Protein AF-D7EM24-F1 (afdb_monomer)

Radius of gyration: 43.32 Å; Cα contacts (8 Å, |Δi|>4): 1531; chains: 1; bounding box: 130×117×102 Å

pLDDT: mean 71.24, std 16.65, range [22.61, 94.81]

Foldseek 3Di:
DDFLAAPQPRHGDDPPFDWDQFQPPRRTHGPVSLVDDPLRVVVVVVVDDPPDGRDDVDHPPPDPVSCVVVVVVVVVVVVVCVVVVVVCVVCVVPDDDDDDDPSVVSVQVVVCVVQLQKKKKFQDDDDPPDDPLVSVLVLVVLLPPVCSVFFPDWDFDDDDDPPGDGMIMTGGPDSVSVVSSVVSNVSQCPPPPRVSMDMDGDHDPVRVVVVVVVVVVVVVVVVVPDDDDDDDDPPDDPWDKDWDFQVQQQQDLPVLDGNDPDPVSVVVSVVLVVLCKDWDDDDQFADDPPDDRGNGTTIITNDPLQWPDWDFADDDQQDSGTDIDTDGPDPDPDPDDDDQPQPWPAPLVVLLVVLLPDDLPVLQPDFLQVLVVVVLVSVVVSRVVRTDGDRPPDDPVQPLCDPVLVVLVVVLRVLRVVCVVPVDPVSVVVSNVSSVVSSVSSLVSSQVVLVVCLVPVVSNVVVLCVLVDDDDFLAQAAAPVRDGDPDVQSSQVRLVVLLVVLQAADDDPPQPDQAAPPDDAFDADAQQALVLQLVLLLPFDQPDAAWLSRDHSVSSNSSSNSVSVSLRSSLRSCLQVLAHHPQQLEWEWEWQQQFFDSNHSNRTDTDTRGHPSSVSSVVRLLVVVLVLCVVVVVDPPLDAPPHPPGDVLVNCVVVVVVQVVCVVVVHDDDDDDDDDDSVVSHDDLVNVLSSSVSSRHDHSRSSNSNNSPPPRDYGYQRADQDPPGDGDDDDDDPGPDPRPDHHDDDDDDDDDDADDDDAADPDAFDADDQQDLVLQLVLLCVFDQPDQAFPVRDGSVVSNVCSNVCSVVLRVQLRVCLQVLADDSLQLGWDWDWAAQDDDRRDSLRTDTDTRGHPSNVSSVVRLVVVVLVLCVVVVQADLQEQAPDQLGDLLLNLQLVVLVCQVCQLVQFKKKKKKWAWRVQFQFFDVVVVLSVSVSVRHDHSSSSNVVNSPPPDGTDFDRPRVLVVVADAWHHHGRTIMGMDRVVPDDVQVNLASVLVVCVNRVTHIPQQPMAMAIAGDPTPPDWHDHPNHTHHYDQWDARPNAIAGNDRARQVRLVQLLVQLVVQLVSVCVVCVAHDLQSLLSCCVPRRVCSRCVSCLNHVHDDPVSLCSSQVSVVVSLPSHPVRVPPDPVVSCVSSVHDGPVLVSLLVLLLVLLSLQVCSSPSSNPPSWAADCDPDDDFARRQTDADDGDDPSNCCRSNNVNRVVNRPDHNVLSPDPDSVRNSVVSVVVD

InterPro domains:
  IPR000477 Reverse transcriptase domain [PF00078] (600-713)
  IPR000477 Reverse transcriptase domain [PF00078] (843-955)
  IPR000477 Reverse transcriptase domain [PS50878] (573-1047)
  IPR005135 Endonuclease/exonuclease/phosphatase [PF14529] (236-324)
  IPR011011 Zinc finger, FYVE/PHD-type [SSF57903] (4-62)
  IPR036691 Endonuclease/exonuclease/phosphatase superfamily [G3DSA:3.60.10.10] (215-329)
  IPR036691 Endonuclease/exonuclease/phosphatase superfamily [SSF56219] (211-328)
  IPR043502 DNA/RNA polymerase superfamily [SSF56672] (537-712)
  IPR043502 DNA/RNA polymerase superfamily [SSF56672] (780-1018)

Structure (mmCIF, N/CA/C/O backbone):
data_AF-D7EM24-F1
#
_entry.id   AF-D7EM24-F1
#
loop_
_atom_site.group_PDB
_atom_site.id
_atom_site.type_symbol
_atom_site.label_atom_id
_atom_site.label_alt_id
_atom_site.label_comp_id
_atom_site.label_asym_id
_atom_site.label_entity_id
_atom_site.label_seq_id
_atom_site.pdbx_PDB_ins_code
_atom_site.Cartn_x
_atom_site.Cartn_y
_atom_site.Cartn_z
_atom_site.occupancy
_atom_site.B_iso_or_equiv
_atom_site.auth_seq_id
_atom_site.auth_comp_id
_atom_site.auth_asym_id
_atom_site.auth_atom_id
_atom_site.pdbx_PDB_model_num
ATOM 1 N N . MET A 1 1 ? 25.958 83.328 -38.172 1.00 45.38 1 MET A N 1
ATOM 2 C CA . MET A 1 1 ? 25.034 83.096 -37.044 1.00 45.38 1 MET A CA 1
ATOM 3 C C . MET A 1 1 ? 23.940 82.142 -37.490 1.00 45.38 1 MET A C 1
ATOM 5 O O . MET A 1 1 ? 23.157 82.499 -38.354 1.00 45.38 1 MET A O 1
ATOM 9 N N . ALA A 1 2 ? 23.909 80.946 -36.914 1.00 38.06 2 ALA A N 1
ATOM 10 C CA . ALA A 1 2 ? 22.677 80.212 -36.647 1.00 38.06 2 ALA A CA 1
ATOM 11 C C . ALA A 1 2 ? 22.915 79.579 -35.272 1.00 38.06 2 ALA A C 1
ATOM 13 O O . ALA A 1 2 ? 23.833 78.776 -35.116 1.00 38.06 2 ALA A O 1
ATOM 14 N N . GLU A 1 3 ? 22.227 80.063 -34.243 1.00 49.94 3 GLU A N 1
ATOM 15 C CA . GLU A 1 3 ? 22.416 79.582 -32.874 1.00 49.94 3 GLU A CA 1
ATOM 16 C C . GLU A 1 3 ? 22.053 78.090 -32.787 1.00 49.94 3 GLU A C 1
ATOM 18 O O . GLU A 1 3 ? 20.943 77.686 -33.142 1.00 49.94 3 GLU A O 1
ATOM 23 N N . PHE A 1 4 ? 22.995 77.258 -32.327 1.00 64.69 4 PHE A N 1
ATOM 24 C CA . PHE A 1 4 ? 22.778 75.829 -32.085 1.00 64.69 4 PHE A CA 1
ATOM 25 C C . PHE A 1 4 ? 21.944 75.648 -30.814 1.00 64.69 4 PHE A C 1
ATOM 27 O O . PHE A 1 4 ? 22.467 75.380 -29.734 1.00 64.69 4 PHE A O 1
ATOM 34 N N . ASN A 1 5 ? 20.633 75.823 -30.936 1.00 68.25 5 ASN A N 1
ATOM 35 C CA . ASN A 1 5 ? 19.691 75.616 -29.845 1.00 68.25 5 ASN A CA 1
ATOM 36 C C . ASN A 1 5 ? 19.181 74.167 -29.847 1.00 68.25 5 ASN A C 1
ATOM 38 O O . ASN A 1 5 ? 18.952 73.565 -30.896 1.00 68.25 5 ASN A O 1
ATOM 42 N N . CYS A 1 6 ? 19.008 73.591 -28.655 1.00 69.94 6 CYS A N 1
ATOM 43 C CA . CYS A 1 6 ? 18.498 72.235 -28.479 1.00 69.94 6 CYS A CA 1
ATOM 44 C C . CYS A 1 6 ? 17.087 72.136 -29.066 1.00 69.94 6 CYS A C 1
ATOM 46 O O . CYS A 1 6 ? 16.203 72.864 -28.621 1.00 69.94 6 CYS A O 1
ATOM 48 N N . CYS A 1 7 ? 16.819 71.210 -29.988 1.00 65.00 7 CYS A N 1
ATOM 49 C CA . CYS A 1 7 ? 15.521 71.188 -30.675 1.00 65.00 7 CYS A CA 1
ATOM 50 C C . CYS A 1 7 ? 14.339 70.724 -29.797 1.00 65.00 7 CYS A C 1
ATOM 52 O O . CYS A 1 7 ? 13.199 70.773 -30.244 1.00 65.00 7 CYS A O 1
ATOM 54 N N . HIS A 1 8 ? 14.591 70.268 -28.561 1.00 66.31 8 HIS A N 1
ATOM 55 C CA . HIS A 1 8 ? 13.544 69.883 -27.603 1.00 66.31 8 HIS A CA 1
ATOM 56 C C . HIS A 1 8 ? 13.198 70.983 -26.590 1.00 66.31 8 HIS A C 1
ATOM 58 O O . HIS A 1 8 ? 12.050 71.096 -26.179 1.00 66.31 8 HIS A O 1
ATOM 64 N N . CYS A 1 9 ? 14.179 71.780 -26.156 1.00 70.88 9 CYS A N 1
ATOM 65 C CA . CYS A 1 9 ? 13.969 72.812 -25.133 1.00 70.88 9 CYS A CA 1
ATOM 66 C C . CYS A 1 9 ? 14.301 74.231 -25.608 1.00 70.88 9 CYS A C 1
ATOM 68 O O . CYS A 1 9 ? 14.220 75.159 -24.812 1.00 70.88 9 CYS A O 1
ATOM 70 N N . PHE A 1 10 ? 14.734 74.379 -26.862 1.00 65.56 10 PHE A N 1
ATOM 71 C CA . PHE A 1 10 ? 15.080 75.624 -27.557 1.00 65.56 10 PHE A CA 1
ATOM 72 C C . PHE A 1 10 ? 16.120 76.518 -26.856 1.00 65.56 10 PHE A C 1
ATOM 74 O O . PHE A 1 10 ? 16.299 77.669 -27.232 1.00 65.56 10 PHE A O 1
ATOM 81 N N . LYS A 1 11 ? 16.849 75.982 -25.868 1.00 71.62 11 LYS A N 1
ATOM 82 C CA . LYS A 1 11 ? 17.964 76.661 -25.182 1.00 71.62 11 LYS A CA 1
ATOM 83 C C . LYS A 1 11 ? 19.285 76.399 -25.902 1.00 71.62 11 LYS A C 1
ATOM 85 O O . LYS A 1 11 ? 19.447 75.311 -26.462 1.00 71.62 11 LYS A O 1
ATOM 90 N N . SER A 1 12 ? 20.221 77.344 -25.820 1.00 66.00 12 SER A N 1
ATOM 91 C CA . SER A 1 12 ? 21.554 77.217 -26.417 1.00 66.00 12 SER A CA 1
ATOM 92 C C . SER A 1 12 ? 22.304 75.993 -25.903 1.00 66.00 12 SER A C 1
ATOM 94 O O . SER A 1 12 ? 22.241 75.642 -24.722 1.00 66.00 12 SER A O 1
ATOM 96 N N . VAL A 1 13 ? 22.966 75.309 -26.833 1.00 67.38 13 VAL A N 1
ATOM 97 C CA . VAL A 1 13 ? 23.806 74.146 -26.563 1.00 67.38 13 VAL A CA 1
ATOM 98 C C . VAL A 1 13 ? 25.238 74.642 -26.386 1.00 67.38 13 VAL A C 1
ATOM 100 O O . VAL A 1 13 ? 25.843 75.137 -27.338 1.00 67.38 13 VAL A O 1
ATOM 103 N N . SER A 1 14 ? 25.782 74.545 -25.169 1.00 61.91 14 SER A N 1
ATOM 104 C CA . SER A 1 14 ? 27.194 74.854 -24.914 1.00 61.91 14 SER A CA 1
ATOM 105 C C . SER A 1 14 ? 28.071 73.636 -25.225 1.00 61.91 14 SER A C 1
ATOM 107 O O . SER A 1 14 ? 27.614 72.496 -25.119 1.00 61.91 14 SER A O 1
ATOM 109 N N . ARG A 1 15 ? 29.343 73.866 -25.587 1.00 55.72 15 ARG A N 1
ATOM 110 C CA . ARG A 1 15 ? 30.308 72.801 -25.939 1.00 55.72 15 ARG A CA 1
ATOM 111 C C . ARG A 1 15 ? 30.528 71.764 -24.831 1.00 55.72 15 ARG A C 1
ATOM 113 O O . ARG A 1 15 ? 30.889 70.639 -25.149 1.00 55.72 15 ARG A O 1
ATOM 120 N N . ASP A 1 16 ? 30.248 72.119 -23.580 1.00 56.50 16 ASP A N 1
ATOM 121 C CA . ASP A 1 16 ? 30.511 71.273 -22.409 1.00 56.50 16 ASP A CA 1
ATOM 122 C C . ASP A 1 16 ? 29.269 70.514 -21.910 1.00 56.50 16 ASP A C 1
ATOM 124 O O . ASP A 1 16 ? 29.321 69.842 -20.883 1.00 56.50 16 ASP A O 1
ATOM 128 N N . THR A 1 17 ? 28.129 70.617 -22.606 1.00 58.25 17 THR A N 1
ATOM 129 C CA . THR A 1 17 ? 26.914 69.869 -22.238 1.00 58.25 17 THR A CA 1
ATOM 130 C C . THR A 1 17 ? 26.724 68.636 -23.123 1.00 58.25 17 THR A C 1
ATOM 132 O O . THR A 1 17 ? 26.682 68.782 -24.344 1.00 58.25 17 THR A O 1
ATOM 135 N N . PRO A 1 18 ? 26.559 67.423 -22.549 1.00 61.03 18 PRO A N 1
ATOM 136 C CA . PRO A 1 18 ? 26.395 66.206 -23.335 1.00 61.03 18 PRO A CA 1
ATOM 137 C C . PRO A 1 18 ? 25.113 66.269 -24.159 1.00 61.03 18 PRO A C 1
ATOM 139 O O . PRO A 1 18 ? 24.009 66.513 -23.643 1.00 61.03 18 PRO A O 1
ATOM 142 N N . ILE A 1 19 ? 25.281 66.055 -25.460 1.00 64.12 19 ILE A N 1
ATOM 143 C CA . ILE A 1 19 ? 24.222 66.139 -26.457 1.00 64.12 19 ILE A CA 1
ATOM 144 C C . ILE A 1 19 ? 24.134 64.856 -27.274 1.00 64.12 19 ILE A C 1
ATOM 146 O O . ILE A 1 19 ? 25.137 64.211 -27.567 1.00 64.12 19 ILE A O 1
ATOM 150 N N . VAL A 1 20 ? 22.915 64.518 -27.678 1.00 65.38 20 VAL A N 1
ATOM 151 C CA . VAL A 1 20 ? 22.646 63.515 -28.705 1.00 65.38 20 VAL A CA 1
ATOM 152 C C . VAL A 1 20 ? 22.325 64.267 -29.989 1.00 65.38 20 VAL A C 1
ATOM 154 O O . VAL A 1 20 ? 21.425 65.112 -30.016 1.00 65.38 20 VAL A O 1
ATOM 157 N N . VAL A 1 21 ? 23.090 63.981 -31.039 1.00 62.56 21 VAL A N 1
ATOM 158 C CA . VAL A 1 21 ? 22.877 64.533 -32.379 1.00 62.56 21 VAL A CA 1
ATOM 159 C C . VAL A 1 21 ? 21.974 63.572 -33.128 1.00 62.56 21 VAL A C 1
ATOM 161 O O . VAL A 1 21 ? 22.232 62.372 -33.153 1.00 62.56 21 VAL A O 1
ATOM 164 N N . CYS A 1 22 ? 20.893 64.080 -33.705 1.00 60.47 22 CYS A N 1
ATOM 165 C CA . CYS A 1 22 ? 19.950 63.207 -34.377 1.00 60.47 22 CYS A CA 1
ATOM 166 C C . CYS A 1 22 ? 20.502 62.742 -35.743 1.00 60.47 22 CYS A C 1
ATOM 168 O O . CYS A 1 22 ? 20.959 63.556 -36.552 1.00 60.47 22 CYS A O 1
ATOM 170 N N . ASP A 1 23 ? 20.421 61.438 -36.021 1.00 58.09 23 ASP A N 1
ATOM 171 C CA . ASP A 1 23 ? 21.058 60.836 -37.206 1.00 58.09 23 ASP A CA 1
ATOM 172 C C . ASP A 1 23 ? 20.429 61.282 -38.538 1.00 58.09 23 ASP A C 1
ATOM 174 O O . ASP A 1 23 ? 21.083 61.250 -39.576 1.00 58.09 23 ASP A O 1
ATOM 178 N N . GLY A 1 24 ? 19.151 61.683 -38.542 1.00 57.53 24 GLY A N 1
ATOM 179 C CA . GLY A 1 24 ? 18.444 62.036 -39.779 1.00 57.53 24 GLY A CA 1
ATOM 180 C C . GLY A 1 24 ? 18.554 63.502 -40.219 1.00 57.53 24 GLY A C 1
ATOM 181 O O . GLY A 1 24 ? 18.402 63.784 -41.403 1.00 57.53 24 GLY A O 1
ATOM 182 N N . CYS A 1 25 ? 18.771 64.453 -39.305 1.00 61.31 25 CYS A N 1
ATOM 183 C CA . CYS A 1 25 ? 18.828 65.878 -39.668 1.00 61.31 25 CYS A CA 1
ATOM 184 C C . CYS A 1 25 ? 19.826 66.727 -38.887 1.00 61.31 25 CYS A C 1
ATOM 186 O O . CYS A 1 25 ? 19.822 67.951 -39.046 1.00 61.31 25 CYS A O 1
ATOM 188 N N . SER A 1 26 ? 20.660 66.082 -38.069 1.00 64.88 26 SER A N 1
ATOM 189 C CA . SER A 1 26 ? 21.805 66.687 -37.388 1.00 64.88 26 SER A CA 1
ATOM 190 C C . SER A 1 26 ? 21.454 67.811 -36.407 1.00 64.88 26 SER A C 1
ATOM 192 O O . SER A 1 26 ? 22.297 68.648 -36.098 1.00 64.88 26 SER A O 1
ATOM 194 N N . LEU A 1 27 ? 20.217 67.837 -35.899 1.00 66.62 27 LEU A N 1
ATOM 195 C CA . LEU A 1 27 ? 19.826 68.753 -34.827 1.00 66.62 27 LEU A CA 1
ATOM 196 C C . LEU A 1 27 ? 20.296 68.222 -33.466 1.00 66.62 27 LEU A C 1
ATOM 198 O O . LEU A 1 27 ? 20.230 67.020 -33.195 1.00 66.62 27 LEU A O 1
ATOM 202 N N . ASN A 1 28 ? 20.744 69.139 -32.608 1.00 67.69 28 ASN A N 1
ATOM 203 C CA . ASN A 1 28 ? 21.293 68.831 -31.288 1.00 67.69 28 ASN A CA 1
ATOM 204 C C . ASN A 1 28 ? 20.176 68.750 -30.237 1.00 67.69 28 ASN A C 1
ATOM 206 O O . ASN A 1 28 ? 19.304 69.619 -30.187 1.00 67.69 28 ASN A O 1
ATOM 210 N N . ILE A 1 29 ? 20.211 67.739 -29.364 1.00 68.12 29 ILE A N 1
ATOM 211 C CA . ILE A 1 29 ? 19.309 67.600 -28.209 1.00 68.12 29 ILE A CA 1
ATOM 212 C C . ILE A 1 29 ? 20.144 67.343 -26.956 1.00 68.12 29 ILE A C 1
ATOM 214 O O . ILE A 1 29 ? 21.007 66.473 -26.959 1.00 68.12 29 ILE A O 1
ATOM 218 N N . HIS A 1 30 ? 19.882 68.044 -25.851 1.00 71.56 30 HIS A N 1
ATOM 219 C CA . HIS A 1 30 ? 20.582 67.758 -24.594 1.00 71.56 30 HIS A CA 1
ATOM 220 C C . HIS A 1 30 ? 20.240 66.357 -24.051 1.00 71.56 30 HIS A C 1
ATOM 222 O O . HIS A 1 30 ? 19.063 66.005 -23.950 1.00 71.56 30 HIS A O 1
ATOM 228 N N . CYS A 1 31 ? 21.227 65.602 -23.562 1.00 65.50 31 CYS A N 1
ATOM 229 C CA . CYS A 1 31 ? 20.998 64.289 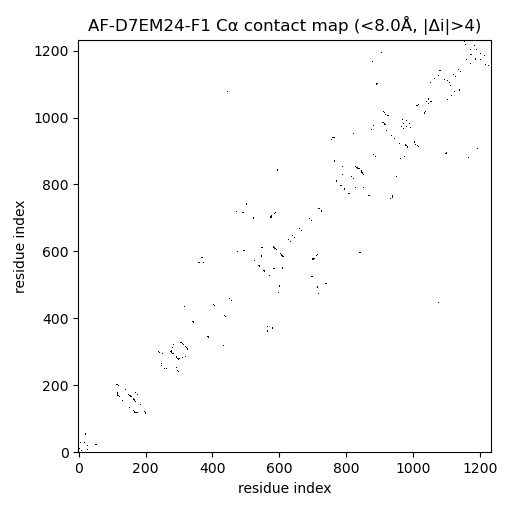-22.936 1.00 65.50 31 CYS A CA 1
ATOM 230 C C . CYS A 1 31 ? 20.036 64.370 -21.735 1.00 65.50 31 CYS A C 1
ATOM 232 O O . CYS A 1 31 ? 19.133 63.543 -21.586 1.00 65.50 31 CYS A O 1
ATOM 234 N N . ARG A 1 32 ? 20.131 65.440 -20.929 1.00 65.81 32 ARG A N 1
ATOM 235 C CA . ARG A 1 32 ? 19.201 65.704 -19.810 1.00 65.81 32 ARG A CA 1
ATOM 236 C C . ARG A 1 32 ? 17.743 65.855 -20.253 1.00 65.81 32 ARG A C 1
ATOM 238 O O . ARG A 1 32 ? 16.836 65.469 -19.523 1.00 65.81 32 ARG A O 1
ATOM 245 N N . CYS A 1 33 ? 17.512 66.385 -21.455 1.00 61.56 33 CYS A N 1
ATOM 246 C CA . CYS A 1 33 ? 16.177 66.528 -22.029 1.00 61.56 33 CYS A CA 1
ATOM 247 C C . CYS A 1 33 ? 15.574 65.164 -22.413 1.00 61.56 33 CYS A C 1
ATOM 249 O O . CYS A 1 33 ? 14.356 65.022 -22.430 1.00 61.56 33 CYS A O 1
ATOM 251 N N . LEU A 1 34 ? 16.414 64.147 -22.643 1.00 61.34 34 LEU A N 1
ATOM 252 C CA . LEU A 1 34 ? 16.010 62.770 -22.952 1.00 61.34 34 LEU A CA 1
ATOM 253 C C . LEU A 1 34 ? 15.935 61.859 -21.708 1.00 61.34 34 LEU A C 1
ATOM 255 O O . LEU A 1 34 ? 15.302 60.803 -21.766 1.00 61.34 34 LEU A O 1
ATOM 259 N N . LYS A 1 35 ? 16.489 62.291 -20.563 1.00 61.31 35 LYS A N 1
ATOM 260 C CA . LYS A 1 35 ? 16.620 61.518 -19.309 1.00 61.31 35 LYS A CA 1
ATOM 261 C C . LYS A 1 35 ? 17.392 60.190 -19.481 1.00 61.31 35 LYS A C 1
ATOM 263 O O . LYS A 1 35 ? 16.940 59.165 -18.978 1.00 61.31 35 LYS A O 1
ATOM 268 N N . ILE A 1 36 ? 18.521 60.211 -20.193 1.00 59.84 36 ILE A N 1
ATOM 269 C CA . ILE A 1 36 ? 19.445 59.069 -20.391 1.00 59.84 36 ILE A CA 1
ATOM 270 C C . ILE A 1 36 ? 20.841 59.493 -19.893 1.00 59.84 36 ILE A C 1
ATOM 272 O O . ILE A 1 36 ? 21.219 60.646 -20.123 1.00 59.84 36 ILE A O 1
ATOM 276 N N . SER A 1 37 ? 21.580 58.618 -19.194 1.00 61.38 37 SER A N 1
ATOM 277 C CA . SER A 1 37 ? 22.924 58.944 -18.672 1.00 61.38 37 SER A CA 1
ATOM 278 C C . SER A 1 37 ? 24.031 58.799 -19.731 1.00 61.38 37 SER A C 1
ATOM 280 O O . SER A 1 37 ? 23.870 58.091 -20.725 1.00 61.38 37 SER A O 1
ATOM 282 N N . GLU A 1 38 ? 25.182 59.452 -19.531 1.00 58.41 38 GLU A N 1
ATOM 283 C CA . GLU A 1 38 ? 26.325 59.362 -20.460 1.00 58.41 38 GLU A CA 1
ATOM 284 C C . GLU A 1 38 ? 26.861 57.925 -20.607 1.00 58.41 38 GLU A C 1
ATOM 286 O O . GLU A 1 38 ? 27.186 57.495 -21.715 1.00 58.41 38 GLU A O 1
ATOM 291 N N . ASN A 1 39 ? 26.870 57.148 -19.517 1.00 56.62 39 ASN A N 1
ATOM 292 C CA . ASN A 1 39 ? 27.295 55.743 -19.515 1.00 56.62 39 ASN A CA 1
ATOM 293 C C . ASN A 1 39 ? 26.361 54.852 -20.353 1.00 56.62 39 ASN A C 1
ATOM 295 O O . ASN A 1 39 ? 26.820 53.960 -21.070 1.00 56.62 39 ASN A O 1
ATOM 299 N N . GLU A 1 40 ? 25.049 55.113 -20.306 1.00 57.78 40 GLU A N 1
ATOM 300 C CA . GLU A 1 40 ? 24.053 54.402 -21.117 1.00 57.78 40 GLU A CA 1
ATOM 301 C C . GLU A 1 40 ? 24.247 54.702 -22.618 1.00 57.78 40 GLU A C 1
ATOM 303 O O . GLU A 1 40 ? 24.113 53.806 -23.451 1.00 57.78 40 GLU A O 1
ATOM 308 N N . ILE A 1 41 ? 24.658 55.922 -22.978 1.00 56.22 41 ILE A N 1
ATOM 309 C CA . ILE A 1 41 ? 24.938 56.321 -24.370 1.00 56.22 41 ILE A CA 1
ATOM 310 C C . ILE A 1 41 ? 26.240 55.694 -24.890 1.00 56.22 41 ILE A C 1
ATOM 312 O O . ILE A 1 41 ? 26.281 55.202 -26.022 1.00 56.22 41 ILE A O 1
ATOM 316 N N . ALA A 1 42 ? 27.297 55.649 -24.077 1.00 54.31 42 ALA A N 1
ATOM 317 C CA . ALA A 1 42 ? 28.547 54.978 -24.444 1.00 54.31 42 ALA A CA 1
ATOM 318 C C . ALA A 1 42 ? 28.323 53.476 -24.712 1.00 54.31 42 ALA A C 1
ATOM 320 O O . ALA A 1 42 ? 28.841 52.920 -25.680 1.00 54.31 42 ALA A O 1
ATOM 321 N N . PHE A 1 43 ? 27.468 52.832 -23.914 1.00 51.19 43 PHE A N 1
ATOM 322 C CA . PHE A 1 43 ? 27.093 51.432 -24.104 1.00 51.19 43 PHE A CA 1
ATOM 323 C C . PHE A 1 43 ? 26.253 51.202 -25.376 1.00 51.19 43 PHE A C 1
ATOM 325 O O . PHE A 1 43 ? 26.510 50.266 -26.137 1.00 51.19 43 PHE A O 1
ATOM 332 N N . ILE A 1 44 ? 25.285 52.079 -25.664 1.00 51.38 44 ILE A N 1
ATOM 333 C CA . ILE A 1 44 ? 24.464 52.015 -26.890 1.00 51.38 44 ILE A CA 1
ATOM 334 C C . ILE A 1 44 ? 25.310 52.283 -28.150 1.00 51.38 44 ILE A C 1
ATOM 336 O O . ILE A 1 44 ? 25.129 51.630 -29.174 1.00 51.38 44 ILE A O 1
ATOM 340 N N . SER A 1 45 ? 26.274 53.202 -28.080 1.00 49.12 45 SER A N 1
ATOM 341 C CA . SER A 1 45 ? 27.136 53.546 -29.222 1.00 49.12 45 SER A CA 1
ATOM 342 C C . SER A 1 45 ? 28.196 52.483 -29.543 1.00 49.12 45 SER A C 1
ATOM 344 O O . SER A 1 45 ? 28.567 52.336 -30.709 1.00 49.12 45 SER A O 1
ATOM 346 N N . GLN A 1 46 ? 28.652 51.707 -28.552 1.00 46.19 46 GLN A N 1
ATOM 347 C CA . GLN A 1 46 ? 29.574 50.579 -28.754 1.00 46.19 46 GLN A CA 1
ATOM 348 C C . GLN A 1 46 ? 28.879 49.279 -29.177 1.00 46.19 46 GLN A C 1
ATOM 350 O O . GLN A 1 46 ? 29.507 48.427 -29.798 1.00 46.19 46 GLN A O 1
ATOM 355 N N . SER A 1 47 ? 27.585 49.125 -28.889 1.00 46.69 47 SER A N 1
ATOM 356 C CA . SER A 1 47 ? 26.806 47.918 -29.204 1.00 46.69 47 SER A CA 1
ATOM 357 C C . SER A 1 47 ? 26.256 47.877 -30.637 1.00 46.69 47 SER A C 1
ATOM 359 O O . SER A 1 47 ? 25.373 47.066 -30.902 1.00 46.69 47 SER A O 1
ATOM 361 N N . ARG A 1 48 ? 26.769 48.737 -31.540 1.00 40.06 48 ARG A N 1
ATOM 362 C CA . ARG A 1 48 ? 26.296 49.007 -32.918 1.00 40.06 48 ARG A CA 1
ATOM 363 C C . ARG A 1 48 ? 25.462 47.873 -33.525 1.00 40.06 48 ARG A C 1
ATOM 365 O O . ARG A 1 48 ? 25.967 47.009 -34.229 1.00 40.06 48 ARG A O 1
ATOM 372 N N . SER A 1 49 ? 24.156 47.949 -33.291 1.00 39.97 49 SER A N 1
ATOM 373 C CA . SER A 1 49 ? 23.149 47.175 -34.004 1.00 39.97 49 SER A CA 1
ATOM 374 C C . SER A 1 49 ? 22.673 48.031 -35.189 1.00 39.97 49 SER A C 1
ATOM 376 O O . SER A 1 49 ? 22.333 49.198 -34.974 1.00 39.97 49 SER A O 1
ATOM 378 N N . PRO A 1 50 ? 22.645 47.526 -36.436 1.00 39.97 50 PRO A N 1
ATOM 379 C CA . PRO A 1 50 ? 22.536 48.366 -37.637 1.00 39.97 50 PRO A CA 1
ATOM 380 C C . PRO A 1 50 ? 21.178 49.063 -37.876 1.00 39.97 50 PRO A C 1
ATOM 382 O O . PRO A 1 50 ? 21.014 49.720 -38.900 1.00 39.97 50 PRO A O 1
ATOM 385 N N . ASN A 1 51 ? 20.206 48.980 -36.958 1.00 42.44 51 ASN A N 1
ATOM 386 C CA . ASN A 1 51 ? 18.835 49.469 -37.180 1.00 42.44 51 ASN A CA 1
ATOM 387 C C . ASN A 1 51 ? 18.319 50.538 -36.194 1.00 42.44 51 ASN A C 1
ATOM 389 O O . ASN A 1 51 ? 17.133 50.862 -36.238 1.00 42.44 51 ASN A O 1
ATOM 393 N N . ILE A 1 52 ? 19.149 51.123 -35.323 1.00 46.47 52 ILE A N 1
ATOM 394 C CA . ILE A 1 52 ? 18.679 52.145 -34.366 1.00 46.47 52 ILE A CA 1
ATOM 395 C C . ILE A 1 52 ? 19.092 53.543 -34.847 1.00 46.47 52 ILE A C 1
ATOM 397 O O . ILE A 1 52 ? 20.251 53.915 -34.723 1.00 46.47 52 ILE A O 1
ATOM 401 N N . LYS A 1 53 ? 18.144 54.321 -35.391 1.00 51.69 53 LYS A N 1
ATOM 402 C CA . LYS A 1 53 ? 18.347 55.739 -35.754 1.00 51.69 53 LYS A CA 1
ATOM 403 C C . LYS A 1 53 ? 17.935 56.650 -34.589 1.00 51.69 53 LYS A C 1
ATOM 405 O O . LYS A 1 53 ? 16.766 56.649 -34.203 1.00 51.69 53 LYS A O 1
ATOM 410 N N . LEU A 1 54 ? 18.855 57.457 -34.053 1.00 50.97 54 LEU A N 1
ATOM 411 C CA . LEU A 1 54 ? 18.677 58.326 -32.874 1.00 50.97 54 LEU A CA 1
ATOM 412 C C . LEU A 1 54 ? 17.987 59.675 -33.189 1.00 50.97 54 LEU A C 1
ATOM 414 O O . LEU A 1 54 ? 18.381 60.730 -32.708 1.00 50.97 54 LEU A O 1
ATOM 418 N N . PHE A 1 55 ? 16.865 59.606 -33.910 1.00 53.38 55 PHE A N 1
ATOM 419 C CA . PHE A 1 55 ? 15.807 60.627 -34.076 1.00 53.38 55 PHE A CA 1
ATOM 420 C C . PHE A 1 55 ? 15.814 61.553 -35.302 1.00 53.38 55 PHE A C 1
ATOM 422 O O . PHE A 1 55 ? 16.832 61.759 -35.962 1.00 53.38 55 PHE A O 1
ATOM 429 N N . CYS A 1 56 ? 14.597 62.100 -35.551 1.00 39.19 56 CYS A N 1
ATOM 430 C CA . CYS A 1 56 ? 14.024 62.669 -36.792 1.00 39.19 56 CYS A CA 1
ATOM 431 C C . CYS A 1 56 ? 13.845 61.589 -37.895 1.00 39.19 56 CYS A C 1
ATOM 433 O O . CYS A 1 56 ? 14.734 60.765 -38.030 1.00 39.19 56 CYS A O 1
ATOM 435 N N . ASN A 1 57 ? 12.826 61.454 -38.764 1.00 54.59 57 ASN A N 1
ATOM 436 C CA . ASN A 1 57 ? 11.618 62.161 -39.262 1.00 54.59 57 ASN A CA 1
ATOM 437 C C . ASN A 1 57 ? 11.489 63.717 -39.189 1.00 54.59 57 ASN A C 1
ATOM 439 O O . ASN A 1 57 ? 10.377 64.214 -39.237 1.00 54.59 57 ASN A O 1
ATOM 443 N N . ARG A 1 58 ? 12.579 64.500 -39.064 1.00 41.56 58 ARG A N 1
ATOM 444 C CA . ARG A 1 58 ? 12.688 65.928 -38.618 1.00 41.56 58 ARG A CA 1
ATOM 445 C C . ARG A 1 58 ? 11.821 66.286 -37.392 1.00 41.56 58 ARG A C 1
ATOM 447 O O . ARG A 1 58 ? 10.943 67.132 -37.417 1.00 41.56 58 ARG A O 1
ATOM 454 N N . CYS A 1 59 ? 12.131 65.619 -36.280 1.00 53.12 59 CYS A N 1
ATOM 455 C CA . CYS A 1 59 ? 11.915 66.046 -34.889 1.00 53.12 59 CYS A CA 1
ATOM 456 C C . CYS A 1 59 ? 10.479 66.182 -34.342 1.00 53.12 59 CYS A C 1
ATOM 458 O O . CYS A 1 59 ? 10.364 66.402 -33.141 1.00 53.12 59 CYS A O 1
ATOM 460 N N . ASN A 1 60 ? 9.408 65.996 -35.124 1.00 44.94 60 ASN A N 1
ATOM 461 C CA . ASN A 1 60 ? 8.067 66.440 -34.706 1.00 44.94 60 ASN A CA 1
ATOM 462 C C . ASN A 1 60 ? 6.990 65.371 -34.427 1.00 44.94 60 ASN A C 1
ATOM 464 O O . ASN A 1 60 ? 5.827 65.592 -34.737 1.00 44.94 60 ASN A O 1
ATOM 468 N N . VAL A 1 61 ? 7.313 64.251 -33.774 1.00 43.34 61 VAL A N 1
ATOM 469 C CA . VAL A 1 61 ? 6.307 63.605 -32.896 1.00 43.34 61 VAL A CA 1
ATOM 470 C C . VAL A 1 61 ? 6.976 63.213 -31.580 1.00 43.34 61 VAL A C 1
ATOM 472 O O . VAL A 1 61 ? 7.203 62.054 -31.229 1.00 43.34 61 VAL A O 1
ATOM 475 N N . THR A 1 62 ? 7.386 64.262 -30.884 1.00 51.88 62 THR A N 1
ATOM 476 C CA . THR A 1 62 ? 7.861 64.340 -29.507 1.00 51.88 62 THR A CA 1
ATOM 477 C C . THR A 1 62 ? 6.827 63.706 -28.569 1.00 51.88 62 THR A C 1
ATOM 479 O O . THR A 1 62 ? 5.872 64.368 -28.194 1.00 51.88 62 THR A O 1
ATOM 482 N N . ILE A 1 63 ? 6.983 62.406 -28.267 1.00 44.56 63 ILE A N 1
ATOM 483 C CA . ILE A 1 63 ? 6.604 61.666 -27.031 1.00 44.56 63 ILE A CA 1
ATOM 484 C C . ILE A 1 63 ? 6.734 60.140 -27.274 1.00 44.56 63 ILE A C 1
ATOM 486 O O . ILE A 1 63 ? 7.230 59.422 -26.404 1.00 44.56 63 ILE A O 1
ATOM 490 N N . THR A 1 64 ? 6.403 59.632 -28.471 1.00 43.84 64 THR A N 1
ATOM 491 C CA . THR A 1 64 ? 6.231 58.180 -28.723 1.00 43.84 64 THR A CA 1
ATOM 492 C C . THR A 1 64 ? 7.543 57.396 -28.836 1.00 43.84 64 THR A C 1
ATOM 494 O O . THR A 1 64 ? 7.691 56.344 -28.225 1.00 43.84 64 THR A O 1
ATOM 497 N N . ALA A 1 65 ? 8.554 57.920 -29.530 1.00 44.81 65 ALA A N 1
ATOM 498 C CA . ALA A 1 65 ? 9.827 57.208 -29.686 1.00 44.81 65 ALA A CA 1
ATOM 499 C C . ALA A 1 65 ? 10.757 57.355 -28.452 1.00 44.81 65 ALA A C 1
ATOM 501 O O . ALA A 1 65 ? 11.584 56.488 -28.177 1.00 44.81 65 ALA A O 1
ATOM 502 N N . ILE A 1 66 ? 10.545 58.389 -27.620 1.00 48.22 66 ILE A N 1
ATOM 503 C CA . ILE A 1 66 ? 11.135 58.475 -26.268 1.00 48.22 66 ILE A CA 1
ATOM 504 C C . ILE A 1 66 ? 10.549 57.375 -25.374 1.00 48.22 66 ILE A C 1
ATOM 506 O O . ILE A 1 66 ? 11.278 56.787 -24.578 1.00 48.22 66 ILE A O 1
ATOM 510 N N . SER A 1 67 ? 9.253 57.073 -25.521 1.00 48.69 67 SER A N 1
ATOM 511 C CA . SER A 1 67 ? 8.618 55.936 -24.853 1.00 48.69 67 SER A CA 1
ATOM 512 C C . SER A 1 67 ? 9.192 54.607 -25.335 1.00 48.69 67 SER A C 1
ATOM 514 O O . SER A 1 67 ? 9.383 53.741 -24.500 1.00 48.69 67 SER A O 1
ATOM 516 N N . GLU A 1 68 ? 9.501 54.423 -26.621 1.00 49.09 68 GLU A N 1
ATOM 517 C CA . GLU A 1 68 ? 10.070 53.161 -27.127 1.00 49.09 68 GLU A CA 1
ATOM 518 C C . GLU A 1 68 ? 11.528 52.938 -26.726 1.00 49.09 68 GLU A C 1
ATOM 520 O O . GLU A 1 68 ? 11.856 51.833 -26.312 1.00 49.09 68 GLU A O 1
ATOM 525 N N . ILE A 1 69 ? 12.391 53.963 -26.748 1.00 50.91 69 ILE A N 1
ATOM 526 C CA . ILE A 1 69 ? 13.764 53.816 -26.230 1.00 50.91 69 ILE A CA 1
ATOM 527 C C . ILE A 1 69 ? 13.741 53.629 -24.715 1.00 50.91 69 ILE A C 1
ATOM 529 O O . ILE A 1 69 ? 14.445 52.764 -24.202 1.00 50.91 69 ILE A O 1
ATOM 533 N N . LYS A 1 70 ? 12.894 54.367 -23.982 1.00 53.97 70 LYS A N 1
ATOM 534 C CA . LYS A 1 70 ? 12.719 54.118 -22.546 1.00 53.97 70 LYS A CA 1
ATOM 535 C C . LYS A 1 70 ? 12.161 52.734 -22.294 1.00 53.97 70 LYS A C 1
ATOM 537 O O . LYS A 1 70 ? 12.659 52.085 -21.395 1.00 53.97 70 LYS A O 1
ATOM 542 N N . LYS A 1 71 ? 11.196 52.264 -23.083 1.00 53.12 71 LYS A N 1
ATOM 543 C CA . LYS A 1 71 ? 10.631 50.919 -22.982 1.00 53.12 71 LYS A CA 1
ATOM 544 C C . LYS A 1 71 ? 11.677 49.865 -23.307 1.00 53.12 71 LYS A C 1
ATOM 546 O O . LYS A 1 71 ? 11.768 48.923 -22.556 1.00 53.12 71 LYS A O 1
ATOM 551 N N . LEU A 1 72 ? 12.546 50.064 -24.295 1.00 52.62 72 LEU A N 1
ATOM 552 C CA . LEU A 1 72 ? 13.640 49.143 -24.603 1.00 52.62 72 LEU A CA 1
ATOM 553 C C . LEU A 1 72 ? 14.714 49.137 -23.505 1.00 52.62 72 LEU A C 1
ATOM 555 O O . LEU A 1 72 ? 15.146 48.073 -23.080 1.00 52.62 72 LEU A O 1
ATOM 559 N N . VAL A 1 73 ? 15.108 50.304 -22.986 1.00 52.38 73 VAL A N 1
ATOM 560 C CA . VAL A 1 73 ? 16.015 50.407 -21.829 1.00 52.38 73 VAL A CA 1
ATOM 561 C C . VAL A 1 73 ? 15.370 49.785 -20.592 1.00 52.38 73 VAL A C 1
ATOM 563 O O . VAL A 1 73 ? 16.059 49.119 -19.824 1.00 52.38 73 VAL A O 1
ATOM 566 N N . ASN A 1 74 ? 14.058 49.947 -20.410 1.00 52.97 74 ASN A N 1
ATOM 567 C CA . ASN A 1 74 ? 13.317 49.356 -19.305 1.00 52.97 74 ASN A CA 1
ATOM 568 C C . ASN A 1 74 ? 13.111 47.853 -19.507 1.00 52.97 74 ASN A C 1
ATOM 570 O O . ASN A 1 74 ? 13.215 47.130 -18.538 1.00 52.97 74 ASN A O 1
ATOM 574 N N . ASP A 1 75 ? 12.907 47.357 -20.724 1.00 51.38 75 ASP A N 1
ATOM 575 C CA . ASP A 1 75 ? 12.739 45.939 -21.060 1.00 51.38 75 ASP A CA 1
ATOM 576 C C . ASP A 1 75 ? 14.083 45.208 -20.948 1.00 51.38 75 ASP A C 1
ATOM 578 O O . ASP A 1 75 ? 14.140 44.088 -20.447 1.00 51.38 75 ASP A O 1
ATOM 582 N N . ILE A 1 76 ? 15.190 45.864 -21.317 1.00 50.06 76 ILE A N 1
ATOM 583 C CA . ILE A 1 76 ? 16.550 45.367 -21.084 1.00 50.06 76 ILE A CA 1
ATOM 584 C C . ILE A 1 76 ? 16.873 45.414 -19.588 1.00 50.06 76 ILE A C 1
ATOM 586 O O . ILE A 1 76 ? 17.354 44.414 -19.061 1.00 50.06 76 ILE A O 1
ATOM 590 N N . LYS A 1 77 ? 16.554 46.506 -18.873 1.00 49.72 77 LYS A N 1
ATOM 591 C CA . LYS A 1 77 ? 16.682 46.568 -17.404 1.00 49.72 77 LYS A CA 1
ATOM 592 C C . LYS A 1 77 ? 15.830 45.502 -16.726 1.00 49.72 77 LYS A C 1
ATOM 594 O O . LYS A 1 77 ? 16.351 44.838 -15.852 1.00 49.72 77 LYS A O 1
ATOM 599 N N . THR A 1 78 ? 14.598 45.263 -17.169 1.00 48.88 78 THR A N 1
ATOM 600 C CA . THR A 1 78 ? 13.667 44.281 -16.588 1.00 48.88 78 THR A CA 1
ATOM 601 C C . THR A 1 78 ? 14.106 42.859 -16.915 1.00 48.88 78 THR A C 1
ATOM 603 O O . THR A 1 78 ? 14.127 42.014 -16.033 1.00 48.88 78 THR A O 1
ATOM 606 N N . SER A 1 79 ? 14.562 42.582 -18.141 1.00 47.69 79 SER A N 1
ATOM 607 C CA . SER A 1 79 ? 15.139 41.280 -18.495 1.00 47.69 79 SER A CA 1
ATOM 608 C C . SER A 1 79 ? 16.448 41.014 -17.749 1.00 47.69 79 SER A C 1
ATOM 610 O O . SER A 1 79 ? 16.755 39.857 -17.447 1.00 47.69 79 SER A O 1
ATOM 612 N N . PHE A 1 80 ? 17.234 42.056 -17.473 1.00 45.94 80 PHE A N 1
ATOM 613 C CA . PHE A 1 80 ? 18.462 41.945 -16.698 1.00 45.94 80 PHE A CA 1
ATOM 614 C C . PHE A 1 80 ? 18.166 41.839 -15.201 1.00 45.94 80 PHE A C 1
ATOM 616 O O . PHE A 1 80 ? 18.800 41.027 -14.549 1.00 45.94 80 PHE A O 1
ATOM 623 N N . ASP A 1 81 ? 17.163 42.544 -14.680 1.00 47.94 81 ASP A N 1
ATOM 624 C CA . ASP A 1 81 ? 16.672 42.456 -13.300 1.00 47.94 81 ASP A CA 1
ATOM 625 C C . ASP A 1 81 ? 15.976 41.125 -13.029 1.00 47.94 81 ASP A C 1
ATOM 627 O O . ASP A 1 81 ? 16.151 40.564 -11.962 1.00 47.94 81 ASP A O 1
ATOM 631 N N . GLU A 1 82 ? 15.282 40.523 -13.993 1.00 49.81 82 GLU A N 1
ATOM 632 C CA . GLU A 1 82 ? 14.765 39.155 -13.864 1.00 49.81 82 GLU A CA 1
ATOM 633 C C . GLU A 1 82 ? 15.892 38.116 -13.824 1.00 49.81 82 GLU A C 1
ATOM 635 O O . GLU A 1 82 ? 15.772 37.080 -13.164 1.00 49.81 82 GLU A O 1
ATOM 640 N N . ARG A 1 83 ? 17.006 38.373 -14.524 1.00 45.94 83 ARG A N 1
ATOM 641 C CA . ARG A 1 83 ? 18.202 37.517 -14.495 1.00 45.94 83 ARG A CA 1
ATOM 642 C C . ARG A 1 83 ? 19.040 37.758 -13.241 1.00 45.94 83 ARG A C 1
ATOM 644 O O . ARG A 1 83 ? 19.520 36.784 -12.668 1.00 45.94 83 ARG A O 1
ATOM 651 N N . LEU A 1 84 ? 19.165 39.008 -12.802 1.00 44.44 84 LEU A N 1
ATOM 652 C CA . LEU A 1 84 ? 19.875 39.424 -11.598 1.00 44.44 84 LEU A CA 1
ATOM 653 C C . LEU A 1 84 ? 19.096 39.008 -10.357 1.00 44.44 84 LEU A C 1
ATOM 655 O O . LEU A 1 84 ? 19.704 38.441 -9.479 1.00 44.44 84 LEU A O 1
ATOM 659 N N . SER A 1 85 ? 17.769 39.123 -10.331 1.00 46.75 85 SER A N 1
ATOM 660 C CA . SER A 1 85 ? 16.902 38.626 -9.256 1.00 46.75 85 SER A CA 1
ATOM 661 C C . SER A 1 85 ? 16.848 37.094 -9.228 1.00 46.75 85 SER A C 1
ATOM 663 O O . SER A 1 85 ? 16.816 36.496 -8.157 1.00 46.75 85 SER A O 1
ATOM 665 N N . LYS A 1 86 ? 16.964 36.411 -10.382 1.00 48.56 86 LYS A N 1
ATOM 666 C CA . LYS A 1 86 ? 17.241 34.960 -10.410 1.00 48.56 86 LYS A CA 1
ATOM 667 C C . LYS A 1 86 ? 18.615 34.625 -9.830 1.00 48.56 86 LYS A C 1
ATOM 669 O O . LYS A 1 86 ? 18.716 33.661 -9.080 1.00 48.56 86 LYS A O 1
ATOM 674 N N . LEU A 1 87 ? 19.648 35.404 -10.137 1.00 39.91 87 LEU A N 1
ATOM 675 C CA . LEU A 1 87 ? 20.999 35.238 -9.590 1.00 39.91 87 LEU A CA 1
ATOM 676 C C . LEU A 1 87 ? 21.078 35.597 -8.099 1.00 39.91 87 LEU A C 1
ATOM 678 O O . LEU A 1 87 ? 21.672 34.850 -7.340 1.00 39.91 87 LEU A O 1
ATOM 682 N N . GLU A 1 88 ? 20.412 36.653 -7.650 1.00 42.41 88 GLU A N 1
ATOM 683 C CA . GLU A 1 88 ? 20.268 37.060 -6.255 1.00 42.41 88 GLU A CA 1
ATOM 684 C C . GLU A 1 88 ? 19.417 36.042 -5.501 1.00 42.41 88 GLU A C 1
ATOM 686 O O . GLU A 1 88 ? 19.793 35.664 -4.410 1.00 42.41 88 GLU A O 1
ATOM 691 N N . SER A 1 89 ? 18.363 35.460 -6.081 1.00 45.28 89 SER A N 1
ATOM 692 C CA . SER A 1 89 ? 17.643 34.334 -5.456 1.00 45.28 89 SER A CA 1
ATOM 693 C C . SER A 1 89 ? 18.488 33.054 -5.353 1.00 45.28 89 SER A C 1
ATOM 695 O O . SER A 1 89 ? 18.242 32.213 -4.491 1.00 45.28 89 SER A O 1
ATOM 697 N N . LEU A 1 90 ? 19.507 32.916 -6.209 1.00 41.62 90 LEU A N 1
ATOM 698 C CA . LEU A 1 90 ? 20.508 31.850 -6.135 1.00 41.62 90 LEU A CA 1
ATOM 699 C C . LEU A 1 90 ? 21.642 32.187 -5.144 1.00 41.62 90 LEU A C 1
ATOM 701 O O . LEU A 1 90 ? 22.223 31.265 -4.577 1.00 41.62 90 LEU A O 1
ATOM 705 N N . ILE A 1 91 ? 21.930 33.474 -4.905 1.00 40.50 91 ILE A N 1
ATOM 706 C CA . ILE A 1 91 ? 23.019 33.977 -4.047 1.00 40.50 91 ILE A CA 1
ATOM 707 C C . ILE A 1 91 ? 22.543 34.344 -2.630 1.00 40.50 91 ILE A C 1
ATOM 709 O O . ILE A 1 91 ? 23.326 34.213 -1.705 1.00 40.50 91 ILE A O 1
ATOM 713 N N . ILE A 1 92 ? 21.271 34.686 -2.400 1.00 40.03 92 ILE A N 1
ATOM 714 C CA . ILE A 1 92 ? 20.664 34.946 -1.073 1.00 40.03 92 ILE A CA 1
ATOM 715 C C . ILE A 1 92 ? 20.706 33.690 -0.183 1.00 40.03 92 ILE A C 1
ATOM 717 O O . ILE A 1 92 ? 20.606 33.784 1.036 1.00 40.03 92 ILE A O 1
ATOM 721 N N . ASN A 1 93 ? 20.979 32.517 -0.761 1.00 43.47 93 ASN A N 1
ATOM 722 C CA . ASN A 1 93 ? 21.344 31.322 0.001 1.00 43.47 93 ASN A CA 1
ATOM 723 C C . ASN A 1 93 ? 22.781 31.347 0.571 1.00 43.47 93 ASN A C 1
ATOM 725 O O . ASN A 1 93 ? 23.152 30.413 1.270 1.00 43.47 93 ASN A O 1
ATOM 729 N N . ASN A 1 94 ? 23.566 32.398 0.318 1.00 39.66 94 ASN A N 1
ATOM 730 C CA . ASN A 1 94 ? 24.881 32.668 0.896 1.00 39.66 94 ASN A CA 1
ATOM 731 C C . ASN A 1 94 ? 24.973 34.154 1.296 1.00 39.66 94 ASN A C 1
ATOM 733 O O . ASN A 1 94 ? 25.201 35.032 0.468 1.00 39.66 94 ASN A O 1
ATOM 737 N N . ASN A 1 95 ? 24.797 34.427 2.591 1.00 41.97 95 ASN A N 1
ATOM 738 C CA . ASN A 1 95 ? 24.856 35.754 3.212 1.00 41.97 95 ASN A CA 1
ATOM 739 C C . ASN A 1 95 ? 26.086 36.577 2.782 1.00 41.97 95 ASN A C 1
ATOM 741 O O . ASN A 1 95 ? 27.150 36.433 3.370 1.00 41.97 95 ASN A O 1
ATOM 745 N N . THR A 1 96 ? 25.942 37.490 1.821 1.00 40.09 96 THR A N 1
ATOM 746 C CA . THR A 1 96 ? 26.777 38.700 1.708 1.00 40.09 96 THR A CA 1
ATOM 747 C C . THR A 1 96 ? 26.002 39.784 0.963 1.00 40.09 96 THR A C 1
ATOM 749 O O . THR A 1 96 ? 25.840 39.754 -0.254 1.00 40.09 96 THR A O 1
ATOM 752 N N . SER A 1 97 ? 25.493 40.754 1.716 1.00 42.84 97 SER A N 1
ATOM 753 C CA . SER A 1 97 ? 24.815 41.935 1.189 1.00 42.84 97 SER A CA 1
ATOM 754 C C . SER A 1 97 ? 25.842 42.910 0.609 1.00 42.84 97 SER A C 1
ATOM 756 O O . SER A 1 97 ? 26.395 43.729 1.338 1.00 42.84 97 SER A O 1
ATOM 758 N N . GLN A 1 98 ? 26.098 42.858 -0.697 1.00 46.72 98 GLN A N 1
ATOM 759 C CA . GLN A 1 98 ? 26.684 43.989 -1.422 1.00 46.72 98 GLN A CA 1
ATOM 760 C C . GLN A 1 98 ? 25.898 44.227 -2.709 1.00 46.72 98 GLN A C 1
ATOM 762 O O . GLN A 1 98 ? 25.875 43.391 -3.607 1.00 46.72 98 GLN A O 1
ATOM 767 N N . ALA A 1 99 ? 25.225 45.378 -2.766 1.00 44.88 99 ALA A N 1
ATOM 768 C CA . ALA A 1 99 ? 24.502 45.829 -3.944 1.00 44.88 99 ALA A CA 1
ATOM 769 C C . ALA A 1 99 ? 25.482 45.993 -5.114 1.00 44.88 99 ALA A C 1
ATOM 771 O O . ALA A 1 99 ? 26.462 46.734 -5.023 1.00 44.88 99 ALA A O 1
ATOM 772 N N . ILE A 1 100 ? 25.225 45.282 -6.207 1.00 51.09 100 ILE A N 1
ATOM 773 C CA . ILE A 1 100 ? 26.061 45.308 -7.404 1.00 51.09 100 ILE A CA 1
ATOM 774 C C . ILE A 1 100 ? 25.835 46.639 -8.139 1.00 51.09 100 ILE A C 1
ATOM 776 O O . ILE A 1 100 ? 24.739 46.907 -8.635 1.00 51.09 100 ILE A O 1
ATOM 780 N N . ASN A 1 101 ? 26.871 47.479 -8.225 1.00 51.44 101 ASN A N 1
ATOM 781 C CA . ASN A 1 101 ? 26.802 48.765 -8.917 1.00 51.44 101 ASN A CA 1
ATOM 782 C C . ASN A 1 101 ? 26.876 48.568 -10.445 1.00 51.44 101 ASN A C 1
ATOM 784 O O . ASN A 1 101 ? 27.900 48.159 -10.996 1.00 51.44 101 ASN A O 1
ATOM 788 N N . ARG A 1 102 ? 25.768 48.860 -11.140 1.00 44.84 102 ARG A N 1
ATOM 789 C CA . ARG A 1 102 ? 25.604 48.682 -12.596 1.00 44.84 102 ARG A CA 1
ATOM 790 C C . ARG A 1 102 ? 26.635 49.445 -13.434 1.00 44.84 102 ARG A C 1
ATOM 792 O O . ARG A 1 102 ? 27.013 48.957 -14.498 1.00 44.84 102 ARG A O 1
ATOM 799 N N . GLU A 1 103 ? 27.092 50.610 -12.980 1.00 49.81 103 GLU A N 1
ATOM 800 C CA . GLU A 1 103 ? 28.040 51.433 -13.743 1.00 49.81 103 GLU A CA 1
ATOM 801 C C . GLU A 1 103 ? 29.459 50.851 -13.723 1.00 49.81 103 GLU A C 1
ATOM 803 O O . GLU A 1 103 ? 30.157 50.888 -14.738 1.00 49.81 103 GLU A O 1
ATOM 808 N N . GLU A 1 104 ? 29.858 50.214 -12.618 1.00 55.72 104 GLU A N 1
ATOM 809 C CA . GLU A 1 104 ? 31.174 49.575 -12.498 1.00 55.72 104 GLU A CA 1
ATOM 810 C C . GLU A 1 104 ? 31.320 48.377 -13.446 1.00 55.72 104 GLU A C 1
ATOM 812 O O . GLU A 1 104 ? 32.384 48.169 -14.028 1.00 55.72 104 GLU A O 1
ATOM 817 N N . ILE A 1 105 ? 30.244 47.612 -13.663 1.00 50.88 105 ILE A N 1
ATOM 818 C CA . ILE A 1 105 ? 30.253 46.443 -14.556 1.00 50.88 105 ILE A CA 1
ATOM 819 C C . ILE A 1 105 ? 30.423 46.856 -16.020 1.00 50.88 105 ILE A C 1
ATOM 821 O O . ILE A 1 105 ? 31.199 46.239 -16.756 1.00 50.88 105 ILE A O 1
ATOM 825 N N . ILE A 1 106 ? 29.707 47.896 -16.451 1.00 47.62 106 ILE A N 1
ATOM 826 C CA . ILE A 1 106 ? 29.796 48.398 -17.826 1.00 47.62 106 ILE A CA 1
ATOM 827 C C . ILE A 1 106 ? 31.203 48.959 -18.074 1.00 47.62 106 ILE A C 1
ATOM 829 O O . ILE A 1 106 ? 31.844 48.586 -19.059 1.00 47.62 106 ILE A O 1
ATOM 833 N N . ALA A 1 107 ? 31.733 49.758 -17.142 1.00 54.75 107 ALA A N 1
ATOM 834 C CA . ALA A 1 107 ? 33.088 50.305 -17.221 1.00 54.75 107 ALA A CA 1
ATOM 835 C C . ALA A 1 107 ? 34.182 49.214 -17.260 1.00 54.75 107 ALA A C 1
ATOM 837 O O . ALA A 1 107 ? 35.179 49.339 -17.981 1.00 54.75 107 ALA A O 1
ATOM 838 N N . GLU A 1 108 ? 33.992 48.121 -16.521 1.00 59.62 108 GLU A N 1
ATOM 839 C CA . GLU A 1 108 ? 34.903 46.974 -16.493 1.00 59.62 108 GLU A CA 1
ATOM 840 C C . GLU A 1 108 ? 34.890 46.184 -17.817 1.00 59.62 108 GLU A C 1
ATOM 842 O O . GLU A 1 108 ? 35.945 45.780 -18.312 1.00 59.62 108 GLU A O 1
ATOM 847 N N . SER A 1 109 ? 33.722 46.006 -18.443 1.00 48.69 109 SER A N 1
ATOM 848 C CA . SER A 1 109 ? 33.590 45.291 -19.724 1.00 48.69 109 SER A CA 1
ATOM 849 C C . SER A 1 109 ? 34.290 46.015 -20.882 1.00 48.69 109 SER A C 1
ATOM 851 O O . SER A 1 109 ? 34.987 45.391 -21.692 1.00 48.69 109 SER A O 1
ATOM 853 N N . VAL A 1 110 ? 34.159 47.344 -20.940 1.00 54.88 110 VAL A N 1
ATOM 854 C CA . VAL A 1 110 ? 34.835 48.177 -21.948 1.00 54.88 110 VAL A CA 1
ATOM 855 C C . VAL A 1 110 ? 36.357 48.114 -21.766 1.00 54.88 110 VAL A C 1
ATOM 857 O O . VAL A 1 110 ? 37.094 47.899 -22.731 1.00 54.88 110 VAL A O 1
ATOM 860 N N . ASN A 1 111 ? 36.838 48.191 -20.520 1.00 60.22 111 ASN A N 1
ATOM 861 C CA . ASN A 1 111 ? 38.268 48.102 -20.207 1.00 60.22 111 ASN A CA 1
ATOM 862 C C . ASN A 1 111 ? 38.899 46.753 -20.587 1.00 60.22 111 ASN A C 1
ATOM 864 O O . ASN A 1 111 ? 40.036 46.722 -21.062 1.00 60.22 111 ASN A O 1
ATOM 868 N N . ARG A 1 112 ? 38.182 45.635 -20.412 1.00 61.44 112 ARG A N 1
ATOM 869 C CA . ARG A 1 112 ? 38.680 44.302 -20.804 1.00 61.44 112 ARG A CA 1
ATOM 870 C C . ARG A 1 112 ? 38.877 44.176 -22.307 1.00 61.44 112 ARG A C 1
ATOM 872 O O . ARG A 1 112 ? 39.874 43.606 -22.745 1.00 61.44 112 ARG A O 1
ATOM 879 N N . SER A 1 113 ? 37.955 44.735 -23.085 1.00 59.53 113 SER A N 1
ATOM 880 C CA . SER A 1 113 ? 38.038 44.711 -24.547 1.00 59.53 113 SER A CA 1
ATOM 881 C C . SER A 1 113 ? 39.229 45.532 -25.048 1.00 59.53 113 SER A C 1
ATOM 883 O O . SER A 1 113 ? 39.976 45.065 -25.903 1.00 59.53 113 SER A O 1
ATOM 885 N N . ALA A 1 114 ? 39.491 46.694 -24.441 1.00 65.12 114 ALA A N 1
ATOM 886 C CA . ALA A 1 114 ? 40.633 47.543 -24.791 1.00 65.12 114 ALA A CA 1
ATOM 887 C C . ALA A 1 114 ? 42.006 46.929 -24.437 1.00 65.12 114 ALA A C 1
ATOM 889 O O . ALA A 1 114 ? 43.013 47.257 -25.062 1.00 65.12 114 ALA A O 1
ATOM 890 N N . ARG A 1 115 ? 42.076 46.038 -23.436 1.00 76.12 115 ARG A N 1
ATOM 891 C CA . ARG A 1 115 ? 43.333 45.399 -22.985 1.00 76.12 115 ARG A CA 1
ATOM 892 C C . ARG A 1 115 ? 43.589 44.016 -23.579 1.00 76.12 115 ARG A C 1
ATOM 894 O O . ARG A 1 115 ? 44.660 43.454 -23.379 1.00 76.12 115 ARG A O 1
ATOM 901 N N . ALA A 1 116 ? 42.642 43.489 -24.347 1.00 72.81 116 ALA A N 1
ATOM 902 C CA . ALA A 1 116 ? 42.661 42.135 -24.887 1.00 72.81 116 ALA A CA 1
ATOM 903 C C . ALA A 1 116 ? 43.860 41.807 -25.801 1.00 72.81 116 ALA A C 1
ATOM 905 O O . ALA A 1 116 ? 44.232 40.639 -25.915 1.00 72.81 116 ALA A O 1
ATOM 906 N N . CYS A 1 117 ? 44.453 42.813 -26.445 1.00 79.69 117 CYS A N 1
ATOM 907 C CA . CYS A 1 117 ? 45.626 42.659 -27.310 1.00 79.69 117 CYS A CA 1
ATOM 908 C C . CYS A 1 117 ? 46.963 42.839 -26.570 1.00 79.69 117 CYS A C 1
ATOM 910 O O . CYS A 1 117 ? 48.022 42.748 -27.191 1.00 79.69 117 CYS A O 1
ATOM 912 N N . ASN A 1 118 ? 46.933 43.095 -25.260 1.00 87.81 118 ASN A N 1
ATOM 913 C CA . ASN A 1 118 ? 48.119 43.427 -24.480 1.00 87.81 118 ASN A CA 1
ATOM 914 C C . ASN A 1 118 ? 48.607 42.240 -23.642 1.00 87.81 118 ASN A C 1
ATOM 916 O O . ASN A 1 118 ? 47.821 41.469 -23.086 1.00 87.81 118 ASN A O 1
ATOM 920 N N . VAL A 1 119 ? 49.923 42.150 -23.488 1.00 89.81 119 VAL A N 1
ATOM 921 C CA . VAL A 1 119 ? 50.619 41.158 -22.664 1.00 89.81 119 VAL A CA 1
ATOM 922 C C . VAL A 1 119 ? 51.655 41.870 -21.799 1.00 89.81 119 VAL A C 1
ATOM 924 O O . VAL A 1 119 ? 52.288 42.825 -22.243 1.00 89.81 119 VAL A O 1
ATOM 927 N N . ILE A 1 120 ? 51.834 41.408 -20.562 1.00 89.75 120 ILE A N 1
ATOM 928 C CA . ILE A 1 120 ? 52.832 41.930 -19.627 1.00 89.75 120 ILE A CA 1
ATOM 929 C C . ILE A 1 120 ? 53.941 40.893 -19.428 1.00 89.75 120 ILE A C 1
ATOM 931 O O . ILE A 1 120 ? 53.675 39.746 -19.062 1.00 89.75 120 ILE A O 1
ATOM 935 N N . MET A 1 121 ? 55.186 41.311 -19.646 1.00 89.38 121 MET A N 1
ATOM 936 C CA . MET A 1 121 ? 56.403 40.551 -19.376 1.00 89.38 121 MET A CA 1
ATOM 937 C C . MET A 1 121 ? 57.115 41.091 -18.129 1.00 89.38 121 MET A C 1
ATOM 939 O O . MET A 1 121 ? 57.313 42.297 -17.959 1.00 89.38 121 MET A O 1
ATOM 943 N N . TYR A 1 122 ? 57.521 40.173 -17.258 1.00 87.38 122 TYR A N 1
ATOM 944 C CA . TYR A 1 122 ? 58.158 40.429 -15.970 1.00 87.38 122 TYR A CA 1
ATOM 945 C C . TYR A 1 122 ? 59.616 39.959 -15.999 1.00 87.38 122 TYR A C 1
ATOM 947 O O . TYR A 1 122 ? 59.947 38.998 -16.690 1.00 87.38 122 TYR A O 1
ATOM 955 N N . ASN A 1 123 ? 60.469 40.597 -15.191 1.00 84.31 123 ASN A N 1
ATOM 956 C CA . ASN A 1 123 ? 61.875 40.226 -14.967 1.00 84.31 123 ASN A CA 1
ATOM 957 C C . ASN A 1 123 ? 62.817 40.349 -16.178 1.00 84.31 123 ASN A C 1
ATOM 959 O O . ASN A 1 123 ? 63.929 39.830 -16.136 1.00 84.31 123 ASN A O 1
ATOM 963 N N . VAL A 1 124 ? 62.427 41.081 -17.223 1.00 84.25 124 VAL A N 1
ATOM 964 C CA . VAL A 1 124 ? 63.305 41.356 -18.370 1.00 84.25 124 VAL A CA 1
ATOM 965 C C . VAL A 1 124 ? 64.297 42.460 -17.998 1.00 84.25 124 VAL A C 1
ATOM 967 O O . VAL A 1 124 ? 63.931 43.640 -17.928 1.00 84.25 124 VAL A O 1
ATOM 970 N N . LYS A 1 125 ? 65.549 42.088 -17.718 1.00 80.31 125 LYS A N 1
ATOM 971 C CA . LYS A 1 125 ? 66.611 43.041 -17.360 1.00 80.31 125 LYS A CA 1
ATOM 972 C C . LYS A 1 125 ? 67.030 43.882 -18.577 1.00 80.31 125 LYS A C 1
ATOM 974 O O . LYS A 1 125 ? 67.096 43.333 -19.674 1.00 80.31 125 LYS A O 1
ATOM 979 N N . PRO A 1 126 ? 67.312 45.187 -18.413 1.00 69.81 126 PRO A N 1
ATOM 980 C CA . PRO A 1 126 ? 67.932 45.980 -19.470 1.00 69.81 126 PRO A CA 1
ATOM 981 C C . PRO A 1 126 ? 69.321 45.413 -19.775 1.00 69.81 126 PRO A C 1
ATOM 983 O O . PRO A 1 126 ? 70.105 45.188 -18.852 1.00 69.81 126 PRO A O 1
ATOM 986 N N . VAL A 1 127 ? 69.621 45.169 -21.048 1.00 71.81 127 VAL A N 1
ATOM 987 C CA . VAL A 1 127 ? 70.935 44.689 -21.490 1.00 71.81 127 VAL A CA 1
ATOM 988 C C . VAL A 1 127 ? 71.673 45.862 -22.125 1.00 71.81 127 VAL A C 1
ATOM 990 O O . VAL A 1 127 ? 71.117 46.550 -22.979 1.00 71.81 127 VAL A O 1
ATOM 993 N N . ALA A 1 128 ? 72.916 46.112 -21.704 1.00 59.25 128 ALA A N 1
ATOM 994 C CA . ALA A 1 128 ? 73.740 47.145 -22.322 1.00 59.25 128 ALA A CA 1
ATOM 995 C C . ALA A 1 128 ? 73.907 46.836 -23.823 1.00 59.25 128 ALA A C 1
ATOM 997 O O . ALA A 1 128 ? 74.283 45.722 -24.181 1.00 59.25 128 ALA A O 1
ATOM 998 N N . ASN A 1 129 ? 73.619 47.818 -24.681 1.00 58.16 129 ASN A N 1
ATOM 999 C CA . ASN A 1 129 ? 73.730 47.749 -26.147 1.00 58.16 129 ASN A CA 1
ATOM 1000 C C . ASN A 1 129 ? 72.671 46.905 -26.907 1.00 58.16 129 ASN A C 1
ATOM 1002 O O . ASN A 1 129 ? 72.892 46.607 -28.078 1.00 58.16 129 ASN A O 1
ATOM 1006 N N . LYS A 1 130 ? 71.510 46.571 -26.314 1.00 63.06 130 LYS A N 1
ATOM 1007 C CA . LYS A 1 130 ? 70.323 46.033 -27.033 1.00 63.06 130 LYS A CA 1
ATOM 1008 C C . LYS A 1 130 ? 69.050 46.824 -26.691 1.00 63.06 130 LYS A C 1
ATOM 1010 O O . LYS A 1 130 ? 68.888 47.234 -25.541 1.00 63.06 130 LYS A O 1
ATOM 1015 N N . GLN A 1 131 ? 68.135 47.024 -27.650 1.00 76.12 131 GLN A N 1
ATOM 1016 C CA . GLN A 1 131 ? 66.824 47.626 -27.363 1.00 76.12 131 GLN A CA 1
ATOM 1017 C C . GLN A 1 131 ? 65.879 46.590 -26.734 1.00 76.12 131 GLN A C 1
ATOM 1019 O O . GLN A 1 131 ? 66.001 45.389 -26.969 1.00 76.12 131 GLN A O 1
ATOM 1024 N N . ASP A 1 132 ? 64.900 47.044 -25.940 1.00 79.94 132 ASP A N 1
ATOM 1025 C CA . ASP A 1 132 ? 63.918 46.151 -25.299 1.00 79.94 132 ASP A CA 1
ATOM 1026 C C . ASP A 1 132 ? 63.137 45.307 -26.324 1.00 79.94 132 ASP A C 1
ATOM 1028 O O . ASP A 1 132 ? 62.748 44.183 -26.017 1.00 79.94 132 ASP A O 1
ATOM 1032 N N . VAL A 1 133 ? 62.945 45.829 -27.541 1.00 80.38 133 VAL A N 1
ATOM 1033 C CA . VAL A 1 133 ? 62.322 45.115 -28.667 1.00 80.38 133 VAL A CA 1
ATOM 1034 C C . VAL A 1 133 ? 63.162 43.909 -29.091 1.00 80.38 133 VAL A C 1
ATOM 1036 O O . VAL A 1 133 ? 62.602 42.840 -29.302 1.00 80.38 133 VAL A O 1
ATOM 1039 N N . ASP A 1 134 ? 64.488 44.038 -29.138 1.00 80.56 134 ASP A N 1
ATOM 1040 C CA . ASP A 1 134 ? 65.384 42.957 -29.568 1.00 80.56 134 ASP A CA 1
ATOM 1041 C C . ASP A 1 134 ? 65.359 41.799 -28.567 1.00 80.56 134 ASP A C 1
ATOM 1043 O O . ASP A 1 134 ? 65.210 40.639 -28.937 1.00 80.56 134 ASP A O 1
ATOM 1047 N N . VAL A 1 135 ? 65.417 42.121 -27.270 1.00 81.44 135 VAL A N 1
ATOM 1048 C CA . VAL A 1 135 ? 65.338 41.117 -26.197 1.00 81.44 135 VAL A CA 1
ATOM 1049 C C . VAL A 1 135 ? 63.954 40.462 -26.163 1.00 81.44 135 VAL A C 1
ATOM 1051 O O . VAL A 1 135 ? 63.838 39.267 -25.903 1.00 81.44 135 VAL A O 1
ATOM 1054 N N . VAL A 1 136 ? 62.889 41.222 -26.433 1.00 86.38 136 VAL A N 1
ATOM 1055 C CA . VAL A 1 136 ? 61.530 40.678 -26.545 1.00 86.38 136 VAL A CA 1
ATOM 1056 C C . VAL A 1 136 ? 61.398 39.752 -27.751 1.00 86.38 136 VAL A C 1
ATOM 1058 O O . VAL A 1 136 ? 60.766 38.709 -27.621 1.00 86.38 136 VAL A O 1
ATOM 1061 N N . ASN A 1 137 ? 62.004 40.086 -28.885 1.00 87.56 137 ASN A N 1
ATOM 1062 C CA . ASN A 1 137 ? 61.975 39.256 -30.084 1.00 87.56 137 ASN A CA 1
ATOM 1063 C C . ASN A 1 137 ? 62.713 37.930 -29.872 1.00 87.56 137 ASN A C 1
ATOM 1065 O O . ASN A 1 137 ? 62.134 36.889 -30.176 1.00 87.56 137 ASN A O 1
ATOM 1069 N N . ASP A 1 138 ? 63.886 37.953 -29.226 1.00 85.00 138 ASP A N 1
ATOM 1070 C CA . ASP A 1 138 ? 64.620 36.743 -28.819 1.00 85.00 138 ASP A CA 1
ATOM 1071 C C . ASP A 1 138 ? 63.742 35.837 -27.918 1.00 85.00 138 ASP A C 1
ATOM 1073 O O . ASP A 1 138 ? 63.699 34.615 -28.064 1.00 85.00 138 ASP A O 1
ATOM 1077 N N . VAL A 1 139 ? 62.980 36.435 -26.991 1.00 86.00 139 VAL A N 1
ATOM 1078 C CA . VAL A 1 139 ? 62.061 35.710 -26.090 1.00 86.00 139 VAL A CA 1
ATOM 1079 C C . VAL A 1 139 ? 60.824 35.187 -26.829 1.00 86.00 139 VAL A C 1
ATOM 1081 O O . VAL A 1 139 ? 60.365 34.077 -26.553 1.00 86.00 139 VAL A O 1
ATOM 1084 N N . LEU A 1 140 ? 60.258 35.967 -27.753 1.00 88.12 140 LEU A N 1
ATOM 1085 C CA . LEU A 1 140 ? 59.092 35.571 -28.542 1.00 88.12 140 LEU A CA 1
ATOM 1086 C C . LEU A 1 140 ? 59.433 34.459 -29.532 1.00 88.12 140 LEU A C 1
ATOM 1088 O O . LEU A 1 140 ? 58.602 33.576 -29.706 1.00 88.12 140 LEU A O 1
ATOM 1092 N N . GLU A 1 141 ? 60.639 34.441 -30.102 1.00 86.94 141 GLU A N 1
ATOM 1093 C CA . GLU A 1 141 ? 61.101 33.379 -31.004 1.00 86.94 141 GLU A CA 1
ATOM 1094 C C . GLU A 1 141 ? 61.131 32.015 -30.304 1.00 86.94 141 GLU A C 1
ATOM 1096 O O . GLU A 1 141 ? 60.667 31.016 -30.856 1.00 86.94 141 GLU A O 1
ATOM 1101 N N . VAL A 1 142 ? 61.567 31.992 -29.039 1.00 85.75 142 VAL A N 1
ATOM 1102 C CA . VAL A 1 142 ? 61.553 30.789 -28.188 1.00 85.75 142 VAL A CA 1
ATOM 1103 C C . VAL A 1 142 ? 60.126 30.340 -27.842 1.00 85.75 142 VAL A C 1
ATOM 1105 O O . VAL A 1 142 ? 59.871 29.147 -27.665 1.00 85.75 142 VAL A O 1
ATOM 1108 N N . ILE A 1 143 ? 59.173 31.269 -27.731 1.00 85.62 143 ILE A N 1
ATOM 1109 C CA . ILE A 1 143 ? 57.762 30.938 -27.472 1.00 85.62 143 ILE A CA 1
ATOM 1110 C C . ILE A 1 143 ? 57.099 30.389 -28.736 1.00 85.62 143 ILE A C 1
ATOM 1112 O O . ILE A 1 143 ? 56.456 29.335 -28.694 1.00 85.62 143 ILE A O 1
ATOM 1116 N N . ASP A 1 144 ? 57.212 31.130 -29.835 1.00 83.56 144 ASP A N 1
ATOM 1117 C CA . ASP A 1 144 ? 56.749 30.763 -31.165 1.00 83.56 144 ASP A CA 1
ATOM 1118 C C . ASP A 1 144 ? 57.375 31.708 -32.214 1.00 83.56 144 ASP A C 1
ATOM 1120 O O . ASP A 1 144 ? 57.107 32.913 -32.167 1.00 83.56 144 ASP A O 1
ATOM 1124 N N . PRO A 1 145 ? 58.126 31.199 -33.208 1.00 83.31 145 PRO A N 1
ATOM 1125 C CA . PRO A 1 145 ? 58.745 32.027 -34.247 1.00 83.31 145 PRO A CA 1
ATOM 1126 C C . PRO A 1 145 ? 57.762 32.942 -35.000 1.00 83.31 145 PRO A C 1
ATOM 1128 O O . PRO A 1 145 ? 58.142 34.010 -35.474 1.00 83.31 145 PRO A O 1
ATOM 1131 N N . SER A 1 146 ? 56.472 32.584 -35.069 1.00 79.88 146 SER A N 1
ATOM 1132 C CA . SER A 1 146 ? 55.439 33.424 -35.698 1.00 79.88 146 SER A CA 1
ATOM 1133 C C . SER A 1 146 ? 55.096 34.705 -34.918 1.00 79.88 146 SER A C 1
ATOM 1135 O O . SER A 1 146 ? 54.412 35.582 -35.450 1.00 79.88 146 SER A O 1
ATOM 1137 N N . LEU A 1 147 ? 55.558 34.845 -33.669 1.00 81.94 147 LEU A N 1
ATOM 1138 C CA . LEU A 1 147 ? 55.291 36.003 -32.807 1.00 81.94 147 LEU A CA 1
ATOM 1139 C C . LEU A 1 147 ? 56.356 37.103 -32.894 1.00 81.94 147 LEU A C 1
ATOM 1141 O O . LEU A 1 147 ? 56.088 38.212 -32.435 1.00 81.94 147 LEU A O 1
ATOM 1145 N N . VAL A 1 148 ? 57.521 36.826 -33.488 1.00 74.88 148 VAL A N 1
ATOM 1146 C CA . VAL A 1 148 ? 58.705 37.713 -33.504 1.00 74.88 148 VAL A CA 1
ATOM 1147 C C . VAL A 1 148 ? 58.436 39.050 -34.205 1.00 74.88 148 VAL A C 1
ATOM 1149 O O . VAL A 1 148 ? 58.965 40.080 -33.813 1.00 74.88 148 VAL A O 1
ATOM 1152 N N . ILE A 1 149 ? 57.547 39.068 -35.200 1.00 68.25 149 ILE A N 1
ATOM 1153 C CA . ILE A 1 149 ? 57.158 40.284 -35.947 1.00 68.25 149 ILE A CA 1
ATOM 1154 C C . ILE A 1 149 ? 55.805 40.844 -35.446 1.00 68.25 149 ILE A C 1
ATOM 1156 O O . ILE A 1 149 ? 55.162 41.667 -36.094 1.00 68.25 149 ILE A O 1
ATOM 1160 N N . GLY A 1 150 ? 55.305 40.324 -34.322 1.00 65.88 150 GLY A N 1
ATOM 1161 C CA . GLY A 1 150 ? 53.917 40.462 -33.882 1.00 65.88 150 GLY A CA 1
ATOM 1162 C C . GLY A 1 150 ? 53.530 41.602 -32.929 1.00 65.88 150 GLY A C 1
ATOM 1163 O O . GLY A 1 150 ? 52.350 41.981 -32.949 1.00 65.88 150 GLY A O 1
ATOM 1164 N N . PRO A 1 151 ? 54.411 42.133 -32.061 1.00 80.31 151 PRO A N 1
ATOM 1165 C CA . PRO A 1 151 ? 54.063 43.272 -31.216 1.00 80.31 151 PRO A CA 1
ATOM 1166 C C . PRO A 1 151 ? 54.247 44.597 -31.975 1.00 80.31 151 PRO A C 1
ATOM 1168 O O . PRO A 1 151 ? 55.332 44.897 -32.455 1.00 80.31 151 PRO A O 1
ATOM 1171 N N . GLU A 1 152 ? 53.191 45.412 -32.056 1.00 81.06 152 GLU A N 1
ATOM 1172 C CA . GLU A 1 152 ? 53.246 46.760 -32.648 1.00 81.06 152 GLU A CA 1
ATOM 1173 C C . GLU A 1 152 ? 53.973 47.748 -31.736 1.00 81.06 152 GLU A C 1
ATOM 1175 O O . GLU A 1 152 ? 54.665 48.637 -32.216 1.00 81.06 152 GLU A O 1
ATOM 1180 N N . ASN A 1 153 ? 53.822 47.589 -30.417 1.00 83.69 153 ASN A N 1
ATOM 1181 C CA . ASN A 1 153 ? 54.472 48.441 -29.429 1.00 83.69 153 ASN A CA 1
ATOM 1182 C C . ASN A 1 153 ? 55.026 47.610 -28.272 1.00 83.69 153 ASN A C 1
ATOM 1184 O O . ASN A 1 153 ? 54.344 46.729 -27.738 1.00 83.69 153 ASN A O 1
ATOM 1188 N N . VAL A 1 154 ? 56.240 47.953 -27.842 1.00 86.50 154 VAL A N 1
ATOM 1189 C CA . VAL A 1 154 ? 56.912 47.387 -26.669 1.00 86.50 154 VAL A CA 1
ATOM 1190 C C . VAL A 1 154 ? 57.442 48.542 -25.832 1.00 86.50 154 VAL A C 1
ATOM 1192 O O . VAL A 1 154 ? 58.267 49.324 -26.294 1.00 86.50 154 VAL A O 1
ATOM 1195 N N . PHE A 1 155 ? 56.957 48.680 -24.600 1.00 85.44 155 PHE A N 1
ATOM 1196 C CA . PHE A 1 155 ? 57.392 49.763 -23.719 1.00 85.44 155 PHE A CA 1
ATOM 1197 C C . PHE A 1 155 ? 57.338 49.362 -22.249 1.00 85.44 155 PHE A C 1
ATOM 1199 O O . PHE A 1 155 ? 56.520 48.538 -21.829 1.00 85.44 155 PHE A O 1
ATOM 1206 N N . ARG A 1 156 ? 58.223 49.952 -21.438 1.00 85.88 156 ARG A N 1
ATOM 1207 C CA . ARG A 1 156 ? 58.268 49.687 -19.996 1.00 85.88 156 ARG A CA 1
ATOM 1208 C C . ARG A 1 156 ? 57.183 50.463 -19.253 1.00 85.88 156 ARG A C 1
ATOM 1210 O O . ARG A 1 156 ? 56.986 51.650 -19.494 1.00 85.88 156 ARG A O 1
ATOM 1217 N N . VAL A 1 157 ? 56.503 49.802 -18.319 1.00 79.00 157 VAL A N 1
ATOM 1218 C CA . VAL A 1 157 ? 55.371 50.341 -17.552 1.00 79.00 157 VAL A CA 1
ATOM 1219 C C . VAL A 1 157 ? 55.690 50.331 -16.055 1.00 79.00 157 VAL A C 1
ATOM 1221 O O . VAL A 1 157 ? 56.226 49.357 -15.526 1.00 79.00 157 VAL A O 1
ATOM 1224 N N . GLY A 1 158 ? 55.329 51.417 -15.365 1.00 72.56 158 GLY A N 1
ATOM 1225 C CA . GLY A 1 158 ? 55.513 51.589 -13.919 1.00 72.56 158 GLY A CA 1
ATOM 1226 C C . GLY A 1 158 ? 56.697 52.485 -13.529 1.00 72.56 158 GLY A C 1
ATOM 1227 O O . GLY A 1 158 ? 57.538 52.843 -14.357 1.00 72.56 158 GLY A O 1
ATOM 1228 N N . LYS A 1 159 ? 56.745 52.871 -12.246 1.00 67.25 159 LYS A N 1
ATOM 1229 C CA . LYS A 1 159 ? 57.847 53.648 -11.650 1.00 67.25 159 LYS A CA 1
ATOM 1230 C C . LYS A 1 159 ? 58.996 52.715 -11.248 1.00 67.25 159 LYS A C 1
ATOM 1232 O O . LYS A 1 159 ? 58.753 51.562 -10.900 1.00 67.25 159 LYS A O 1
ATOM 1237 N N . THR A 1 160 ? 60.235 53.199 -11.295 1.00 67.44 160 THR A N 1
ATOM 1238 C CA . THR A 1 160 ? 61.410 52.447 -10.824 1.00 67.44 160 THR A CA 1
ATOM 1239 C C . THR A 1 160 ? 61.334 52.306 -9.302 1.00 67.44 160 THR A C 1
ATOM 1241 O O . THR A 1 160 ? 61.267 53.314 -8.603 1.00 67.44 160 THR A O 1
ATOM 1244 N N . VAL A 1 161 ? 61.297 51.073 -8.788 1.00 59.94 161 VAL A N 1
ATOM 1245 C CA . VAL A 1 161 ? 61.232 50.786 -7.344 1.00 59.94 161 VAL A CA 1
ATOM 1246 C C . VAL A 1 161 ? 62.341 49.793 -6.999 1.00 59.94 161 VAL A C 1
ATOM 1248 O O . VAL A 1 161 ? 62.215 48.597 -7.265 1.00 59.94 161 VAL A O 1
ATOM 1251 N N . GLY A 1 162 ? 63.429 50.302 -6.416 1.00 66.81 162 GLY A N 1
ATOM 1252 C CA . GLY A 1 162 ? 64.623 49.519 -6.086 1.00 66.81 162 GLY A CA 1
ATOM 1253 C C . GLY A 1 162 ? 65.305 48.904 -7.314 1.00 66.81 162 GLY A C 1
ATOM 1254 O O . GLY A 1 162 ? 65.163 49.399 -8.429 1.00 66.81 162 GLY A O 1
ATOM 1255 N N . ASP A 1 163 ? 66.008 47.790 -7.102 1.00 66.38 163 ASP A N 1
ATOM 1256 C CA . ASP A 1 163 ? 66.840 47.113 -8.113 1.00 66.38 163 ASP A CA 1
ATOM 1257 C C . ASP A 1 163 ? 66.053 46.162 -9.045 1.00 66.38 163 ASP A C 1
ATOM 1259 O O . ASP A 1 163 ? 66.612 45.326 -9.760 1.00 66.38 163 ASP A O 1
ATOM 1263 N N . LYS A 1 164 ? 64.714 46.238 -9.024 1.00 68.88 164 LYS A N 1
ATOM 1264 C CA . LYS A 1 164 ? 63.850 45.368 -9.834 1.00 68.88 164 LYS A CA 1
ATOM 1265 C C . LYS A 1 164 ? 63.607 45.970 -11.223 1.00 68.88 164 LYS A C 1
ATOM 1267 O O . LYS A 1 164 ? 63.171 47.119 -11.323 1.00 68.88 164 LYS A O 1
ATOM 1272 N N . PRO A 1 165 ? 63.803 45.197 -12.309 1.00 75.25 165 PRO A N 1
ATOM 1273 C CA . PRO A 1 165 ? 63.568 45.688 -13.662 1.00 75.25 165 PRO A CA 1
ATOM 1274 C C . PRO A 1 165 ? 62.085 46.018 -13.890 1.00 75.25 165 PRO A C 1
ATOM 1276 O O . PRO A 1 165 ? 61.195 45.257 -13.502 1.00 75.25 165 PRO A O 1
ATOM 1279 N N . ARG A 1 166 ? 61.818 47.160 -14.542 1.00 82.25 166 ARG A N 1
ATOM 1280 C CA . ARG A 1 166 ? 60.452 47.613 -14.865 1.00 82.25 166 ARG A CA 1
ATOM 1281 C C . ARG A 1 166 ? 59.767 46.649 -15.833 1.00 82.25 166 ARG A C 1
ATOM 1283 O O . ARG A 1 166 ? 60.403 46.128 -16.747 1.00 82.25 166 ARG A O 1
ATOM 1290 N N . LEU A 1 167 ? 58.464 46.469 -15.646 1.00 86.06 167 LEU A N 1
ATOM 1291 C CA . LEU A 1 167 ? 57.623 45.573 -16.440 1.00 86.06 167 LEU A CA 1
ATOM 1292 C C . LEU A 1 167 ? 57.593 46.013 -17.902 1.00 86.06 167 LEU A C 1
ATOM 1294 O O . LEU A 1 167 ? 57.538 47.211 -18.160 1.00 86.06 167 LEU A O 1
ATOM 1298 N N . LEU A 1 168 ? 57.575 45.072 -18.842 1.00 88.50 168 LEU A N 1
ATOM 1299 C CA . LEU A 1 168 ? 57.384 45.364 -20.263 1.00 88.50 168 LEU A CA 1
ATOM 1300 C C . LEU A 1 168 ? 55.942 45.071 -20.662 1.00 88.50 168 LEU A C 1
ATOM 1302 O O . LEU A 1 168 ? 55.428 43.990 -20.386 1.00 88.50 168 LEU A O 1
ATOM 1306 N N . LYS A 1 169 ? 55.290 46.030 -21.316 1.00 90.69 169 LYS A N 1
ATOM 1307 C CA . LYS A 1 169 ? 53.981 45.845 -21.936 1.00 90.69 169 LYS A CA 1
ATOM 1308 C C . LYS A 1 169 ? 54.159 45.712 -23.439 1.00 90.69 169 LYS A C 1
ATOM 1310 O O . LYS A 1 169 ? 54.747 46.582 -24.076 1.00 90.69 169 LYS A O 1
ATOM 1315 N N . LEU A 1 170 ? 53.635 44.616 -23.970 1.00 91.38 170 LEU A N 1
ATOM 1316 C CA . LEU A 1 170 ? 53.624 44.292 -25.384 1.00 91.38 170 LEU A CA 1
ATOM 1317 C C . LEU A 1 170 ? 52.197 44.440 -25.884 1.00 91.38 170 LEU A C 1
ATOM 1319 O O . LEU A 1 170 ? 51.278 43.845 -25.318 1.00 91.38 170 LEU A O 1
ATOM 1323 N N . GLN A 1 171 ? 52.014 45.211 -26.943 1.00 88.50 171 GLN A N 1
ATOM 1324 C CA . GLN A 1 171 ? 50.732 45.362 -27.612 1.00 88.50 171 GLN A CA 1
ATOM 1325 C C . GLN A 1 171 ? 50.800 44.659 -28.960 1.00 88.50 171 GLN A C 1
ATOM 1327 O O . GLN A 1 171 ? 51.538 45.077 -29.846 1.00 88.50 171 GLN A O 1
ATOM 1332 N N . PHE A 1 172 ? 50.043 43.576 -29.104 1.00 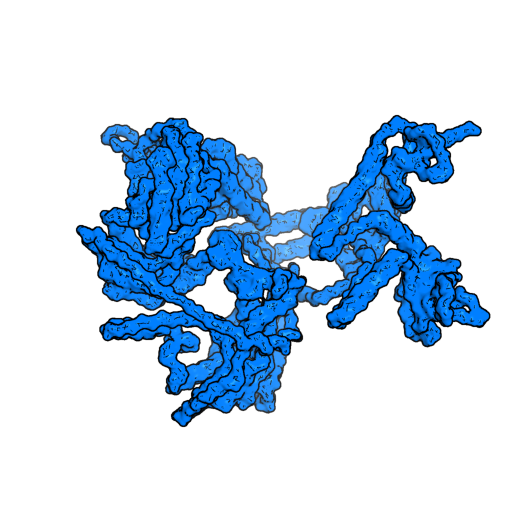83.88 172 PHE A N 1
ATOM 1333 C CA . PHE A 1 172 ? 49.967 42.822 -30.348 1.00 83.88 172 PHE A CA 1
ATOM 1334 C C . PHE A 1 172 ? 48.930 43.423 -31.292 1.00 83.88 172 PHE A C 1
ATOM 1336 O O . PHE A 1 172 ? 47.902 43.941 -30.856 1.00 83.88 172 PHE A O 1
ATOM 1343 N N . LYS A 1 173 ? 49.157 43.262 -32.597 1.00 78.25 173 LYS A N 1
ATOM 1344 C CA . LYS A 1 173 ? 48.225 43.712 -33.642 1.00 78.25 173 LYS A CA 1
ATOM 1345 C C . LYS A 1 173 ? 46.838 43.071 -33.532 1.00 78.25 173 LYS A C 1
ATOM 1347 O O . LYS A 1 173 ? 45.829 43.669 -33.894 1.00 78.25 173 LYS A O 1
ATOM 1352 N N . THR A 1 174 ? 46.773 41.836 -33.031 1.00 76.94 174 THR A N 1
ATOM 1353 C CA . THR A 1 174 ? 45.511 41.114 -32.833 1.00 76.94 174 THR A CA 1
ATOM 1354 C C . THR A 1 174 ? 45.476 40.380 -31.494 1.00 76.94 174 THR A C 1
ATOM 1356 O O . THR A 1 174 ? 46.491 39.894 -30.986 1.00 76.94 174 THR A O 1
ATOM 1359 N N . GLN A 1 175 ? 44.269 40.214 -30.946 1.00 72.88 175 GLN A N 1
ATOM 1360 C CA . GLN A 1 175 ? 44.032 39.440 -29.722 1.00 72.88 175 GLN A CA 1
ATOM 1361 C C . GLN A 1 175 ? 44.483 37.973 -29.857 1.00 72.88 175 GLN A C 1
ATOM 1363 O O . GLN A 1 175 ? 44.858 37.340 -28.869 1.00 72.88 175 GLN A O 1
ATOM 1368 N N . GLN A 1 176 ? 44.454 37.411 -31.070 1.00 75.50 176 GLN A N 1
ATOM 1369 C CA . GLN A 1 176 ? 44.883 36.034 -31.324 1.00 75.50 176 GLN A CA 1
ATOM 1370 C C . GLN A 1 176 ? 46.381 35.847 -31.056 1.00 75.50 176 GLN A C 1
ATOM 1372 O O . GLN A 1 176 ? 46.762 34.855 -30.437 1.00 75.50 176 GLN A O 1
ATOM 1377 N N . MET A 1 177 ? 47.212 36.822 -31.429 1.00 77.12 177 MET A N 1
ATOM 1378 C CA . MET A 1 177 ? 48.660 36.776 -31.197 1.00 77.12 177 MET A CA 1
ATOM 1379 C C . MET A 1 177 ? 49.001 36.913 -29.709 1.00 77.12 177 MET A C 1
ATOM 1381 O O . MET A 1 177 ? 49.785 36.124 -29.182 1.00 77.12 177 MET A O 1
ATOM 1385 N N . ALA A 1 178 ? 48.323 37.820 -28.995 1.00 79.44 178 ALA A N 1
ATOM 1386 C CA . ALA A 1 178 ? 48.441 37.932 -27.539 1.00 79.44 178 ALA A CA 1
ATOM 1387 C C . ALA A 1 178 ? 48.066 36.613 -26.830 1.00 79.44 178 ALA A C 1
ATOM 1389 O O . ALA A 1 178 ? 48.770 36.156 -25.928 1.00 79.44 178 ALA A O 1
ATOM 1390 N N . ARG A 1 179 ? 46.991 35.943 -27.275 1.00 77.62 179 ARG A N 1
ATOM 1391 C CA . ARG A 1 179 ? 46.585 34.627 -26.750 1.00 77.62 179 ARG A CA 1
ATOM 1392 C C . ARG A 1 179 ? 47.577 33.519 -27.090 1.00 77.62 179 ARG A C 1
ATOM 1394 O O . ARG A 1 179 ? 47.822 32.669 -26.236 1.00 77.62 179 ARG A O 1
ATOM 1401 N N . LEU A 1 180 ? 48.144 33.515 -28.297 1.00 80.56 180 LEU A N 1
ATOM 1402 C CA . LEU A 1 180 ? 49.157 32.539 -28.701 1.00 80.56 180 LEU A CA 1
ATOM 1403 C C . LEU A 1 180 ? 50.409 32.660 -27.820 1.00 80.56 180 LEU A C 1
ATOM 1405 O O . LEU A 1 180 ? 50.859 31.653 -27.272 1.00 80.56 180 LEU A O 1
ATOM 1409 N N . CYS A 1 181 ? 50.877 33.891 -27.587 1.00 82.62 181 CYS A N 1
ATOM 1410 C CA . CYS A 1 181 ? 51.976 34.192 -26.669 1.00 82.62 181 CYS A CA 1
ATOM 1411 C C . CYS A 1 181 ? 51.696 33.656 -25.252 1.00 82.62 181 CYS A C 1
ATOM 1413 O O . CYS A 1 181 ? 52.496 32.914 -24.681 1.00 82.62 181 CYS A O 1
ATOM 1415 N N . LEU A 1 182 ? 50.506 33.928 -24.704 1.00 84.69 182 LEU A N 1
ATOM 1416 C CA . LEU A 1 182 ? 50.114 33.446 -23.375 1.00 84.69 182 LEU A CA 1
ATOM 1417 C C . LEU A 1 182 ? 49.958 31.920 -23.289 1.00 84.69 182 LEU A C 1
ATOM 1419 O O . LEU A 1 182 ? 50.212 31.352 -22.226 1.00 84.69 182 LEU A O 1
ATOM 1423 N N . LYS A 1 183 ? 49.539 31.260 -24.376 1.00 84.19 183 LYS A N 1
ATOM 1424 C CA . LYS A 1 183 ? 49.321 29.806 -24.437 1.00 84.19 183 LYS A CA 1
ATOM 1425 C C . LYS A 1 183 ? 50.635 29.028 -24.493 1.00 84.19 183 LYS A C 1
ATOM 1427 O O . LYS A 1 183 ? 50.719 27.962 -23.892 1.00 84.19 183 LYS A O 1
ATOM 1432 N N . LYS A 1 184 ? 51.645 29.553 -25.194 1.00 81.38 184 LYS A N 1
ATOM 1433 C CA . LYS A 1 184 ? 52.950 28.897 -25.379 1.00 81.38 184 LYS A CA 1
ATOM 1434 C C . LYS A 1 184 ? 54.050 29.389 -24.429 1.00 81.38 184 LYS A C 1
ATOM 1436 O O . LYS A 1 184 ? 55.166 28.891 -24.482 1.00 81.38 184 LYS A O 1
ATOM 1441 N N . LYS A 1 185 ? 53.751 30.302 -23.498 1.00 83.31 185 LYS A N 1
ATOM 1442 C CA . LYS A 1 185 ? 54.735 30.849 -22.541 1.00 83.31 185 LYS A CA 1
ATOM 1443 C C . LYS A 1 185 ? 55.480 29.807 -21.692 1.00 83.31 185 LYS A C 1
ATOM 1445 O O . LYS A 1 185 ? 56.549 30.108 -21.175 1.00 83.31 185 LYS A O 1
ATOM 1450 N N . SER A 1 186 ? 54.934 28.597 -21.525 1.00 83.06 186 SER A N 1
ATOM 1451 C CA . SER A 1 186 ? 55.602 27.502 -20.809 1.00 83.06 186 SER A CA 1
ATOM 1452 C C . SER A 1 186 ? 56.899 27.048 -21.482 1.00 83.06 186 SER A C 1
ATOM 1454 O O . SER A 1 186 ? 57.755 26.511 -20.787 1.00 83.06 186 SER A O 1
ATOM 1456 N N . SER A 1 187 ? 57.081 27.308 -22.784 1.00 81.88 187 SER A N 1
ATOM 1457 C CA . SER A 1 187 ? 58.337 27.042 -23.502 1.00 81.88 187 SER A CA 1
ATOM 1458 C C . SER A 1 187 ? 59.536 27.765 -22.874 1.00 81.88 187 SER A C 1
ATOM 1460 O O . SER A 1 187 ? 60.654 27.264 -22.930 1.00 81.88 187 SER A O 1
ATOM 1462 N N . LEU A 1 188 ? 59.309 28.897 -22.193 1.00 81.38 188 LEU A N 1
ATOM 1463 C CA . LEU A 1 188 ? 60.369 29.633 -21.502 1.00 81.38 188 LEU A CA 1
ATOM 1464 C C . LEU A 1 188 ? 60.920 28.894 -20.278 1.00 81.38 188 LEU A C 1
ATOM 1466 O O . LEU A 1 188 ? 62.105 29.019 -19.994 1.00 81.38 188 LEU A O 1
ATOM 1470 N N . LEU A 1 189 ? 60.098 28.105 -19.573 1.00 78.75 189 LEU A N 1
ATOM 1471 C CA . LEU A 1 189 ? 60.502 27.412 -18.337 1.00 78.75 189 LEU A CA 1
ATOM 1472 C C . LEU A 1 189 ? 61.616 26.386 -18.572 1.00 78.75 189 LEU A C 1
ATOM 1474 O O . LEU A 1 189 ? 62.373 26.086 -17.655 1.00 78.75 189 LEU A O 1
ATOM 1478 N N . GLN A 1 190 ? 61.701 25.849 -19.789 1.00 74.50 190 GLN A N 1
ATOM 1479 C CA . GLN A 1 190 ? 62.703 24.858 -20.181 1.00 74.50 190 GLN A CA 1
ATOM 1480 C C . GLN A 1 190 ? 63.943 25.502 -20.825 1.00 74.50 190 GLN A C 1
ATOM 1482 O O . GLN A 1 190 ? 64.914 24.802 -21.098 1.00 74.50 190 GLN A O 1
ATOM 1487 N N . HIS A 1 191 ? 63.936 26.822 -21.060 1.00 80.50 191 HIS A N 1
ATOM 1488 C CA . HIS A 1 191 ? 65.025 27.518 -21.740 1.00 80.50 191 HIS A CA 1
ATOM 1489 C C . HIS A 1 191 ? 66.043 28.092 -20.735 1.00 80.50 191 HIS A C 1
ATOM 1491 O O . HIS A 1 191 ? 65.682 28.959 -19.932 1.00 80.50 191 HIS A O 1
ATOM 1497 N N . PRO A 1 192 ? 67.330 27.701 -20.797 1.00 78.75 192 PRO A N 1
ATOM 1498 C CA . PRO A 1 192 ? 68.317 28.028 -19.764 1.00 78.75 192 PRO A CA 1
ATOM 1499 C C . PRO A 1 192 ? 68.549 29.538 -19.587 1.00 78.75 192 PRO A C 1
ATOM 1501 O O . PRO A 1 192 ? 68.807 29.994 -18.477 1.00 78.75 192 PRO A O 1
ATOM 1504 N N . GLN A 1 193 ? 68.397 30.332 -20.653 1.00 81.00 193 GLN A N 1
ATOM 1505 C CA . GLN A 1 193 ? 68.589 31.787 -20.601 1.00 81.00 193 GLN A CA 1
ATOM 1506 C C . GLN A 1 193 ? 67.336 32.567 -20.166 1.00 81.00 193 GLN A C 1
ATOM 1508 O O . GLN A 1 193 ? 67.463 33.627 -19.559 1.00 81.00 193 GLN A O 1
ATOM 1513 N N . PHE A 1 194 ? 66.125 32.066 -20.441 1.00 84.75 194 PHE A N 1
ATOM 1514 C CA . PHE A 1 194 ? 64.881 32.848 -20.315 1.00 84.75 194 PHE A CA 1
ATOM 1515 C C . PHE A 1 194 ? 63.891 32.301 -19.281 1.00 84.75 194 PHE A C 1
ATOM 1517 O O . PHE A 1 194 ? 62.851 32.916 -19.057 1.00 84.75 194 PHE A O 1
ATOM 1524 N N . ALA A 1 195 ? 64.231 31.218 -18.575 1.00 83.12 195 ALA A N 1
ATOM 1525 C CA . ALA A 1 195 ? 63.386 30.620 -17.538 1.00 83.12 195 ALA A CA 1
ATOM 1526 C C . ALA A 1 195 ? 63.004 31.573 -16.387 1.00 83.12 195 ALA A C 1
ATOM 1528 O O . ALA A 1 195 ? 62.014 31.343 -15.695 1.00 83.12 195 ALA A O 1
ATOM 1529 N N . HIS A 1 196 ? 63.754 32.661 -16.186 1.00 81.75 196 HIS A N 1
ATOM 1530 C CA . HIS A 1 196 ? 63.470 33.680 -15.171 1.00 81.75 196 HIS A CA 1
ATOM 1531 C C . HIS A 1 196 ? 62.410 34.719 -15.603 1.00 81.75 196 HIS A C 1
ATOM 1533 O O . HIS A 1 196 ? 61.910 35.476 -14.761 1.00 81.75 196 HIS A O 1
ATOM 1539 N N . ILE A 1 197 ? 62.061 34.771 -16.895 1.00 86.06 197 ILE A N 1
ATOM 1540 C CA . ILE A 1 197 ? 61.075 35.699 -17.461 1.00 86.06 197 ILE A CA 1
ATOM 1541 C C . ILE A 1 197 ? 59.678 35.104 -17.304 1.00 86.06 197 ILE A C 1
ATOM 1543 O O . ILE A 1 197 ? 59.425 33.946 -17.629 1.00 86.06 197 ILE A O 1
ATOM 1547 N N . THR A 1 198 ? 58.737 35.907 -16.807 1.00 86.81 198 THR A N 1
ATOM 1548 C CA . THR A 1 198 ? 57.339 35.485 -16.624 1.00 86.81 198 THR A CA 1
ATOM 1549 C C . THR A 1 198 ? 56.412 36.337 -17.476 1.00 86.81 198 THR A C 1
ATOM 1551 O O . THR A 1 198 ? 56.638 37.533 -17.631 1.00 86.81 198 THR A O 1
ATOM 1554 N N . ILE A 1 199 ? 55.347 35.732 -18.010 1.00 86.88 199 ILE A N 1
ATOM 1555 C CA . ILE A 1 199 ? 54.398 36.402 -18.908 1.00 86.88 199 ILE A CA 1
ATOM 1556 C C . ILE A 1 199 ? 52.963 36.246 -18.395 1.00 86.88 199 ILE A C 1
ATOM 1558 O O . ILE A 1 199 ? 52.519 35.135 -18.065 1.00 86.88 199 ILE A O 1
ATOM 1562 N N . SER A 1 200 ? 52.211 37.348 -18.361 1.00 86.19 200 SER A N 1
ATOM 1563 C CA . SER A 1 200 ? 50.784 37.353 -18.033 1.00 86.19 200 SER A CA 1
ATOM 1564 C C . SER A 1 200 ? 49.959 38.247 -18.953 1.00 86.19 200 SER A C 1
ATOM 1566 O O . SER A 1 200 ? 50.470 39.106 -19.661 1.00 86.19 200 SER A O 1
ATOM 1568 N N . ASP A 1 201 ? 48.651 38.042 -18.916 1.00 81.62 201 ASP A N 1
ATOM 1569 C CA . ASP A 1 201 ? 47.647 38.942 -19.474 1.00 81.62 201 ASP A CA 1
ATOM 1570 C C . ASP A 1 201 ? 47.658 40.314 -18.770 1.00 81.62 201 ASP A C 1
ATOM 1572 O O . ASP A 1 201 ? 47.966 40.406 -17.575 1.00 81.62 201 ASP A O 1
ATOM 1576 N N . ASP A 1 202 ? 47.315 41.372 -19.515 1.00 83.75 202 ASP A N 1
ATOM 1577 C CA . ASP A 1 202 ? 47.129 42.741 -19.006 1.00 83.75 202 ASP A CA 1
ATOM 1578 C C . ASP A 1 202 ? 45.758 42.873 -18.321 1.00 83.75 202 ASP A C 1
ATOM 1580 O O . ASP A 1 202 ? 44.739 43.170 -18.949 1.00 83.75 202 ASP A O 1
ATOM 1584 N N . LYS A 1 203 ? 45.737 42.607 -17.013 1.00 79.12 203 LYS A N 1
ATOM 1585 C CA . LYS A 1 203 ? 44.520 42.620 -16.191 1.00 79.12 203 LYS A CA 1
ATOM 1586 C C . LYS A 1 203 ? 44.011 44.040 -15.940 1.00 79.12 203 LYS A C 1
ATOM 1588 O O . LYS A 1 203 ? 44.787 44.976 -15.743 1.00 79.12 203 LYS A O 1
ATOM 1593 N N . THR A 1 204 ? 42.691 44.197 -15.878 1.00 75.38 204 THR A N 1
ATOM 1594 C CA . THR A 1 204 ? 42.060 45.467 -15.491 1.00 75.38 204 THR A CA 1
ATOM 1595 C C . THR A 1 204 ? 42.280 45.777 -14.000 1.00 75.38 204 THR A C 1
ATOM 1597 O O . THR A 1 204 ? 42.521 44.869 -13.195 1.00 75.38 204 THR A O 1
ATOM 1600 N N . PRO A 1 205 ? 42.134 47.048 -13.581 1.00 66.94 205 PRO A N 1
ATOM 1601 C CA . PRO A 1 205 ? 42.144 47.413 -12.164 1.00 66.94 205 PRO A CA 1
ATOM 1602 C C . PRO A 1 205 ? 41.098 46.652 -11.333 1.00 66.94 205 PRO A C 1
ATOM 1604 O O . PRO A 1 205 ? 41.393 46.246 -10.209 1.00 66.94 205 PRO A O 1
ATOM 1607 N N . GLY A 1 206 ? 39.910 46.393 -11.894 1.00 63.22 206 GLY A N 1
ATOM 1608 C CA . GLY A 1 206 ? 38.861 45.604 -11.244 1.00 63.22 206 GLY A CA 1
ATOM 1609 C C . GLY A 1 206 ? 39.267 44.143 -11.032 1.00 63.22 206 GLY A C 1
ATOM 1610 O O . GLY A 1 206 ? 39.109 43.609 -9.933 1.00 63.22 206 GLY A O 1
ATOM 1611 N N . GLN A 1 207 ? 39.877 43.509 -12.042 1.00 63.34 207 GLN A N 1
ATOM 1612 C CA . GLN A 1 207 ? 40.413 42.146 -11.930 1.00 63.34 207 GLN A CA 1
ATOM 1613 C C . GLN A 1 207 ? 41.534 42.049 -10.891 1.00 63.34 207 GLN A C 1
ATOM 1615 O O . GLN A 1 207 ? 41.577 41.086 -10.126 1.00 63.34 207 GLN A O 1
ATOM 1620 N N . LEU A 1 208 ? 42.423 43.043 -10.836 1.00 67.69 208 LEU A N 1
ATOM 1621 C CA . LEU A 1 208 ? 43.510 43.091 -9.856 1.00 67.69 208 LEU A CA 1
ATOM 1622 C C . LEU A 1 208 ? 42.981 43.276 -8.428 1.00 67.69 208 LEU A C 1
ATOM 1624 O O . LEU A 1 208 ? 43.406 42.553 -7.529 1.00 67.69 208 LEU A O 1
ATOM 1628 N N . LYS A 1 209 ? 42.010 44.176 -8.221 1.00 69.31 209 LYS A N 1
ATOM 1629 C CA . LYS A 1 209 ? 41.356 44.384 -6.917 1.00 69.31 209 LYS A CA 1
ATOM 1630 C C . LYS A 1 209 ? 40.656 43.114 -6.429 1.00 69.31 209 LYS A C 1
ATOM 1632 O O . LYS A 1 209 ? 40.826 42.725 -5.279 1.00 69.31 209 LYS A O 1
ATOM 1637 N N . HIS A 1 210 ? 39.928 42.430 -7.311 1.00 63.75 210 HIS A N 1
ATOM 1638 C CA . HIS A 1 210 ? 39.259 41.174 -6.975 1.00 63.75 210 HIS A CA 1
ATOM 1639 C C . HIS A 1 210 ? 40.252 40.062 -6.598 1.00 63.75 210 HIS A C 1
ATOM 1641 O O . HIS A 1 210 ? 40.051 39.374 -5.600 1.00 63.75 210 HIS A O 1
ATOM 1647 N N . LEU A 1 211 ? 41.346 39.916 -7.355 1.00 60.19 211 LEU A N 1
ATOM 1648 C CA . LEU A 1 211 ? 42.400 38.944 -7.049 1.00 60.19 211 LEU A CA 1
ATOM 1649 C C . LEU A 1 211 ? 43.108 39.244 -5.724 1.00 60.19 211 LEU A C 1
ATOM 1651 O O . LEU A 1 211 ? 43.443 38.305 -5.008 1.00 60.19 211 LEU A O 1
ATOM 1655 N N . ASN A 1 212 ? 43.311 40.519 -5.384 1.00 68.88 212 ASN A N 1
ATOM 1656 C CA . ASN A 1 212 ? 43.888 40.909 -4.098 1.00 68.88 212 ASN A CA 1
ATOM 1657 C C . ASN A 1 212 ? 42.955 40.546 -2.935 1.00 68.88 212 ASN A C 1
ATOM 1659 O O . ASN A 1 212 ? 43.394 39.860 -2.019 1.00 68.88 212 ASN A O 1
ATOM 1663 N N . ASN A 1 213 ? 41.659 40.864 -3.032 1.00 68.12 213 ASN A N 1
ATOM 1664 C CA . ASN A 1 213 ? 40.674 40.486 -2.010 1.00 68.12 213 ASN A CA 1
ATOM 1665 C C . ASN A 1 213 ? 40.597 38.961 -1.811 1.00 68.12 213 ASN A C 1
ATOM 1667 O O . ASN A 1 213 ? 40.537 38.478 -0.684 1.00 68.12 213 ASN A O 1
ATOM 1671 N N . LEU A 1 214 ? 40.631 38.190 -2.905 1.00 59.78 214 LEU A N 1
ATOM 1672 C CA . LEU A 1 214 ? 40.691 36.724 -2.866 1.00 59.78 214 LEU A CA 1
ATOM 1673 C C . LEU A 1 214 ? 41.959 36.212 -2.183 1.00 59.78 214 LEU A C 1
ATOM 1675 O O . LEU A 1 214 ? 41.912 35.200 -1.490 1.00 59.78 214 LEU A O 1
ATOM 1679 N N . ARG A 1 215 ? 43.090 36.890 -2.393 1.00 67.12 215 ARG A N 1
ATOM 1680 C CA . ARG A 1 215 ? 44.375 36.528 -1.795 1.00 67.12 215 ARG A CA 1
ATOM 1681 C C . ARG A 1 215 ? 44.389 36.795 -0.294 1.00 67.12 215 ARG A C 1
ATOM 1683 O O . ARG A 1 215 ? 44.887 35.950 0.442 1.00 67.12 215 ARG A O 1
ATOM 1690 N N . ASP A 1 216 ? 43.820 37.915 0.140 1.00 73.50 216 ASP A N 1
ATOM 1691 C CA . ASP A 1 216 ? 43.680 38.264 1.557 1.00 73.50 216 ASP A CA 1
ATOM 1692 C C . ASP A 1 216 ? 42.743 37.286 2.277 1.00 73.50 216 ASP A C 1
ATOM 1694 O O . ASP A 1 216 ? 43.064 36.792 3.357 1.00 73.50 216 ASP A O 1
ATOM 1698 N N . GLU A 1 217 ? 41.638 36.911 1.632 1.00 65.06 217 GLU A N 1
ATOM 1699 C CA . GLU A 1 217 ? 40.700 35.905 2.136 1.00 65.06 217 GLU A CA 1
ATOM 1700 C C . GLU A 1 217 ? 41.331 34.505 2.225 1.00 65.06 217 GLU A C 1
ATOM 1702 O O . GLU A 1 217 ? 41.163 33.804 3.223 1.00 65.06 217 GLU A O 1
ATOM 1707 N N . LEU A 1 218 ? 42.117 34.105 1.219 1.00 64.12 218 LEU A N 1
ATOM 1708 C CA . LEU A 1 218 ? 42.908 32.869 1.251 1.00 64.12 218 LEU A CA 1
ATOM 1709 C C . LEU A 1 218 ? 43.883 32.857 2.425 1.00 64.12 218 LEU A C 1
ATOM 1711 O O . LEU A 1 218 ? 43.990 31.848 3.115 1.00 64.12 218 LEU A O 1
ATOM 1715 N N . LYS A 1 219 ? 44.579 33.976 2.650 1.00 72.81 219 LYS A N 1
ATOM 1716 C CA . LYS A 1 219 ? 45.544 34.130 3.743 1.00 72.81 219 LYS A CA 1
ATOM 1717 C C . LYS A 1 219 ? 44.857 33.969 5.095 1.00 72.81 219 LYS A C 1
ATOM 1719 O O . LYS A 1 219 ? 45.275 33.144 5.895 1.00 72.81 219 LYS A O 1
ATOM 1724 N N . ARG A 1 220 ? 43.724 34.652 5.276 1.00 74.00 220 ARG A N 1
ATOM 1725 C CA . ARG A 1 220 ? 42.886 34.562 6.475 1.00 74.00 220 ARG A CA 1
ATOM 1726 C C . ARG A 1 220 ? 42.405 33.134 6.749 1.00 74.00 220 ARG A C 1
ATOM 1728 O O . ARG A 1 220 ? 42.350 32.729 7.900 1.00 74.00 220 ARG A O 1
ATOM 1735 N N . ARG A 1 221 ? 42.052 32.361 5.716 1.00 66.44 221 ARG A N 1
ATOM 1736 C CA . ARG A 1 221 ? 41.600 30.963 5.867 1.00 66.44 221 ARG A CA 1
ATOM 1737 C C . ARG A 1 221 ? 42.745 29.979 6.116 1.00 66.44 221 ARG A C 1
ATOM 1739 O O . ARG A 1 221 ? 42.576 29.043 6.894 1.00 66.44 221 ARG A O 1
ATOM 1746 N N . LEU A 1 222 ? 43.915 30.224 5.525 1.00 69.00 222 LEU A N 1
ATOM 1747 C CA . LEU A 1 222 ? 45.149 29.504 5.855 1.00 69.00 222 LEU A CA 1
ATOM 1748 C C . LEU A 1 222 ? 45.567 29.741 7.315 1.00 69.00 222 LEU A C 1
ATOM 1750 O O . LEU A 1 222 ? 45.922 28.784 7.999 1.00 69.00 222 LEU A O 1
ATOM 1754 N N . ASP A 1 223 ? 45.446 30.976 7.811 1.00 74.81 223 ASP A N 1
ATOM 1755 C CA . ASP A 1 223 ? 45.766 31.337 9.200 1.00 74.81 223 ASP A CA 1
ATOM 1756 C C . ASP A 1 223 ? 44.827 30.660 10.226 1.00 74.81 223 ASP A C 1
ATOM 1758 O O . ASP A 1 223 ? 45.195 30.490 11.386 1.00 74.81 223 ASP A O 1
ATOM 1762 N N . VAL A 1 224 ? 43.638 30.207 9.802 1.00 68.88 224 VAL A N 1
ATOM 1763 C CA . VAL A 1 224 ? 42.666 29.458 10.631 1.00 68.88 224 VAL A CA 1
ATOM 1764 C C . VAL A 1 224 ? 42.856 27.930 10.510 1.00 68.88 224 VAL A C 1
ATOM 1766 O O . VAL A 1 224 ? 42.132 27.149 11.123 1.00 68.88 224 VAL A O 1
ATOM 1769 N N . GLY A 1 225 ? 43.879 27.476 9.775 1.00 58.56 225 GLY A N 1
ATOM 1770 C CA . GLY A 1 225 ? 44.309 26.075 9.745 1.00 58.56 225 GLY A CA 1
ATOM 1771 C C . GLY A 1 225 ? 43.674 25.208 8.654 1.00 58.56 225 GLY A C 1
ATOM 1772 O O . GLY A 1 225 ? 43.837 23.988 8.693 1.00 58.56 225 GLY A O 1
ATOM 1773 N N . GLU A 1 226 ? 42.984 25.795 7.668 1.00 65.94 226 GLU A N 1
ATOM 1774 C CA . GLU A 1 226 ? 42.498 25.061 6.492 1.00 65.94 226 GLU A CA 1
ATOM 1775 C C . GLU A 1 226 ? 43.677 24.672 5.577 1.00 65.94 226 GLU A C 1
ATOM 1777 O O . GLU A 1 226 ? 44.392 25.536 5.069 1.00 65.94 226 GLU A O 1
ATOM 1782 N N . LYS A 1 227 ? 43.894 23.365 5.361 1.00 50.38 227 LYS A N 1
ATOM 1783 C CA . LYS A 1 227 ? 45.095 22.843 4.673 1.00 50.38 227 LYS A CA 1
ATOM 1784 C C . LYS A 1 227 ? 44.903 22.446 3.205 1.00 50.38 227 LYS A C 1
ATOM 1786 O O . LYS A 1 227 ? 45.875 22.025 2.590 1.00 50.38 227 LYS A O 1
ATOM 1791 N N . ASP A 1 228 ? 43.707 22.609 2.629 1.00 50.44 228 ASP A N 1
ATOM 1792 C CA . ASP A 1 228 ? 43.416 22.094 1.279 1.00 50.44 228 ASP A CA 1
ATOM 1793 C C . ASP A 1 228 ? 42.452 22.987 0.468 1.00 50.44 228 ASP A C 1
ATOM 1795 O O . ASP A 1 228 ? 41.328 22.629 0.112 1.00 50.44 228 ASP A O 1
ATOM 1799 N N . LEU A 1 229 ? 42.880 24.224 0.198 1.00 49.69 229 LEU A N 1
ATOM 1800 C CA . LEU A 1 229 ? 42.086 25.216 -0.533 1.00 49.69 229 LEU A CA 1
ATOM 1801 C C . LEU A 1 229 ? 42.435 25.230 -2.027 1.00 49.69 229 LEU A C 1
ATOM 1803 O O . LEU A 1 229 ? 43.464 25.766 -2.434 1.00 49.69 229 LEU A O 1
ATOM 1807 N N . THR A 1 230 ? 41.534 24.711 -2.868 1.00 43.88 230 THR A N 1
ATOM 1808 C CA . THR A 1 230 ? 41.647 24.815 -4.334 1.00 43.88 230 THR A CA 1
ATOM 1809 C C . THR A 1 230 ? 40.723 25.908 -4.874 1.00 43.88 230 THR A C 1
ATOM 1811 O O . THR A 1 230 ? 39.504 25.741 -4.903 1.00 43.88 230 THR A O 1
ATOM 1814 N N . ILE A 1 231 ? 41.281 27.017 -5.370 1.00 44.28 231 ILE A N 1
ATOM 1815 C CA . ILE A 1 231 ? 40.501 28.037 -6.089 1.00 44.28 231 ILE A CA 1
ATOM 1816 C C . ILE A 1 231 ? 40.452 27.690 -7.577 1.00 44.28 231 ILE A C 1
ATOM 1818 O O . ILE A 1 231 ? 41.456 27.779 -8.282 1.00 44.28 231 ILE A O 1
ATOM 1822 N N . LYS A 1 232 ? 39.268 27.325 -8.080 1.00 36.44 232 LYS A N 1
ATOM 1823 C CA . LYS A 1 232 ? 39.029 27.157 -9.520 1.00 36.44 232 LYS A CA 1
ATOM 1824 C C . LYS A 1 232 ? 38.619 28.486 -10.147 1.00 36.44 232 LYS A C 1
ATOM 1826 O O . LYS A 1 232 ? 37.522 28.984 -9.918 1.00 36.44 232 LYS A O 1
ATOM 1831 N N . TYR A 1 233 ? 39.496 29.028 -10.985 1.00 36.31 233 TYR A N 1
ATOM 1832 C CA . TYR A 1 233 ? 39.195 30.167 -11.846 1.00 36.31 233 TYR A CA 1
ATOM 1833 C C . TYR A 1 233 ? 38.442 29.672 -13.094 1.00 36.31 233 TYR A C 1
ATOM 1835 O O . TYR A 1 233 ? 38.997 28.913 -13.889 1.00 36.31 233 TYR A O 1
ATOM 1843 N N . VAL A 1 234 ? 37.182 30.074 -13.294 1.00 37.78 234 VAL A N 1
ATOM 1844 C CA . VAL A 1 234 ? 36.449 29.784 -14.542 1.00 37.78 234 VAL A CA 1
ATOM 1845 C C . VAL A 1 234 ? 36.861 30.828 -15.581 1.00 37.78 234 VAL A C 1
ATOM 1847 O O . VAL A 1 234 ? 36.295 31.914 -15.638 1.00 37.78 234 VAL A O 1
ATOM 1850 N N . ASN A 1 235 ? 37.911 30.537 -16.356 1.00 36.12 235 ASN A N 1
ATOM 1851 C CA . ASN A 1 235 ? 38.587 31.546 -17.185 1.00 36.12 235 ASN A CA 1
ATOM 1852 C C . ASN A 1 235 ? 38.035 31.732 -18.612 1.00 36.12 235 ASN A C 1
ATOM 1854 O O . ASN A 1 235 ? 38.602 32.503 -19.382 1.00 36.12 235 ASN A O 1
ATOM 1858 N N . HIS A 1 236 ? 36.957 31.057 -19.013 1.00 39.31 236 HIS A N 1
ATOM 1859 C CA . HIS A 1 236 ? 36.458 31.142 -20.389 1.00 39.31 236 HIS A CA 1
ATOM 1860 C C . HIS A 1 236 ? 34.931 31.174 -20.426 1.00 39.31 236 HIS A C 1
ATOM 1862 O O . HIS A 1 236 ? 34.274 30.430 -19.696 1.00 39.31 236 HIS A O 1
ATOM 1868 N N . TYR A 1 237 ? 34.372 32.026 -21.295 1.00 43.81 237 TYR A N 1
ATOM 1869 C CA . TYR A 1 237 ? 32.987 31.861 -21.729 1.00 43.81 237 TYR A CA 1
ATOM 1870 C C . TYR A 1 237 ? 32.826 30.429 -22.259 1.00 43.81 237 TYR A C 1
ATOM 1872 O O . TYR A 1 237 ? 33.734 29.935 -22.935 1.00 43.81 237 TYR A O 1
ATOM 1880 N N . PRO A 1 238 ? 31.727 29.738 -21.927 1.00 50.16 238 PRO A N 1
ATOM 1881 C CA . PRO A 1 238 ? 31.527 28.363 -22.356 1.00 50.16 238 PRO A CA 1
ATOM 1882 C C . PRO A 1 238 ? 31.571 28.283 -23.885 1.00 50.16 238 PRO A C 1
ATOM 1884 O O . PRO A 1 238 ? 30.988 29.130 -24.562 1.00 50.16 238 PRO A O 1
ATOM 1887 N N . ASN A 1 239 ? 32.244 27.258 -24.416 1.00 59.00 239 ASN A N 1
ATOM 1888 C CA . ASN A 1 239 ? 32.156 26.903 -25.829 1.00 59.00 239 ASN A CA 1
ATOM 1889 C C . ASN A 1 239 ? 30.678 26.824 -26.227 1.00 59.00 239 ASN A C 1
ATOM 1891 O O . ASN A 1 239 ? 29.909 26.060 -25.636 1.00 59.00 239 ASN A O 1
ATOM 1895 N N . LEU A 1 240 ? 30.277 27.655 -27.185 1.00 63.16 240 LEU A N 1
ATOM 1896 C CA . LEU A 1 240 ? 28.885 27.825 -27.555 1.00 63.16 240 LEU A CA 1
ATOM 1897 C C . LEU A 1 240 ? 28.540 26.813 -28.642 1.00 63.16 240 LEU A C 1
ATOM 1899 O O . LEU A 1 240 ? 29.087 26.854 -29.742 1.00 63.16 240 LEU A O 1
ATOM 1903 N N . ILE A 1 241 ? 27.626 25.905 -28.311 1.00 74.00 241 ILE A N 1
ATOM 1904 C CA . ILE A 1 241 ? 27.037 24.942 -29.237 1.00 74.00 241 ILE A CA 1
ATOM 1905 C C . ILE A 1 241 ? 25.545 25.243 -29.297 1.00 74.00 241 ILE A C 1
ATOM 1907 O O . ILE A 1 241 ? 24.829 25.068 -28.311 1.00 74.00 241 ILE A O 1
ATOM 1911 N N . ILE A 1 242 ? 25.074 25.702 -30.450 1.00 79.12 242 ILE A N 1
ATOM 1912 C CA . ILE A 1 242 ? 23.663 25.967 -30.712 1.00 79.12 242 ILE A CA 1
ATOM 1913 C C . ILE A 1 242 ? 23.173 24.921 -31.712 1.00 79.12 242 ILE A C 1
ATOM 1915 O O . ILE A 1 242 ? 23.759 24.736 -32.776 1.00 79.12 242 ILE A O 1
ATOM 1919 N N . MET A 1 243 ? 22.095 24.220 -31.367 1.00 83.19 243 MET A N 1
ATOM 1920 C CA . MET A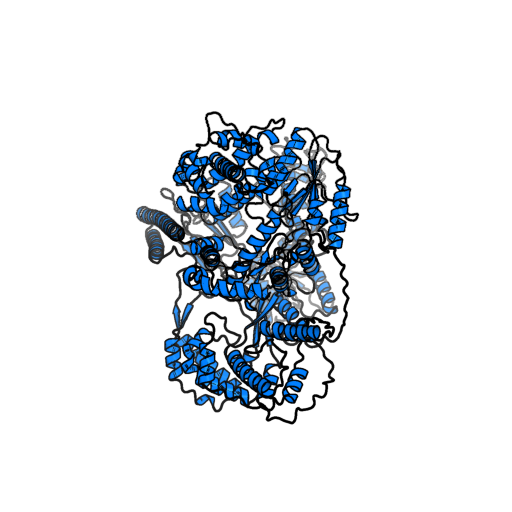 1 243 ? 21.524 23.152 -32.189 1.00 83.19 243 MET A CA 1
ATOM 1921 C C . MET A 1 243 ? 20.008 23.283 -32.214 1.00 83.19 243 MET A C 1
ATOM 1923 O O . MET A 1 243 ? 19.401 23.553 -31.177 1.00 83.19 243 MET A O 1
ATOM 1927 N N . GLY A 1 244 ? 19.384 23.046 -33.362 1.00 80.69 244 GLY A N 1
ATOM 1928 C CA . GLY A 1 244 ? 17.927 23.064 -33.453 1.00 80.69 244 GLY A CA 1
ATOM 1929 C C . GLY A 1 244 ? 17.406 23.221 -34.870 1.00 80.69 244 GLY A C 1
ATOM 1930 O O . GLY A 1 244 ? 18.184 23.350 -35.811 1.00 80.69 244 GLY A O 1
ATOM 1931 N N . ASP A 1 245 ? 16.082 23.218 -34.991 1.00 83.62 245 ASP A N 1
ATOM 1932 C CA . ASP A 1 245 ? 15.360 23.496 -36.231 1.00 83.62 245 ASP A CA 1
ATOM 1933 C C . ASP A 1 245 ? 15.083 25.001 -36.336 1.00 83.62 245 ASP A C 1
ATOM 1935 O O . ASP A 1 245 ? 14.214 25.539 -35.644 1.00 83.62 245 ASP A O 1
ATOM 1939 N N . PHE A 1 246 ? 15.857 25.686 -37.175 1.00 80.88 246 PHE A N 1
ATOM 1940 C CA . PHE A 1 246 ? 15.808 27.142 -37.317 1.00 80.88 246 PHE A CA 1
ATOM 1941 C C . PHE A 1 246 ? 14.811 27.614 -38.376 1.00 80.88 246 PHE A C 1
ATOM 1943 O O . PHE A 1 246 ? 14.537 28.807 -38.449 1.00 80.88 246 PHE A O 1
ATOM 1950 N N . ASN A 1 247 ? 14.236 26.698 -39.169 1.00 79.50 247 ASN A N 1
ATOM 1951 C CA . ASN A 1 247 ? 13.227 27.009 -40.187 1.00 79.50 247 ASN A CA 1
ATOM 1952 C C . ASN A 1 247 ? 13.601 28.183 -41.123 1.00 79.50 247 ASN A C 1
ATOM 1954 O O . ASN A 1 247 ? 12.730 28.955 -41.522 1.00 79.50 247 ASN A O 1
ATOM 1958 N N . PHE A 1 248 ? 14.879 28.284 -41.509 1.00 80.00 248 PHE A N 1
ATOM 1959 C CA . PHE A 1 248 ? 15.399 29.277 -42.461 1.00 80.00 248 PHE A CA 1
ATOM 1960 C C . PHE A 1 248 ? 15.726 28.642 -43.828 1.00 80.00 248 PHE A C 1
ATOM 1962 O O . PHE A 1 248 ? 16.892 28.362 -44.119 1.00 80.00 248 PHE A O 1
ATOM 1969 N N . PRO A 1 249 ? 14.714 28.323 -44.661 1.00 70.50 249 PRO A N 1
ATOM 1970 C CA . PRO A 1 249 ? 14.901 27.583 -45.906 1.00 70.50 249 PRO A CA 1
ATOM 1971 C C . PRO A 1 249 ? 15.584 28.383 -47.022 1.00 70.50 249 PRO A C 1
ATOM 1973 O O . PRO A 1 249 ? 16.019 27.760 -47.989 1.00 70.50 249 PRO A O 1
ATOM 1976 N N . CYS A 1 250 ? 15.652 29.720 -46.938 1.00 73.81 250 CYS A N 1
ATOM 1977 C CA . CYS A 1 250 ? 16.191 30.555 -48.022 1.00 73.81 250 CYS A CA 1
ATOM 1978 C C . CYS A 1 250 ? 17.687 30.882 -47.860 1.00 73.81 250 CYS A C 1
ATOM 1980 O O . CYS A 1 250 ? 18.269 31.520 -48.746 1.00 73.81 250 CYS A O 1
ATOM 1982 N N . ILE A 1 251 ? 18.308 30.468 -46.747 1.00 75.75 251 ILE A N 1
ATOM 1983 C CA . ILE A 1 251 ? 19.757 30.571 -46.535 1.00 75.75 251 ILE A CA 1
ATOM 1984 C C . ILE A 1 251 ? 20.441 29.442 -47.309 1.00 75.75 251 ILE A C 1
ATOM 1986 O O . ILE A 1 251 ? 20.255 28.262 -47.003 1.00 75.75 251 ILE A O 1
ATOM 1990 N N . ASP A 1 252 ? 21.259 29.799 -48.299 1.00 72.44 252 ASP A N 1
ATOM 1991 C CA . ASP A 1 252 ? 22.160 28.853 -48.947 1.00 72.44 252 ASP A CA 1
ATOM 1992 C C . ASP A 1 252 ? 23.454 28.747 -48.132 1.00 72.44 252 ASP A C 1
ATOM 1994 O O . ASP A 1 252 ? 24.367 29.570 -48.242 1.00 72.44 252 ASP A O 1
ATOM 1998 N N . TRP A 1 253 ? 23.531 27.706 -47.304 1.00 74.81 253 TRP A N 1
ATOM 1999 C CA . TRP A 1 253 ? 24.690 27.416 -46.457 1.00 74.81 253 TRP A CA 1
ATOM 2000 C C . TRP A 1 253 ? 25.945 27.021 -47.249 1.00 74.81 253 TRP A C 1
ATOM 2002 O O . TRP A 1 253 ? 27.046 27.114 -46.711 1.00 74.81 253 TRP A O 1
ATOM 2012 N N . SER A 1 254 ? 25.807 26.615 -48.518 1.00 64.25 254 SER A N 1
ATOM 2013 C CA . SER A 1 254 ? 26.940 26.247 -49.379 1.00 64.25 254 SER A CA 1
ATOM 2014 C C . SER A 1 254 ? 27.580 27.463 -50.053 1.00 64.25 254 SER A C 1
ATOM 2016 O O . SER A 1 254 ? 28.805 27.557 -50.115 1.00 64.25 254 SER A O 1
ATOM 2018 N N . ALA A 1 255 ? 26.762 28.430 -50.479 1.00 62.03 255 ALA A N 1
ATOM 2019 C CA . ALA A 1 255 ? 27.208 29.687 -51.083 1.00 62.03 255 ALA A CA 1
ATOM 2020 C C . ALA A 1 255 ? 27.364 30.842 -50.070 1.00 62.03 255 ALA A C 1
ATOM 2022 O O . ALA A 1 255 ? 27.808 31.925 -50.449 1.00 62.03 255 ALA A O 1
ATOM 2023 N N . LYS A 1 256 ? 26.989 30.628 -48.795 1.00 60.50 256 LYS A N 1
ATOM 2024 C CA . LYS A 1 256 ? 26.894 31.648 -47.726 1.00 60.50 256 LYS A CA 1
ATOM 2025 C C . LYS A 1 256 ? 26.091 32.885 -48.146 1.00 60.50 256 LYS A C 1
ATOM 2027 O O . LYS A 1 256 ? 26.438 34.008 -47.789 1.00 60.50 256 LYS A O 1
ATOM 2032 N N . ASN A 1 257 ? 25.029 32.679 -48.919 1.00 61.59 257 ASN A N 1
ATOM 2033 C CA . ASN A 1 257 ? 24.236 33.758 -49.496 1.00 61.59 257 ASN A CA 1
ATOM 2034 C C . ASN A 1 257 ? 22.741 33.478 -49.299 1.00 61.59 257 ASN A C 1
ATOM 2036 O O . ASN A 1 257 ? 22.314 32.324 -49.276 1.00 61.59 257 ASN A O 1
ATOM 2040 N N . THR A 1 258 ? 21.922 34.514 -49.144 1.00 63.72 258 THR A N 1
ATOM 2041 C CA . THR A 1 258 ? 20.466 34.357 -49.033 1.00 63.72 258 THR A CA 1
ATOM 2042 C C . THR A 1 258 ? 19.817 34.531 -50.399 1.00 63.72 258 THR A C 1
ATOM 2044 O O . THR A 1 258 ? 20.050 35.513 -51.097 1.00 63.72 258 THR A O 1
ATOM 2047 N N . THR A 1 259 ? 18.973 33.578 -50.794 1.00 61.16 259 THR A N 1
ATOM 2048 C CA . THR A 1 259 ? 18.265 33.619 -52.090 1.00 61.16 259 THR A CA 1
ATOM 2049 C C . THR A 1 259 ? 16.936 34.388 -52.027 1.00 61.16 259 THR A C 1
ATOM 2051 O O . THR A 1 259 ? 16.269 34.540 -53.048 1.00 61.16 259 THR A O 1
ATOM 2054 N N . GLY A 1 260 ? 16.551 34.901 -50.848 1.00 58.25 260 GLY A N 1
ATOM 2055 C CA . GLY A 1 260 ? 15.273 35.581 -50.597 1.00 58.25 260 GLY A CA 1
ATOM 2056 C C . GLY A 1 260 ? 15.390 36.927 -49.863 1.00 58.25 260 GLY A C 1
ATOM 2057 O O . GLY A 1 260 ? 16.370 37.200 -49.174 1.00 58.25 260 GLY A O 1
ATOM 2058 N N . GLN A 1 261 ? 14.351 37.764 -50.005 1.00 54.66 261 GLN A N 1
ATOM 2059 C CA . GLN A 1 261 ? 14.217 39.130 -49.453 1.00 54.66 261 GLN A CA 1
ATOM 2060 C C . GLN A 1 261 ? 13.913 39.200 -47.934 1.00 54.66 261 GLN A C 1
ATOM 2062 O O . GLN A 1 261 ? 13.587 40.262 -47.404 1.00 54.66 261 GLN A O 1
ATOM 2067 N N . THR A 1 262 ? 13.984 38.091 -47.202 1.00 59.41 262 THR A N 1
ATOM 2068 C CA . THR A 1 262 ? 13.613 38.005 -45.782 1.00 59.41 262 THR A CA 1
ATOM 2069 C C . THR A 1 262 ? 14.740 38.512 -44.874 1.00 59.41 262 THR A C 1
ATOM 2071 O O . THR A 1 262 ? 15.724 37.823 -44.617 1.00 59.41 262 THR A O 1
ATOM 2074 N N . ILE A 1 263 ? 14.569 39.731 -44.345 1.00 71.62 263 ILE A N 1
ATOM 2075 C CA . ILE A 1 263 ? 15.528 40.450 -43.476 1.00 71.62 263 ILE A CA 1
ATOM 2076 C C . ILE A 1 263 ? 16.064 39.592 -42.315 1.00 71.62 263 ILE A C 1
ATOM 2078 O O . ILE A 1 263 ? 17.247 39.669 -41.998 1.00 71.62 263 ILE A O 1
ATOM 2082 N N . ILE A 1 264 ? 15.225 38.739 -41.719 1.00 73.75 264 ILE A N 1
ATOM 2083 C CA . ILE A 1 264 ? 15.587 37.901 -40.564 1.00 73.75 264 ILE A CA 1
ATOM 2084 C C . ILE A 1 264 ? 16.643 36.841 -40.918 1.00 73.75 264 ILE A C 1
ATOM 2086 O O . ILE A 1 264 ? 17.554 36.608 -40.133 1.00 73.75 264 ILE A O 1
ATOM 2090 N N . GLU A 1 265 ? 16.561 36.212 -42.093 1.00 74.12 265 GLU A N 1
ATOM 2091 C CA . GLU A 1 265 ? 17.516 35.173 -42.520 1.00 74.12 265 GLU A CA 1
ATOM 2092 C C . GLU A 1 265 ? 18.895 35.767 -42.832 1.00 74.12 265 GLU A C 1
ATOM 2094 O O . GLU A 1 265 ? 19.930 35.157 -42.542 1.00 74.12 265 GLU A O 1
ATOM 2099 N N . LYS A 1 266 ? 18.906 36.997 -43.362 1.00 72.31 266 LYS A N 1
ATOM 2100 C CA . LYS A 1 266 ? 20.124 37.776 -43.587 1.00 72.31 266 LYS A CA 1
ATOM 2101 C C . LYS A 1 266 ? 20.760 38.206 -42.262 1.00 72.31 266 LYS A C 1
ATOM 2103 O O . LYS A 1 266 ? 21.931 37.918 -42.045 1.00 72.31 266 LYS A O 1
ATOM 2108 N N . GLN A 1 267 ? 19.973 38.775 -41.346 1.00 77.31 267 GLN A N 1
ATOM 2109 C CA . GLN A 1 267 ? 20.431 39.152 -40.002 1.00 77.31 267 GLN A CA 1
ATOM 2110 C C . GLN A 1 267 ? 20.940 37.957 -39.199 1.00 77.31 267 GLN A C 1
ATOM 2112 O O . GLN A 1 267 ? 21.925 38.067 -38.481 1.00 77.31 267 GLN A O 1
ATOM 2117 N N . PHE A 1 268 ? 20.286 36.802 -39.321 1.00 78.88 268 PHE A N 1
ATOM 2118 C CA . PHE A 1 268 ? 20.745 35.583 -38.672 1.00 78.88 268 PHE A CA 1
ATOM 2119 C C . PHE A 1 268 ? 22.097 35.131 -39.238 1.00 78.88 268 PHE A C 1
ATOM 2121 O O . PHE A 1 268 ? 23.001 34.827 -38.468 1.00 78.88 268 PHE A O 1
ATOM 2128 N N . SER A 1 269 ? 22.272 35.152 -40.563 1.00 71.94 269 SER A N 1
ATOM 2129 C CA . SER A 1 269 ? 23.551 34.813 -41.209 1.00 71.94 269 SER A CA 1
ATOM 2130 C C . SER A 1 269 ? 24.676 35.790 -40.830 1.00 71.94 269 SER A C 1
ATOM 2132 O O . SER A 1 269 ? 25.792 35.358 -40.545 1.00 71.94 269 SER A O 1
ATOM 2134 N N . GLU A 1 270 ? 24.377 37.091 -40.769 1.00 73.56 270 GLU A N 1
ATOM 2135 C CA . GLU A 1 270 ? 25.299 38.146 -40.323 1.00 73.56 270 GLU A CA 1
ATOM 2136 C C . GLU A 1 270 ? 25.682 37.967 -38.847 1.00 73.56 270 GLU A C 1
ATOM 2138 O O . GLU A 1 270 ? 26.865 37.971 -38.525 1.00 73.56 270 GLU A O 1
ATOM 2143 N N . LEU A 1 271 ? 24.718 37.680 -37.964 1.00 75.62 271 LEU A N 1
ATOM 2144 C CA . LEU A 1 271 ? 24.961 37.410 -36.543 1.00 75.62 271 LEU A CA 1
ATOM 2145 C C . LEU A 1 271 ? 25.925 36.233 -36.336 1.00 75.62 271 LEU A C 1
ATOM 2147 O O . LEU A 1 271 ? 26.792 36.288 -35.460 1.00 75.62 271 LEU A O 1
ATOM 2151 N N . LEU A 1 272 ? 25.779 35.161 -37.122 1.00 71.25 272 LEU A N 1
ATOM 2152 C CA . LEU A 1 272 ? 26.692 34.020 -37.050 1.00 71.25 272 LEU A CA 1
ATOM 2153 C C . LEU A 1 272 ? 28.113 34.414 -37.461 1.00 71.25 272 LEU A C 1
ATOM 2155 O O . LEU A 1 272 ? 29.065 34.033 -36.782 1.00 71.25 272 LEU A O 1
ATOM 2159 N N . LEU A 1 273 ? 28.256 35.224 -38.512 1.00 70.25 273 LEU A N 1
ATOM 2160 C CA . LEU A 1 273 ? 29.550 35.734 -38.969 1.00 70.25 273 LEU A CA 1
ATOM 2161 C C . LEU A 1 273 ? 30.190 36.691 -37.949 1.00 70.25 273 LEU A C 1
ATOM 2163 O O . LEU A 1 273 ? 31.358 36.521 -37.610 1.00 70.25 273 LEU A O 1
ATOM 2167 N N . GLU A 1 274 ? 29.429 37.644 -37.408 1.00 67.25 274 GLU A N 1
ATOM 2168 C CA . GLU A 1 274 ? 29.901 38.642 -36.435 1.00 67.25 274 GLU A CA 1
ATOM 2169 C C . GLU A 1 274 ? 30.382 38.014 -35.121 1.00 67.25 274 GLU A C 1
ATOM 2171 O O . GLU A 1 274 ? 31.295 38.526 -34.475 1.00 67.25 274 GLU A O 1
ATOM 2176 N N . ASN A 1 275 ? 29.797 36.877 -34.735 1.00 60.62 275 ASN A N 1
ATOM 2177 C CA . ASN A 1 275 ? 30.143 36.160 -33.508 1.00 60.62 275 ASN A CA 1
ATOM 2178 C C . ASN A 1 275 ? 31.105 34.978 -33.741 1.00 60.62 275 ASN A C 1
ATOM 2180 O O . ASN A 1 275 ? 31.318 34.185 -32.823 1.00 60.62 275 ASN A O 1
ATOM 2184 N N . ASN A 1 276 ? 31.697 34.849 -34.940 1.00 63.28 276 ASN A N 1
ATOM 2185 C CA . ASN A 1 276 ? 32.575 33.732 -35.329 1.00 63.28 276 ASN A CA 1
ATOM 2186 C C . ASN A 1 276 ? 31.949 32.343 -35.096 1.00 63.28 276 ASN A C 1
ATOM 2188 O O . ASN A 1 276 ? 32.627 31.370 -34.758 1.00 63.28 276 ASN A O 1
ATOM 2192 N N . LEU A 1 277 ? 30.637 32.241 -35.284 1.00 73.00 277 LEU A N 1
ATOM 2193 C CA . LEU A 1 277 ? 29.892 31.007 -35.133 1.00 73.00 277 LEU A CA 1
ATOM 2194 C C . LEU A 1 277 ? 29.795 30.283 -36.475 1.00 73.00 277 LEU A C 1
ATOM 2196 O O . LEU A 1 277 ? 29.308 30.815 -37.470 1.00 73.00 277 LEU A O 1
ATOM 2200 N N . SER A 1 278 ? 30.244 29.035 -36.496 1.00 79.00 278 SER A N 1
ATOM 2201 C CA . SER A 1 278 ? 30.282 28.210 -37.698 1.00 79.00 278 SER A CA 1
ATOM 2202 C C . SER A 1 278 ? 29.165 27.181 -37.684 1.00 79.00 278 SER A C 1
ATOM 2204 O O . SER A 1 278 ? 29.090 26.346 -36.782 1.00 79.00 278 SER A O 1
ATOM 2206 N N . GLN A 1 279 ? 28.310 27.226 -38.702 1.00 85.50 279 GLN A N 1
ATOM 2207 C CA . GLN A 1 279 ? 27.367 26.158 -39.002 1.00 85.50 279 GLN A CA 1
ATOM 2208 C C . GLN A 1 279 ? 28.118 25.008 -39.702 1.00 85.50 279 GLN A C 1
ATOM 2210 O O . GLN A 1 279 ? 28.934 25.268 -40.583 1.00 85.50 279 GLN A O 1
ATOM 2215 N N . ILE A 1 280 ? 27.892 23.754 -39.288 1.00 84.62 280 ILE A N 1
ATOM 2216 C CA . ILE A 1 280 ? 28.692 22.599 -39.760 1.00 84.62 280 ILE A CA 1
ATOM 2217 C C . ILE A 1 280 ? 27.893 21.480 -40.449 1.00 84.62 280 ILE A C 1
ATOM 2219 O O . ILE A 1 280 ? 28.468 20.485 -40.889 1.00 84.62 280 ILE A O 1
ATOM 2223 N N . VAL A 1 281 ? 26.567 21.591 -40.532 1.00 86.06 281 VAL A N 1
ATOM 2224 C CA . VAL A 1 281 ? 25.740 20.601 -41.241 1.00 86.06 281 VAL A CA 1
ATOM 2225 C C . VAL A 1 281 ? 25.800 20.919 -42.733 1.00 86.06 281 VAL A C 1
ATOM 2227 O O . VAL A 1 281 ? 25.466 22.023 -43.134 1.00 86.06 281 VAL A O 1
ATOM 2230 N N . THR A 1 282 ? 26.198 19.967 -43.572 1.00 79.25 282 THR A N 1
ATOM 2231 C CA . THR A 1 282 ? 26.385 20.208 -45.019 1.00 79.25 282 THR A CA 1
ATOM 2232 C C . THR A 1 282 ? 25.367 19.488 -45.902 1.00 79.25 282 THR A C 1
ATOM 2234 O O . THR A 1 282 ? 25.213 19.826 -47.072 1.00 79.25 282 THR A O 1
ATOM 2237 N N . GLU A 1 283 ? 24.638 18.513 -45.354 1.00 81.19 283 GLU A N 1
ATOM 2238 C CA . GLU A 1 283 ? 23.604 17.763 -46.073 1.00 81.19 283 GLU A CA 1
ATOM 2239 C C . GLU A 1 283 ? 22.193 18.252 -45.694 1.00 81.19 283 GLU A C 1
ATOM 2241 O O . GLU A 1 283 ? 21.964 18.604 -44.533 1.00 81.19 283 GLU A O 1
ATOM 2246 N N . PRO A 1 284 ? 21.207 18.212 -46.615 1.00 82.88 284 PRO A N 1
ATOM 2247 C CA . PRO A 1 284 ? 19.818 18.524 -46.295 1.00 82.88 284 PRO A CA 1
ATOM 2248 C C . PRO A 1 284 ? 19.286 17.651 -45.160 1.00 82.88 284 PRO A C 1
ATOM 2250 O O . PRO A 1 284 ? 19.418 16.424 -45.169 1.00 82.88 284 PRO A O 1
ATOM 2253 N N . THR A 1 285 ? 18.643 18.286 -44.187 1.00 84.62 285 THR A N 1
ATOM 2254 C CA . THR A 1 285 ? 18.139 17.595 -43.000 1.00 84.62 285 THR A CA 1
ATOM 2255 C C . THR A 1 285 ? 16.668 17.260 -43.155 1.00 84.62 285 THR A C 1
ATOM 2257 O O . THR A 1 285 ? 16.229 16.231 -42.650 1.00 84.62 285 THR A O 1
ATOM 2260 N N . ARG A 1 286 ? 15.915 18.024 -43.947 1.00 82.69 286 ARG A N 1
ATOM 2261 C CA . ARG A 1 286 ? 14.488 17.804 -44.178 1.00 82.69 286 ARG A CA 1
ATOM 2262 C C . ARG A 1 286 ? 14.189 17.359 -45.607 1.00 82.69 286 ARG A C 1
ATOM 2264 O O . ARG A 1 286 ? 14.648 17.967 -46.571 1.00 82.69 286 ARG A O 1
ATOM 2271 N N . PHE A 1 287 ? 13.341 16.336 -45.733 1.00 76.81 287 PHE A N 1
ATOM 2272 C CA . PHE A 1 287 ? 12.907 15.782 -47.019 1.00 76.81 287 PHE A CA 1
ATOM 2273 C C . PHE A 1 287 ? 11.377 15.713 -47.092 1.00 76.81 287 PHE A C 1
ATOM 2275 O O . PHE A 1 287 ? 10.741 14.952 -46.357 1.00 76.81 287 PHE A O 1
ATOM 2282 N N . ARG A 1 288 ? 10.767 16.476 -48.008 1.00 69.50 288 ARG A N 1
ATOM 2283 C CA . ARG A 1 288 ? 9.313 16.486 -48.236 1.00 69.50 288 ARG A CA 1
ATOM 2284 C C . ARG A 1 288 ? 9.017 16.218 -49.711 1.00 69.50 288 ARG A C 1
ATOM 2286 O O . ARG A 1 288 ? 9.705 16.732 -50.581 1.00 69.50 288 ARG A O 1
ATOM 2293 N N . SER A 1 289 ? 7.996 15.404 -49.986 1.00 58.25 289 SER A N 1
ATOM 2294 C CA . SER A 1 289 ? 7.574 15.120 -51.369 1.00 58.25 289 SER A CA 1
ATOM 2295 C C . SER A 1 289 ? 7.136 16.426 -52.036 1.00 58.25 289 SER A C 1
ATOM 2297 O O . SER A 1 289 ? 6.454 17.224 -51.390 1.00 58.25 289 SER A O 1
ATOM 2299 N N . GLN A 1 290 ? 7.567 16.637 -53.282 1.00 61.12 290 GLN A N 1
ATOM 2300 C CA . GLN A 1 290 ? 7.343 17.852 -54.082 1.00 61.12 290 GLN A CA 1
ATOM 2301 C C . GLN A 1 290 ? 8.047 19.135 -53.593 1.00 61.12 290 GLN A C 1
ATOM 2303 O O . GLN A 1 290 ? 7.800 20.204 -54.145 1.00 61.12 290 GLN A O 1
ATOM 2308 N N . GLN A 1 291 ? 8.940 19.068 -52.598 1.00 66.31 291 GLN A N 1
ATOM 2309 C CA . GLN A 1 291 ? 9.772 20.210 -52.189 1.00 66.31 291 GLN A CA 1
ATOM 2310 C C . GLN A 1 291 ? 11.256 19.879 -52.350 1.00 66.31 291 GLN A C 1
ATOM 2312 O O . GLN A 1 291 ? 11.670 18.733 -52.173 1.00 66.31 291 GLN A O 1
ATOM 2317 N N . ARG A 1 292 ? 12.071 20.893 -52.667 1.00 69.00 292 ARG A N 1
ATOM 2318 C CA . ARG A 1 292 ? 13.529 20.731 -52.663 1.00 69.00 292 ARG A CA 1
ATOM 2319 C C . ARG A 1 292 ? 13.995 20.413 -51.230 1.00 69.00 292 ARG A C 1
ATOM 2321 O O . ARG A 1 292 ? 13.514 21.067 -50.303 1.00 69.00 292 ARG A O 1
ATOM 2328 N N . PRO A 1 293 ? 14.883 19.420 -51.028 1.00 74.19 293 PRO A N 1
ATOM 2329 C CA . PRO A 1 293 ? 15.461 19.141 -49.718 1.00 74.19 293 PRO A CA 1
ATOM 2330 C C . PRO A 1 293 ? 16.090 20.399 -49.116 1.00 74.19 293 PRO A C 1
ATOM 2332 O O . PRO A 1 293 ? 16.822 21.105 -49.805 1.00 74.19 293 PRO A O 1
ATOM 2335 N N . SER A 1 294 ? 15.803 20.673 -47.845 1.00 76.56 294 SER A N 1
ATOM 2336 C CA . SER A 1 294 ? 16.223 21.904 -47.167 1.00 76.56 294 SER A CA 1
ATOM 2337 C C . SER A 1 294 ? 17.046 21.600 -45.919 1.00 76.56 294 SER A C 1
ATOM 2339 O O . SER A 1 294 ? 16.787 20.626 -45.205 1.00 76.56 294 SER A O 1
ATOM 2341 N N . LEU A 1 295 ? 18.022 22.460 -45.642 1.00 82.06 295 LEU A N 1
ATOM 2342 C CA . LEU A 1 295 ? 18.903 22.376 -44.485 1.00 82.06 295 LEU A CA 1
ATOM 2343 C C . LEU A 1 295 ? 18.359 23.293 -43.382 1.00 82.06 295 LEU A C 1
ATOM 2345 O O . LEU A 1 295 ? 18.622 24.491 -43.382 1.00 82.06 295 LEU A O 1
ATOM 2349 N N . LEU A 1 296 ? 17.534 22.735 -42.490 1.00 82.12 296 LEU A N 1
ATOM 2350 C CA . LEU A 1 296 ? 16.831 23.504 -41.447 1.00 82.12 296 LEU A CA 1
ATOM 2351 C C . LEU A 1 296 ? 17.346 23.208 -40.040 1.00 82.12 296 LEU A C 1
ATOM 2353 O O . LEU A 1 296 ? 17.302 24.076 -39.170 1.00 82.12 296 LEU A O 1
ATOM 2357 N N . ASP A 1 297 ? 17.843 21.989 -39.828 1.00 86.94 297 ASP A N 1
ATOM 2358 C CA . ASP A 1 297 ? 18.421 21.584 -38.555 1.00 86.94 297 ASP A CA 1
ATOM 2359 C C . ASP A 1 297 ? 19.899 21.979 -38.553 1.00 86.94 297 ASP A C 1
ATOM 2361 O O . ASP A 1 297 ? 20.730 21.352 -39.215 1.00 86.94 297 ASP A O 1
ATOM 2365 N N . LEU A 1 298 ? 20.218 23.060 -37.848 1.00 87.25 298 LEU A N 1
ATOM 2366 C CA . LEU A 1 298 ? 21.553 23.645 -37.829 1.00 87.25 298 LEU A CA 1
ATOM 2367 C C . LEU A 1 298 ? 22.315 23.203 -36.590 1.00 87.25 298 LEU A C 1
ATOM 2369 O O . LEU A 1 298 ? 21.744 22.988 -35.518 1.00 87.25 298 LEU A O 1
ATOM 2373 N N . VAL A 1 299 ? 23.630 23.116 -36.748 1.00 86.81 299 VAL A N 1
ATOM 2374 C CA . VAL A 1 299 ? 24.584 22.930 -35.658 1.00 86.81 299 VAL A CA 1
ATOM 2375 C C . VAL A 1 299 ? 25.612 24.023 -35.815 1.00 86.81 299 VAL A C 1
ATOM 2377 O O . VAL A 1 299 ? 26.342 24.029 -36.802 1.00 86.81 299 VAL A O 1
ATOM 2380 N N . ILE A 1 300 ? 25.613 24.948 -34.870 1.00 85.06 300 ILE A N 1
ATOM 2381 C CA . ILE A 1 300 ? 26.351 26.201 -34.900 1.00 85.06 300 ILE A CA 1
ATOM 2382 C C . ILE A 1 300 ? 27.310 26.196 -33.710 1.00 85.06 300 ILE A C 1
ATOM 2384 O O . ILE A 1 300 ? 26.890 25.977 -32.574 1.00 85.06 300 ILE A O 1
ATOM 2388 N N . LEU A 1 301 ? 28.595 26.413 -33.969 1.00 76.88 301 LEU A N 1
ATOM 2389 C CA . LEU A 1 301 ? 29.671 26.231 -32.998 1.00 76.88 301 LEU A CA 1
ATOM 2390 C C . LEU A 1 301 ? 30.557 27.468 -32.922 1.00 76.88 301 LEU A C 1
ATOM 2392 O O . LEU A 1 301 ? 30.910 28.026 -33.956 1.00 76.88 301 LEU A O 1
ATOM 2396 N N . SER A 1 302 ? 30.993 27.838 -31.719 1.00 72.69 302 SER A N 1
ATOM 2397 C CA . SER A 1 302 ? 32.068 28.826 -31.541 1.00 72.69 302 SER A CA 1
ATOM 2398 C C . SER A 1 302 ? 33.460 28.285 -31.877 1.00 72.69 302 SER A C 1
ATOM 2400 O O . SER A 1 302 ? 34.367 29.066 -32.136 1.00 72.69 302 SER A O 1
ATOM 2402 N N . ASP A 1 303 ? 33.643 26.962 -31.853 1.00 73.81 303 ASP A N 1
ATOM 2403 C CA . ASP A 1 303 ? 34.868 26.283 -32.287 1.00 73.81 303 ASP A CA 1
ATOM 2404 C C . ASP A 1 303 ? 34.500 24.980 -33.007 1.00 73.81 303 ASP A C 1
ATOM 2406 O O . ASP A 1 303 ? 33.919 24.066 -32.418 1.00 73.81 303 ASP A O 1
ATOM 2410 N N . VAL A 1 304 ? 34.819 24.904 -34.299 1.00 67.25 304 VAL A N 1
ATOM 2411 C CA . VAL A 1 304 ? 34.519 23.744 -35.151 1.00 67.25 304 VAL A CA 1
ATOM 2412 C C . VAL A 1 304 ? 35.325 22.504 -34.771 1.00 67.25 304 VAL A C 1
ATOM 2414 O O . VAL A 1 304 ? 34.860 21.392 -35.005 1.00 67.25 304 VAL A O 1
ATOM 2417 N N . ASN A 1 305 ? 36.486 22.672 -34.126 1.00 69.75 305 ASN A N 1
ATOM 2418 C CA . ASN A 1 305 ? 37.334 21.555 -33.698 1.00 69.75 305 ASN A CA 1
ATOM 2419 C C . ASN A 1 305 ? 36.713 20.764 -32.541 1.00 69.75 305 ASN A C 1
ATOM 2421 O O . ASN A 1 305 ? 37.153 19.660 -32.235 1.00 69.75 305 ASN A O 1
ATOM 2425 N N . LEU A 1 306 ? 35.655 21.296 -31.918 1.00 68.44 306 LEU A N 1
ATOM 2426 C CA . LEU A 1 306 ? 34.878 20.570 -30.920 1.00 68.44 306 LEU A CA 1
ATOM 2427 C C . LEU A 1 306 ? 34.125 19.384 -31.505 1.00 68.44 306 LEU A C 1
ATOM 2429 O O . LEU A 1 306 ? 33.632 18.592 -30.717 1.00 68.44 306 LEU A O 1
ATOM 2433 N N . VAL A 1 307 ? 33.994 19.243 -32.825 1.00 73.81 307 VAL A N 1
ATOM 2434 C CA . VAL A 1 307 ? 33.301 18.118 -33.462 1.00 73.81 307 VAL A CA 1
ATOM 2435 C C . VAL A 1 307 ? 34.304 17.225 -34.188 1.00 73.81 307 VAL A C 1
ATOM 2437 O O . VAL A 1 307 ? 34.949 17.663 -35.134 1.00 73.81 307 VAL A O 1
ATOM 2440 N N . SER A 1 308 ? 34.411 15.954 -33.784 1.00 74.06 308 SER A N 1
ATOM 2441 C CA . SER A 1 308 ? 35.235 14.951 -34.479 1.00 74.06 308 SER A CA 1
ATOM 2442 C C . SER A 1 308 ? 34.531 14.354 -35.690 1.00 74.06 308 SER A C 1
ATOM 2444 O O . SER A 1 308 ? 35.181 14.023 -36.679 1.00 74.06 308 SER A O 1
ATOM 2446 N N . SER A 1 309 ? 33.210 14.180 -35.620 1.00 77.56 309 SER A N 1
ATOM 2447 C CA . SER A 1 309 ? 32.418 13.647 -36.726 1.00 77.56 309 SER A CA 1
ATOM 2448 C C . SER A 1 309 ? 30.972 14.147 -36.692 1.00 77.56 309 SER A C 1
ATOM 2450 O O . SER A 1 309 ? 30.392 14.359 -35.626 1.00 77.56 309 SER A O 1
ATOM 2452 N N . LEU A 1 310 ? 30.378 14.337 -37.874 1.00 83.81 310 LEU A N 1
ATOM 2453 C CA . LEU A 1 310 ? 28.968 14.690 -38.059 1.00 83.81 310 LEU A CA 1
ATOM 2454 C C . LEU A 1 310 ? 28.348 13.771 -39.114 1.00 83.81 310 LEU A C 1
ATOM 2456 O O . LEU A 1 310 ? 28.898 13.598 -40.198 1.00 83.81 310 LEU A O 1
ATOM 2460 N N . ASN A 1 311 ? 27.191 13.183 -38.807 1.00 82.12 311 ASN A N 1
ATOM 2461 C CA . ASN A 1 311 ? 26.483 12.269 -39.697 1.00 82.12 311 ASN A CA 1
ATOM 2462 C C . ASN A 1 311 ? 24.971 12.517 -39.680 1.00 82.12 311 ASN A C 1
ATOM 2464 O O . ASN A 1 311 ? 24.307 12.401 -38.648 1.00 82.12 311 ASN A O 1
ATOM 2468 N N . VAL A 1 312 ? 24.393 12.780 -40.850 1.00 82.38 312 VAL A N 1
ATOM 2469 C CA . VAL A 1 312 ? 22.939 12.873 -41.018 1.00 82.38 312 VAL A CA 1
ATOM 2470 C C . VAL A 1 312 ? 22.386 11.472 -41.302 1.00 82.38 312 VAL A C 1
ATOM 2472 O O . VAL A 1 312 ? 22.628 10.872 -42.343 1.00 82.38 312 VAL A O 1
ATOM 2475 N N . SER A 1 313 ? 21.624 10.903 -40.381 1.00 78.44 313 SER A N 1
ATOM 2476 C CA . SER A 1 313 ? 21.075 9.543 -40.431 1.00 78.44 313 SER A CA 1
ATOM 2477 C C . SER A 1 313 ? 19.550 9.535 -40.599 1.00 78.44 313 SER A C 1
ATOM 2479 O O . SER A 1 313 ? 18.902 10.574 -40.719 1.00 78.44 313 SER A O 1
ATOM 2481 N N . ASN A 1 314 ? 18.942 8.347 -40.677 1.00 75.06 314 ASN A N 1
ATOM 2482 C CA . ASN A 1 314 ? 17.514 8.233 -40.976 1.00 75.06 314 ASN A CA 1
ATOM 2483 C C . ASN A 1 314 ? 16.628 8.957 -39.946 1.00 75.06 314 ASN A C 1
ATOM 2485 O O . ASN A 1 314 ? 16.884 8.836 -38.746 1.00 75.06 314 ASN A O 1
ATOM 2489 N N . PRO A 1 315 ? 15.526 9.593 -40.383 1.00 74.44 315 PRO A N 1
ATOM 2490 C CA . PRO A 1 315 ? 14.549 10.204 -39.495 1.00 74.44 315 PRO A CA 1
ATOM 2491 C C . PRO A 1 315 ? 14.103 9.295 -38.346 1.00 74.44 315 PRO A C 1
ATOM 2493 O O . PRO A 1 315 ? 13.895 8.079 -38.517 1.00 74.44 315 PRO A O 1
ATOM 2496 N N . VAL A 1 316 ? 13.915 9.897 -37.169 1.00 66.88 316 VAL A N 1
ATOM 2497 C CA . VAL A 1 316 ? 13.373 9.213 -35.990 1.00 66.88 316 VAL A CA 1
ATOM 2498 C C . VAL A 1 316 ? 11.850 9.161 -36.100 1.00 66.88 316 VAL A C 1
ATOM 2500 O O . VAL A 1 316 ? 11.173 10.178 -36.218 1.00 66.88 316 VAL A O 1
ATOM 2503 N N . GLY A 1 317 ? 11.280 7.955 -36.049 1.00 66.00 317 GLY A N 1
ATOM 2504 C CA . GLY A 1 317 ? 9.826 7.781 -36.103 1.00 66.00 317 GLY A CA 1
ATOM 2505 C C . GLY A 1 317 ? 9.219 8.255 -37.430 1.00 66.00 317 GLY A C 1
ATOM 2506 O O . GLY A 1 317 ? 9.507 7.658 -38.471 1.00 66.00 317 GLY A O 1
ATOM 2507 N N . THR A 1 318 ? 8.347 9.269 -37.358 1.00 54.44 318 THR A N 1
ATOM 2508 C CA . THR A 1 318 ? 7.600 9.873 -38.484 1.00 54.44 318 THR A CA 1
ATOM 2509 C C . THR A 1 318 ? 8.092 11.265 -38.860 1.00 54.44 318 THR A C 1
ATOM 2511 O O . THR A 1 318 ? 7.389 11.962 -39.584 1.00 54.44 318 THR A O 1
ATOM 2514 N N . SER A 1 319 ? 9.235 11.686 -38.324 1.00 71.06 319 SER A N 1
ATOM 2515 C CA . SER A 1 319 ? 9.818 12.980 -38.660 1.00 71.06 319 SER A CA 1
ATOM 2516 C C . SER A 1 319 ? 10.117 13.059 -40.162 1.00 71.06 319 SER A C 1
ATOM 2518 O O . SER A 1 319 ? 10.586 12.080 -40.747 1.00 71.06 319 SER A O 1
ATOM 2520 N N . ASP A 1 320 ? 9.831 14.200 -40.785 1.00 67.25 320 ASP A N 1
ATOM 2521 C CA . ASP A 1 320 ? 10.362 14.590 -42.099 1.00 67.25 320 ASP A CA 1
ATOM 2522 C C . ASP A 1 320 ? 11.793 15.146 -41.999 1.00 67.25 320 ASP A C 1
ATOM 2524 O O . ASP A 1 320 ? 12.457 15.311 -43.023 1.00 67.25 320 ASP A O 1
ATOM 2528 N N . HIS A 1 321 ? 12.285 15.344 -40.771 1.00 82.38 321 HIS A N 1
ATOM 2529 C CA . HIS A 1 321 ? 13.666 15.693 -40.456 1.00 82.38 321 HIS A CA 1
ATOM 2530 C C . HIS A 1 321 ? 14.506 14.444 -40.165 1.00 82.38 321 HIS A C 1
ATOM 2532 O O . HIS A 1 321 ? 14.102 13.522 -39.444 1.00 82.38 321 HIS A O 1
ATOM 2538 N N . SER A 1 322 ? 15.704 14.439 -40.724 1.00 83.19 322 SER A N 1
ATOM 2539 C CA . SER A 1 322 ? 16.749 13.440 -40.569 1.00 83.19 322 SER A CA 1
ATOM 2540 C C . SER A 1 322 ? 17.425 13.602 -39.216 1.00 83.19 322 SER A C 1
ATOM 2542 O O . SER A 1 322 ? 17.517 14.694 -38.665 1.00 83.19 322 SER A O 1
ATOM 2544 N N . LYS A 1 323 ? 17.895 12.495 -38.647 1.00 83.88 323 LYS A N 1
ATOM 2545 C CA . LYS A 1 323 ? 18.582 12.532 -37.357 1.00 83.88 323 LYS A CA 1
ATOM 2546 C C . LYS A 1 323 ? 20.014 13.010 -37.571 1.00 83.88 323 LYS A C 1
ATOM 2548 O O . LYS A 1 323 ? 20.760 12.319 -38.250 1.00 83.88 323 LYS A O 1
ATOM 2553 N N . ILE A 1 324 ? 20.429 14.092 -36.928 1.00 84.44 324 ILE A N 1
ATOM 2554 C CA . ILE A 1 324 ? 21.839 14.498 -36.907 1.00 84.44 324 ILE A CA 1
ATOM 2555 C C . ILE A 1 324 ? 22.536 13.805 -35.728 1.00 84.44 324 ILE A C 1
ATOM 2557 O O . ILE A 1 324 ? 22.076 13.878 -34.589 1.00 84.44 324 ILE A O 1
ATOM 2561 N N . GLU A 1 325 ? 23.617 13.084 -36.009 1.00 82.31 325 GLU A N 1
ATOM 2562 C CA . GLU A 1 325 ? 24.547 12.532 -35.023 1.00 82.31 325 GLU A CA 1
ATOM 2563 C C . GLU A 1 325 ? 25.843 13.335 -35.075 1.00 82.31 325 GLU A C 1
ATOM 2565 O O . GLU A 1 325 ? 26.364 13.581 -36.159 1.00 82.31 325 GLU A O 1
ATOM 2570 N N . ILE A 1 326 ? 26.344 13.752 -33.915 1.00 81.38 326 ILE A N 1
ATOM 2571 C CA . ILE A 1 326 ? 27.563 14.552 -33.800 1.00 81.38 326 ILE A CA 1
ATOM 2572 C C . ILE A 1 326 ? 28.388 13.983 -32.665 1.00 81.38 326 ILE A C 1
ATOM 2574 O O . ILE A 1 326 ? 27.855 13.690 -31.593 1.00 81.38 326 ILE A O 1
ATOM 2578 N N . GLU A 1 327 ? 29.674 13.825 -32.911 1.00 76.88 327 GLU A N 1
ATOM 2579 C CA . GLU A 1 327 ? 30.648 13.378 -31.935 1.00 76.88 327 GLU A CA 1
ATOM 2580 C C . GLU A 1 327 ? 31.505 14.573 -31.525 1.00 76.88 327 GLU A C 1
ATOM 2582 O O . GLU A 1 327 ? 32.064 15.259 -32.379 1.00 76.88 327 GLU A O 1
ATOM 2587 N N . LEU A 1 328 ? 31.543 14.865 -30.223 1.00 71.25 328 LEU A N 1
ATOM 2588 C CA . LEU A 1 328 ? 32.202 16.052 -29.688 1.00 71.25 328 LEU A CA 1
ATOM 2589 C C . LEU A 1 328 ? 33.556 15.697 -29.056 1.00 71.25 328 LEU A C 1
ATOM 2591 O O . LEU A 1 328 ? 33.627 14.827 -28.188 1.00 71.25 328 LEU A O 1
ATOM 2595 N N . GLN A 1 329 ? 34.608 16.421 -29.431 1.00 64.31 329 GLN A N 1
ATOM 2596 C CA . GLN A 1 329 ? 35.924 16.424 -28.795 1.00 64.31 329 GLN A CA 1
ATOM 2597 C C . GLN A 1 329 ? 35.902 17.317 -27.553 1.00 64.31 329 GLN A C 1
ATOM 2599 O O . GLN A 1 329 ? 36.387 18.447 -27.541 1.00 64.31 329 GLN A O 1
ATOM 2604 N N . ILE A 1 330 ? 35.296 16.809 -26.488 1.00 58.53 330 ILE A N 1
ATOM 2605 C CA . ILE A 1 330 ? 35.242 17.488 -25.196 1.00 58.53 330 ILE A CA 1
ATOM 2606 C C . ILE A 1 330 ? 36.006 16.675 -24.155 1.00 58.53 330 ILE A C 1
ATOM 2608 O O . ILE A 1 330 ? 35.863 15.455 -24.077 1.00 58.53 330 ILE A O 1
ATOM 2612 N N . MET A 1 331 ? 36.814 17.349 -23.332 1.00 41.53 331 MET A N 1
ATOM 2613 C CA . MET A 1 331 ? 37.379 16.727 -22.136 1.00 41.53 331 MET A CA 1
ATOM 2614 C C . MET A 1 331 ? 36.246 16.525 -21.132 1.00 41.53 331 MET A C 1
ATOM 2616 O O . MET A 1 331 ? 35.808 17.453 -20.454 1.00 41.53 331 MET A O 1
ATOM 2620 N N . ILE A 1 332 ? 35.740 15.300 -21.073 1.00 42.84 332 ILE A N 1
ATOM 2621 C CA . ILE A 1 332 ? 34.795 14.874 -20.050 1.00 42.84 332 ILE A CA 1
ATOM 2622 C C . ILE A 1 332 ? 35.641 14.353 -18.891 1.00 42.84 332 ILE A C 1
ATOM 2624 O O . ILE A 1 332 ? 36.417 13.417 -19.078 1.00 42.84 332 ILE A O 1
ATOM 2628 N N . TYR A 1 333 ? 35.476 14.911 -17.691 1.00 39.00 333 TYR A N 1
ATOM 2629 C CA . TYR A 1 333 ? 35.824 14.176 -16.474 1.00 39.00 333 TYR A CA 1
ATOM 2630 C C . TYR A 1 333 ? 34.864 12.989 -16.397 1.00 39.00 333 TYR A C 1
ATOM 2632 O O . TYR A 1 333 ? 33.741 13.102 -15.910 1.00 39.00 333 TYR A O 1
ATOM 2640 N N . SER A 1 334 ? 35.243 11.884 -17.029 1.00 33.03 334 SER A N 1
ATOM 2641 C CA . SER A 1 334 ? 34.397 10.708 -17.117 1.00 33.03 334 SER A CA 1
ATOM 2642 C C . SER A 1 334 ? 34.434 9.966 -15.789 1.00 33.03 334 SER A C 1
ATOM 2644 O O . SER A 1 334 ? 35.469 9.411 -15.426 1.00 33.03 334 SER A O 1
ATOM 2646 N N . GLU A 1 335 ? 33.285 9.838 -15.128 1.00 33.66 335 GLU A N 1
ATOM 2647 C CA . GLU A 1 335 ? 32.996 8.548 -14.506 1.00 33.66 335 GLU A CA 1
ATOM 2648 C C . GLU A 1 335 ? 32.946 7.481 -15.618 1.00 33.66 335 GLU A C 1
ATOM 2650 O O . GLU A 1 335 ? 32.488 7.770 -16.731 1.00 33.66 335 GLU A O 1
ATOM 2655 N N . PRO A 1 336 ? 33.427 6.253 -15.365 1.00 34.28 336 PRO A N 1
ATOM 2656 C CA . PRO A 1 336 ? 33.595 5.237 -16.395 1.00 34.28 336 PRO A CA 1
ATOM 2657 C C . PRO A 1 336 ? 32.287 4.971 -17.152 1.00 34.28 336 PRO A C 1
ATOM 2659 O O . PRO A 1 336 ? 31.229 4.739 -16.563 1.00 34.28 336 PRO A O 1
ATOM 2662 N N . ASN A 1 337 ? 32.381 4.988 -18.486 1.00 33.47 337 ASN A N 1
ATOM 2663 C CA . ASN A 1 337 ? 31.266 4.786 -19.409 1.00 33.47 337 ASN A CA 1
ATOM 2664 C C . ASN A 1 337 ? 30.367 3.608 -19.002 1.00 33.47 337 ASN A C 1
ATOM 2666 O O . ASN A 1 337 ? 30.837 2.521 -18.653 1.00 33.47 337 ASN A O 1
ATOM 2670 N N . ALA A 1 338 ? 29.050 3.803 -19.134 1.00 38.72 338 ALA A N 1
ATOM 2671 C CA . ALA A 1 338 ? 28.058 2.751 -18.958 1.00 38.72 338 ALA A CA 1
ATOM 2672 C C . ALA A 1 338 ? 28.388 1.564 -19.876 1.00 38.72 338 ALA A C 1
ATOM 2674 O O . ALA A 1 338 ? 28.142 1.605 -21.083 1.00 38.72 338 ALA A O 1
ATOM 2675 N N . ARG A 1 339 ? 28.941 0.492 -19.294 1.00 40.72 339 ARG A N 1
ATOM 2676 C CA . ARG A 1 339 ? 29.198 -0.765 -20.001 1.00 40.72 339 ARG A CA 1
ATOM 2677 C C . ARG A 1 339 ? 27.911 -1.201 -20.703 1.00 40.72 339 ARG A C 1
ATOM 2679 O O . ARG A 1 339 ? 26.870 -1.373 -20.059 1.00 40.72 339 ARG A O 1
ATOM 2686 N N . ILE A 1 340 ? 27.986 -1.424 -22.018 1.00 40.66 340 ILE A N 1
ATOM 2687 C CA . ILE A 1 340 ? 27.002 -2.242 -22.735 1.00 40.66 340 ILE A CA 1
ATOM 2688 C C . ILE A 1 340 ? 26.815 -3.504 -21.888 1.00 40.66 340 ILE A C 1
ATOM 2690 O O . ILE A 1 340 ? 27.802 -4.148 -21.533 1.00 40.66 340 ILE A O 1
ATOM 2694 N N . LYS A 1 341 ? 25.574 -3.837 -21.502 1.00 38.59 341 LYS A N 1
ATOM 2695 C CA . LYS A 1 341 ? 25.287 -5.077 -20.765 1.00 38.59 341 LYS A CA 1
ATOM 2696 C C . LYS A 1 341 ? 25.537 -6.272 -21.678 1.00 38.59 341 LYS A C 1
ATOM 2698 O O . LYS A 1 341 ? 24.613 -6.863 -22.235 1.00 38.59 341 LYS A O 1
ATOM 2703 N N . THR A 1 342 ? 26.797 -6.644 -21.810 1.00 38.97 342 THR A N 1
ATOM 2704 C CA . THR A 1 342 ? 27.193 -7.981 -22.203 1.00 38.97 342 THR A CA 1
ATOM 2705 C C . THR A 1 342 ? 26.738 -8.872 -21.062 1.00 38.97 342 THR A C 1
ATOM 2707 O O . THR A 1 342 ? 27.219 -8.760 -19.937 1.00 38.97 342 THR A O 1
ATOM 2710 N N . THR A 1 343 ? 25.696 -9.663 -21.301 1.00 45.34 343 THR A N 1
ATOM 2711 C CA . THR A 1 343 ? 25.264 -10.636 -20.299 1.00 45.34 343 THR A CA 1
ATOM 2712 C C . THR A 1 343 ? 26.041 -11.894 -20.632 1.00 45.34 343 THR A C 1
ATOM 2714 O O . THR A 1 343 ? 25.802 -12.498 -21.677 1.00 45.34 343 THR A O 1
ATOM 2717 N N . SER A 1 344 ? 27.018 -12.246 -19.801 1.00 47.59 344 SER A N 1
ATOM 2718 C CA . SER A 1 344 ? 27.651 -13.554 -19.889 1.00 47.59 344 SER A CA 1
ATOM 2719 C C . SER A 1 344 ? 26.592 -14.602 -19.555 1.00 47.59 344 SER A C 1
ATOM 2721 O O . SER A 1 344 ? 26.012 -14.603 -18.466 1.00 47.59 344 SER A O 1
ATOM 2723 N N . ILE A 1 345 ? 26.280 -15.473 -20.513 1.00 58.69 345 ILE A N 1
ATOM 2724 C CA . ILE A 1 345 ? 25.628 -16.735 -20.178 1.00 58.69 345 ILE A CA 1
ATOM 2725 C C . ILE A 1 345 ? 26.769 -17.637 -19.734 1.00 58.69 345 ILE A C 1
ATOM 2727 O O . ILE A 1 345 ? 27.598 -18.051 -20.543 1.00 58.69 345 ILE A O 1
ATOM 2731 N N . VAL A 1 346 ? 26.850 -17.827 -18.423 1.00 66.06 346 VAL A N 1
ATOM 2732 C CA . VAL A 1 346 ? 27.844 -18.683 -17.786 1.00 66.06 346 VAL A CA 1
ATOM 2733 C C . VAL A 1 346 ? 27.320 -20.113 -17.835 1.00 66.06 346 VAL A C 1
ATOM 2735 O O . VAL A 1 346 ? 26.236 -20.391 -17.310 1.00 66.06 346 VAL A O 1
ATOM 2738 N N . ASP A 1 347 ? 28.063 -20.993 -18.499 1.00 75.06 347 ASP A N 1
ATOM 2739 C CA . ASP A 1 347 ? 27.769 -22.422 -18.557 1.00 75.06 347 ASP A CA 1
ATOM 2740 C C . ASP A 1 347 ? 28.298 -23.086 -17.279 1.00 75.06 347 ASP A C 1
ATOM 2742 O O . ASP A 1 347 ? 29.432 -23.550 -17.204 1.00 75.06 347 ASP A O 1
ATOM 2746 N N . TYR A 1 348 ? 27.479 -23.051 -16.227 1.00 79.56 348 TYR A N 1
ATOM 2747 C CA . TYR A 1 348 ? 27.852 -23.594 -14.919 1.00 79.56 348 TYR A CA 1
ATOM 2748 C C . TYR A 1 348 ? 28.101 -25.106 -14.946 1.00 79.56 348 TYR A C 1
ATOM 2750 O O . TYR A 1 348 ? 28.848 -25.594 -14.109 1.00 79.56 348 TYR A O 1
ATOM 2758 N N . THR A 1 349 ? 27.504 -25.828 -15.898 1.00 77.44 349 THR A N 1
ATOM 2759 C CA . THR A 1 349 ? 27.716 -27.267 -16.094 1.00 77.44 349 THR A CA 1
ATOM 2760 C C . THR A 1 349 ? 29.131 -27.562 -16.587 1.00 77.44 349 THR A C 1
ATOM 2762 O O . THR A 1 349 ? 29.828 -28.355 -15.968 1.00 77.44 349 THR A O 1
ATOM 2765 N N . ARG A 1 350 ? 29.621 -26.833 -17.598 1.00 76.56 350 ARG A N 1
ATOM 2766 C CA . ARG A 1 350 ? 31.015 -26.965 -18.066 1.00 76.56 350 ARG A CA 1
ATOM 2767 C C . ARG A 1 350 ? 32.049 -26.509 -17.043 1.00 76.56 350 ARG A C 1
ATOM 2769 O O . ARG A 1 350 ? 33.150 -27.053 -16.980 1.00 76.56 350 ARG A O 1
ATOM 2776 N N . ILE A 1 351 ? 31.710 -25.489 -16.251 1.00 80.19 351 ILE A N 1
ATOM 2777 C CA . ILE A 1 351 ? 32.556 -25.065 -15.129 1.00 80.19 351 ILE A CA 1
ATOM 2778 C C . ILE A 1 351 ? 32.661 -26.195 -14.108 1.00 80.19 351 ILE A C 1
ATOM 2780 O O . ILE A 1 351 ? 33.762 -26.475 -13.657 1.00 80.19 351 ILE A O 1
ATOM 2784 N N . ASP A 1 352 ? 31.551 -26.857 -13.777 1.00 83.44 352 ASP A N 1
ATOM 2785 C CA . ASP A 1 352 ? 31.564 -27.989 -12.851 1.00 83.44 352 ASP A CA 1
ATOM 2786 C C . ASP A 1 352 ? 32.437 -29.139 -13.374 1.00 83.44 352 ASP A C 1
ATOM 2788 O O . ASP A 1 352 ? 33.321 -29.594 -12.660 1.00 83.44 352 ASP A O 1
ATOM 2792 N N . GLU A 1 353 ? 32.290 -29.517 -14.648 1.00 80.75 353 GLU A N 1
ATOM 2793 C CA . GLU A 1 353 ? 33.136 -30.530 -15.304 1.00 80.75 353 GLU A CA 1
ATOM 2794 C C . GLU A 1 353 ? 34.631 -30.175 -15.242 1.00 80.75 353 GLU A C 1
ATOM 2796 O O . GLU A 1 353 ? 35.453 -31.012 -14.879 1.00 80.75 353 GLU A O 1
ATOM 2801 N N . SER A 1 354 ? 34.982 -28.915 -15.526 1.00 79.75 354 SER A N 1
ATOM 2802 C CA . SER A 1 354 ? 36.373 -28.436 -15.469 1.00 79.75 354 SER A CA 1
ATOM 2803 C C . SER A 1 354 ? 36.940 -28.477 -14.044 1.00 79.75 354 SER A C 1
ATOM 2805 O O . SER A 1 354 ? 38.114 -28.785 -13.845 1.00 79.75 354 SER A O 1
ATOM 2807 N N . LEU A 1 355 ? 36.109 -28.161 -13.044 1.00 84.00 355 LEU A N 1
ATOM 2808 C CA . LEU A 1 355 ? 36.492 -28.158 -11.631 1.00 84.00 355 LEU A CA 1
ATOM 2809 C C . LEU A 1 355 ? 36.589 -29.574 -11.044 1.00 84.00 355 LEU A C 1
ATOM 2811 O O . LEU A 1 355 ? 37.395 -29.770 -10.136 1.00 84.00 355 LEU A O 1
ATOM 2815 N N . LEU A 1 356 ? 35.814 -30.542 -11.555 1.00 81.38 356 LEU A N 1
ATOM 2816 C CA . LEU A 1 356 ? 35.943 -31.965 -11.202 1.00 81.38 356 LEU A CA 1
ATOM 2817 C C . LEU A 1 356 ? 37.299 -32.531 -11.628 1.00 81.38 356 LEU A C 1
ATOM 2819 O O . LEU A 1 356 ? 37.860 -33.359 -10.920 1.00 81.38 356 LEU A O 1
ATOM 2823 N N . THR A 1 357 ? 37.814 -32.092 -12.779 1.00 78.94 357 THR A N 1
ATOM 2824 C CA . THR A 1 357 ? 39.100 -32.554 -13.324 1.00 78.94 357 THR A CA 1
ATOM 2825 C C . THR A 1 357 ? 40.315 -31.788 -12.797 1.00 78.94 357 THR A C 1
ATOM 2827 O O . THR A 1 357 ? 41.443 -32.168 -13.095 1.00 78.94 357 THR A O 1
ATOM 2830 N N . TYR A 1 358 ? 40.108 -30.694 -12.059 1.00 82.75 358 TYR A N 1
ATOM 2831 C CA . TYR A 1 358 ? 41.197 -29.865 -11.543 1.00 82.75 358 TYR A CA 1
ATOM 2832 C C . TYR A 1 358 ? 41.878 -30.530 -10.341 1.00 82.75 358 TYR A C 1
ATOM 2834 O O . TYR A 1 358 ? 41.205 -30.974 -9.408 1.00 82.75 358 TYR A O 1
ATOM 2842 N N . ASP A 1 359 ? 43.213 -30.554 -10.334 1.00 82.44 359 ASP A N 1
ATOM 2843 C CA . ASP A 1 359 ? 43.979 -31.072 -9.204 1.00 82.44 359 ASP A CA 1
ATOM 2844 C C . ASP A 1 359 ? 44.076 -30.037 -8.073 1.00 82.44 359 ASP A C 1
ATOM 2846 O O . ASP A 1 359 ? 44.783 -29.031 -8.155 1.00 82.44 359 ASP A O 1
ATOM 2850 N N . TRP A 1 360 ? 43.363 -30.307 -6.982 1.00 83.12 360 TRP A N 1
ATOM 2851 C CA . TRP A 1 360 ? 43.340 -29.463 -5.789 1.00 83.12 360 TRP A CA 1
ATOM 2852 C C . TRP A 1 360 ? 44.445 -29.796 -4.773 1.00 83.12 360 TRP A C 1
ATOM 2854 O O . TRP A 1 360 ? 44.480 -29.184 -3.703 1.00 83.12 360 TRP A O 1
ATOM 2864 N N . ASN A 1 361 ? 45.339 -30.748 -5.056 1.00 78.56 361 ASN A N 1
ATOM 2865 C CA . ASN A 1 361 ? 46.400 -31.162 -4.127 1.00 78.56 361 ASN A CA 1
ATOM 2866 C C . ASN A 1 361 ? 47.447 -30.064 -3.879 1.00 78.56 361 ASN A C 1
ATOM 2868 O O . ASN A 1 361 ? 48.014 -29.989 -2.791 1.00 78.56 361 ASN A O 1
ATOM 2872 N N . GLY A 1 362 ? 47.626 -29.134 -4.823 1.00 74.19 362 GLY A N 1
ATOM 2873 C CA . GLY A 1 362 ? 48.503 -27.966 -4.656 1.00 74.19 362 GLY A CA 1
ATOM 2874 C C . GLY A 1 362 ? 48.088 -26.997 -3.537 1.00 74.19 362 GLY A C 1
ATOM 2875 O O . GLY A 1 362 ? 48.843 -26.087 -3.210 1.00 74.19 362 GLY A O 1
ATOM 2876 N N . LEU A 1 363 ? 46.906 -27.174 -2.932 1.00 77.44 363 LEU A N 1
ATOM 2877 C CA . LEU A 1 363 ? 46.450 -26.356 -1.808 1.00 77.44 363 LEU A CA 1
ATOM 2878 C C . LEU A 1 363 ? 47.114 -26.729 -0.475 1.00 77.44 363 LEU A C 1
ATOM 2880 O O . LEU A 1 363 ? 47.180 -25.879 0.409 1.00 77.44 363 LEU A O 1
ATOM 2884 N N . ASP A 1 364 ? 47.576 -27.966 -0.285 1.00 78.06 364 ASP A N 1
ATOM 2885 C CA . ASP A 1 364 ? 47.858 -28.496 1.059 1.00 78.06 364 ASP A CA 1
ATOM 2886 C C . ASP A 1 364 ? 49.046 -27.786 1.762 1.00 78.06 364 ASP A C 1
ATOM 2888 O O . ASP A 1 364 ? 49.036 -27.607 2.989 1.00 78.06 364 ASP A O 1
ATOM 2892 N N . SER A 1 365 ? 50.014 -27.279 0.987 1.00 80.31 365 SER A N 1
ATOM 2893 C CA . SER A 1 365 ? 51.192 -26.535 1.468 1.00 80.31 365 SER A CA 1
ATOM 2894 C C . SER A 1 365 ? 50.935 -25.054 1.785 1.00 80.31 365 SER A C 1
ATOM 2896 O O . SER A 1 365 ? 51.726 -24.444 2.502 1.00 80.31 365 SER A O 1
ATOM 2898 N N . LEU A 1 366 ? 49.832 -24.478 1.301 1.00 87.06 366 LEU A N 1
ATOM 2899 C CA . LEU A 1 366 ? 49.526 -23.047 1.412 1.00 87.06 366 LEU A CA 1
ATOM 2900 C C . LEU A 1 366 ? 48.856 -22.689 2.750 1.00 87.06 366 LEU A C 1
ATOM 2902 O O . LEU A 1 366 ? 48.211 -23.531 3.387 1.00 87.06 366 LEU A O 1
ATOM 2906 N N . ASN A 1 367 ? 48.973 -21.427 3.181 1.00 87.38 367 ASN A N 1
ATOM 2907 C CA . ASN A 1 367 ? 48.185 -20.899 4.307 1.00 87.38 367 ASN A CA 1
ATOM 2908 C C . ASN A 1 367 ? 46.739 -20.554 3.887 1.00 87.38 367 ASN A C 1
ATOM 2910 O O . ASN A 1 367 ? 46.415 -20.537 2.703 1.00 87.38 367 ASN A O 1
ATOM 2914 N N . ALA A 1 368 ? 45.840 -20.299 4.844 1.00 84.31 368 ALA A N 1
ATOM 2915 C CA . ALA A 1 368 ? 44.417 -20.088 4.558 1.00 84.31 368 ALA A CA 1
ATOM 2916 C C . ALA A 1 368 ? 44.129 -18.912 3.597 1.00 84.31 368 ALA A C 1
ATOM 2918 O O . ALA A 1 368 ? 43.234 -19.011 2.755 1.00 84.31 368 ALA A O 1
ATOM 2919 N N . GLU A 1 369 ? 44.897 -17.822 3.683 1.00 88.12 369 GLU A N 1
ATOM 2920 C CA . GLU A 1 369 ? 44.777 -16.661 2.787 1.00 88.12 369 GLU A CA 1
ATOM 2921 C C . GLU A 1 369 ? 45.239 -17.010 1.362 1.00 88.12 369 GLU A C 1
ATOM 2923 O O . GLU A 1 369 ? 44.567 -16.686 0.383 1.00 88.12 369 GLU A O 1
ATOM 2928 N N . GLU A 1 370 ? 46.361 -17.715 1.228 1.00 87.94 370 GLU A N 1
ATOM 2929 C CA . GLU A 1 370 ? 46.892 -18.186 -0.056 1.00 87.94 370 GLU A CA 1
ATOM 2930 C C . GLU A 1 370 ? 45.980 -19.228 -0.710 1.00 87.94 370 GLU A C 1
ATOM 2932 O O . GLU A 1 370 ? 45.721 -19.143 -1.912 1.00 87.94 370 GLU A O 1
ATOM 2937 N N . GLN A 1 371 ? 45.424 -20.161 0.071 1.00 87.75 371 GLN A N 1
ATOM 2938 C CA . GLN A 1 371 ? 44.425 -21.122 -0.403 1.00 87.75 371 GLN A CA 1
ATOM 2939 C C . GLN A 1 371 ? 43.173 -20.409 -0.922 1.00 87.75 371 GLN A C 1
ATOM 2941 O O . GLN A 1 371 ? 42.671 -20.762 -1.990 1.00 87.75 371 GLN A O 1
ATOM 2946 N N . TRP A 1 372 ? 42.693 -19.376 -0.218 1.00 89.31 372 TRP A N 1
ATOM 2947 C CA . TRP A 1 372 ? 41.560 -18.569 -0.673 1.00 89.31 372 TRP A CA 1
ATOM 2948 C C . TRP A 1 372 ? 41.869 -17.815 -1.966 1.00 89.31 372 TRP A C 1
ATOM 2950 O O . TRP A 1 372 ? 41.069 -17.860 -2.903 1.00 89.31 372 TRP A O 1
ATOM 2960 N N . LYS A 1 373 ? 43.037 -17.167 -2.056 1.00 87.75 373 LYS A N 1
ATOM 2961 C CA . LYS A 1 373 ? 43.476 -16.473 -3.276 1.00 87.75 373 LYS A CA 1
ATOM 2962 C C . LYS A 1 373 ? 43.579 -17.430 -4.460 1.00 87.75 373 LYS A C 1
ATOM 2964 O O . LYS A 1 373 ? 43.084 -17.106 -5.539 1.00 87.75 373 LYS A O 1
ATOM 2969 N N . HIS A 1 374 ? 44.157 -18.614 -4.261 1.00 85.38 374 HIS A N 1
ATOM 2970 C CA . HIS A 1 374 ? 44.278 -19.633 -5.301 1.00 85.38 374 HIS A CA 1
ATOM 2971 C C . HIS A 1 374 ? 42.901 -20.155 -5.739 1.00 85.38 374 HIS A C 1
ATOM 2973 O O . HIS A 1 374 ? 42.573 -20.122 -6.925 1.00 85.38 374 HIS A O 1
ATOM 2979 N N . PHE A 1 375 ? 42.043 -20.527 -4.784 1.00 87.88 375 PHE A N 1
ATOM 2980 C CA . PHE A 1 375 ? 40.666 -20.961 -5.032 1.00 87.88 375 PHE A CA 1
ATOM 2981 C C . PHE A 1 375 ? 39.861 -19.911 -5.810 1.00 87.88 375 PHE A C 1
ATOM 2983 O O . PHE A 1 375 ? 39.233 -20.214 -6.827 1.00 87.88 375 PHE A O 1
ATOM 2990 N N . LYS A 1 376 ? 39.911 -18.650 -5.370 1.00 85.88 376 LYS A N 1
ATOM 2991 C CA . LYS A 1 376 ? 39.229 -17.533 -6.027 1.00 85.88 376 LYS A CA 1
ATOM 2992 C C . LYS A 1 376 ? 39.780 -17.282 -7.430 1.00 85.88 376 LYS A C 1
ATOM 2994 O O . LYS A 1 376 ? 38.979 -17.090 -8.341 1.00 85.88 376 LYS A O 1
ATOM 2999 N N . SER A 1 377 ? 41.098 -17.339 -7.621 1.00 84.19 377 SER A N 1
ATOM 3000 C CA . SER A 1 377 ? 41.750 -17.171 -8.927 1.00 84.19 377 SER A CA 1
ATOM 3001 C C . SER A 1 377 ? 41.307 -18.238 -9.933 1.00 84.19 377 SER A C 1
ATOM 3003 O O . SER A 1 377 ? 40.955 -17.908 -11.067 1.00 84.19 377 SER A O 1
ATOM 3005 N N . ILE A 1 378 ? 41.202 -19.504 -9.512 1.00 83.44 378 ILE A N 1
ATOM 3006 C CA . ILE A 1 378 ? 40.684 -20.591 -10.360 1.00 83.44 378 ILE A CA 1
ATOM 3007 C C . ILE A 1 378 ? 39.241 -20.296 -10.766 1.00 83.44 378 ILE A C 1
ATOM 3009 O O . ILE A 1 378 ? 38.919 -20.300 -11.952 1.00 83.44 378 ILE A O 1
ATOM 3013 N N . LEU A 1 379 ? 38.370 -19.951 -9.812 1.00 82.31 379 LEU A N 1
ATOM 3014 C CA . LEU A 1 379 ? 36.980 -19.602 -10.121 1.00 82.31 379 LEU A CA 1
ATOM 3015 C C . LEU A 1 379 ? 36.884 -18.387 -11.053 1.00 82.31 379 LEU A C 1
ATOM 3017 O O . LEU A 1 379 ? 36.095 -18.388 -11.998 1.00 82.31 379 LEU A O 1
ATOM 3021 N N . GLN A 1 380 ? 37.708 -17.367 -10.823 1.00 77.38 380 GLN A N 1
ATOM 3022 C CA . GLN A 1 380 ? 37.787 -16.169 -11.656 1.00 77.38 380 GLN A CA 1
ATOM 3023 C C . GLN A 1 380 ? 38.375 -16.441 -13.043 1.00 77.38 380 GLN A C 1
ATOM 3025 O O . GLN A 1 380 ? 38.097 -15.666 -13.951 1.00 77.38 380 GLN A O 1
ATOM 3030 N N . THR A 1 381 ? 39.100 -17.542 -13.233 1.00 78.00 381 THR A N 1
ATOM 3031 C CA . THR A 1 381 ? 39.629 -17.987 -14.531 1.00 78.00 381 THR A CA 1
ATOM 3032 C C . THR A 1 381 ? 38.639 -18.906 -15.262 1.00 78.00 381 THR A C 1
ATOM 3034 O O . THR A 1 381 ? 38.435 -18.780 -16.472 1.00 78.00 381 THR A O 1
ATOM 3037 N N . CYS A 1 382 ? 37.935 -19.787 -14.543 1.00 72.00 382 CYS A N 1
ATOM 3038 C CA . CYS A 1 382 ? 36.915 -20.678 -15.105 1.00 72.00 382 CYS A CA 1
ATOM 3039 C C . CYS A 1 382 ? 35.661 -19.926 -15.576 1.00 72.00 382 CYS A C 1
ATOM 3041 O O . CYS A 1 382 ? 35.063 -20.317 -16.581 1.00 72.00 382 CYS A O 1
ATOM 3043 N N . ILE A 1 383 ? 35.255 -18.855 -14.878 1.00 70.81 383 ILE A N 1
A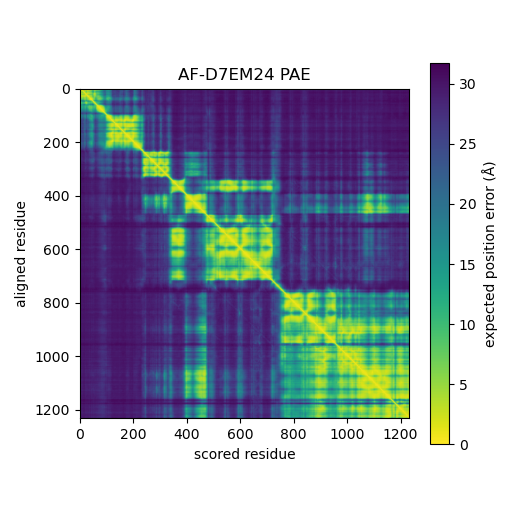TOM 3044 C CA . ILE A 1 383 ? 34.050 -18.080 -15.218 1.00 70.81 383 ILE A CA 1
ATOM 3045 C C . ILE A 1 383 ? 34.169 -17.416 -16.605 1.00 70.81 383 ILE A C 1
ATOM 3047 O O . ILE A 1 383 ? 33.258 -17.624 -17.406 1.00 70.81 383 ILE A O 1
ATOM 3051 N N . PRO A 1 384 ? 35.234 -16.659 -16.947 1.00 64.94 384 PRO A N 1
ATOM 3052 C CA . PRO A 1 384 ? 35.406 -16.076 -18.277 1.00 64.94 384 PRO A CA 1
ATOM 3053 C C . PRO A 1 384 ? 35.559 -17.138 -19.367 1.00 64.94 384 PRO A C 1
ATOM 3055 O O . PRO A 1 384 ? 34.867 -17.050 -20.381 1.00 64.94 384 PRO A O 1
ATOM 3058 N N . THR A 1 385 ? 36.383 -18.165 -19.129 1.00 66.38 385 THR A N 1
ATOM 3059 C CA . THR A 1 385 ? 36.713 -19.228 -20.100 1.00 66.38 385 THR A CA 1
ATOM 3060 C C . THR A 1 385 ? 35.488 -20.054 -20.510 1.00 66.38 385 THR A C 1
ATOM 3062 O O . THR A 1 385 ? 35.359 -20.450 -21.665 1.00 66.38 385 THR A O 1
ATOM 3065 N N . ASN A 1 386 ? 34.529 -20.238 -19.595 1.00 65.12 386 ASN A N 1
ATOM 3066 C CA . ASN A 1 386 ? 33.262 -20.939 -19.838 1.00 65.12 386 ASN A CA 1
ATOM 3067 C C . ASN A 1 386 ? 32.051 -19.996 -19.921 1.00 65.12 386 ASN A C 1
ATOM 3069 O O . ASN A 1 386 ? 30.893 -20.411 -19.783 1.00 65.12 386 ASN A O 1
ATOM 3073 N N . SER A 1 387 ? 32.295 -18.705 -20.151 1.00 64.19 387 SER A N 1
ATOM 3074 C CA . SER A 1 387 ? 31.236 -17.746 -20.427 1.00 64.19 387 SER A CA 1
ATOM 3075 C C . SER A 1 387 ? 31.132 -17.476 -21.916 1.00 64.19 387 SER A C 1
ATOM 3077 O O . SER A 1 387 ? 32.105 -17.148 -22.590 1.00 64.19 387 SER A O 1
ATOM 3079 N N . ARG A 1 388 ? 29.910 -17.545 -22.444 1.00 58.81 388 ARG A N 1
ATOM 3080 C CA . ARG A 1 388 ? 29.619 -16.969 -23.755 1.00 58.81 388 ARG A CA 1
ATOM 3081 C C . ARG A 1 388 ? 29.112 -15.556 -23.544 1.00 58.81 388 ARG A C 1
ATOM 3083 O O . ARG A 1 388 ? 28.064 -15.336 -22.927 1.00 58.81 388 ARG A O 1
ATOM 3090 N N . LEU A 1 389 ? 29.865 -14.588 -24.052 1.00 51.50 389 LEU A N 1
ATOM 3091 C CA . LEU A 1 389 ? 29.434 -13.201 -24.085 1.00 51.50 389 LEU A CA 1
ATOM 3092 C C . LEU A 1 389 ? 28.280 -13.077 -25.079 1.00 51.50 389 LEU A C 1
ATOM 3094 O O . LEU A 1 389 ? 28.471 -13.169 -26.289 1.00 51.50 389 LEU A O 1
ATOM 3098 N N . PHE A 1 390 ? 27.069 -12.855 -24.567 1.00 49.41 390 PHE A N 1
ATOM 3099 C CA . PHE A 1 390 ? 25.935 -12.505 -25.407 1.00 49.41 390 PHE A CA 1
ATOM 3100 C C . PHE A 1 390 ? 25.641 -11.014 -25.258 1.00 49.41 390 PHE A C 1
ATOM 3102 O O . PHE A 1 390 ? 25.318 -10.509 -24.175 1.00 49.41 390 PHE A O 1
ATOM 3109 N N . THR A 1 391 ? 25.716 -10.284 -26.366 1.00 43.97 391 THR A N 1
ATOM 3110 C CA . THR A 1 391 ? 25.170 -8.930 -26.443 1.00 43.97 391 THR A CA 1
ATOM 3111 C C . THR A 1 391 ? 23.667 -9.041 -26.655 1.00 43.97 391 THR A C 1
ATOM 3113 O O . THR A 1 391 ? 23.168 -9.123 -27.776 1.00 43.97 391 THR A O 1
ATOM 3116 N N . ASN A 1 392 ? 22.908 -9.063 -25.557 1.00 44.03 392 ASN A N 1
ATOM 3117 C CA . ASN A 1 392 ? 21.456 -9.102 -25.656 1.00 44.03 392 ASN A CA 1
ATOM 3118 C C . ASN A 1 392 ? 20.936 -7.731 -26.115 1.00 44.03 392 ASN A C 1
ATOM 3120 O O . ASN A 1 392 ? 20.734 -6.822 -25.312 1.00 44.03 392 ASN A O 1
ATOM 3124 N N . ARG A 1 393 ? 20.748 -7.566 -27.429 1.00 46.97 393 ARG A N 1
ATOM 3125 C CA . ARG A 1 393 ? 20.187 -6.337 -28.019 1.00 46.97 393 ARG A CA 1
ATOM 3126 C C . ARG A 1 393 ? 18.665 -6.231 -27.846 1.00 46.97 393 ARG A C 1
ATOM 3128 O O . ARG A 1 393 ? 18.106 -5.158 -28.073 1.00 46.97 393 ARG A O 1
ATOM 3135 N N . LEU A 1 394 ? 17.979 -7.312 -27.455 1.00 49.19 394 LEU A N 1
ATOM 3136 C CA . LEU A 1 394 ? 16.523 -7.326 -27.293 1.00 49.19 394 LEU A CA 1
ATOM 3137 C C . LEU A 1 394 ? 16.116 -6.732 -25.942 1.00 49.19 394 LEU A C 1
ATOM 3139 O O . LEU A 1 394 ? 16.418 -7.259 -24.869 1.00 49.19 394 LEU A O 1
ATOM 3143 N N . ARG A 1 395 ? 15.405 -5.604 -25.997 1.00 53.09 395 ARG A N 1
ATOM 3144 C CA . ARG A 1 395 ? 15.008 -4.874 -24.799 1.00 53.09 395 ARG A CA 1
ATOM 3145 C C . ARG A 1 395 ? 13.840 -5.583 -24.087 1.00 53.09 395 ARG A C 1
ATOM 3147 O O . ARG A 1 395 ? 12.726 -5.641 -24.600 1.00 53.09 395 ARG A O 1
ATOM 3154 N N . LYS A 1 396 ? 14.070 -6.091 -22.868 1.00 52.47 396 LYS A N 1
ATOM 3155 C CA . LYS A 1 396 ? 13.031 -6.713 -22.006 1.00 52.47 396 LYS A CA 1
ATOM 3156 C C . LYS A 1 396 ? 11.918 -5.746 -21.556 1.00 52.47 396 LYS A C 1
ATOM 3158 O O . LYS A 1 396 ? 10.935 -6.179 -20.959 1.00 52.47 396 LYS A O 1
ATOM 3163 N N . ASP A 1 397 ? 12.078 -4.446 -21.782 1.00 55.72 397 ASP A N 1
ATOM 3164 C CA . ASP A 1 397 ? 11.123 -3.392 -21.419 1.00 55.72 397 ASP A CA 1
ATOM 3165 C C . ASP A 1 397 ? 9.923 -3.303 -22.385 1.00 55.72 397 ASP A C 1
ATOM 3167 O O . ASP A 1 397 ? 8.857 -2.836 -21.981 1.00 55.72 397 ASP A O 1
ATOM 3171 N N . LYS A 1 398 ? 10.066 -3.788 -23.629 1.00 68.94 398 LYS A N 1
ATOM 3172 C CA . LYS A 1 398 ? 9.062 -3.700 -24.703 1.00 68.94 398 LYS A CA 1
ATOM 3173 C C . LYS A 1 398 ? 8.741 -5.086 -25.281 1.00 68.94 398 LYS A C 1
ATOM 3175 O O . LYS A 1 398 ? 9.175 -5.403 -26.387 1.00 68.94 398 LYS A O 1
ATOM 3180 N N . PRO A 1 399 ? 7.948 -5.911 -24.570 1.00 71.31 399 PRO A N 1
ATOM 3181 C CA . PRO A 1 399 ? 7.664 -7.299 -24.957 1.00 71.31 399 PRO A CA 1
ATOM 3182 C C . PRO A 1 399 ? 6.940 -7.456 -26.305 1.00 71.31 399 PRO A C 1
ATOM 3184 O O . PRO A 1 399 ? 6.939 -8.545 -26.867 1.00 71.31 399 PRO A O 1
ATOM 3187 N N . TRP A 1 400 ? 6.346 -6.387 -26.843 1.00 80.44 400 TRP A N 1
ATOM 3188 C CA . TRP A 1 400 ? 5.718 -6.377 -28.168 1.00 80.44 400 TRP A CA 1
ATOM 3189 C C . TRP A 1 400 ? 6.707 -6.176 -29.334 1.00 80.44 400 TRP A C 1
ATOM 3191 O O . TRP A 1 400 ? 6.306 -6.295 -30.489 1.00 80.44 400 TRP A O 1
ATOM 3201 N N . ILE A 1 401 ? 7.989 -5.880 -29.074 1.00 81.31 401 ILE A N 1
ATOM 3202 C CA . ILE A 1 401 ? 9.038 -5.800 -30.107 1.00 81.31 401 ILE A CA 1
ATOM 3203 C C . ILE A 1 401 ? 9.732 -7.162 -30.198 1.00 81.31 401 ILE A C 1
ATOM 3205 O O . ILE A 1 401 ? 10.756 -7.404 -29.563 1.00 81.31 401 ILE A O 1
ATOM 3209 N N . ASN A 1 402 ? 9.137 -8.067 -30.971 1.00 80.31 402 ASN A N 1
ATOM 3210 C CA . ASN A 1 402 ? 9.710 -9.381 -31.263 1.00 80.31 402 ASN A CA 1
ATOM 3211 C C . ASN A 1 402 ? 10.733 -9.316 -32.418 1.00 80.31 402 ASN A C 1
ATOM 3213 O O . ASN A 1 402 ? 10.957 -8.261 -33.015 1.00 80.31 402 ASN A O 1
ATOM 3217 N N . GLN A 1 403 ? 11.347 -10.456 -32.745 1.00 78.06 403 GLN A N 1
ATOM 3218 C CA . GLN A 1 403 ? 12.350 -10.551 -33.811 1.00 78.06 403 GLN A CA 1
ATOM 3219 C C . GLN A 1 403 ? 11.817 -10.055 -35.169 1.00 78.06 403 GLN A C 1
ATOM 3221 O O . GLN A 1 403 ? 12.470 -9.255 -35.831 1.00 78.06 403 GLN A O 1
ATOM 3226 N N . HIS A 1 404 ? 10.580 -10.415 -35.520 1.00 83.38 404 HIS A N 1
ATOM 3227 C CA . HIS A 1 404 ? 9.914 -9.943 -36.735 1.00 83.38 404 HIS A CA 1
ATOM 3228 C C . HIS A 1 404 ? 9.775 -8.406 -36.781 1.00 83.38 404 HIS A C 1
ATOM 3230 O O . HIS A 1 404 ? 10.037 -7.786 -37.812 1.00 83.38 404 HIS A O 1
ATOM 3236 N N . MET A 1 405 ? 9.434 -7.757 -35.659 1.00 84.94 405 MET A N 1
ATOM 3237 C CA . MET A 1 405 ? 9.417 -6.288 -35.575 1.00 84.94 405 MET A CA 1
ATOM 3238 C C . MET A 1 405 ? 10.817 -5.684 -35.734 1.00 84.94 405 MET A C 1
ATOM 3240 O O . MET A 1 405 ? 10.962 -4.650 -36.388 1.00 84.94 405 MET A O 1
ATOM 3244 N N . LEU A 1 406 ? 11.857 -6.317 -35.177 1.00 80.31 406 LEU A N 1
ATOM 3245 C CA . LEU A 1 406 ? 13.239 -5.868 -35.367 1.00 80.31 406 LEU A CA 1
ATOM 3246 C C . LEU A 1 406 ? 13.680 -5.951 -36.827 1.00 80.31 406 LEU A C 1
ATOM 3248 O O . LEU A 1 406 ? 14.339 -5.034 -37.311 1.00 80.31 406 LEU A O 1
ATOM 3252 N N . ASP A 1 407 ? 13.322 -7.017 -37.533 1.00 84.44 407 ASP A N 1
ATOM 3253 C CA . ASP A 1 407 ? 13.721 -7.196 -38.927 1.00 84.44 407 ASP A CA 1
ATOM 3254 C C . ASP A 1 407 ? 13.036 -6.175 -39.841 1.00 84.44 407 ASP A C 1
ATOM 3256 O O . ASP A 1 407 ? 13.692 -5.583 -40.701 1.00 84.44 407 ASP A O 1
ATOM 3260 N N . LYS A 1 408 ? 11.774 -5.823 -39.560 1.00 87.19 408 LYS A N 1
ATOM 3261 C CA . LYS A 1 408 ? 11.126 -4.674 -40.207 1.00 87.19 408 LYS A CA 1
ATOM 3262 C C . LYS A 1 408 ? 11.830 -3.349 -39.877 1.00 87.19 408 LYS A C 1
ATOM 3264 O O . LYS A 1 408 ? 12.064 -2.549 -40.780 1.00 87.19 408 LYS A O 1
ATOM 3269 N N . ILE A 1 409 ? 12.248 -3.111 -38.629 1.00 83.50 409 ILE A N 1
ATOM 3270 C CA . ILE A 1 409 ? 13.038 -1.913 -38.264 1.00 83.50 409 ILE A CA 1
ATOM 3271 C C . ILE A 1 409 ? 14.355 -1.850 -39.058 1.00 83.50 409 ILE A C 1
ATOM 3273 O O . ILE A 1 409 ? 14.705 -0.792 -39.586 1.00 83.50 409 ILE A O 1
ATOM 3277 N N . LYS A 1 410 ? 15.065 -2.976 -39.203 1.00 85.44 410 LYS A N 1
ATOM 3278 C CA . LYS A 1 410 ? 16.292 -3.059 -40.014 1.00 85.44 410 LYS A CA 1
ATOM 3279 C C . LYS A 1 410 ? 16.013 -2.799 -41.495 1.00 85.44 410 LYS A C 1
ATOM 3281 O O . LYS A 1 410 ? 16.779 -2.092 -42.145 1.00 85.44 410 LYS A O 1
ATOM 3286 N N . TYR A 1 411 ? 14.913 -3.327 -42.029 1.00 87.00 411 TYR A N 1
ATOM 3287 C CA . TYR A 1 411 ? 14.525 -3.107 -43.421 1.00 87.00 411 TYR A CA 1
ATOM 3288 C C . TYR A 1 411 ? 14.195 -1.634 -43.707 1.00 87.00 411 TYR A C 1
ATOM 3290 O O . TYR A 1 411 ? 14.652 -1.099 -44.716 1.00 87.00 411 TYR A O 1
ATOM 3298 N N . LYS A 1 412 ? 13.525 -0.928 -42.780 1.00 86.88 412 LYS A N 1
ATOM 3299 C CA . LYS A 1 412 ? 13.350 0.536 -42.865 1.00 86.88 412 LYS A CA 1
ATOM 3300 C C . LYS A 1 412 ? 14.700 1.250 -43.008 1.00 86.88 412 LYS A C 1
ATOM 3302 O O . LYS A 1 412 ? 14.845 2.122 -43.864 1.00 86.88 412 LYS A O 1
ATOM 3307 N N . ALA A 1 413 ? 15.694 0.873 -42.201 1.00 81.81 413 ALA A N 1
ATOM 3308 C CA . ALA A 1 413 ? 17.038 1.445 -42.290 1.00 81.81 413 ALA A CA 1
ATOM 3309 C C . ALA A 1 413 ? 17.727 1.114 -43.630 1.00 81.81 413 ALA A C 1
ATOM 3311 O O . ALA A 1 413 ? 18.411 1.965 -44.196 1.00 81.81 413 ALA A O 1
ATOM 3312 N N . LYS A 1 414 ? 17.510 -0.089 -44.183 1.00 88.56 414 LYS A N 1
ATOM 3313 C CA . LYS A 1 414 ? 18.005 -0.479 -45.516 1.00 88.56 414 LYS A CA 1
ATOM 3314 C C . LYS A 1 414 ? 17.405 0.390 -46.627 1.00 88.56 414 LYS A C 1
ATOM 3316 O O . LYS A 1 414 ? 18.149 0.852 -47.489 1.00 88.56 414 LYS A O 1
ATOM 3321 N N . LEU A 1 415 ? 16.095 0.647 -46.596 1.00 84.38 415 LEU A N 1
ATOM 3322 C CA . LEU A 1 415 ? 15.426 1.529 -47.563 1.00 84.38 415 LEU A CA 1
ATOM 3323 C C . LEU A 1 415 ? 15.953 2.964 -47.490 1.00 84.38 415 LEU A C 1
ATOM 3325 O O . LEU A 1 415 ? 16.189 3.576 -48.527 1.00 84.38 415 LEU A O 1
ATOM 3329 N N . TRP A 1 416 ? 16.220 3.470 -46.284 1.00 81.94 416 TRP A N 1
ATOM 3330 C CA . TRP A 1 416 ? 16.850 4.781 -46.120 1.00 81.94 416 TRP A CA 1
ATOM 3331 C C . TRP A 1 416 ? 18.249 4.837 -46.739 1.00 81.94 416 TRP A C 1
ATOM 3333 O O . TRP A 1 416 ? 18.560 5.762 -47.482 1.00 81.94 416 TRP A O 1
ATOM 3343 N N . LYS A 1 417 ? 19.084 3.817 -46.496 1.00 83.69 417 LYS A N 1
ATOM 3344 C CA . LYS A 1 417 ? 20.409 3.717 -47.129 1.00 83.69 417 LYS A CA 1
ATOM 3345 C C . LYS A 1 417 ? 20.308 3.666 -48.657 1.00 83.69 417 LYS A C 1
ATOM 3347 O O . LYS A 1 417 ? 21.135 4.263 -49.334 1.00 83.69 417 LYS A O 1
ATOM 3352 N N . LYS A 1 418 ? 19.298 2.980 -49.207 1.00 84.31 418 LYS A N 1
ATOM 3353 C CA . LYS A 1 418 ? 19.037 2.943 -50.656 1.00 84.31 418 LYS A CA 1
ATOM 3354 C C . LYS A 1 418 ? 18.676 4.331 -51.201 1.00 84.31 418 LYS A C 1
ATOM 3356 O O . LYS A 1 418 ? 19.243 4.729 -52.211 1.00 84.31 418 LYS A O 1
ATOM 3361 N N . PHE A 1 419 ? 17.800 5.067 -50.513 1.00 82.94 419 PHE A N 1
ATOM 3362 C CA . PHE A 1 419 ? 17.462 6.451 -50.859 1.00 82.94 419 PHE A CA 1
ATOM 3363 C C . PHE A 1 419 ? 18.685 7.375 -50.796 1.00 82.94 419 PHE A C 1
ATOM 3365 O O . PHE A 1 419 ? 18.943 8.082 -51.759 1.00 82.94 419 PHE A O 1
ATOM 3372 N N . LYS A 1 420 ? 19.502 7.298 -49.737 1.00 76.38 420 LYS A N 1
ATOM 3373 C CA . LYS A 1 420 ? 20.744 8.083 -49.641 1.00 76.38 420 LYS A CA 1
ATOM 3374 C C . LYS A 1 420 ? 21.727 7.815 -50.786 1.00 76.38 420 LYS A C 1
ATOM 3376 O O . LYS A 1 420 ? 22.377 8.739 -51.248 1.00 76.38 420 LYS A O 1
ATOM 3381 N N . ARG A 1 421 ? 21.842 6.563 -51.251 1.00 79.69 421 ARG A N 1
ATOM 3382 C CA . ARG A 1 421 ? 22.722 6.207 -52.382 1.00 79.69 421 ARG A CA 1
ATOM 3383 C C . ARG A 1 421 ? 22.175 6.674 -53.731 1.00 79.69 421 ARG A C 1
ATOM 3385 O O . ARG A 1 421 ? 22.958 6.958 -54.627 1.00 79.69 421 ARG A O 1
ATOM 3392 N N . LYS A 1 422 ? 20.848 6.695 -53.895 1.00 82.50 422 LYS A N 1
ATOM 3393 C CA . LYS A 1 422 ? 20.165 7.127 -55.121 1.00 82.50 422 LYS A CA 1
ATOM 3394 C C . LYS A 1 422 ? 18.896 7.916 -54.748 1.00 82.50 422 LYS A C 1
ATOM 3396 O O . LYS A 1 422 ? 17.837 7.292 -54.582 1.00 82.50 422 LYS A O 1
ATOM 3401 N N . PRO A 1 423 ? 18.993 9.251 -54.596 1.00 77.75 423 PRO A N 1
ATOM 3402 C CA . PRO A 1 423 ? 17.909 10.103 -54.105 1.00 77.75 423 PRO A CA 1
ATOM 3403 C C . PRO A 1 423 ? 16.841 10.368 -55.179 1.00 77.75 423 PRO A C 1
ATOM 3405 O O . PRO A 1 423 ? 16.678 11.474 -55.675 1.00 77.75 423 PRO A O 1
ATOM 3408 N N . THR A 1 424 ? 16.105 9.321 -55.549 1.00 80.81 424 THR A N 1
ATOM 3409 C CA . THR A 1 424 ? 14.960 9.372 -56.473 1.00 80.81 424 THR A CA 1
ATOM 3410 C C . THR A 1 424 ? 13.634 9.356 -55.713 1.00 80.81 424 THR A C 1
ATOM 3412 O O . THR A 1 424 ? 13.534 8.698 -54.669 1.00 80.81 424 THR A O 1
ATOM 3415 N N . GLU A 1 425 ? 12.593 9.981 -56.277 1.00 76.56 425 GLU A N 1
ATOM 3416 C CA . GLU A 1 425 ? 11.232 10.021 -55.706 1.00 76.56 425 GLU A CA 1
ATOM 3417 C C . GLU A 1 425 ? 10.705 8.608 -55.385 1.00 76.56 425 GLU A C 1
ATOM 3419 O O . GLU A 1 425 ? 10.133 8.386 -54.318 1.00 76.56 425 GLU A O 1
ATOM 3424 N N . ASP A 1 426 ? 11.001 7.615 -56.231 1.00 79.88 426 ASP A N 1
ATOM 3425 C CA . ASP A 1 426 ? 10.608 6.213 -56.019 1.00 79.88 426 ASP A CA 1
ATOM 3426 C C . ASP A 1 426 ? 11.233 5.592 -54.762 1.00 79.88 426 ASP A C 1
ATOM 3428 O O . ASP A 1 426 ? 10.574 4.876 -54.002 1.00 79.88 426 ASP A O 1
ATOM 3432 N N . ASN A 1 427 ? 12.513 5.879 -54.499 1.00 81.75 427 ASN A N 1
ATOM 3433 C CA . ASN A 1 427 ? 13.225 5.325 -53.346 1.00 81.75 427 ASN A CA 1
ATOM 3434 C C . ASN A 1 427 ? 12.761 5.997 -52.047 1.00 81.75 427 ASN A C 1
ATOM 3436 O O . ASN A 1 427 ? 12.610 5.321 -51.024 1.00 81.75 427 ASN A O 1
ATOM 3440 N N . PHE A 1 428 ? 12.495 7.307 -52.088 1.00 79.44 428 PHE A N 1
ATOM 3441 C CA . PHE A 1 428 ? 11.931 8.037 -50.954 1.00 79.44 428 PHE A CA 1
ATOM 3442 C C . PHE A 1 428 ? 10.496 7.592 -50.653 1.00 79.44 428 PHE A C 1
ATOM 3444 O O . PHE A 1 428 ? 10.157 7.311 -49.500 1.00 79.44 428 PHE A O 1
ATOM 3451 N N . SER A 1 429 ? 9.672 7.438 -51.691 1.00 80.12 429 SER A N 1
ATOM 3452 C CA . SER A 1 429 ? 8.297 6.944 -51.594 1.00 80.12 429 SER A CA 1
ATOM 3453 C C . SER A 1 429 ? 8.244 5.525 -51.027 1.00 80.12 429 SER A C 1
ATOM 3455 O O . SER A 1 429 ? 7.443 5.252 -50.129 1.00 80.12 429 SER A O 1
ATOM 3457 N N . ALA A 1 430 ? 9.152 4.639 -51.450 1.00 83.62 430 ALA A N 1
ATOM 3458 C CA . ALA A 1 430 ? 9.292 3.297 -50.885 1.00 83.62 430 ALA A CA 1
ATOM 3459 C C . ALA A 1 430 ? 9.664 3.325 -49.389 1.00 83.62 430 ALA A C 1
ATOM 3461 O O . ALA A 1 430 ? 9.036 2.631 -48.583 1.00 83.62 430 ALA A O 1
ATOM 3462 N N . TYR A 1 431 ? 10.635 4.158 -48.988 1.00 87.12 431 TYR A N 1
ATOM 3463 C CA . TYR A 1 431 ? 10.987 4.360 -47.576 1.00 87.12 431 TYR A CA 1
ATOM 3464 C C . TYR A 1 431 ? 9.799 4.889 -46.763 1.00 87.12 431 TYR A C 1
ATOM 3466 O O . TYR A 1 431 ? 9.486 4.343 -45.702 1.00 87.12 431 TYR A O 1
ATOM 3474 N N . LYS A 1 432 ? 9.115 5.926 -47.257 1.00 80.19 432 LYS A N 1
ATOM 3475 C CA . LYS A 1 432 ? 7.996 6.580 -46.568 1.00 80.19 432 LYS A CA 1
ATOM 3476 C C . LYS A 1 432 ? 6.816 5.625 -46.396 1.00 80.19 432 LYS A C 1
ATOM 3478 O O . LYS A 1 432 ? 6.293 5.500 -45.287 1.00 80.19 432 LYS A O 1
ATOM 3483 N N . ARG A 1 433 ? 6.454 4.887 -47.453 1.00 84.69 433 ARG A N 1
ATOM 3484 C CA . ARG A 1 433 ? 5.410 3.850 -47.419 1.00 84.69 433 ARG A CA 1
ATOM 3485 C C . ARG A 1 433 ? 5.731 2.788 -46.370 1.00 84.69 433 ARG A C 1
ATOM 3487 O O . ARG A 1 433 ? 4.892 2.497 -45.519 1.00 84.69 433 ARG A O 1
ATOM 3494 N N . PHE A 1 434 ? 6.957 2.267 -46.368 1.00 89.25 434 PHE A N 1
ATOM 3495 C CA . PHE A 1 434 ? 7.362 1.249 -45.402 1.00 89.25 434 PHE A CA 1
ATOM 3496 C C . PHE A 1 434 ? 7.473 1.792 -43.966 1.00 89.25 434 PHE A C 1
ATOM 3498 O O . PHE A 1 434 ? 7.099 1.111 -43.016 1.00 89.25 434 PHE A O 1
ATOM 3505 N N . SER A 1 435 ? 7.942 3.028 -43.781 1.00 81.94 435 SER A N 1
ATOM 3506 C CA . SER A 1 435 ? 8.013 3.688 -42.470 1.00 81.94 435 SER A CA 1
ATOM 3507 C C . SER A 1 435 ? 6.623 3.838 -41.839 1.00 81.94 435 SER A C 1
ATOM 3509 O O . SER A 1 435 ? 6.439 3.529 -40.658 1.00 81.94 435 SER A O 1
ATOM 3511 N N . ASN A 1 436 ? 5.629 4.234 -42.640 1.00 80.62 436 ASN A N 1
ATOM 3512 C CA . ASN A 1 436 ? 4.234 4.318 -42.212 1.00 80.62 436 ASN A CA 1
ATOM 3513 C C . ASN A 1 436 ? 3.643 2.934 -41.908 1.00 80.62 436 ASN A C 1
ATOM 3515 O O . ASN A 1 436 ? 2.966 2.774 -40.891 1.00 80.62 436 ASN A O 1
ATOM 3519 N N . GLN A 1 437 ? 3.958 1.923 -42.725 1.00 87.69 437 GLN A N 1
ATOM 3520 C CA . GLN A 1 437 ? 3.541 0.544 -42.466 1.00 87.69 437 GLN A CA 1
ATOM 3521 C C . GLN A 1 437 ? 4.117 0.018 -41.145 1.00 87.69 437 GLN A C 1
ATOM 3523 O O . GLN A 1 437 ? 3.374 -0.461 -40.294 1.00 87.69 437 GLN A O 1
ATOM 3528 N N . LEU A 1 438 ? 5.423 0.180 -40.917 1.00 85.88 438 LEU A N 1
ATOM 3529 C CA . LEU A 1 438 ? 6.091 -0.247 -39.687 1.00 85.88 438 LEU A CA 1
ATOM 3530 C C . LEU A 1 438 ? 5.518 0.450 -38.443 1.00 85.88 438 LEU A C 1
ATOM 3532 O O . LEU A 1 438 ? 5.406 -0.166 -37.384 1.00 85.88 438 LEU A O 1
ATOM 3536 N N . LYS A 1 439 ? 5.133 1.727 -38.553 1.00 80.06 439 LYS A N 1
ATOM 3537 C CA . LYS A 1 439 ? 4.434 2.440 -37.475 1.00 80.06 439 LYS A CA 1
ATOM 3538 C C . LYS A 1 439 ? 3.122 1.739 -37.120 1.00 80.06 439 LYS A C 1
ATOM 3540 O O . LYS A 1 439 ? 2.867 1.506 -35.938 1.00 80.06 439 LYS A O 1
ATOM 3545 N N . SER A 1 440 ? 2.322 1.402 -38.132 1.00 81.25 440 SER A N 1
ATOM 3546 C CA . SER A 1 440 ? 1.069 0.663 -37.957 1.00 81.25 440 SER A CA 1
ATOM 3547 C C . SER A 1 440 ? 1.323 -0.707 -37.321 1.00 81.25 440 SER A C 1
ATOM 3549 O O . SER A 1 440 ? 0.723 -1.042 -36.302 1.00 81.25 440 SER A O 1
ATOM 3551 N N . ASP A 1 441 ? 2.311 -1.447 -37.822 1.00 85.69 441 ASP A N 1
ATOM 3552 C CA . ASP A 1 441 ? 2.651 -2.782 -37.330 1.00 85.69 441 ASP A CA 1
ATOM 3553 C C . ASP A 1 441 ? 3.092 -2.777 -35.855 1.00 85.69 441 ASP A C 1
ATOM 3555 O O . ASP A 1 441 ? 2.654 -3.619 -35.072 1.00 85.69 441 ASP A O 1
ATOM 3559 N N . LEU A 1 442 ? 3.916 -1.806 -35.439 1.00 83.31 442 LEU A N 1
ATOM 3560 C CA . LEU A 1 442 ? 4.351 -1.653 -34.043 1.00 83.31 442 LEU A CA 1
ATOM 3561 C C . LEU A 1 442 ? 3.191 -1.275 -33.113 1.00 83.31 442 LEU A C 1
ATOM 3563 O O . LEU A 1 442 ? 3.136 -1.732 -31.966 1.00 83.31 442 LEU A O 1
ATOM 3567 N N . GLN A 1 443 ? 2.265 -0.448 -33.600 1.00 78.38 443 GLN A N 1
ATOM 3568 C CA . GLN A 1 443 ? 1.050 -0.073 -32.882 1.00 78.38 443 GLN A CA 1
ATOM 3569 C C . GLN A 1 443 ? 0.146 -1.296 -32.675 1.00 78.38 443 GLN A C 1
ATOM 3571 O O . GLN A 1 443 ? -0.304 -1.538 -31.554 1.00 78.38 443 GLN A O 1
ATOM 3576 N N . ILE A 1 444 ? -0.062 -2.090 -33.728 1.00 83.12 444 ILE A N 1
ATOM 3577 C CA . ILE A 1 444 ? -0.856 -3.324 -33.708 1.00 83.12 444 ILE A CA 1
ATOM 3578 C C . ILE A 1 444 ? -0.214 -4.360 -32.782 1.00 83.12 444 ILE A C 1
ATOM 3580 O O . ILE A 1 444 ? -0.895 -4.912 -31.922 1.00 83.12 444 ILE A O 1
ATOM 3584 N N . ALA A 1 445 ? 1.101 -4.578 -32.875 1.00 84.06 445 ALA A N 1
ATOM 3585 C CA . ALA A 1 445 ? 1.821 -5.517 -32.014 1.00 84.06 445 ALA A CA 1
ATOM 3586 C C . ALA A 1 445 ? 1.671 -5.166 -30.524 1.00 84.06 445 ALA A C 1
ATOM 3588 O O . ALA A 1 445 ? 1.440 -6.046 -29.689 1.00 84.06 445 ALA A O 1
ATOM 3589 N N . ARG A 1 446 ? 1.741 -3.871 -30.188 1.00 81.81 446 ARG A N 1
ATOM 3590 C CA . ARG A 1 446 ? 1.489 -3.385 -28.828 1.00 81.81 446 ARG A CA 1
ATOM 3591 C C . ARG A 1 446 ? 0.041 -3.625 -28.395 1.00 81.81 446 ARG A C 1
ATOM 3593 O O . ARG A 1 446 ? -0.166 -4.165 -27.310 1.00 81.81 446 ARG A O 1
ATOM 3600 N N . CYS A 1 447 ? -0.938 -3.282 -29.235 1.00 77.69 447 CYS A N 1
ATOM 3601 C CA . CYS A 1 447 ? -2.358 -3.500 -28.937 1.00 77.69 447 CYS A CA 1
ATOM 3602 C C . CYS A 1 447 ? -2.673 -4.988 -28.732 1.00 77.69 447 CYS A C 1
ATOM 3604 O O . CYS A 1 447 ? -3.371 -5.346 -27.788 1.00 77.69 447 CYS A O 1
ATOM 3606 N N . ASN A 1 448 ? -2.114 -5.871 -29.562 1.00 83.25 448 ASN A N 1
ATOM 3607 C CA . ASN A 1 448 ? -2.291 -7.319 -29.449 1.00 83.25 448 ASN A CA 1
ATOM 3608 C C . ASN A 1 448 ? -1.717 -7.854 -28.135 1.00 83.25 448 ASN A C 1
ATOM 3610 O O . ASN A 1 448 ? -2.367 -8.647 -27.454 1.00 83.25 448 ASN A O 1
ATOM 3614 N N . TYR A 1 449 ? -0.536 -7.379 -27.733 1.00 83.12 449 TYR A N 1
ATOM 3615 C CA . TYR A 1 449 ? 0.033 -7.717 -26.433 1.00 83.12 449 TYR A CA 1
ATOM 3616 C C . TYR A 1 449 ? -0.851 -7.218 -25.277 1.00 83.12 449 TYR A C 1
ATOM 3618 O O . TYR A 1 449 ? -1.176 -8.000 -24.382 1.00 83.12 449 TYR A O 1
ATOM 3626 N N . GLU A 1 450 ? -1.281 -5.954 -25.302 1.00 79.44 450 GLU A N 1
ATOM 3627 C CA . GLU A 1 450 ? -2.153 -5.367 -24.273 1.00 79.44 450 GLU A CA 1
ATOM 3628 C C . GLU A 1 450 ? -3.502 -6.110 -24.181 1.00 79.44 450 GLU A C 1
ATOM 3630 O O . GLU A 1 450 ? -3.964 -6.421 -23.083 1.00 79.44 450 GLU A O 1
ATOM 3635 N N . ASN A 1 451 ? -4.080 -6.514 -25.315 1.00 79.25 451 ASN A N 1
ATOM 3636 C CA . ASN A 1 451 ? -5.273 -7.359 -25.363 1.00 79.25 451 ASN A CA 1
ATOM 3637 C C . ASN A 1 451 ? -5.015 -8.767 -24.802 1.00 79.25 451 ASN A C 1
ATOM 3639 O O . ASN A 1 451 ? -5.834 -9.290 -24.047 1.00 79.25 451 ASN A O 1
ATOM 3643 N N . SER A 1 452 ? -3.855 -9.367 -25.090 1.00 81.19 452 SER A N 1
ATOM 3644 C CA . SER A 1 452 ? -3.499 -10.712 -24.606 1.00 81.19 452 SER A CA 1
ATOM 3645 C C . SER A 1 452 ? -3.381 -10.806 -23.077 1.00 81.19 452 SER A C 1
ATOM 3647 O O . SER A 1 452 ? -3.502 -11.895 -22.504 1.00 81.19 452 SER A O 1
ATOM 3649 N N . ILE A 1 453 ? -3.149 -9.674 -22.400 1.00 80.50 453 ILE A N 1
ATOM 3650 C CA . ILE A 1 453 ? -3.038 -9.609 -20.939 1.00 80.50 453 ILE A CA 1
ATOM 3651 C C . ILE A 1 453 ? -4.345 -9.205 -20.245 1.00 80.50 453 ILE A C 1
ATOM 3653 O O . ILE A 1 453 ? -4.435 -9.402 -19.034 1.00 80.50 453 ILE A O 1
ATOM 3657 N N . LEU A 1 454 ? -5.369 -8.713 -20.960 1.00 75.44 454 LEU A N 1
ATOM 3658 C CA . LEU A 1 454 ? -6.662 -8.307 -20.372 1.00 75.44 454 LEU A CA 1
ATOM 3659 C C . LEU A 1 454 ? -7.348 -9.441 -19.602 1.00 75.44 454 LEU A C 1
ATOM 3661 O O . LEU A 1 454 ? -7.880 -9.227 -18.513 1.00 75.44 454 LEU A O 1
ATOM 3665 N N . ASN A 1 455 ? -7.256 -10.662 -20.129 1.00 71.44 455 ASN A N 1
ATOM 3666 C CA . ASN A 1 455 ? -7.831 -11.861 -19.516 1.00 71.44 455 ASN A CA 1
ATOM 3667 C C . ASN A 1 455 ? -6.894 -12.512 -18.479 1.00 71.44 455 ASN A C 1
ATOM 3669 O O . ASN A 1 455 ? -7.209 -13.565 -17.931 1.00 71.44 455 ASN A O 1
ATOM 3673 N N . LYS A 1 456 ? -5.739 -11.894 -18.182 1.00 79.00 456 LYS A N 1
ATOM 3674 C CA . LYS A 1 456 ? -4.722 -12.391 -17.241 1.00 79.00 456 LYS A CA 1
ATOM 3675 C C . LYS A 1 456 ? -4.522 -11.383 -16.096 1.00 79.00 456 LYS A C 1
ATOM 3677 O O . LYS A 1 456 ? -3.563 -10.606 -16.127 1.00 79.00 456 LYS A O 1
ATOM 3682 N N . PRO A 1 457 ? -5.358 -11.412 -15.035 1.00 71.56 457 PRO A N 1
ATOM 3683 C CA . PRO A 1 457 ? -5.417 -10.356 -14.020 1.00 71.56 457 PRO A CA 1
ATOM 3684 C C . PRO A 1 457 ? -4.059 -9.986 -13.408 1.00 71.56 457 PRO A C 1
ATOM 3686 O O . PRO A 1 457 ? -3.707 -8.813 -13.354 1.00 71.56 457 PRO A O 1
ATOM 3689 N N . LYS A 1 458 ? -3.244 -10.971 -12.997 1.00 67.81 458 LYS A N 1
ATOM 3690 C CA . LYS A 1 458 ? -1.925 -10.715 -12.380 1.00 67.81 458 LYS A CA 1
ATOM 3691 C C . LYS A 1 458 ? -0.973 -9.963 -13.317 1.00 67.81 458 LYS A C 1
ATOM 3693 O O . LYS A 1 458 ? -0.265 -9.060 -12.873 1.00 67.81 458 LYS A O 1
ATOM 3698 N N . LEU A 1 459 ? -0.970 -10.322 -14.601 1.00 72.12 459 LEU A N 1
ATOM 3699 C CA . LEU A 1 459 ? -0.129 -9.679 -15.609 1.00 72.12 459 LEU A CA 1
ATOM 3700 C C . LEU A 1 459 ? -0.651 -8.284 -15.951 1.00 72.12 459 LEU A C 1
ATOM 3702 O O . LEU A 1 459 ? 0.154 -7.360 -15.994 1.00 72.12 459 LEU A O 1
ATOM 3706 N N . PHE A 1 460 ? -1.969 -8.112 -16.093 1.00 76.00 460 PHE A N 1
ATOM 3707 C CA . PHE A 1 460 ? -2.604 -6.806 -16.291 1.00 76.00 460 PHE A CA 1
ATOM 3708 C C . PHE A 1 460 ? -2.269 -5.831 -15.153 1.00 76.00 460 PHE A C 1
ATOM 3710 O O . PHE A 1 460 ? -1.697 -4.768 -15.395 1.00 76.00 460 PHE A O 1
ATOM 3717 N N . TYR A 1 461 ? -2.512 -6.223 -13.897 1.00 73.50 461 TYR A N 1
ATOM 3718 C CA . TYR A 1 461 ? -2.215 -5.385 -12.732 1.00 73.50 461 TYR A CA 1
ATOM 3719 C C . TYR A 1 461 ? -0.718 -5.076 -12.598 1.00 73.50 461 TYR A C 1
ATOM 3721 O O . TYR A 1 461 ? -0.352 -3.943 -12.290 1.00 73.50 461 TYR A O 1
ATOM 3729 N N . SER A 1 462 ? 0.157 -6.060 -12.838 1.00 70.75 462 SER A N 1
ATOM 3730 C CA . SER A 1 462 ? 1.612 -5.859 -12.818 1.00 70.75 462 SER A CA 1
ATOM 3731 C C . SER A 1 462 ? 2.068 -4.897 -13.917 1.00 70.75 462 SER A C 1
ATOM 3733 O O . SER A 1 462 ? 2.861 -3.994 -13.656 1.00 70.75 462 SER A O 1
ATOM 3735 N N . HIS A 1 463 ? 1.543 -5.061 -15.133 1.00 73.25 463 HIS A N 1
ATOM 3736 C CA . HIS A 1 463 ? 1.858 -4.221 -16.281 1.00 73.25 463 HIS A CA 1
ATOM 3737 C C . HIS A 1 463 ? 1.448 -2.769 -16.030 1.00 73.25 463 HIS A C 1
ATOM 3739 O O . HIS A 1 463 ? 2.293 -1.889 -16.137 1.00 73.25 463 HIS A O 1
ATOM 3745 N N . VAL A 1 464 ? 0.214 -2.528 -15.580 1.00 71.38 464 VAL A N 1
ATOM 3746 C CA . VAL A 1 464 ? -0.285 -1.187 -15.236 1.00 71.38 464 VAL A CA 1
ATOM 3747 C C . VAL A 1 464 ? 0.518 -0.573 -14.073 1.00 71.38 464 VAL A C 1
ATOM 3749 O O . VAL A 1 464 ? 0.945 0.577 -14.151 1.00 71.38 464 VAL A O 1
ATOM 3752 N N . ARG A 1 465 ? 0.830 -1.345 -13.018 1.00 67.19 465 ARG A N 1
ATOM 3753 C CA . ARG A 1 465 ? 1.590 -0.858 -11.846 1.00 67.19 465 ARG A CA 1
ATOM 3754 C C . ARG A 1 465 ? 3.010 -0.403 -12.192 1.00 67.19 465 ARG A C 1
ATOM 3756 O O . ARG A 1 465 ? 3.493 0.551 -11.588 1.00 67.19 465 ARG A O 1
ATOM 3763 N N . LYS A 1 466 ? 3.670 -1.037 -13.169 1.00 66.38 466 LYS A N 1
ATOM 3764 C CA . LYS A 1 466 ? 5.014 -0.631 -13.627 1.00 66.38 466 LYS A CA 1
ATOM 3765 C C . LYS A 1 466 ? 5.070 0.823 -14.095 1.00 66.38 466 LYS A C 1
ATOM 3767 O O . LYS A 1 466 ? 6.124 1.429 -13.955 1.00 66.38 466 LYS A O 1
ATOM 3772 N N . PHE A 1 467 ? 3.966 1.357 -14.610 1.00 63.69 467 PHE A N 1
ATOM 3773 C CA . PHE A 1 467 ? 3.896 2.725 -15.115 1.00 63.69 467 PHE A CA 1
ATOM 3774 C C . PHE A 1 467 ? 3.302 3.726 -14.115 1.00 63.69 467 PHE A C 1
ATOM 3776 O O . PHE A 1 467 ? 3.485 4.925 -14.277 1.00 63.69 467 PHE A O 1
ATOM 3783 N N . ILE A 1 468 ? 2.603 3.245 -13.080 1.00 58.19 468 ILE A N 1
ATOM 3784 C CA . ILE A 1 468 ? 1.929 4.083 -12.073 1.00 58.19 468 ILE A CA 1
ATOM 3785 C C . ILE A 1 468 ? 2.801 4.312 -10.817 1.00 58.19 468 ILE A C 1
ATOM 3787 O O . ILE A 1 468 ? 2.554 5.249 -10.064 1.00 58.19 468 ILE A O 1
ATOM 3791 N N . SER A 1 469 ? 3.819 3.479 -10.551 1.00 51.66 469 SER A N 1
ATOM 3792 C CA . SER A 1 469 ? 4.675 3.585 -9.350 1.00 51.66 469 SER A CA 1
ATOM 3793 C C . SER A 1 469 ? 5.996 4.326 -9.603 1.00 51.66 469 SER A C 1
ATOM 3795 O O . SER A 1 469 ? 6.747 3.941 -10.497 1.00 51.66 469 SER A O 1
ATOM 3797 N N . SER A 1 470 ? 6.338 5.312 -8.761 1.00 45.53 470 SER A N 1
ATOM 3798 C CA . SER A 1 470 ? 7.665 5.945 -8.757 1.00 45.53 470 SER A CA 1
ATOM 3799 C C . SER A 1 470 ? 8.712 5.008 -8.139 1.00 45.53 470 SER A C 1
ATOM 3801 O O . SER A 1 470 ? 8.518 4.458 -7.056 1.00 45.53 470 SER A O 1
ATOM 3803 N N . ARG A 1 471 ? 9.830 4.787 -8.839 1.00 45.53 471 ARG A N 1
ATOM 3804 C CA . ARG A 1 471 ? 10.978 4.007 -8.344 1.00 45.53 471 ARG A CA 1
ATOM 3805 C C . ARG A 1 471 ? 12.150 4.956 -8.111 1.00 45.53 471 ARG A C 1
ATOM 3807 O O . ARG A 1 471 ? 13.001 5.091 -8.980 1.00 45.53 471 ARG A O 1
ATOM 3814 N N . VAL A 1 472 ? 12.139 5.651 -6.980 1.00 41.59 472 VAL A N 1
ATOM 3815 C CA . VAL A 1 472 ? 13.219 6.570 -6.583 1.00 41.59 472 VAL A CA 1
ATOM 3816 C C . VAL A 1 472 ? 14.347 5.752 -5.932 1.00 41.59 472 VAL A C 1
ATOM 3818 O O . VAL A 1 472 ? 14.046 4.837 -5.160 1.00 41.59 472 VAL A O 1
ATOM 3821 N N . SER A 1 473 ? 15.610 6.030 -6.282 1.00 47.66 473 SER A N 1
ATOM 3822 C CA . SER A 1 473 ? 16.805 5.536 -5.570 1.00 47.66 473 SER A CA 1
ATOM 3823 C C . SER A 1 473 ? 16.854 6.091 -4.139 1.00 47.66 473 SER A C 1
ATOM 3825 O O . SER A 1 473 ? 16.004 6.898 -3.764 1.00 47.66 473 SER A O 1
ATOM 3827 N N . VAL A 1 474 ? 17.814 5.648 -3.318 1.00 46.72 474 VAL A N 1
ATOM 3828 C CA . VAL A 1 474 ? 18.067 6.288 -2.013 1.00 46.72 474 VAL A CA 1
ATOM 3829 C C . VAL A 1 474 ? 18.366 7.774 -2.284 1.00 46.72 474 VAL A C 1
ATOM 3831 O O . VAL A 1 474 ? 19.255 8.046 -3.097 1.00 46.72 474 VAL A O 1
ATOM 3834 N N . PRO A 1 475 ? 17.575 8.718 -1.740 1.00 55.25 475 PRO A N 1
ATOM 3835 C CA . PRO A 1 475 ? 17.846 10.144 -1.895 1.00 55.25 475 PRO A CA 1
ATOM 3836 C C . PRO A 1 475 ? 19.128 10.518 -1.140 1.00 55.25 475 PRO A C 1
ATOM 3838 O O . PRO A 1 475 ? 19.552 9.778 -0.254 1.00 55.25 475 PRO A O 1
ATOM 3841 N N . LEU A 1 476 ? 19.734 11.655 -1.490 1.00 59.25 476 LEU A N 1
ATOM 3842 C CA . LEU A 1 476 ? 20.788 12.258 -0.669 1.00 59.25 476 LEU A CA 1
ATOM 3843 C C . LEU A 1 476 ? 20.227 12.440 0.753 1.00 59.25 476 LEU A C 1
ATOM 3845 O O . LEU A 1 476 ? 19.094 12.902 0.901 1.00 59.25 476 LEU A O 1
ATOM 3849 N N . VAL A 1 477 ? 20.947 11.976 1.772 1.00 59.62 477 VAL A N 1
ATOM 3850 C CA . VAL A 1 477 ? 20.509 12.062 3.180 1.00 59.62 477 VAL A CA 1
ATOM 3851 C C . VAL A 1 477 ? 20.990 13.373 3.800 1.00 59.62 477 VAL A C 1
ATOM 3853 O O . VAL A 1 477 ? 21.754 14.101 3.178 1.00 59.62 477 VAL A O 1
ATOM 3856 N N . ARG A 1 478 ? 20.517 13.718 4.996 1.00 74.00 478 ARG A N 1
ATOM 3857 C CA . ARG A 1 478 ? 21.025 14.845 5.774 1.00 74.00 478 ARG A CA 1
ATOM 3858 C C . ARG A 1 478 ? 22.229 14.393 6.591 1.00 74.00 478 ARG A C 1
ATOM 3860 O O . ARG A 1 478 ? 22.167 13.347 7.236 1.00 74.00 478 ARG A O 1
ATOM 3867 N N . ASN A 1 479 ? 23.294 15.183 6.569 1.00 68.38 479 ASN A N 1
ATOM 3868 C CA . ASN A 1 479 ? 24.451 14.994 7.438 1.00 68.38 479 ASN A CA 1
ATOM 3869 C C . ASN A 1 479 ? 24.158 15.505 8.866 1.00 68.38 479 ASN A C 1
ATOM 3871 O O . ASN A 1 479 ? 23.075 16.028 9.144 1.00 68.38 479 ASN A O 1
ATOM 3875 N N . ALA A 1 480 ? 25.121 15.368 9.784 1.00 63.44 480 ALA A N 1
ATOM 3876 C CA . ALA A 1 480 ? 24.965 15.747 11.195 1.00 63.44 480 ALA A CA 1
ATOM 3877 C C . ALA A 1 480 ? 24.610 17.234 11.419 1.00 63.44 480 ALA A C 1
ATOM 3879 O O . ALA A 1 480 ? 24.042 17.581 12.451 1.00 63.44 480 ALA A O 1
ATOM 3880 N N . SER A 1 481 ? 24.893 18.104 10.442 1.00 60.81 481 SER A N 1
ATOM 3881 C CA . SER A 1 481 ? 24.541 19.532 10.477 1.00 60.81 481 SER A CA 1
ATOM 3882 C C . SER A 1 481 ? 23.118 19.836 9.977 1.00 60.81 481 SER A C 1
ATOM 3884 O O . SER A 1 481 ? 22.695 20.989 9.959 1.00 60.81 481 SER A O 1
ATOM 3886 N N . GLY A 1 482 ? 22.360 18.816 9.557 1.00 59.06 482 GLY A N 1
ATOM 3887 C CA . GLY A 1 482 ? 20.995 18.953 9.038 1.00 59.06 482 GLY A CA 1
ATOM 3888 C C . GLY A 1 482 ? 20.908 19.348 7.556 1.00 59.06 482 GLY A C 1
ATOM 3889 O O . GLY A 1 482 ? 19.798 19.420 7.011 1.00 59.06 482 GLY A O 1
ATOM 3890 N N . LEU A 1 483 ? 22.049 19.559 6.892 1.00 60.09 483 LEU A N 1
ATOM 3891 C CA . LEU A 1 483 ? 22.168 19.855 5.462 1.00 60.09 483 LEU A CA 1
ATOM 3892 C C . LEU A 1 483 ? 22.144 18.575 4.623 1.00 60.09 483 LEU A C 1
ATOM 3894 O O . LEU A 1 483 ? 22.572 17.519 5.077 1.00 60.09 483 LEU A O 1
ATOM 3898 N N . LEU A 1 484 ? 21.635 18.670 3.393 1.00 57.84 484 LEU A N 1
ATOM 3899 C CA . LEU A 1 484 ? 21.619 17.552 2.449 1.00 57.84 484 LEU A CA 1
ATOM 3900 C C . LEU A 1 484 ? 23.050 17.251 1.980 1.00 57.84 484 LEU A C 1
ATOM 3902 O O . LEU A 1 484 ? 23.749 18.175 1.568 1.00 57.84 484 LEU A O 1
ATOM 3906 N N . CYS A 1 485 ? 23.455 15.982 1.999 1.00 50.97 485 CYS A N 1
ATOM 3907 C CA . CYS A 1 485 ? 24.734 15.540 1.456 1.00 50.97 485 CYS A CA 1
ATOM 3908 C C . CYS A 1 485 ? 24.885 16.007 0.004 1.00 50.97 485 CYS A C 1
ATOM 3910 O O . CYS A 1 485 ? 23.946 15.912 -0.790 1.00 50.97 485 CYS A O 1
ATOM 3912 N N . SER A 1 486 ? 26.073 16.488 -0.333 1.00 50.56 486 SER A N 1
ATOM 3913 C CA . SER A 1 486 ? 26.424 17.024 -1.646 1.00 50.56 486 SER A CA 1
ATOM 3914 C C . SER A 1 486 ? 26.463 15.944 -2.729 1.00 50.56 486 SER A C 1
ATOM 3916 O O . SER A 1 486 ? 26.103 16.209 -3.878 1.00 50.56 486 SER A O 1
ATOM 3918 N N . ASP A 1 487 ? 26.818 14.710 -2.360 1.00 52.12 487 ASP A N 1
ATOM 3919 C CA . ASP A 1 487 ? 26.866 13.572 -3.269 1.00 52.12 487 ASP A CA 1
ATOM 3920 C C . ASP A 1 487 ? 26.527 12.219 -2.596 1.00 52.12 487 ASP A C 1
ATOM 3922 O O . ASP A 1 487 ? 26.177 12.106 -1.412 1.00 52.12 487 ASP A O 1
ATOM 3926 N N . HIS A 1 488 ? 26.556 11.155 -3.403 1.00 55.44 488 HIS A N 1
ATOM 3927 C CA . HIS A 1 488 ? 26.251 9.798 -2.955 1.00 55.44 488 HIS A CA 1
ATOM 3928 C C . HIS A 1 488 ? 27.372 9.151 -2.130 1.00 55.44 488 HIS A C 1
ATOM 3930 O O . HIS A 1 488 ? 27.080 8.209 -1.390 1.00 55.44 488 HIS A O 1
ATOM 3936 N N . THR A 1 489 ? 28.603 9.651 -2.233 1.00 56.84 489 THR A N 1
ATOM 3937 C CA . THR A 1 489 ? 29.749 9.229 -1.421 1.00 56.84 489 THR A CA 1
ATOM 3938 C C . THR A 1 489 ? 29.600 9.784 -0.008 1.00 56.84 489 THR A C 1
ATOM 3940 O O . THR A 1 489 ? 29.616 9.019 0.950 1.00 56.84 489 THR A O 1
ATOM 3943 N N . GLU A 1 490 ? 29.295 11.074 0.132 1.00 58.00 490 GLU A N 1
ATOM 3944 C CA . GLU A 1 490 ? 28.957 11.716 1.404 1.00 58.00 490 GLU A CA 1
ATOM 3945 C C . GLU A 1 490 ? 27.702 11.085 2.025 1.00 58.00 490 GLU A C 1
ATOM 3947 O O . GLU A 1 490 ? 27.659 10.840 3.227 1.00 58.00 490 GLU A O 1
ATOM 3952 N N . THR A 1 491 ? 26.703 10.718 1.212 1.00 58.44 491 THR A N 1
ATOM 3953 C CA . THR A 1 491 ? 25.530 9.955 1.683 1.00 58.44 491 THR A CA 1
ATOM 3954 C C . THR A 1 491 ? 25.919 8.572 2.216 1.00 58.44 491 THR A C 1
ATOM 3956 O O . THR A 1 491 ? 25.381 8.125 3.230 1.00 58.44 491 THR A O 1
ATOM 3959 N N . ALA A 1 492 ? 26.837 7.873 1.540 1.00 55.28 492 ALA A N 1
ATOM 3960 C CA . ALA A 1 492 ? 27.330 6.569 1.974 1.00 55.28 492 ALA A CA 1
ATOM 3961 C C . ALA A 1 492 ? 28.122 6.676 3.282 1.00 55.28 492 ALA A C 1
ATOM 3963 O O . ALA A 1 492 ? 27.879 5.873 4.181 1.00 55.28 492 ALA A O 1
ATOM 3964 N N . ASN A 1 493 ? 28.986 7.686 3.402 1.00 63.19 493 ASN A N 1
ATOM 3965 C CA . ASN A 1 493 ? 29.774 7.969 4.602 1.00 63.19 493 ASN A CA 1
ATOM 3966 C C . ASN A 1 493 ? 28.871 8.372 5.771 1.00 63.19 493 ASN A C 1
ATOM 3968 O O . ASN A 1 493 ? 28.942 7.762 6.825 1.00 63.19 493 ASN A O 1
ATOM 3972 N N . THR A 1 494 ? 27.901 9.260 5.551 1.00 63.09 494 THR A N 1
ATOM 3973 C CA . THR A 1 494 ? 26.928 9.666 6.580 1.00 63.09 494 THR A CA 1
ATOM 3974 C C . THR A 1 494 ? 26.109 8.476 7.103 1.00 63.09 494 THR A C 1
ATOM 3976 O O . THR A 1 494 ? 25.846 8.352 8.301 1.00 63.09 494 THR A O 1
ATOM 3979 N N . LEU A 1 495 ? 25.701 7.560 6.216 1.00 60.28 495 LEU A N 1
ATOM 3980 C CA . LEU A 1 495 ? 25.059 6.305 6.619 1.00 60.28 495 LEU A CA 1
ATOM 3981 C C . LEU A 1 495 ? 26.041 5.381 7.356 1.00 60.28 495 LEU A C 1
ATOM 3983 O O . LEU A 1 495 ? 25.646 4.739 8.326 1.00 60.28 495 LEU A O 1
ATOM 3987 N N . ALA A 1 496 ? 27.303 5.315 6.921 1.00 61.53 496 ALA A N 1
ATOM 3988 C CA . ALA A 1 496 ? 28.348 4.528 7.569 1.00 61.53 496 ALA A CA 1
ATOM 3989 C C . ALA A 1 496 ? 28.641 5.021 8.991 1.00 61.53 496 ALA A C 1
ATOM 3991 O O . ALA A 1 496 ? 28.704 4.180 9.885 1.00 61.53 496 ALA A O 1
ATOM 3992 N N . ASP A 1 497 ? 28.716 6.335 9.205 1.00 63.19 497 ASP A N 1
ATOM 3993 C CA . ASP A 1 497 ? 28.922 6.989 10.501 1.00 63.19 497 ASP A CA 1
ATOM 3994 C C . ASP A 1 497 ? 27.732 6.746 11.437 1.00 63.19 497 ASP A C 1
ATOM 3996 O O . ASP A 1 497 ? 27.900 6.383 12.602 1.00 63.19 497 ASP A O 1
ATOM 4000 N N . SER A 1 498 ? 26.505 6.855 10.913 1.00 65.06 498 SER A N 1
ATOM 4001 C CA . SER A 1 498 ? 25.281 6.537 11.661 1.00 65.06 498 SER A CA 1
ATOM 4002 C C . SER A 1 498 ? 25.245 5.071 12.115 1.00 65.06 498 SER A C 1
ATOM 4004 O O . SER A 1 498 ? 24.832 4.759 13.240 1.00 65.06 498 SER A O 1
ATOM 4006 N N . PHE A 1 499 ? 25.712 4.152 11.264 1.00 62.53 499 PHE A N 1
ATOM 4007 C CA . PHE A 1 499 ? 25.854 2.748 11.633 1.00 62.53 499 PHE A CA 1
ATOM 4008 C C . PHE A 1 499 ? 27.012 2.540 12.616 1.00 62.53 499 PHE A C 1
ATOM 4010 O O . PHE A 1 499 ? 26.810 1.840 13.600 1.00 62.53 499 PHE A O 1
ATOM 4017 N N . ALA A 1 500 ? 28.161 3.197 12.435 1.00 60.38 500 ALA A N 1
ATOM 4018 C CA . ALA A 1 500 ? 29.330 3.097 13.316 1.00 60.38 500 ALA A CA 1
ATOM 4019 C C . ALA A 1 500 ? 29.011 3.544 14.752 1.00 60.38 500 ALA A C 1
ATOM 4021 O O . ALA A 1 500 ? 29.300 2.821 15.703 1.00 60.38 500 ALA A O 1
ATOM 4022 N N . ALA A 1 501 ? 28.286 4.658 14.913 1.00 57.19 501 ALA A N 1
ATOM 4023 C CA . ALA A 1 501 ? 27.833 5.190 16.206 1.00 57.19 501 ALA A CA 1
ATOM 4024 C C . ALA A 1 501 ? 26.923 4.232 17.009 1.00 57.19 501 ALA A C 1
ATOM 4026 O O . ALA A 1 501 ? 26.594 4.483 18.167 1.00 57.19 501 ALA A O 1
ATOM 4027 N N . THR A 1 502 ? 26.471 3.135 16.399 1.00 52.62 502 THR A N 1
ATOM 4028 C CA . THR A 1 502 ? 25.687 2.076 17.048 1.00 52.62 502 THR A CA 1
ATOM 4029 C C . THR A 1 502 ? 26.581 1.021 17.715 1.00 52.62 502 THR A C 1
ATOM 4031 O O . THR A 1 502 ? 26.144 0.438 18.707 1.00 52.62 502 THR A O 1
ATOM 4034 N N . TYR A 1 503 ? 27.805 0.816 17.208 1.00 51.06 503 TYR A N 1
ATOM 4035 C CA . TYR A 1 503 ? 28.734 -0.247 17.624 1.00 51.06 503 TYR A CA 1
ATOM 4036 C C . TYR A 1 503 ? 29.721 0.166 18.724 1.00 51.06 503 TYR A C 1
ATOM 4038 O O . TYR A 1 503 ? 30.320 -0.693 19.368 1.00 51.06 503 TYR A O 1
ATOM 4046 N N . ASN A 1 504 ? 29.881 1.464 18.973 1.00 49.50 504 ASN A N 1
ATOM 4047 C CA . ASN A 1 504 ? 30.807 1.958 19.982 1.00 49.50 504 ASN A CA 1
ATOM 4048 C C . ASN A 1 504 ? 30.145 1.959 21.371 1.00 49.50 504 ASN A C 1
ATOM 4050 O O . ASN A 1 504 ? 29.268 2.772 21.663 1.00 49.50 504 ASN A O 1
ATOM 4054 N N . LEU A 1 505 ? 30.573 1.046 22.239 1.00 47.56 505 LEU A N 1
ATOM 4055 C CA . LEU A 1 505 ? 30.348 1.109 23.682 1.00 47.56 505 LEU A CA 1
ATOM 4056 C C . LEU A 1 505 ? 31.710 1.015 24.373 1.00 47.56 505 LEU A C 1
ATOM 4058 O O . LEU A 1 505 ? 32.309 -0.059 24.389 1.00 47.56 505 LEU A O 1
ATOM 4062 N N . ASN A 1 506 ? 32.196 2.111 24.961 1.00 46.00 506 ASN A N 1
ATOM 4063 C CA . ASN A 1 506 ? 33.393 2.069 25.802 1.00 46.00 506 ASN A CA 1
ATOM 4064 C C . ASN A 1 506 ? 33.004 1.442 27.147 1.00 46.00 506 ASN A C 1
ATOM 4066 O O . ASN A 1 506 ? 32.377 2.090 27.985 1.00 46.00 506 ASN A O 1
ATOM 4070 N N . ILE A 1 507 ? 33.363 0.174 27.350 1.00 47.28 507 ILE A N 1
ATOM 4071 C CA . ILE A 1 507 ? 33.270 -0.499 28.650 1.00 47.28 507 ILE A CA 1
ATOM 4072 C C . ILE A 1 507 ? 34.668 -0.515 29.271 1.00 47.28 507 ILE A C 1
ATOM 4074 O O . ILE A 1 507 ? 35.613 -0.973 28.635 1.00 47.28 507 ILE A O 1
ATOM 4078 N N . ASN A 1 508 ? 34.792 0.000 30.499 1.00 47.03 508 ASN A N 1
ATOM 4079 C CA . ASN A 1 508 ? 36.035 0.051 31.279 1.00 47.03 508 ASN A CA 1
ATOM 4080 C C . ASN A 1 508 ? 36.786 -1.299 31.293 1.00 47.03 508 ASN A C 1
ATOM 4082 O O . ASN A 1 508 ? 36.163 -2.349 31.437 1.00 47.03 508 ASN A O 1
ATOM 4086 N N . ASN A 1 509 ? 38.127 -1.255 31.255 1.00 47.28 509 ASN A N 1
ATOM 4087 C CA . ASN A 1 509 ? 39.059 -2.403 31.229 1.00 47.28 509 ASN A CA 1
ATOM 4088 C C . ASN A 1 509 ? 39.006 -3.360 32.444 1.00 47.28 509 ASN A C 1
ATOM 4090 O O . ASN A 1 509 ? 39.825 -4.273 32.538 1.00 47.28 509 ASN A O 1
ATOM 4094 N N . ASN A 1 510 ? 38.049 -3.208 33.361 1.00 50.91 510 ASN A N 1
ATOM 4095 C CA . ASN A 1 510 ? 37.843 -4.161 34.450 1.00 50.91 510 ASN A CA 1
ATOM 4096 C C . ASN A 1 510 ? 37.018 -5.346 33.940 1.00 50.91 510 ASN A C 1
ATOM 4098 O O . ASN A 1 510 ? 35.801 -5.401 34.121 1.00 50.91 510 ASN A O 1
ATOM 4102 N N . ILE A 1 511 ? 37.693 -6.287 33.273 1.00 57.28 511 ILE A N 1
ATOM 4103 C CA . ILE A 1 511 ? 37.115 -7.576 32.885 1.00 57.28 511 ILE A CA 1
ATOM 4104 C C . ILE A 1 511 ? 36.779 -8.339 34.179 1.00 57.28 511 ILE A C 1
ATOM 4106 O O . ILE A 1 511 ? 37.692 -8.623 34.957 1.00 57.28 511 ILE A O 1
ATOM 4110 N N . PRO A 1 512 ? 35.502 -8.674 34.441 1.00 58.56 512 PRO A N 1
ATOM 4111 C CA . PRO A 1 512 ? 35.140 -9.514 35.578 1.00 58.56 512 PRO A CA 1
ATOM 4112 C C . PRO A 1 512 ? 35.857 -10.863 35.463 1.00 58.56 512 PRO A C 1
ATOM 4114 O O . PRO A 1 512 ? 35.876 -11.449 34.379 1.00 58.56 512 PRO A O 1
ATOM 4117 N N . SER A 1 513 ? 36.442 -11.375 36.549 1.00 57.34 513 SER A N 1
ATOM 4118 C CA . SER A 1 513 ? 37.057 -12.703 36.523 1.00 57.34 513 SER A CA 1
ATOM 4119 C C . SER A 1 513 ? 35.973 -13.766 36.315 1.00 57.34 513 SER A C 1
ATOM 4121 O O . SER A 1 513 ? 35.093 -13.972 37.151 1.00 57.34 513 SER A O 1
ATOM 4123 N N . PHE A 1 514 ? 36.010 -14.440 35.164 1.00 65.06 514 PHE A N 1
ATOM 4124 C CA . PHE A 1 514 ? 35.136 -15.576 34.891 1.00 65.06 514 PHE A CA 1
ATOM 4125 C C . PHE A 1 514 ? 35.812 -16.838 35.432 1.00 65.06 514 PHE A C 1
ATOM 4127 O O . PHE A 1 514 ? 36.861 -17.241 34.934 1.00 65.06 514 PHE A O 1
ATOM 4134 N N . MET A 1 515 ? 35.235 -17.449 36.470 1.00 59.09 515 MET A N 1
ATOM 4135 C CA . MET A 1 515 ? 35.718 -18.728 37.004 1.00 59.09 515 MET A CA 1
ATOM 4136 C C . MET A 1 515 ? 35.609 -19.807 35.912 1.00 59.09 515 MET A C 1
ATOM 4138 O O . MET A 1 515 ? 34.512 -19.992 35.375 1.00 59.09 515 MET A O 1
ATOM 4142 N N . PRO A 1 516 ? 36.698 -20.513 35.552 1.00 59.94 516 PRO A N 1
ATOM 4143 C CA . PRO A 1 516 ? 36.628 -21.569 34.555 1.00 59.94 516 PRO A CA 1
ATOM 4144 C C . PRO A 1 516 ? 35.740 -22.707 35.058 1.00 59.94 516 PRO A C 1
ATOM 4146 O O . PRO A 1 516 ? 35.903 -23.198 36.175 1.00 59.94 516 PRO A O 1
ATOM 4149 N N . THR A 1 517 ? 34.802 -23.138 34.215 1.00 59.62 517 THR A N 1
ATOM 4150 C CA . THR A 1 517 ? 33.919 -24.272 34.508 1.00 59.62 517 THR A CA 1
ATOM 4151 C C . THR A 1 517 ? 34.728 -25.563 34.315 1.00 59.62 517 THR A C 1
ATOM 4153 O O . THR A 1 517 ? 34.706 -26.173 33.252 1.00 59.62 517 THR A O 1
ATOM 4156 N N . SER A 1 518 ? 35.547 -25.929 35.302 1.00 52.53 518 SER A N 1
ATOM 4157 C CA . SER A 1 518 ? 36.658 -26.896 35.208 1.00 52.53 518 SER A CA 1
ATOM 4158 C C . SER A 1 518 ? 36.268 -28.381 35.075 1.00 52.53 518 SER A C 1
ATOM 4160 O O . SER A 1 518 ? 37.072 -29.260 35.374 1.00 52.53 518 SER A O 1
ATOM 4162 N N . THR A 1 519 ? 35.059 -28.704 34.614 1.00 56.28 519 THR A N 1
ATOM 4163 C CA . THR A 1 519 ? 34.480 -30.054 34.745 1.00 56.28 519 THR A CA 1
ATOM 4164 C C . THR A 1 519 ? 34.248 -30.816 33.437 1.00 56.28 519 THR A C 1
ATOM 4166 O O . THR A 1 519 ? 33.918 -31.999 33.498 1.00 56.28 519 THR A O 1
ATOM 4169 N N . PHE A 1 520 ? 34.431 -30.210 32.256 1.00 65.44 520 PHE A N 1
ATOM 4170 C CA . PHE A 1 520 ? 34.087 -30.855 30.976 1.00 65.44 520 PHE A CA 1
ATOM 4171 C C . PHE A 1 520 ? 35.173 -30.706 29.901 1.00 65.44 520 PHE A C 1
ATOM 4173 O O . PHE A 1 520 ? 35.905 -29.719 29.865 1.00 65.44 520 PHE A O 1
ATOM 4180 N N . SER A 1 521 ? 35.258 -31.685 28.990 1.00 68.62 521 SER A N 1
ATOM 4181 C CA . SER A 1 521 ? 36.173 -31.650 27.842 1.00 68.62 521 SER A CA 1
ATOM 4182 C C . SER A 1 521 ? 35.794 -30.505 26.897 1.00 68.62 521 SER A C 1
ATOM 4184 O O . SER A 1 521 ? 34.703 -30.534 26.321 1.00 68.62 521 SER A O 1
ATOM 4186 N N . GLY A 1 522 ? 36.676 -29.519 26.739 1.00 78.62 522 GLY A N 1
ATOM 4187 C CA . GLY A 1 522 ? 36.419 -28.328 25.929 1.00 78.62 522 GLY A CA 1
ATOM 4188 C C . GLY A 1 522 ? 36.192 -28.608 24.438 1.00 78.62 522 GLY A C 1
ATOM 4189 O O . GLY A 1 522 ? 36.660 -29.610 23.895 1.00 78.62 522 GLY A O 1
ATOM 4190 N N . LEU A 1 523 ? 35.481 -27.702 23.761 1.00 85.75 523 LEU A N 1
ATOM 4191 C CA . LEU A 1 523 ? 35.327 -27.722 22.305 1.00 85.75 523 LEU A CA 1
ATOM 4192 C C . LEU A 1 523 ? 36.461 -26.920 21.670 1.00 85.75 523 LEU A C 1
ATOM 4194 O O . LEU A 1 523 ? 36.398 -25.692 21.605 1.00 85.75 523 LEU A O 1
ATOM 4198 N N . SER A 1 524 ? 37.473 -27.626 21.176 1.00 85.19 524 SER A N 1
ATOM 4199 C CA . SER A 1 524 ? 38.620 -27.016 20.497 1.00 85.19 524 SER A CA 1
ATOM 4200 C C . SER A 1 524 ? 38.710 -27.342 19.008 1.00 85.19 524 SER A C 1
ATOM 4202 O O . SER A 1 524 ? 39.356 -26.606 18.261 1.00 85.19 524 SER A O 1
ATOM 4204 N N . TYR A 1 525 ? 38.041 -28.409 18.555 1.00 85.88 525 TYR A N 1
ATOM 4205 C CA . TYR A 1 525 ? 38.147 -28.908 17.186 1.00 85.88 525 TYR A CA 1
ATOM 4206 C C . TYR A 1 525 ? 36.790 -29.150 16.515 1.00 85.88 525 TYR A C 1
ATOM 4208 O O . TYR A 1 525 ? 35.880 -29.719 17.116 1.00 85.88 525 TYR A O 1
ATOM 4216 N N . ILE A 1 526 ? 36.673 -28.741 15.246 1.00 88.88 526 ILE A N 1
ATOM 4217 C CA . ILE A 1 526 ? 35.513 -28.969 14.377 1.00 88.88 526 ILE A CA 1
ATOM 4218 C C . ILE A 1 526 ? 36.006 -29.566 13.060 1.00 88.88 526 ILE A C 1
ATOM 4220 O O . ILE A 1 526 ? 36.897 -29.015 12.416 1.00 88.88 526 ILE A O 1
ATOM 4224 N N . ASN A 1 527 ? 35.397 -30.677 12.643 1.00 87.00 527 ASN A N 1
ATOM 4225 C CA . ASN A 1 527 ? 35.745 -31.345 11.394 1.00 87.00 527 ASN A CA 1
ATOM 4226 C C . ASN A 1 527 ? 34.877 -30.839 10.228 1.00 87.00 527 ASN A C 1
ATOM 4228 O O . ASN A 1 527 ? 33.656 -31.020 10.225 1.00 87.00 527 ASN A O 1
ATOM 4232 N N . PHE A 1 528 ? 35.504 -30.246 9.212 1.00 91.19 528 PHE A N 1
ATOM 4233 C CA . PHE A 1 528 ? 34.828 -29.785 7.998 1.00 91.19 528 PHE A CA 1
ATOM 4234 C C . PHE A 1 528 ? 34.912 -30.868 6.919 1.00 91.19 528 PHE A C 1
ATOM 4236 O O . PHE A 1 528 ? 35.824 -30.862 6.100 1.00 91.19 528 PHE A O 1
ATOM 4243 N N . THR A 1 529 ? 33.961 -31.807 6.895 1.00 91.25 529 THR A N 1
ATOM 4244 C CA . THR A 1 529 ? 33.941 -32.858 5.863 1.00 91.25 529 THR A CA 1
ATOM 4245 C C . THR A 1 529 ? 33.363 -32.348 4.534 1.00 91.25 529 THR A C 1
ATOM 4247 O O . THR A 1 529 ? 32.463 -31.497 4.538 1.00 91.25 529 THR A O 1
ATOM 4250 N N . PRO A 1 530 ? 33.805 -32.886 3.378 1.00 91.38 530 PRO A N 1
ATOM 4251 C CA . PRO A 1 530 ? 33.245 -32.515 2.078 1.00 91.38 530 PRO A CA 1
ATOM 4252 C C . PRO A 1 530 ? 31.723 -32.693 2.001 1.00 91.38 530 PRO A C 1
ATOM 4254 O O . PRO A 1 530 ? 31.034 -31.806 1.506 1.00 91.38 530 PRO A O 1
ATOM 4257 N N . ASP A 1 531 ? 31.163 -33.772 2.553 1.00 90.44 531 ASP A N 1
ATOM 4258 C CA . ASP A 1 531 ? 29.710 -34.000 2.534 1.00 90.44 531 ASP A CA 1
ATOM 4259 C C . ASP A 1 531 ? 28.932 -32.952 3.338 1.00 90.44 531 ASP A C 1
ATOM 4261 O O . ASP A 1 531 ? 27.883 -32.462 2.897 1.00 90.44 531 ASP A O 1
ATOM 4265 N N . LEU A 1 532 ? 29.468 -32.545 4.495 1.00 88.56 532 LEU A N 1
ATOM 4266 C CA . LEU A 1 532 ? 28.874 -31.489 5.305 1.00 88.56 532 LEU A CA 1
ATOM 4267 C C . LEU A 1 532 ? 28.858 -30.168 4.531 1.00 88.56 532 LEU A C 1
ATOM 4269 O O . LEU A 1 532 ? 27.809 -29.525 4.439 1.00 88.56 532 LEU A O 1
ATOM 4273 N N . VAL A 1 533 ? 29.977 -29.799 3.909 1.00 90.38 533 VAL A N 1
ATOM 4274 C CA . VAL A 1 533 ? 30.088 -28.584 3.090 1.00 90.38 533 VAL A CA 1
ATOM 4275 C C . VAL A 1 533 ? 29.167 -28.651 1.864 1.00 90.38 533 VAL A C 1
ATOM 4277 O O . VAL A 1 533 ? 28.443 -27.690 1.588 1.00 90.38 533 VAL A O 1
ATOM 4280 N N . LYS A 1 534 ? 29.094 -29.799 1.178 1.00 91.50 534 LYS A N 1
ATOM 4281 C CA . LYS A 1 534 ? 28.195 -30.040 0.037 1.00 91.50 534 LYS A CA 1
ATOM 4282 C C . LYS A 1 534 ? 26.730 -29.828 0.411 1.00 91.50 534 LYS A C 1
ATOM 4284 O O . LYS A 1 534 ? 26.000 -29.151 -0.316 1.00 91.50 534 LYS A O 1
ATOM 4289 N N . SER A 1 535 ? 26.302 -30.338 1.568 1.00 90.56 535 SER A N 1
ATOM 4290 C CA . SER A 1 535 ? 24.931 -30.144 2.060 1.00 90.56 535 SER A CA 1
ATOM 4291 C C . SER A 1 535 ? 24.587 -28.656 2.237 1.00 90.56 535 SER A C 1
ATOM 4293 O O . SER A 1 535 ? 23.501 -28.212 1.850 1.00 90.56 535 SER A O 1
ATOM 4295 N N . GLN A 1 536 ? 25.537 -27.859 2.744 1.00 89.06 536 GLN A N 1
ATOM 4296 C CA . GLN A 1 536 ? 25.357 -26.421 2.931 1.00 89.06 536 GLN A CA 1
ATOM 4297 C C . GLN A 1 536 ? 25.340 -25.664 1.599 1.00 89.06 536 GLN A C 1
ATOM 4299 O O . GLN A 1 536 ? 24.510 -24.767 1.431 1.00 89.06 536 GLN A O 1
ATOM 4304 N N . LEU A 1 537 ? 26.188 -26.050 0.638 1.00 88.38 537 LEU A N 1
ATOM 4305 C CA . LEU A 1 537 ? 26.215 -25.486 -0.717 1.00 88.38 537 LEU A CA 1
ATOM 4306 C C . LEU A 1 537 ? 24.884 -25.720 -1.459 1.00 88.38 537 LEU A C 1
ATOM 4308 O O . LEU A 1 537 ? 24.314 -24.790 -2.037 1.00 88.38 537 LEU A O 1
ATOM 4312 N N . CYS A 1 538 ? 24.319 -26.927 -1.368 1.00 87.88 538 CYS A N 1
ATOM 4313 C CA . CYS A 1 538 ? 23.024 -27.272 -1.967 1.00 87.88 538 CYS A CA 1
ATOM 4314 C C . CYS A 1 538 ? 21.845 -26.462 -1.392 1.00 87.88 538 CYS A C 1
ATOM 4316 O O . CYS A 1 538 ? 20.866 -26.195 -2.099 1.00 87.88 538 CYS A O 1
ATOM 4318 N N . ALA A 1 539 ? 21.937 -26.026 -0.132 1.00 85.31 539 ALA A N 1
ATOM 4319 C CA . ALA A 1 539 ? 20.902 -25.253 0.556 1.00 85.31 539 ALA A CA 1
ATOM 4320 C C . ALA A 1 539 ? 20.924 -23.739 0.237 1.00 85.31 539 ALA A C 1
ATOM 4322 O O . ALA A 1 539 ? 20.057 -22.989 0.700 1.00 85.31 539 ALA A O 1
ATOM 4323 N N . ILE A 1 540 ? 21.889 -23.258 -0.556 1.00 82.56 540 ILE A N 1
ATOM 4324 C CA . ILE A 1 540 ? 22.035 -21.836 -0.903 1.00 82.56 540 ILE A CA 1
ATOM 4325 C C . ILE A 1 540 ? 20.862 -21.334 -1.765 1.00 82.56 540 ILE A C 1
ATOM 4327 O O . ILE A 1 540 ? 20.369 -22.007 -2.676 1.00 82.56 540 ILE A O 1
ATOM 4331 N N . LYS A 1 541 ? 20.416 -20.095 -1.522 1.00 77.94 541 LYS A N 1
ATOM 4332 C CA . LYS A 1 541 ? 19.404 -19.416 -2.350 1.00 77.94 541 LYS A CA 1
ATOM 4333 C C . LYS A 1 541 ? 20.034 -18.910 -3.657 1.00 77.94 541 LYS A C 1
ATOM 4335 O O . LYS A 1 541 ? 21.017 -18.186 -3.630 1.00 77.94 541 LYS A O 1
ATOM 4340 N N . LEU A 1 542 ? 19.429 -19.229 -4.806 1.00 73.94 542 LEU A N 1
ATOM 4341 C CA . LEU A 1 542 ? 20.017 -18.963 -6.134 1.00 73.94 542 LEU A CA 1
ATOM 4342 C C . LEU A 1 542 ? 20.059 -17.480 -6.553 1.00 73.94 542 LEU A C 1
ATOM 4344 O O . LEU A 1 542 ? 20.922 -17.094 -7.333 1.00 73.94 542 LEU A O 1
ATOM 4348 N N . ASN A 1 543 ? 19.121 -16.655 -6.076 1.00 68.44 543 ASN A N 1
ATOM 4349 C CA . ASN A 1 543 ? 18.923 -15.276 -6.553 1.00 68.44 543 ASN A CA 1
ATOM 4350 C C . ASN A 1 543 ? 19.452 -14.204 -5.578 1.00 68.44 543 ASN A C 1
ATOM 4352 O O . ASN A 1 543 ? 18.954 -13.078 -5.579 1.00 68.44 543 ASN A O 1
ATOM 4356 N N . THR A 1 544 ? 20.401 -14.547 -4.704 1.00 65.62 544 THR A N 1
ATOM 4357 C CA . THR A 1 544 ? 21.008 -13.595 -3.759 1.00 65.62 544 THR A CA 1
ATOM 4358 C C . THR A 1 544 ? 22.231 -12.906 -4.361 1.00 65.62 544 THR A C 1
ATOM 4360 O O . THR A 1 544 ? 22.929 -13.483 -5.193 1.00 65.62 544 THR A O 1
ATOM 4363 N N . ALA A 1 545 ? 22.477 -11.660 -3.949 1.00 60.75 545 ALA A N 1
ATOM 4364 C CA . ALA A 1 545 ? 23.663 -10.913 -4.359 1.00 60.75 545 ALA A CA 1
ATOM 4365 C C . ALA A 1 545 ? 24.940 -11.538 -3.755 1.00 60.75 545 ALA A C 1
ATOM 4367 O O . ALA A 1 545 ? 24.867 -12.054 -2.635 1.00 60.75 545 ALA A O 1
ATOM 4368 N N . PRO A 1 546 ? 26.075 -11.511 -4.477 1.00 67.88 546 PRO A N 1
ATOM 4369 C CA . PRO A 1 546 ? 27.365 -11.926 -3.930 1.00 67.88 546 PRO A CA 1
ATOM 4370 C C . PRO A 1 546 ? 27.858 -10.944 -2.852 1.00 67.88 546 PRO A C 1
ATOM 4372 O O . PRO A 1 546 ? 27.384 -9.806 -2.785 1.00 67.88 546 PRO A O 1
ATOM 4375 N N . GLY A 1 547 ? 28.787 -11.404 -2.010 1.00 64.81 547 GLY A N 1
ATOM 4376 C CA . GLY A 1 547 ? 29.492 -10.566 -1.035 1.00 64.81 547 GLY A CA 1
ATOM 4377 C C . GLY A 1 547 ? 30.702 -9.849 -1.658 1.00 64.81 547 GLY A C 1
ATOM 4378 O O . GLY A 1 547 ? 30.813 -9.809 -2.887 1.00 64.81 547 GLY A O 1
ATOM 4379 N N . PRO A 1 548 ? 31.625 -9.313 -0.837 1.00 66.44 548 PRO A N 1
ATOM 4380 C CA . PRO A 1 548 ? 32.852 -8.644 -1.297 1.00 66.44 548 PRO A CA 1
ATOM 4381 C C . PRO A 1 548 ? 33.751 -9.538 -2.165 1.00 66.44 548 PRO A C 1
ATOM 4383 O O . PRO A 1 548 ? 34.454 -9.052 -3.046 1.00 66.44 548 PRO A O 1
ATOM 4386 N N . ASP A 1 549 ? 33.646 -10.858 -1.989 1.00 73.50 549 ASP A N 1
ATOM 4387 C CA . ASP A 1 549 ? 34.326 -11.874 -2.800 1.00 73.50 549 ASP A CA 1
ATOM 4388 C C . ASP A 1 549 ? 33.874 -11.929 -4.273 1.00 73.50 549 ASP A C 1
ATOM 4390 O O . ASP A 1 549 ? 34.580 -12.483 -5.115 1.00 73.50 549 ASP A O 1
ATOM 4394 N N . GLN A 1 550 ? 32.715 -11.343 -4.597 1.00 73.44 550 GLN A N 1
ATOM 4395 C CA . GLN A 1 550 ? 32.074 -11.351 -5.916 1.00 73.44 550 GLN A CA 1
ATOM 4396 C C . GLN A 1 550 ? 31.750 -12.753 -6.469 1.00 73.44 550 GLN A C 1
ATOM 4398 O O . GLN A 1 550 ? 31.456 -12.892 -7.660 1.00 73.44 550 GLN A O 1
ATOM 4403 N N . ILE A 1 551 ? 31.718 -13.789 -5.623 1.00 80.00 551 ILE A N 1
ATOM 4404 C CA . ILE A 1 551 ? 31.415 -15.164 -6.045 1.00 80.00 551 ILE A CA 1
ATOM 4405 C C . ILE A 1 551 ? 29.889 -15.376 -6.073 1.00 80.00 551 ILE A C 1
ATOM 4407 O O . ILE A 1 551 ? 29.226 -15.267 -5.036 1.00 80.00 551 ILE A O 1
ATOM 4411 N N . PRO A 1 552 ? 29.272 -15.700 -7.231 1.00 79.88 552 PRO A N 1
ATOM 4412 C CA . PRO A 1 552 ? 27.822 -15.854 -7.315 1.00 79.88 552 PRO A CA 1
ATOM 4413 C C . PRO A 1 552 ? 27.308 -17.071 -6.521 1.00 79.88 552 PRO A C 1
ATOM 4415 O O . PRO A 1 552 ? 27.741 -18.193 -6.783 1.00 79.88 552 PRO A O 1
ATOM 4418 N N . PRO A 1 553 ? 26.279 -16.923 -5.665 1.00 80.75 553 PRO A N 1
ATOM 4419 C CA . PRO A 1 553 ? 25.669 -18.046 -4.934 1.00 80.75 553 PRO A CA 1
ATOM 4420 C C . PRO A 1 553 ? 25.139 -19.170 -5.843 1.00 80.75 553 PRO A C 1
ATOM 4422 O O . PRO A 1 553 ? 25.116 -20.340 -5.466 1.00 80.75 553 PRO A O 1
ATOM 4425 N N . LYS A 1 554 ? 24.746 -18.822 -7.076 1.00 82.25 554 LYS A N 1
ATOM 4426 C CA . LYS A 1 554 ? 24.349 -19.782 -8.113 1.00 82.25 554 LYS A CA 1
ATOM 4427 C C . LYS A 1 554 ? 25.504 -20.685 -8.566 1.00 82.25 554 LYS A C 1
ATOM 4429 O O . LYS A 1 554 ? 25.250 -21.859 -8.813 1.00 82.25 554 LYS A O 1
ATOM 4434 N N . LEU A 1 555 ? 26.730 -20.162 -8.655 1.00 83.44 555 LEU A N 1
ATOM 4435 C CA . LEU A 1 555 ? 27.925 -20.945 -8.993 1.00 83.44 555 LEU A CA 1
ATOM 4436 C C . LEU A 1 555 ? 28.191 -21.978 -7.897 1.00 83.44 555 LEU A C 1
ATOM 4438 O O . LEU A 1 555 ? 28.201 -23.168 -8.176 1.00 83.44 555 LEU A O 1
ATOM 4442 N N . LEU A 1 556 ? 28.281 -21.517 -6.646 1.00 86.62 556 LEU A N 1
ATOM 4443 C CA . LEU A 1 556 ? 28.545 -22.359 -5.474 1.00 86.62 556 LEU A CA 1
ATOM 4444 C C . LEU A 1 556 ? 27.547 -23.515 -5.331 1.00 86.62 556 LEU A C 1
ATOM 4446 O O . LEU A 1 556 ? 27.932 -24.634 -5.010 1.00 86.62 556 LEU A O 1
ATOM 4450 N N . ARG A 1 557 ? 26.260 -23.255 -5.590 1.00 88.56 557 ARG A N 1
ATOM 4451 C CA . ARG A 1 557 ? 25.223 -24.289 -5.525 1.00 88.56 557 ARG A CA 1
ATOM 4452 C C . ARG A 1 557 ? 25.248 -25.250 -6.712 1.00 88.56 557 ARG A C 1
ATOM 4454 O O . ARG A 1 557 ? 24.963 -26.426 -6.526 1.00 88.56 557 ARG A O 1
ATOM 4461 N N . THR A 1 558 ? 25.501 -24.749 -7.921 1.00 84.50 558 THR A N 1
ATOM 4462 C CA . THR A 1 558 ? 25.499 -25.598 -9.125 1.00 84.50 558 THR A CA 1
ATOM 4463 C C . THR A 1 558 ? 26.727 -26.499 -9.139 1.00 84.50 558 THR A C 1
ATOM 4465 O O . THR A 1 558 ? 26.584 -27.681 -9.411 1.00 84.50 558 THR A O 1
ATOM 4468 N N . CYS A 1 559 ? 27.885 -25.972 -8.735 1.00 87.50 559 CYS A N 1
ATOM 4469 C CA . CYS A 1 559 ? 29.144 -26.709 -8.667 1.00 87.50 559 CYS A CA 1
ATOM 4470 C C . CYS A 1 559 ? 29.405 -27.330 -7.283 1.00 87.50 559 CYS A C 1
ATOM 4472 O O . CYS A 1 559 ? 30.548 -27.468 -6.848 1.00 87.50 559 CYS A O 1
ATOM 4474 N N . ALA A 1 560 ? 28.345 -27.646 -6.531 1.00 90.25 560 ALA A N 1
ATOM 4475 C CA . ALA A 1 560 ? 28.472 -28.073 -5.138 1.00 90.25 560 ALA A CA 1
ATOM 4476 C C . ALA A 1 560 ? 29.262 -29.381 -4.982 1.00 90.25 560 ALA A C 1
ATOM 4478 O O . ALA A 1 560 ? 29.925 -29.559 -3.965 1.00 90.25 560 ALA A O 1
ATOM 4479 N N . ALA A 1 561 ? 29.187 -30.282 -5.969 1.00 87.19 561 ALA A N 1
ATOM 4480 C CA . ALA A 1 561 ? 29.916 -31.548 -5.958 1.00 87.19 561 ALA A CA 1
ATOM 4481 C C . ALA A 1 561 ? 31.432 -31.343 -6.105 1.00 87.19 561 ALA A C 1
ATOM 4483 O O . ALA A 1 561 ? 32.197 -31.958 -5.370 1.00 87.19 561 ALA A O 1
ATOM 4484 N N . SER A 1 562 ? 31.847 -30.444 -6.996 1.00 88.12 562 SER A N 1
ATOM 4485 C CA . SER A 1 562 ? 33.263 -30.170 -7.276 1.00 88.12 562 SER A CA 1
ATOM 4486 C C . SER A 1 562 ? 33.909 -29.275 -6.229 1.00 88.12 562 SER A C 1
ATOM 4488 O O . SER A 1 562 ? 35.079 -29.426 -5.900 1.00 88.12 562 SER A O 1
ATOM 4490 N N . LEU A 1 563 ? 33.146 -28.327 -5.680 1.00 90.31 563 LEU A N 1
ATOM 4491 C CA . LEU A 1 563 ? 33.677 -27.324 -4.759 1.00 90.31 563 LEU A CA 1
ATOM 4492 C C . LEU A 1 563 ? 33.708 -27.780 -3.302 1.00 90.31 563 LEU A C 1
ATOM 4494 O O . LEU A 1 563 ? 34.414 -27.173 -2.501 1.00 90.31 563 LEU A O 1
ATOM 4498 N N . SER A 1 564 ? 32.964 -28.823 -2.929 1.00 92.06 564 SER A N 1
ATOM 4499 C CA . SER A 1 564 ? 32.867 -29.229 -1.526 1.00 92.06 564 SER A CA 1
ATOM 4500 C C . SER A 1 564 ? 34.184 -29.736 -0.941 1.00 92.06 564 SER A C 1
ATOM 4502 O O . SER A 1 564 ? 34.487 -29.418 0.204 1.00 92.06 564 SER A O 1
ATOM 4504 N N . GLY A 1 565 ? 34.974 -30.482 -1.718 1.00 90.12 565 GLY A N 1
ATOM 4505 C CA . GLY A 1 565 ? 36.296 -30.983 -1.319 1.00 90.12 565 GLY A CA 1
ATOM 4506 C C . GLY A 1 565 ? 37.319 -29.873 -1.030 1.00 90.12 565 GLY A C 1
ATOM 4507 O O . GLY A 1 565 ? 37.788 -29.772 0.105 1.00 90.12 565 GLY A O 1
ATOM 4508 N N . PRO A 1 566 ? 37.650 -29.003 -2.004 1.00 89.62 566 PRO A N 1
ATOM 4509 C CA . PRO A 1 566 ? 38.616 -27.923 -1.788 1.00 89.62 566 PRO A CA 1
ATOM 4510 C C . PRO A 1 566 ? 38.151 -26.907 -0.737 1.00 89.62 566 PRO A C 1
ATOM 4512 O O . PRO A 1 566 ? 38.953 -26.437 0.068 1.00 89.62 566 PRO A O 1
ATOM 4515 N N . LEU A 1 567 ? 36.849 -26.602 -0.678 1.00 90.94 567 LEU A N 1
ATOM 4516 C CA . LEU A 1 567 ? 36.307 -25.686 0.325 1.00 90.94 567 LEU A CA 1
ATOM 4517 C C . LEU A 1 567 ? 36.411 -26.266 1.748 1.00 90.94 567 LEU A C 1
ATOM 451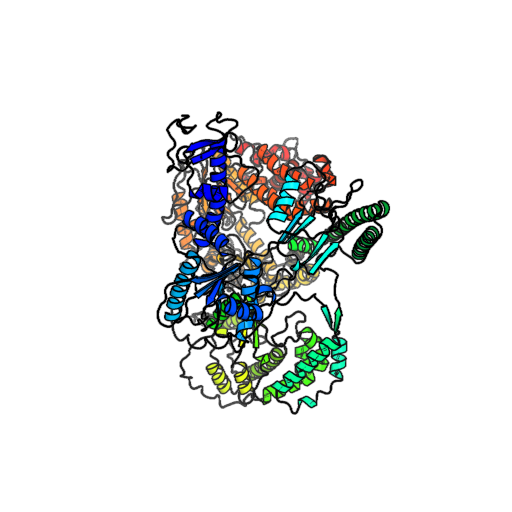9 O O . LEU A 1 567 ? 36.732 -25.531 2.678 1.00 90.94 567 LEU A O 1
ATOM 4523 N N . ALA A 1 568 ? 36.204 -27.577 1.914 1.00 92.00 568 ALA A N 1
ATOM 4524 C CA . ALA A 1 568 ? 36.406 -28.287 3.179 1.00 92.00 568 ALA A CA 1
ATOM 4525 C C . ALA A 1 568 ? 37.874 -28.269 3.643 1.00 92.00 568 ALA A C 1
ATOM 4527 O O . ALA A 1 568 ? 38.142 -27.982 4.815 1.00 92.00 568 ALA A O 1
ATOM 4528 N N . LYS A 1 569 ? 38.828 -28.496 2.725 1.00 89.00 569 LYS A N 1
ATOM 4529 C CA . LYS A 1 569 ? 40.271 -28.374 3.008 1.00 89.00 569 LYS A CA 1
ATOM 4530 C C . LYS A 1 569 ? 40.627 -26.969 3.502 1.00 89.00 569 LYS A C 1
ATOM 4532 O O . LYS A 1 569 ? 41.283 -26.825 4.531 1.00 89.00 569 LYS A O 1
ATOM 4537 N N . MET A 1 570 ? 40.126 -25.939 2.822 1.00 89.50 570 MET A N 1
ATOM 4538 C CA . MET A 1 570 ? 40.392 -24.545 3.181 1.00 89.50 570 MET A CA 1
ATOM 4539 C C . MET A 1 570 ? 39.762 -24.134 4.513 1.00 89.50 570 MET A C 1
ATOM 4541 O O . MET A 1 570 ? 40.415 -23.483 5.325 1.00 89.50 570 MET A O 1
ATOM 4545 N N . MET A 1 571 ? 38.514 -24.538 4.772 1.00 92.56 571 MET A N 1
ATOM 4546 C CA . MET A 1 571 ? 37.872 -24.310 6.073 1.00 92.56 571 MET A CA 1
ATOM 4547 C C . MET A 1 571 ? 38.655 -24.994 7.195 1.00 92.56 571 MET A C 1
ATOM 4549 O O . MET A 1 571 ? 38.885 -24.379 8.231 1.00 92.56 571 MET A O 1
ATOM 4553 N N . THR A 1 572 ? 39.138 -26.219 6.966 1.00 91.81 572 THR A N 1
ATOM 4554 C CA . THR A 1 572 ? 40.001 -26.930 7.919 1.00 91.81 572 THR A CA 1
ATOM 4555 C C . THR A 1 572 ? 41.313 -26.181 8.158 1.00 91.81 572 THR A C 1
ATOM 4557 O O . THR A 1 572 ? 41.695 -25.996 9.309 1.00 91.81 572 THR A O 1
ATOM 4560 N N . LYS A 1 573 ? 41.987 -25.688 7.108 1.00 90.81 573 LYS A N 1
ATOM 4561 C CA . LYS A 1 573 ? 43.238 -24.921 7.247 1.00 90.81 573 LYS A CA 1
ATOM 4562 C C . LYS A 1 573 ? 43.029 -23.605 8.004 1.00 90.81 573 LYS A C 1
ATOM 4564 O O . LYS A 1 573 ? 43.759 -23.341 8.953 1.00 90.81 573 LYS A O 1
ATOM 4569 N N . SER A 1 574 ? 42.013 -22.824 7.625 1.00 91.81 574 SER A N 1
ATOM 4570 C CA . SER A 1 574 ? 41.606 -21.583 8.308 1.00 91.81 574 SER A CA 1
ATOM 4571 C C . SER A 1 574 ? 41.314 -21.832 9.786 1.00 91.81 574 SER A C 1
ATOM 4573 O O . SER A 1 574 ? 41.813 -21.117 10.651 1.00 91.81 574 SER A O 1
ATOM 4575 N N . PHE A 1 575 ? 40.560 -22.890 10.081 1.00 92.06 575 PHE A N 1
ATOM 4576 C CA . PHE A 1 575 ? 40.238 -23.280 11.445 1.00 92.06 575 PHE A CA 1
ATOM 4577 C C . PHE A 1 575 ? 41.491 -23.653 12.247 1.00 92.06 575 PHE A C 1
ATOM 4579 O O . PHE A 1 575 ? 41.696 -23.107 13.322 1.00 92.06 575 PHE A O 1
ATOM 4586 N N . LEU A 1 576 ? 42.355 -24.528 11.717 1.00 89.94 576 LEU A N 1
ATOM 4587 C CA . LEU A 1 576 ? 43.581 -24.973 12.395 1.00 89.94 576 LEU A CA 1
ATOM 4588 C C . LEU A 1 576 ? 44.588 -23.844 12.644 1.00 89.94 576 LEU A C 1
ATOM 4590 O O . LEU A 1 576 ? 45.335 -23.908 13.611 1.00 89.94 576 LEU A O 1
ATOM 4594 N N . GLN A 1 577 ? 44.624 -22.838 11.771 1.00 88.94 577 GLN A N 1
ATOM 4595 C CA . GLN A 1 577 ? 45.492 -21.670 11.924 1.00 88.94 577 GLN A CA 1
ATOM 4596 C C . GLN A 1 577 ? 44.891 -20.589 12.833 1.00 88.94 577 GLN A C 1
ATOM 4598 O O . GLN A 1 577 ? 45.595 -19.643 13.169 1.00 88.94 577 GLN A O 1
ATOM 4603 N N . GLY A 1 578 ? 43.602 -20.679 13.188 1.00 86.31 578 GLY A N 1
ATOM 4604 C CA . GLY A 1 578 ? 42.901 -19.625 13.926 1.00 86.31 578 GLY A CA 1
ATOM 4605 C C . GLY A 1 578 ? 42.759 -18.313 13.142 1.00 86.31 578 GLY A C 1
ATOM 4606 O O . GLY A 1 578 ? 42.551 -17.261 13.737 1.00 86.31 578 GLY A O 1
ATOM 4607 N N . THR A 1 579 ? 42.886 -18.347 11.811 1.00 85.62 579 THR A N 1
ATOM 4608 C CA . THR A 1 579 ? 42.868 -17.157 10.944 1.00 85.62 579 THR A CA 1
ATOM 4609 C C . THR A 1 579 ? 41.792 -17.260 9.873 1.00 85.62 579 THR A C 1
ATOM 4611 O O . THR A 1 579 ? 41.359 -18.350 9.500 1.00 85.62 579 THR A O 1
ATOM 4614 N N . LEU A 1 580 ? 41.343 -16.114 9.358 1.00 87.88 580 LEU A N 1
ATOM 4615 C CA . LEU A 1 580 ? 40.389 -16.040 8.256 1.00 87.88 580 LEU A CA 1
ATOM 4616 C C . LEU A 1 580 ? 41.007 -15.306 7.071 1.00 87.88 580 LEU A C 1
ATOM 4618 O O . LEU A 1 580 ? 41.764 -14.356 7.285 1.00 87.88 580 LEU A O 1
ATOM 4622 N N . PRO A 1 581 ? 40.618 -15.667 5.837 1.00 87.12 581 PRO A N 1
ATOM 4623 C CA . PRO A 1 581 ? 40.945 -14.849 4.691 1.00 87.12 581 PRO A CA 1
ATOM 4624 C C . PRO A 1 581 ? 40.430 -13.416 4.862 1.00 87.12 581 PRO A C 1
ATOM 4626 O O . PRO A 1 581 ? 39.298 -13.208 5.311 1.00 87.12 581 PRO A O 1
ATOM 4629 N N . TYR A 1 582 ? 41.218 -12.424 4.457 1.00 81.94 582 TYR A N 1
ATOM 4630 C CA . TYR A 1 582 ? 40.895 -11.008 4.672 1.00 81.94 582 TYR A CA 1
ATOM 4631 C C . TYR A 1 582 ? 39.523 -10.620 4.085 1.00 81.94 582 TYR A C 1
ATOM 4633 O O . TYR A 1 582 ? 38.725 -9.937 4.726 1.00 81.94 582 TYR A O 1
ATOM 4641 N N . GLU A 1 583 ? 39.180 -11.133 2.899 1.00 76.88 583 GLU A N 1
ATOM 4642 C CA . GLU A 1 583 ? 37.888 -10.868 2.243 1.00 76.88 583 GLU A CA 1
ATOM 4643 C C . GLU A 1 583 ? 36.675 -11.452 2.989 1.00 76.88 583 GLU A C 1
ATOM 4645 O O . GLU A 1 583 ? 35.540 -11.023 2.766 1.00 76.88 583 GLU A O 1
ATOM 4650 N N . TRP A 1 584 ? 36.879 -12.433 3.871 1.00 81.31 584 TRP A N 1
ATOM 4651 C CA . TRP A 1 584 ? 35.806 -13.007 4.686 1.00 81.31 584 TRP A CA 1
ATOM 4652 C C . TRP A 1 584 ? 35.443 -12.105 5.874 1.00 81.31 584 TRP A C 1
ATOM 4654 O O . TRP A 1 584 ? 34.308 -12.154 6.353 1.00 81.31 584 TRP A O 1
ATOM 4664 N N . LEU A 1 585 ? 36.366 -11.232 6.291 1.00 71.62 585 LEU A N 1
ATOM 4665 C CA . LEU A 1 585 ? 36.154 -10.213 7.325 1.00 71.62 585 LEU A CA 1
ATOM 4666 C C . LEU A 1 585 ? 35.485 -8.940 6.779 1.00 71.62 585 LEU A C 1
ATOM 4668 O O . LEU A 1 585 ? 35.040 -8.093 7.557 1.00 71.62 585 LEU A O 1
ATOM 4672 N N . GLN A 1 586 ? 35.353 -8.821 5.454 1.00 68.06 586 GLN A N 1
ATOM 4673 C CA . GLN A 1 586 ? 34.716 -7.686 4.794 1.00 68.06 586 GLN A CA 1
ATOM 4674 C C . GLN A 1 586 ? 33.192 -7.846 4.665 1.00 68.06 586 GLN A C 1
ATOM 4676 O O . GLN A 1 586 ? 32.657 -8.940 4.448 1.00 68.06 586 GLN A O 1
ATOM 4681 N N . ALA A 1 587 ? 32.469 -6.725 4.724 1.00 64.94 587 ALA A N 1
ATOM 4682 C CA . ALA A 1 587 ? 31.033 -6.675 4.462 1.00 64.94 587 ALA A CA 1
ATOM 4683 C C . ALA A 1 587 ? 30.637 -5.489 3.575 1.00 64.94 587 ALA A C 1
ATOM 4685 O O . ALA A 1 587 ? 31.024 -4.351 3.820 1.00 64.94 587 ALA A O 1
ATOM 4686 N N . THR A 1 588 ? 29.763 -5.732 2.599 1.00 59.72 588 THR A N 1
ATOM 4687 C CA . THR A 1 588 ? 29.083 -4.654 1.871 1.00 59.72 588 THR A CA 1
ATOM 4688 C C . THR A 1 588 ? 27.715 -4.405 2.496 1.00 59.72 588 THR A C 1
ATOM 4690 O O . THR A 1 588 ? 26.806 -5.227 2.370 1.00 59.72 588 THR A O 1
ATOM 4693 N N . ILE A 1 589 ? 27.535 -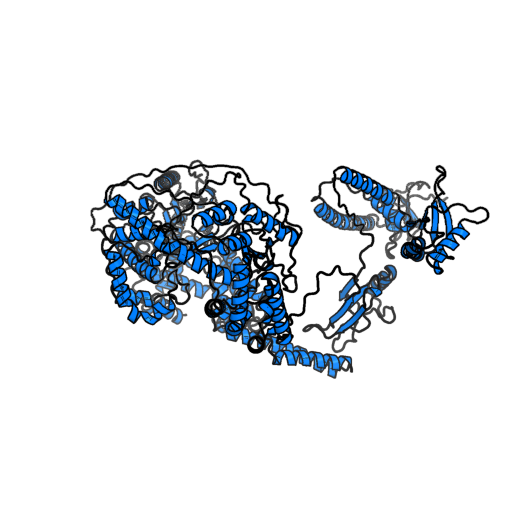3.266 3.156 1.00 61.44 589 ILE A N 1
ATOM 4694 C CA . ILE A 1 589 ? 26.269 -2.870 3.773 1.00 61.44 589 ILE A CA 1
ATOM 4695 C C . ILE A 1 589 ? 25.360 -2.239 2.724 1.00 61.44 589 ILE A C 1
ATOM 4697 O O . ILE A 1 589 ? 25.688 -1.221 2.126 1.00 61.44 589 ILE A O 1
ATOM 4701 N N . THR A 1 590 ? 24.175 -2.808 2.522 1.00 57.78 590 THR A N 1
ATOM 4702 C CA . THR A 1 590 ? 23.108 -2.149 1.761 1.00 57.78 590 THR A CA 1
ATOM 4703 C C . THR A 1 590 ? 22.144 -1.467 2.732 1.00 57.78 590 THR A C 1
ATOM 4705 O O . THR A 1 590 ? 21.510 -2.170 3.526 1.00 57.78 590 THR A O 1
ATOM 4708 N N . PRO A 1 591 ? 21.991 -0.131 2.677 1.00 54.47 591 PRO A N 1
ATOM 4709 C CA . PRO A 1 591 ? 21.057 0.585 3.530 1.00 54.47 591 PRO A CA 1
ATOM 4710 C C . PRO A 1 591 ? 19.630 0.281 3.069 1.00 54.47 591 PRO A C 1
ATOM 4712 O O . PRO A 1 591 ? 19.209 0.636 1.964 1.00 54.47 591 PRO A O 1
ATOM 4715 N N . LEU A 1 592 ? 18.872 -0.410 3.916 1.00 55.81 592 LEU A N 1
ATOM 4716 C CA . LEU A 1 592 ? 17.475 -0.728 3.655 1.00 55.81 592 LEU A CA 1
ATOM 4717 C C . LEU A 1 592 ? 16.586 0.211 4.462 1.00 55.81 592 LEU A C 1
ATOM 4719 O O . LEU A 1 592 ? 16.535 0.116 5.686 1.00 55.81 592 LEU A O 1
ATOM 4723 N N . TYR A 1 593 ? 15.855 1.087 3.774 1.00 56.75 593 TYR A N 1
ATOM 4724 C CA . TYR A 1 593 ? 14.893 1.969 4.427 1.00 56.75 593 TYR A CA 1
ATOM 4725 C C . TYR A 1 593 ? 13.853 1.148 5.197 1.00 56.75 593 TYR A C 1
ATOM 4727 O O . TYR A 1 593 ? 13.152 0.309 4.621 1.00 56.75 593 TYR A O 1
ATOM 4735 N N . LYS A 1 594 ? 13.773 1.397 6.502 1.00 47.56 594 LYS A N 1
ATOM 4736 C CA . LYS A 1 594 ? 12.862 0.718 7.420 1.00 47.56 594 LYS A CA 1
ATOM 4737 C C . LYS A 1 594 ? 11.512 1.440 7.459 1.00 47.56 594 LYS A C 1
ATOM 4739 O O . LYS A 1 594 ? 10.481 0.811 7.234 1.00 47.56 594 LYS A O 1
ATOM 4744 N N . SER A 1 595 ? 11.541 2.743 7.743 1.00 42.88 595 SER A N 1
ATOM 4745 C CA . SER A 1 595 ? 10.400 3.649 7.986 1.00 42.88 595 SER A CA 1
ATOM 4746 C C . SER A 1 595 ? 10.956 4.999 8.459 1.00 42.88 595 SER A C 1
ATOM 4748 O O . SER A 1 595 ? 12.044 4.971 9.008 1.00 42.88 595 SER A O 1
ATOM 4750 N N . GLY A 1 596 ? 10.244 6.128 8.360 1.00 51.94 596 GLY A N 1
ATOM 4751 C CA . GLY A 1 596 ? 10.758 7.431 8.840 1.00 51.94 596 GLY A CA 1
ATOM 4752 C C . GLY A 1 596 ? 11.069 8.441 7.726 1.00 51.94 596 GLY A C 1
ATOM 4753 O O . GLY A 1 596 ? 10.734 8.179 6.570 1.00 51.94 596 GLY A O 1
ATOM 4754 N N . ASP A 1 597 ? 11.744 9.557 8.017 1.00 51.84 597 ASP A N 1
ATOM 4755 C CA . ASP A 1 597 ? 12.282 10.436 6.965 1.00 51.84 597 ASP A CA 1
ATOM 4756 C C . ASP A 1 597 ? 13.281 9.666 6.091 1.00 51.84 597 ASP A C 1
ATOM 4758 O O . ASP A 1 597 ? 14.184 9.001 6.592 1.00 51.84 597 ASP A O 1
ATOM 4762 N N . LYS A 1 598 ? 13.106 9.725 4.767 1.00 56.69 598 LYS A N 1
ATOM 4763 C CA . LYS A 1 598 ? 14.034 9.117 3.812 1.00 56.69 598 LYS A CA 1
ATOM 4764 C C . LYS A 1 598 ? 15.340 9.894 3.730 1.00 56.69 598 LYS A C 1
ATOM 4766 O O . LYS A 1 598 ? 16.315 9.330 3.243 1.00 56.69 598 LYS A O 1
ATOM 4771 N N . LEU A 1 599 ? 15.341 11.154 4.151 1.00 65.38 599 LEU A N 1
ATOM 4772 C CA . LEU A 1 599 ? 16.533 11.978 4.254 1.00 65.38 599 LEU A CA 1
ATOM 4773 C C . LEU A 1 599 ? 17.271 11.749 5.580 1.00 65.38 599 LEU A C 1
ATOM 4775 O O . LEU A 1 599 ? 18.386 12.219 5.708 1.00 65.38 599 LEU A O 1
ATOM 4779 N N . ASP A 1 600 ? 16.706 11.026 6.549 1.00 64.12 600 ASP A N 1
ATOM 4780 C CA . ASP A 1 600 ? 17.362 10.758 7.835 1.00 64.12 600 ASP A CA 1
ATOM 4781 C C . ASP A 1 600 ? 18.091 9.392 7.814 1.00 64.12 600 ASP A C 1
ATOM 4783 O O . ASP A 1 600 ? 17.443 8.353 7.614 1.00 64.12 600 ASP A O 1
ATOM 4787 N N . PRO A 1 601 ? 19.422 9.360 8.027 1.00 59.91 601 PRO A N 1
ATOM 4788 C CA . PRO A 1 601 ? 20.224 8.136 8.079 1.00 59.91 601 PRO A CA 1
ATOM 4789 C C . PRO A 1 601 ? 19.750 7.097 9.109 1.00 59.91 601 PRO A C 1
ATOM 4791 O O . PRO A 1 601 ? 19.822 5.895 8.835 1.00 59.91 601 PRO A O 1
ATOM 4794 N N . ALA A 1 602 ? 19.194 7.524 10.251 1.00 65.50 602 ALA A N 1
ATOM 4795 C CA . ALA A 1 602 ? 18.780 6.633 11.344 1.00 65.50 602 ALA A CA 1
ATOM 4796 C C . ALA A 1 602 ? 17.616 5.697 10.960 1.00 65.50 602 ALA A C 1
ATOM 4798 O O . ALA A 1 602 ? 17.373 4.664 11.593 1.00 65.50 602 ALA A O 1
ATOM 4799 N N . ASN A 1 603 ? 16.908 6.035 9.881 1.00 60.72 603 ASN A N 1
ATOM 4800 C CA . ASN A 1 603 ? 15.756 5.304 9.361 1.00 60.72 603 ASN A CA 1
ATOM 4801 C C . ASN A 1 603 ? 16.124 4.169 8.395 1.00 60.72 603 ASN A C 1
ATOM 4803 O O . ASN A 1 603 ? 15.247 3.475 7.857 1.00 60.72 603 ASN A O 1
ATOM 4807 N N . TYR A 1 604 ? 17.419 3.941 8.189 1.00 57.44 604 TYR A N 1
ATOM 4808 C CA . TYR A 1 604 ? 17.949 2.862 7.370 1.00 57.44 604 TYR A CA 1
ATOM 4809 C C . TYR A 1 604 ? 18.518 1.750 8.251 1.00 57.44 604 TYR A C 1
ATOM 4811 O O . TYR A 1 604 ? 19.131 1.983 9.285 1.00 57.44 604 TYR A O 1
ATOM 4819 N N . ARG A 1 605 ? 18.295 0.499 7.848 1.00 55.59 605 ARG A N 1
ATOM 4820 C CA . ARG A 1 605 ? 18.924 -0.670 8.467 1.00 55.59 605 ARG A CA 1
ATOM 4821 C C . ARG A 1 605 ? 20.181 -1.054 7.690 1.00 55.59 605 ARG A C 1
ATOM 4823 O O . ARG A 1 605 ? 20.084 -1.168 6.461 1.00 55.59 605 ARG A O 1
ATOM 4830 N N . PRO A 1 606 ? 21.304 -1.338 8.368 1.00 55.12 606 PRO A N 1
ATOM 4831 C CA . PRO A 1 606 ? 22.463 -1.910 7.711 1.00 55.12 606 PRO A CA 1
ATOM 4832 C C . PRO A 1 606 ? 22.193 -3.385 7.389 1.00 55.12 606 PRO A C 1
ATOM 4834 O O . PRO A 1 606 ? 21.983 -4.202 8.282 1.00 55.12 606 PRO A O 1
ATOM 4837 N N . VAL A 1 607 ? 22.162 -3.748 6.103 1.00 57.41 607 VAL A N 1
ATOM 4838 C CA . VAL A 1 607 ? 22.105 -5.156 5.679 1.00 57.41 607 VAL A CA 1
ATOM 4839 C C . VAL A 1 607 ? 23.464 -5.569 5.137 1.00 57.41 607 VAL A C 1
ATOM 4841 O O . VAL A 1 607 ? 23.816 -5.209 4.014 1.00 57.41 607 VAL A O 1
ATOM 4844 N N . SER A 1 608 ? 24.207 -6.349 5.918 1.00 62.69 608 SER A N 1
ATOM 4845 C CA . SER A 1 608 ? 25.547 -6.813 5.559 1.00 62.69 608 SER A CA 1
ATOM 4846 C C . SER A 1 608 ? 25.507 -7.973 4.563 1.00 62.69 608 SER A C 1
ATOM 4848 O O . SER A 1 608 ? 25.007 -9.069 4.837 1.00 62.69 608 SER A O 1
ATOM 4850 N N . LEU A 1 609 ? 26.078 -7.749 3.385 1.00 64.56 609 LEU A N 1
ATOM 4851 C CA . LEU A 1 609 ? 26.437 -8.793 2.438 1.00 64.56 609 LEU A CA 1
ATOM 4852 C C . LEU A 1 609 ? 27.880 -9.214 2.737 1.00 64.56 609 LEU A C 1
ATOM 4854 O O . LEU A 1 609 ? 28.807 -8.484 2.407 1.00 64.56 609 LEU A O 1
ATOM 4858 N N . THR A 1 610 ? 28.062 -10.363 3.388 1.00 70.25 610 THR A N 1
ATOM 4859 C CA . THR A 1 610 ? 29.369 -11.004 3.636 1.00 70.25 610 THR A CA 1
ATOM 4860 C C . THR A 1 610 ? 29.586 -12.192 2.692 1.00 70.25 610 THR A C 1
ATOM 4862 O O . THR A 1 610 ? 28.634 -12.640 2.035 1.00 70.25 610 THR A O 1
ATOM 4865 N N . SER A 1 611 ? 30.824 -12.697 2.621 1.00 81.88 611 SER A N 1
ATOM 4866 C CA . SER A 1 611 ? 31.193 -13.854 1.794 1.00 81.88 611 SER A CA 1
ATOM 4867 C C . SER A 1 611 ? 30.264 -15.050 2.025 1.00 81.88 611 SER A C 1
ATOM 4869 O O . SER A 1 611 ? 29.967 -15.430 3.159 1.00 81.88 611 SER A O 1
ATOM 4871 N N . THR A 1 612 ? 29.803 -15.674 0.936 1.00 84.75 612 THR A N 1
ATOM 4872 C CA . THR A 1 612 ? 28.939 -16.863 1.048 1.00 84.75 612 THR A CA 1
ATOM 4873 C C . THR A 1 612 ? 29.723 -18.069 1.565 1.00 84.75 612 THR A C 1
ATOM 4875 O O . THR A 1 612 ? 29.162 -18.868 2.310 1.00 84.75 612 THR A O 1
ATOM 4878 N N . CYS A 1 613 ? 31.011 -18.171 1.226 1.00 87.06 613 CYS A N 1
ATOM 4879 C CA . CYS A 1 613 ? 31.904 -19.213 1.731 1.00 87.06 613 CYS A CA 1
ATOM 4880 C C . CYS A 1 613 ? 32.104 -19.083 3.247 1.00 87.06 613 CYS A C 1
ATOM 4882 O O . CYS A 1 613 ? 31.933 -20.067 3.964 1.00 87.06 613 CYS A O 1
ATOM 4884 N N . CYS A 1 614 ? 32.327 -17.860 3.744 1.00 87.94 614 CYS A N 1
ATOM 4885 C CA . CYS A 1 614 ? 32.403 -17.591 5.183 1.00 87.94 614 CYS A CA 1
ATOM 4886 C C . CYS A 1 614 ? 31.099 -17.978 5.907 1.00 87.94 614 CYS A C 1
ATOM 4888 O O . CYS A 1 614 ? 31.136 -18.745 6.865 1.00 87.94 614 CYS A O 1
ATOM 4890 N N . LYS A 1 615 ? 29.924 -17.607 5.368 1.00 84.62 615 LYS A N 1
ATOM 4891 C CA . LYS A 1 615 ? 28.614 -17.991 5.941 1.00 84.62 615 LYS A CA 1
ATOM 4892 C C . LYS A 1 615 ? 28.396 -19.502 6.047 1.00 84.62 615 LYS A C 1
ATOM 4894 O O . LYS A 1 615 ? 27.611 -19.947 6.883 1.00 84.62 615 LYS A O 1
ATOM 4899 N N . ILE A 1 616 ? 29.000 -20.294 5.161 1.00 89.06 616 ILE A N 1
ATOM 4900 C CA . ILE A 1 616 ? 28.932 -21.759 5.242 1.00 89.06 616 ILE A CA 1
ATOM 4901 C C . ILE A 1 616 ? 29.749 -22.242 6.439 1.00 89.06 616 ILE A C 1
ATOM 4903 O O . ILE A 1 616 ? 29.234 -23.032 7.228 1.00 89.06 616 ILE A O 1
ATOM 4907 N N . MET A 1 617 ? 30.970 -21.727 6.600 1.00 91.12 617 MET A N 1
ATOM 4908 C CA . MET A 1 617 ? 31.825 -22.044 7.744 1.00 91.12 617 MET A CA 1
ATOM 4909 C C . MET A 1 617 ? 31.165 -21.613 9.060 1.00 91.12 617 MET A C 1
ATOM 4911 O O . MET A 1 617 ? 31.049 -22.428 9.970 1.00 91.12 617 MET A O 1
ATOM 4915 N N . GLU A 1 618 ? 30.617 -20.394 9.123 1.00 89.50 618 GLU A N 1
ATOM 4916 C CA . GLU A 1 618 ? 29.849 -19.886 10.269 1.00 89.50 618 GLU A CA 1
ATOM 4917 C C . GLU A 1 618 ? 28.703 -20.833 10.646 1.00 89.50 618 GLU A C 1
ATOM 4919 O O . GLU A 1 618 ? 28.525 -21.158 11.814 1.00 89.50 618 GLU A O 1
ATOM 4924 N N . LYS A 1 619 ? 27.926 -21.320 9.670 1.00 87.69 619 LYS A N 1
ATOM 4925 C CA . LYS A 1 619 ? 26.818 -22.250 9.937 1.00 87.69 619 LYS A CA 1
ATOM 4926 C C . LYS A 1 619 ? 27.284 -23.576 10.519 1.00 87.69 619 LYS A C 1
ATOM 4928 O O . LYS A 1 619 ? 26.592 -24.120 11.377 1.00 87.69 619 LYS A O 1
ATOM 4933 N N . VAL A 1 620 ? 28.407 -24.102 10.031 1.00 89.25 620 VAL A N 1
ATOM 4934 C CA . VAL A 1 620 ? 29.002 -25.330 10.568 1.00 89.25 620 VAL A CA 1
ATOM 4935 C C . VAL A 1 620 ? 29.468 -25.086 12.002 1.00 89.25 620 VAL A C 1
ATOM 4937 O O . VAL A 1 620 ? 29.055 -25.815 12.898 1.00 89.25 620 VAL A O 1
ATOM 4940 N N . ILE A 1 621 ? 30.210 -24.001 12.242 1.00 90.69 621 ILE A N 1
ATOM 4941 C CA . ILE A 1 621 ? 30.707 -23.638 13.574 1.00 90.69 621 ILE A CA 1
ATOM 4942 C C . ILE A 1 621 ? 29.558 -23.411 14.559 1.00 90.69 621 ILE A C 1
ATOM 4944 O O . ILE A 1 621 ? 29.560 -23.989 15.639 1.00 90.69 621 ILE A O 1
ATOM 4948 N N . VAL A 1 622 ? 28.537 -22.636 14.186 1.00 88.75 622 VAL A N 1
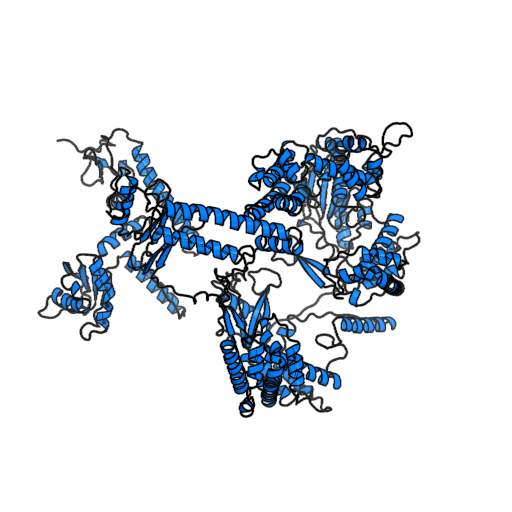ATOM 4949 C CA . VAL A 1 622 ? 27.365 -22.373 15.038 1.00 88.75 622 VAL A CA 1
ATOM 4950 C C . VAL A 1 622 ? 26.619 -23.664 15.356 1.00 88.75 622 VAL A C 1
ATOM 4952 O O . VAL A 1 622 ? 26.160 -23.840 16.482 1.00 88.75 622 VAL A O 1
ATOM 4955 N N . LYS A 1 623 ? 26.495 -24.584 14.394 1.00 87.62 623 LYS A N 1
ATOM 4956 C CA . LYS A 1 623 ? 25.836 -25.872 14.628 1.00 87.62 623 LYS A CA 1
ATOM 4957 C C . LYS A 1 623 ? 26.588 -26.699 15.676 1.00 87.62 623 LYS A C 1
ATOM 4959 O O . LYS A 1 623 ? 25.951 -27.196 16.604 1.00 87.62 623 LYS A O 1
ATOM 4964 N N . GLU A 1 624 ? 27.907 -26.821 15.554 1.00 89.12 624 GLU A N 1
ATOM 4965 C CA . GLU A 1 624 ? 28.722 -27.585 16.508 1.00 89.12 624 GLU A CA 1
ATOM 4966 C C . GLU A 1 624 ? 28.802 -26.889 17.874 1.00 89.12 624 GLU A C 1
ATOM 4968 O O . GLU A 1 624 ? 28.593 -27.528 18.905 1.00 89.12 624 GLU A O 1
ATOM 4973 N N . LEU A 1 625 ? 28.967 -25.563 17.896 1.00 89.56 625 LEU A N 1
ATOM 4974 C CA . LEU A 1 625 ? 28.991 -24.759 19.118 1.00 89.56 625 LEU A CA 1
ATOM 4975 C C . LEU A 1 625 ? 27.676 -24.879 19.899 1.00 89.56 625 LEU A C 1
ATOM 4977 O O . LEU A 1 625 ? 27.692 -25.124 21.102 1.00 89.56 625 LEU A O 1
ATOM 4981 N N . LEU A 1 626 ? 26.527 -24.775 19.222 1.00 87.75 626 LEU A N 1
ATOM 4982 C CA . LEU A 1 626 ? 25.220 -24.961 19.858 1.00 87.75 626 LEU A CA 1
ATOM 4983 C C . LEU A 1 626 ? 25.008 -26.399 20.338 1.00 87.75 626 LEU A C 1
ATOM 4985 O O . LEU A 1 626 ? 24.340 -26.605 21.351 1.00 87.75 626 LEU A O 1
ATOM 4989 N N . THR A 1 627 ? 25.558 -27.388 19.631 1.00 87.88 627 THR A N 1
ATOM 4990 C CA . THR A 1 627 ? 25.487 -28.797 20.038 1.00 87.88 627 THR A CA 1
ATOM 4991 C C . THR A 1 627 ? 26.293 -29.027 21.317 1.00 87.88 627 THR A C 1
ATOM 4993 O O . THR A 1 627 ? 25.759 -29.585 22.274 1.00 87.88 627 THR A O 1
ATOM 4996 N N . TYR A 1 628 ? 27.524 -28.513 21.385 1.00 89.19 628 TYR A N 1
ATOM 4997 C CA . TYR A 1 628 ? 28.366 -28.541 22.584 1.00 89.19 628 TYR A CA 1
ATOM 4998 C C . TYR A 1 628 ? 27.731 -27.788 23.760 1.00 89.19 628 TYR A C 1
ATOM 5000 O O . TYR A 1 628 ? 27.585 -28.343 24.848 1.00 89.19 628 TYR A O 1
ATOM 5008 N N . MET A 1 629 ? 27.282 -26.549 23.536 1.00 87.69 629 MET A N 1
ATOM 5009 C CA . MET A 1 629 ? 26.673 -25.721 24.581 1.00 87.69 629 MET A CA 1
ATOM 5010 C C . MET A 1 629 ? 25.406 -26.351 25.160 1.00 87.69 629 MET A C 1
ATOM 5012 O O . MET A 1 629 ? 25.156 -26.227 26.355 1.00 87.69 629 MET A O 1
ATOM 5016 N N . ARG A 1 630 ? 24.613 -27.049 24.338 1.00 83.81 630 ARG A N 1
ATOM 5017 C CA . ARG A 1 630 ? 23.445 -27.803 24.810 1.00 83.81 630 ARG A CA 1
ATOM 5018 C C . ARG A 1 630 ? 23.832 -29.066 25.558 1.00 83.81 630 ARG A C 1
ATOM 5020 O O . ARG A 1 630 ? 23.259 -29.321 26.606 1.00 83.81 630 ARG A O 1
ATOM 5027 N N . LYS A 1 631 ? 24.799 -29.833 25.044 1.00 85.69 631 LYS A N 1
ATOM 5028 C CA . LYS A 1 631 ? 25.282 -31.057 25.699 1.00 85.69 631 LYS A CA 1
ATOM 5029 C C . LYS A 1 631 ? 25.794 -30.773 27.116 1.00 85.69 631 LYS A C 1
ATOM 5031 O O . LYS A 1 631 ? 25.568 -31.582 28.005 1.00 85.69 631 LYS A O 1
ATOM 5036 N N . ASN A 1 632 ? 26.427 -29.617 27.314 1.00 83.69 632 ASN A N 1
ATOM 5037 C CA . ASN A 1 632 ? 26.990 -29.199 28.599 1.00 83.69 632 ASN A CA 1
ATOM 5038 C C . ASN A 1 632 ? 26.105 -28.203 29.377 1.00 83.69 632 ASN A C 1
ATOM 5040 O O . ASN A 1 632 ? 26.571 -27.618 30.347 1.00 83.69 632 ASN A O 1
ATOM 5044 N N . ASN A 1 633 ? 24.848 -27.982 28.962 1.00 83.62 633 ASN A N 1
ATOM 5045 C CA . ASN A 1 633 ? 23.886 -27.084 29.628 1.00 83.62 633 ASN A CA 1
ATOM 5046 C C . ASN A 1 633 ? 24.394 -25.643 29.876 1.00 83.62 633 ASN A C 1
ATOM 5048 O O . ASN A 1 633 ? 23.999 -24.987 30.835 1.00 83.62 633 ASN A O 1
ATOM 5052 N N . LEU A 1 634 ? 25.251 -25.126 28.989 1.00 82.44 634 LEU A N 1
ATOM 5053 C CA . LEU A 1 634 ? 25.868 -23.795 29.103 1.00 82.44 634 LEU A CA 1
ATOM 5054 C C . LEU A 1 634 ? 24.929 -22.657 28.672 1.00 82.44 634 LEU A C 1
ATOM 5056 O O . LEU A 1 634 ? 25.179 -21.487 28.961 1.00 82.44 634 LEU A O 1
ATOM 5060 N N . ILE A 1 635 ? 23.849 -22.986 27.959 1.00 80.94 635 ILE A N 1
ATOM 5061 C CA . ILE A 1 635 ? 22.782 -22.043 27.614 1.00 80.94 635 ILE A CA 1
ATOM 5062 C C . ILE A 1 635 ? 21.586 -22.330 28.524 1.00 80.94 635 ILE A C 1
ATOM 5064 O O . ILE A 1 635 ? 21.119 -23.472 28.527 1.00 80.94 635 ILE A O 1
ATOM 5068 N N . PRO A 1 636 ? 21.046 -21.319 29.233 1.00 78.44 636 PRO A N 1
ATOM 5069 C CA . PRO A 1 636 ? 19.888 -21.500 30.095 1.00 78.44 636 PRO A CA 1
ATOM 5070 C C . PRO A 1 636 ? 18.722 -22.164 29.370 1.00 78.44 636 PRO A C 1
ATOM 5072 O O . PRO A 1 636 ? 18.394 -21.822 28.227 1.00 78.44 636 PRO A O 1
ATOM 5075 N N . GLU A 1 637 ? 18.046 -23.077 30.062 1.00 72.88 637 GLU A N 1
ATOM 5076 C CA . GLU A 1 637 ? 16.928 -23.822 29.489 1.00 72.88 637 GLU A CA 1
ATOM 5077 C C . GLU A 1 637 ? 15.780 -22.902 29.042 1.00 72.88 637 GLU A C 1
ATOM 5079 O O . GLU A 1 637 ? 15.085 -23.225 28.084 1.00 72.88 637 GLU A O 1
ATOM 5084 N N . HIS A 1 638 ? 15.658 -21.710 29.625 1.00 75.44 638 HIS A N 1
ATOM 5085 C CA . HIS A 1 638 ? 14.651 -20.706 29.271 1.00 75.44 638 HIS A CA 1
ATOM 5086 C C . HIS A 1 638 ? 15.114 -19.687 28.211 1.00 75.44 638 HIS A C 1
ATOM 5088 O O . HIS A 1 638 ? 14.439 -18.689 27.984 1.00 75.44 638 HIS A O 1
ATOM 5094 N N . GLN A 1 639 ? 16.255 -19.888 27.536 1.00 77.62 639 GLN A N 1
ATOM 5095 C CA . GLN A 1 639 ? 16.625 -19.097 26.354 1.00 77.62 639 GLN A CA 1
ATOM 5096 C C . GLN A 1 639 ? 15.974 -19.710 25.109 1.00 77.62 639 GLN A C 1
ATOM 5098 O O . GLN A 1 639 ? 16.063 -20.916 24.873 1.00 77.62 639 GLN A O 1
ATOM 5103 N N . HIS A 1 640 ? 15.338 -18.894 24.268 1.00 71.81 640 HIS A N 1
ATOM 5104 C CA . HIS A 1 640 ? 14.588 -19.402 23.106 1.00 71.81 640 HIS A CA 1
ATOM 5105 C C . HIS A 1 640 ? 14.934 -18.737 21.771 1.00 71.81 640 HIS A C 1
ATOM 5107 O O . HIS A 1 640 ? 14.678 -19.323 20.716 1.00 71.81 640 HIS A O 1
ATOM 5113 N N . GLY A 1 641 ? 15.524 -17.539 21.785 1.00 70.38 641 GLY A N 1
ATOM 5114 C CA . GLY A 1 641 ? 16.039 -16.895 20.575 1.00 70.38 641 GLY A CA 1
ATOM 5115 C C . GLY A 1 641 ? 17.284 -17.612 20.036 1.00 70.38 641 GLY A C 1
ATOM 5116 O O . GLY A 1 641 ? 18.115 -18.061 20.819 1.00 70.38 641 GLY A O 1
ATOM 5117 N N . PHE A 1 642 ? 17.416 -17.698 18.706 1.00 67.19 642 PHE A N 1
ATOM 5118 C CA . PHE A 1 642 ? 18.577 -18.264 17.981 1.00 67.19 642 PHE A CA 1
ATOM 5119 C C . PHE A 1 642 ? 18.914 -19.738 18.269 1.00 67.19 642 PHE A C 1
ATOM 5121 O O . PHE A 1 642 ? 20.015 -20.194 17.974 1.00 67.19 642 PHE A O 1
ATOM 5128 N N . LEU A 1 643 ? 17.954 -20.510 18.784 1.00 71.38 643 LEU A N 1
ATOM 5129 C CA . LEU A 1 643 ? 18.136 -21.914 19.141 1.00 71.38 643 LEU A CA 1
ATOM 5130 C C . LEU A 1 643 ? 17.269 -22.845 18.270 1.00 71.38 643 LEU A C 1
ATOM 5132 O O . LEU A 1 643 ? 16.060 -22.636 18.180 1.00 71.38 643 LEU A O 1
ATOM 5136 N N . PRO A 1 644 ? 17.828 -23.906 17.653 1.00 69.94 644 PRO A N 1
ATOM 5137 C CA . PRO A 1 644 ? 17.060 -24.804 16.791 1.00 69.94 644 PRO A CA 1
ATOM 5138 C C . PRO A 1 644 ? 15.996 -25.572 17.585 1.00 69.94 644 PRO A C 1
ATOM 5140 O O . PRO A 1 644 ? 16.247 -26.014 18.709 1.00 69.94 644 PRO A O 1
ATOM 5143 N N . GLY A 1 645 ? 14.797 -25.709 17.013 1.00 72.56 645 GLY A N 1
ATOM 5144 C CA . GLY A 1 645 ? 13.634 -26.300 17.693 1.00 72.56 645 GLY A CA 1
ATOM 5145 C C . GLY A 1 645 ? 13.003 -25.397 18.760 1.00 72.56 645 GLY A C 1
ATOM 5146 O O . GLY A 1 645 ? 12.004 -25.771 19.367 1.00 72.56 645 GLY A O 1
ATOM 5147 N N . ARG A 1 646 ? 13.550 -24.195 18.981 1.00 70.75 646 ARG A N 1
ATOM 5148 C CA . ARG A 1 646 ? 12.977 -23.171 19.852 1.00 70.75 646 ARG A CA 1
ATOM 5149 C C . ARG A 1 646 ? 12.621 -21.944 19.036 1.00 70.75 646 ARG A C 1
ATOM 5151 O O . ARG A 1 646 ? 13.113 -21.715 17.935 1.00 70.75 646 ARG A O 1
ATOM 5158 N N . SER A 1 647 ? 11.679 -21.185 19.547 1.00 60.69 647 SER A N 1
ATOM 5159 C CA . SER A 1 647 ? 11.164 -20.013 18.866 1.00 60.69 647 SER A CA 1
ATOM 5160 C C . SER A 1 647 ? 10.551 -19.086 19.899 1.00 60.69 647 SER A C 1
ATOM 5162 O O . SER A 1 647 ? 10.377 -19.458 21.059 1.00 60.69 647 SER A O 1
ATOM 5164 N N . VAL A 1 648 ? 10.183 -17.879 19.472 1.00 55.38 648 VAL A N 1
ATOM 5165 C CA . VAL A 1 648 ? 9.409 -16.943 20.308 1.00 55.38 648 VAL A CA 1
ATOM 5166 C C . VAL A 1 648 ? 8.193 -17.649 20.927 1.00 55.38 648 VAL A C 1
ATOM 5168 O O . VAL A 1 648 ? 7.820 -17.384 22.062 1.00 55.38 648 VAL A O 1
ATOM 5171 N N . VAL A 1 649 ? 7.659 -18.629 20.197 1.00 52.88 649 VAL A N 1
ATOM 5172 C CA . VAL A 1 649 ? 6.653 -19.591 20.634 1.00 52.88 649 VAL A CA 1
ATOM 5173 C C . VAL A 1 649 ? 6.990 -20.308 21.917 1.00 52.88 649 VAL A C 1
ATOM 5175 O O . VAL A 1 649 ? 6.268 -20.188 22.901 1.00 52.88 649 VAL A O 1
ATOM 5178 N N . THR A 1 650 ? 8.070 -21.081 21.895 1.00 65.19 650 THR A N 1
ATOM 5179 C CA . THR A 1 650 ? 8.419 -21.931 23.016 1.00 65.19 650 THR A CA 1
ATOM 5180 C C . THR A 1 650 ? 8.850 -21.075 24.202 1.00 65.19 650 THR A C 1
ATOM 5182 O O . THR A 1 650 ? 8.632 -21.502 25.327 1.00 65.19 650 THR A O 1
ATOM 5185 N N . ASN A 1 651 ? 9.359 -19.854 23.959 1.00 66.62 651 ASN A N 1
ATOM 5186 C CA . ASN A 1 651 ? 9.679 -18.880 25.008 1.00 66.62 651 ASN A CA 1
ATOM 5187 C C . ASN A 1 651 ? 8.440 -18.471 25.779 1.00 66.62 651 ASN A C 1
ATOM 5189 O O . ASN A 1 651 ? 8.350 -18.637 26.988 1.00 66.62 651 ASN A O 1
ATOM 5193 N N . LEU A 1 652 ? 7.452 -17.982 25.031 1.00 60.66 652 LEU A N 1
ATOM 5194 C CA . LEU A 1 652 ? 6.204 -17.525 25.605 1.00 60.66 652 LEU A CA 1
ATOM 5195 C C . LEU A 1 652 ? 5.496 -18.679 26.311 1.00 60.66 652 LEU A C 1
ATOM 5197 O O . LEU A 1 652 ? 4.993 -18.473 27.406 1.00 60.66 652 LEU A O 1
ATOM 5201 N N . LEU A 1 653 ? 5.515 -19.891 25.746 1.00 55.84 653 LEU A N 1
ATOM 5202 C CA . LEU A 1 653 ? 4.949 -21.083 26.385 1.00 55.84 653 LEU A CA 1
ATOM 5203 C C . LEU A 1 653 ? 5.673 -21.464 27.686 1.00 55.84 653 LEU A C 1
ATOM 5205 O O . LEU A 1 653 ? 5.005 -21.707 28.683 1.00 55.84 653 LEU A O 1
ATOM 5209 N N . SER A 1 654 ? 7.011 -21.482 27.711 1.00 62.19 654 SER A N 1
ATOM 5210 C CA . SER A 1 654 ? 7.772 -21.783 28.932 1.00 62.19 654 SER A CA 1
ATOM 5211 C C . SER A 1 654 ? 7.526 -20.740 30.025 1.00 62.19 654 SER A C 1
ATOM 5213 O O . SER A 1 654 ? 7.300 -21.116 31.172 1.00 62.19 654 SER A O 1
ATOM 5215 N N . CYS A 1 655 ? 7.554 -19.447 29.683 1.00 60.12 655 CYS A N 1
ATOM 5216 C CA . CYS A 1 655 ? 7.331 -18.360 30.639 1.00 60.12 655 CYS A CA 1
ATOM 5217 C C . CYS A 1 655 ? 5.893 -18.355 31.165 1.00 60.12 655 CYS A C 1
ATOM 5219 O O . CYS A 1 655 ? 5.688 -18.321 32.372 1.00 60.12 655 CYS A O 1
ATOM 5221 N N . THR A 1 656 ? 4.897 -18.453 30.279 1.00 59.69 656 THR A N 1
ATOM 5222 C CA . THR A 1 656 ? 3.486 -18.460 30.696 1.00 59.69 656 THR A CA 1
ATOM 5223 C C . THR A 1 656 ? 3.143 -19.676 31.547 1.00 59.69 656 THR A C 1
ATOM 5225 O O . THR A 1 656 ? 2.475 -19.498 32.554 1.00 59.69 656 THR A O 1
ATOM 5228 N N . ASN A 1 657 ? 3.660 -20.869 31.227 1.00 66.00 657 ASN A N 1
ATOM 5229 C CA . ASN A 1 657 ? 3.472 -22.067 32.050 1.00 66.00 657 ASN A CA 1
ATOM 5230 C C . ASN A 1 657 ? 4.095 -21.933 33.453 1.00 66.00 657 ASN A C 1
ATOM 5232 O O . ASN A 1 657 ? 3.505 -22.379 34.434 1.00 66.00 657 ASN A O 1
ATOM 5236 N N . LEU A 1 658 ? 5.281 -21.318 33.563 1.00 60.78 658 LEU A N 1
ATOM 5237 C CA . LEU A 1 658 ? 5.909 -21.039 34.859 1.00 60.78 658 LEU A CA 1
ATOM 5238 C C . LEU A 1 658 ? 5.058 -20.058 35.681 1.00 60.78 658 LEU A C 1
ATOM 5240 O O . LEU A 1 658 ? 4.780 -20.322 36.847 1.00 60.78 658 LEU A O 1
ATOM 5244 N N . TRP A 1 659 ? 4.601 -18.963 35.065 1.00 71.81 659 TRP A N 1
ATOM 5245 C CA . TRP A 1 659 ? 3.780 -17.951 35.736 1.00 71.81 659 TRP A CA 1
ATOM 5246 C C . TRP A 1 659 ? 2.440 -18.512 36.202 1.00 71.81 659 TRP A C 1
ATOM 5248 O O . TRP A 1 659 ? 2.059 -18.294 37.347 1.00 71.81 659 TRP A O 1
ATOM 5258 N N . THR A 1 660 ? 1.748 -19.279 35.355 1.00 49.47 660 THR A N 1
ATOM 5259 C CA . THR A 1 660 ? 0.471 -19.898 35.731 1.00 49.47 660 THR A CA 1
ATOM 5260 C C . THR A 1 660 ? 0.647 -20.896 36.871 1.00 49.47 660 THR A C 1
ATOM 5262 O O . THR A 1 660 ? -0.159 -20.894 37.789 1.00 49.47 660 THR A O 1
ATOM 5265 N N . LYS A 1 661 ? 1.737 -21.676 36.889 1.00 63.62 661 LYS A N 1
ATOM 5266 C CA . LYS A 1 661 ? 2.011 -22.636 37.970 1.00 63.62 661 LYS A CA 1
ATOM 5267 C C . LYS A 1 661 ? 2.325 -21.958 39.313 1.00 63.62 661 LYS A C 1
ATOM 5269 O O . LYS A 1 661 ? 1.941 -22.475 40.356 1.00 63.62 661 LYS A O 1
ATOM 5274 N N . MET A 1 662 ? 3.008 -20.811 39.302 1.00 57.62 662 MET A N 1
ATOM 5275 C CA . MET A 1 662 ? 3.245 -20.014 40.515 1.00 57.62 662 MET A CA 1
ATOM 5276 C C . MET A 1 662 ? 1.942 -19.408 41.052 1.00 57.62 662 MET A C 1
ATOM 5278 O O . MET A 1 662 ? 1.676 -19.491 42.253 1.00 57.62 662 MET A O 1
ATOM 5282 N N . LEU A 1 663 ? 1.093 -18.895 40.158 1.00 51.72 663 LEU A N 1
ATOM 5283 C CA . LEU A 1 663 ? -0.235 -18.390 40.511 1.00 51.72 663 LEU A CA 1
ATOM 5284 C C . LEU A 1 663 ? -1.146 -19.502 41.063 1.00 51.72 663 LEU A C 1
ATOM 5286 O O . LEU A 1 663 ? -1.859 -19.255 42.030 1.00 51.72 663 LEU A O 1
ATOM 5290 N N . ASP A 1 664 ? -1.058 -20.732 40.539 1.00 56.50 664 ASP A N 1
ATOM 5291 C CA . ASP A 1 664 ? -1.783 -21.907 41.062 1.00 56.50 664 ASP A CA 1
ATOM 5292 C C . ASP A 1 664 ? -1.370 -22.270 42.500 1.00 56.50 664 ASP A C 1
ATOM 5294 O O . ASP A 1 664 ? -2.162 -22.816 43.264 1.00 56.50 664 ASP A O 1
ATOM 5298 N N . THR A 1 665 ? -0.140 -21.941 42.903 1.00 59.25 665 THR A N 1
ATOM 5299 C CA . THR A 1 665 ? 0.325 -22.072 44.295 1.00 59.25 665 THR A CA 1
ATOM 5300 C C . THR A 1 665 ? 0.055 -20.825 45.149 1.00 59.25 665 THR A C 1
ATOM 5302 O O . THR A 1 665 ? 0.639 -20.683 46.221 1.00 59.25 665 THR A O 1
ATOM 5305 N N . ASN A 1 666 ? -0.813 -19.913 44.685 1.00 65.44 666 ASN A N 1
ATOM 5306 C CA . ASN A 1 666 ? -1.094 -18.601 45.286 1.00 65.44 666 ASN A CA 1
ATOM 5307 C C . ASN A 1 666 ? 0.157 -17.727 45.502 1.00 65.44 666 ASN A C 1
ATOM 5309 O O . ASN A 1 666 ? 0.162 -16.840 46.357 1.00 65.44 666 ASN A O 1
ATOM 5313 N N . GLN A 1 667 ? 1.223 -17.947 44.727 1.00 52.75 667 GLN A N 1
ATOM 5314 C CA . GLN A 1 667 ? 2.403 -17.092 44.776 1.00 52.75 667 GLN A CA 1
ATOM 5315 C C . GLN A 1 667 ? 2.226 -15.899 43.823 1.00 52.75 667 GLN A C 1
ATOM 5317 O O . GLN A 1 667 ? 1.869 -16.098 42.658 1.00 52.75 667 GLN A O 1
ATOM 5322 N N . PRO A 1 668 ? 2.473 -14.659 44.281 1.00 56.72 668 PRO A N 1
ATOM 5323 C CA . PRO A 1 668 ? 2.420 -13.479 43.422 1.00 56.72 668 PRO A CA 1
ATOM 5324 C C . PRO A 1 668 ? 3.550 -13.503 42.376 1.00 56.72 668 PRO A C 1
ATOM 5326 O O . PRO A 1 668 ? 4.660 -13.950 42.669 1.00 56.72 668 PRO A O 1
ATOM 5329 N N . VAL A 1 669 ? 3.275 -13.024 41.152 1.00 50.50 669 VAL A N 1
ATOM 5330 C CA . VAL A 1 669 ? 4.240 -13.019 40.034 1.00 50.50 669 VAL A CA 1
ATOM 5331 C C . VAL A 1 669 ? 4.306 -11.644 39.368 1.00 50.50 669 VAL A C 1
ATOM 5333 O O . VAL A 1 669 ? 3.383 -11.248 38.655 1.00 50.50 669 VAL A O 1
ATOM 5336 N N . ASP A 1 670 ? 5.437 -10.959 39.538 1.00 64.50 670 ASP A N 1
ATOM 5337 C CA . ASP A 1 670 ? 5.765 -9.717 38.834 1.00 64.50 670 ASP A CA 1
ATOM 5338 C C . ASP A 1 670 ? 6.574 -10.006 37.564 1.00 64.50 670 ASP A C 1
ATOM 5340 O O . ASP A 1 670 ? 7.539 -10.774 37.576 1.00 64.50 670 ASP A O 1
ATOM 5344 N N . ILE A 1 671 ? 6.190 -9.383 36.445 1.00 54.06 671 ILE A N 1
ATOM 5345 C CA . ILE A 1 671 ? 6.804 -9.626 35.133 1.00 54.06 671 ILE A CA 1
ATOM 5346 C C . ILE A 1 671 ? 7.310 -8.309 34.547 1.00 54.06 671 ILE A C 1
ATOM 5348 O O . ILE A 1 671 ? 6.526 -7.443 34.156 1.00 54.06 671 ILE A O 1
ATOM 5352 N N . ILE A 1 672 ? 8.633 -8.188 34.430 1.00 59.53 672 ILE A N 1
ATOM 5353 C CA . ILE A 1 672 ? 9.315 -7.010 33.885 1.00 59.53 672 ILE A CA 1
ATOM 5354 C C . ILE A 1 672 ? 9.852 -7.346 32.493 1.00 59.53 672 ILE A C 1
ATOM 5356 O O . ILE A 1 672 ? 10.700 -8.224 32.332 1.00 59.53 672 ILE A O 1
ATOM 5360 N N . TYR A 1 673 ? 9.372 -6.628 31.476 1.00 49.22 673 TYR A N 1
ATOM 5361 C CA . TYR A 1 673 ? 9.909 -6.722 30.120 1.00 49.22 673 TYR A CA 1
ATOM 5362 C C . TYR A 1 673 ? 11.036 -5.711 29.936 1.00 49.22 673 TYR A C 1
ATOM 5364 O O . TYR A 1 673 ? 10.831 -4.507 30.073 1.00 49.22 673 TYR A O 1
ATOM 5372 N N . LEU A 1 674 ? 12.220 -6.210 29.590 1.00 52.22 674 LEU A N 1
ATOM 5373 C CA . LEU A 1 674 ? 13.401 -5.400 29.316 1.00 52.22 674 LEU A CA 1
ATOM 5374 C C . LEU A 1 674 ? 13.687 -5.433 27.814 1.00 52.22 674 LEU A C 1
ATOM 5376 O O . LEU A 1 674 ? 13.843 -6.510 27.237 1.00 52.22 674 LEU A O 1
ATOM 5380 N N . ASP A 1 675 ? 13.756 -4.261 27.184 1.00 53.69 675 ASP A N 1
ATOM 5381 C CA . ASP A 1 675 ? 14.186 -4.132 25.791 1.00 53.69 675 ASP A CA 1
ATOM 5382 C C . ASP A 1 675 ? 15.613 -3.580 25.742 1.00 53.69 675 ASP A C 1
ATOM 5384 O O . ASP A 1 675 ? 15.875 -2.427 26.093 1.00 53.69 675 ASP A O 1
ATOM 5388 N N . PHE A 1 676 ? 16.556 -4.420 25.318 1.00 49.78 676 PHE A N 1
ATOM 5389 C CA . PHE A 1 676 ? 17.942 -4.006 25.147 1.00 49.78 676 PHE A CA 1
ATOM 5390 C C . PHE A 1 676 ? 18.068 -3.173 23.868 1.00 49.78 676 PHE A C 1
ATOM 5392 O O . PHE A 1 676 ? 17.997 -3.690 22.749 1.00 49.78 676 PHE A O 1
ATOM 5399 N N . SER A 1 677 ? 18.304 -1.869 24.035 1.00 50.03 677 SER A N 1
ATOM 5400 C CA . SER A 1 677 ? 18.578 -0.955 22.923 1.00 50.03 677 SER A CA 1
ATOM 5401 C C . SER A 1 677 ? 19.716 -1.504 22.066 1.00 50.03 677 SER A C 1
ATOM 5403 O O . SER A 1 677 ? 20.837 -1.632 22.548 1.00 50.03 677 SER A O 1
ATOM 5405 N N . LYS A 1 678 ? 19.430 -1.826 20.796 1.00 54.31 678 LYS A N 1
ATOM 5406 C CA . LYS A 1 678 ? 20.428 -2.310 19.821 1.00 54.31 678 LYS A CA 1
ATOM 5407 C C . LYS A 1 678 ? 21.228 -3.527 20.339 1.00 54.31 678 LYS A C 1
ATOM 5409 O O . LYS A 1 678 ? 22.436 -3.602 20.155 1.00 54.31 678 LYS A O 1
ATOM 5414 N N . ALA A 1 679 ? 20.537 -4.488 20.966 1.00 55.25 679 ALA A N 1
ATOM 5415 C CA . ALA A 1 679 ? 21.105 -5.625 21.711 1.00 55.25 679 ALA A CA 1
ATOM 5416 C C . ALA A 1 679 ? 22.252 -6.409 21.036 1.00 55.25 679 ALA A C 1
ATOM 5418 O O . ALA A 1 679 ? 23.107 -6.935 21.738 1.00 55.25 679 ALA A O 1
ATOM 5419 N N . PHE A 1 680 ? 22.271 -6.518 19.702 1.00 57.78 680 PHE A N 1
ATOM 5420 C CA . PHE A 1 680 ? 23.337 -7.218 18.964 1.00 57.78 680 PHE A CA 1
ATOM 5421 C C . PHE A 1 680 ? 24.483 -6.296 18.562 1.00 57.78 680 PHE A C 1
ATOM 5423 O O . PHE A 1 680 ? 25.634 -6.716 18.565 1.00 57.78 680 PHE A O 1
ATOM 5430 N N . ASP A 1 681 ? 24.165 -5.044 18.237 1.00 56.69 681 ASP A N 1
ATOM 5431 C CA . ASP A 1 681 ? 25.149 -4.063 17.783 1.00 56.69 681 ASP A CA 1
ATOM 5432 C C . ASP A 1 681 ? 26.018 -3.569 18.955 1.00 56.69 681 ASP A C 1
ATOM 5434 O O . ASP A 1 681 ? 27.096 -3.031 18.751 1.00 56.69 681 ASP A O 1
ATOM 5438 N N . LYS A 1 682 ? 25.555 -3.791 20.190 1.00 62.94 682 LYS A N 1
ATOM 5439 C CA . LYS A 1 682 ? 26.139 -3.315 21.448 1.00 62.94 682 LYS A CA 1
ATOM 5440 C C . LYS A 1 682 ? 26.821 -4.414 22.289 1.00 62.94 682 LYS A C 1
ATOM 5442 O O . LYS A 1 682 ? 26.938 -4.281 23.505 1.00 62.94 682 LYS A O 1
ATOM 5447 N N . VAL A 1 683 ? 27.243 -5.531 21.691 1.00 68.75 683 VAL A N 1
ATOM 5448 C CA . VAL A 1 683 ? 27.891 -6.632 22.436 1.00 68.75 683 VAL A CA 1
ATOM 5449 C C . VAL A 1 683 ? 29.409 -6.403 22.562 1.00 68.75 683 VAL A C 1
ATOM 5451 O O . VAL A 1 683 ? 30.083 -6.309 21.539 1.00 68.75 683 VAL A O 1
ATOM 5454 N N . PRO A 1 684 ? 29.998 -6.395 23.774 1.00 73.00 684 PRO A N 1
ATOM 5455 C CA . PRO A 1 684 ? 31.442 -6.213 23.957 1.00 73.00 684 PRO A CA 1
ATOM 5456 C C . PRO A 1 684 ? 32.213 -7.487 23.596 1.00 73.00 684 PRO A C 1
ATOM 5458 O O . PRO A 1 684 ? 32.095 -8.510 24.278 1.00 73.00 684 PRO A O 1
ATOM 5461 N N . HIS A 1 685 ? 33.032 -7.435 22.543 1.00 78.00 685 HIS A N 1
ATOM 5462 C CA . HIS A 1 685 ? 33.737 -8.616 22.029 1.00 78.00 685 HIS A CA 1
ATOM 5463 C C . HIS A 1 685 ? 34.708 -9.232 23.051 1.00 78.00 685 HIS A C 1
ATOM 5465 O O . HIS A 1 685 ? 34.761 -10.452 23.175 1.00 78.00 685 HIS A O 1
ATOM 5471 N N . ASN A 1 686 ? 35.411 -8.415 23.842 1.00 76.62 686 ASN A N 1
ATOM 5472 C CA . ASN A 1 686 ? 36.383 -8.902 24.831 1.00 76.62 686 ASN A CA 1
ATOM 5473 C C . ASN A 1 686 ? 35.706 -9.734 25.937 1.00 76.62 686 ASN A C 1
ATOM 5475 O O . ASN A 1 686 ? 36.194 -10.802 26.300 1.00 76.62 686 ASN A O 1
ATOM 5479 N N . LEU A 1 687 ? 34.538 -9.287 26.420 1.00 79.25 687 LEU A N 1
ATOM 5480 C CA . LEU A 1 687 ? 33.745 -10.025 27.409 1.00 79.25 687 LEU A CA 1
ATOM 5481 C C . LEU A 1 687 ? 33.113 -11.284 26.807 1.00 79.25 687 LEU A C 1
ATOM 5483 O O . LEU A 1 687 ? 33.021 -12.305 27.484 1.00 79.25 687 LEU A O 1
ATOM 5487 N N . LEU A 1 688 ? 32.697 -11.234 25.537 1.00 84.06 688 LEU A N 1
ATOM 5488 C CA . LEU A 1 688 ? 32.190 -12.409 24.830 1.00 84.06 688 LEU A CA 1
ATOM 5489 C C . LEU A 1 688 ? 33.268 -13.496 24.710 1.00 84.06 688 LEU A C 1
ATOM 5491 O O . LEU A 1 688 ? 32.981 -14.656 24.990 1.00 84.06 688 LEU A O 1
ATOM 5495 N N . LEU A 1 689 ? 34.496 -13.127 24.333 1.00 83.94 689 LEU A N 1
ATOM 5496 C CA . LEU A 1 689 ? 35.618 -14.059 24.200 1.00 83.94 689 LEU A CA 1
ATOM 5497 C C . LEU A 1 689 ? 36.008 -14.684 25.544 1.00 83.94 689 LEU A C 1
ATOM 5499 O O . LEU A 1 689 ? 36.085 -15.907 25.629 1.00 83.94 689 LEU A O 1
ATOM 5503 N N . ALA A 1 690 ? 36.157 -13.876 26.598 1.00 82.50 690 ALA A N 1
ATOM 5504 C CA . ALA A 1 690 ? 36.448 -14.377 27.944 1.00 82.50 690 ALA A CA 1
ATOM 5505 C C . ALA A 1 690 ? 35.338 -15.313 28.461 1.00 82.50 690 ALA A C 1
ATOM 5507 O O . ALA A 1 690 ? 35.604 -16.345 29.079 1.00 82.50 690 ALA A O 1
ATOM 5508 N N . LYS A 1 691 ? 34.072 -15.004 28.145 1.00 85.44 691 LYS A N 1
ATOM 5509 C CA . LYS A 1 691 ? 32.941 -15.872 28.483 1.00 85.44 691 LYS A CA 1
ATOM 5510 C C . LYS A 1 691 ? 32.972 -17.191 27.707 1.00 85.44 691 LYS A C 1
ATOM 5512 O O . LYS A 1 691 ? 32.735 -18.233 28.310 1.00 85.44 691 LYS A O 1
ATOM 5517 N N . LEU A 1 692 ? 33.277 -17.176 26.408 1.00 87.06 692 LEU A N 1
ATOM 5518 C CA . LEU A 1 692 ? 33.428 -18.405 25.617 1.00 87.06 692 LEU A CA 1
ATOM 5519 C C . LEU A 1 692 ? 34.554 -19.299 26.155 1.00 87.06 692 LEU A C 1
ATOM 5521 O O . LEU A 1 692 ? 34.353 -20.506 26.291 1.00 87.06 692 LEU A O 1
ATOM 5525 N N . GLU A 1 693 ? 35.686 -18.707 26.530 1.00 86.38 693 GLU A N 1
ATOM 5526 C CA . GLU A 1 693 ? 36.810 -19.421 27.142 1.00 86.38 693 GLU A CA 1
ATOM 5527 C C . GLU A 1 693 ? 36.408 -20.086 28.470 1.00 86.38 693 GLU A C 1
ATOM 5529 O O . GLU A 1 693 ? 36.628 -21.283 28.655 1.00 86.38 693 GLU A O 1
ATOM 5534 N N . SER A 1 694 ? 35.685 -19.368 29.341 1.00 84.62 694 SER A N 1
ATOM 5535 C CA . SER A 1 694 ? 35.144 -19.918 30.600 1.00 84.62 694 SER A CA 1
ATOM 5536 C C . SER A 1 694 ? 34.144 -21.073 30.409 1.00 84.62 694 SER A C 1
ATOM 5538 O O . SER A 1 694 ? 33.975 -21.917 31.293 1.00 84.62 694 SER A O 1
ATOM 5540 N N . TYR A 1 695 ? 33.506 -21.135 29.237 1.00 86.06 695 TYR A N 1
ATOM 5541 C CA . TYR A 1 695 ? 32.577 -22.185 28.799 1.00 86.06 695 TYR A CA 1
ATOM 5542 C C . TYR A 1 695 ? 33.291 -23.387 28.150 1.00 86.06 695 TYR A C 1
ATOM 5544 O O . TYR A 1 695 ? 32.641 -24.318 27.665 1.00 86.06 695 TYR A O 1
ATOM 5552 N N . GLY A 1 696 ? 34.626 -23.395 28.151 1.00 85.12 696 GLY A N 1
ATOM 5553 C CA . GLY A 1 696 ? 35.446 -24.473 27.605 1.00 85.12 696 GLY A CA 1
ATOM 5554 C C . GLY A 1 696 ? 35.591 -24.423 26.084 1.00 85.12 696 GLY A C 1
ATOM 5555 O O . GLY A 1 696 ? 35.948 -25.428 25.477 1.00 85.12 696 GLY A O 1
ATOM 5556 N N . VAL A 1 697 ? 35.308 -23.284 25.443 1.00 88.56 697 VAL A N 1
ATOM 5557 C CA . VAL A 1 697 ? 35.684 -23.052 24.041 1.00 88.56 697 VAL A CA 1
ATOM 5558 C C . VAL A 1 697 ? 37.135 -22.591 24.028 1.00 88.56 697 VAL A C 1
ATOM 5560 O O . VAL A 1 697 ? 37.425 -21.475 24.444 1.00 88.56 697 VAL A O 1
ATOM 5563 N N . THR A 1 698 ? 38.050 -23.448 23.584 1.00 86.31 698 THR A N 1
ATOM 5564 C CA . THR A 1 698 ? 39.500 -23.217 23.702 1.00 86.31 698 THR A CA 1
ATOM 5565 C C . THR A 1 698 ? 40.241 -23.574 22.412 1.00 86.31 698 THR A C 1
ATOM 5567 O O . THR A 1 698 ? 39.659 -24.124 21.476 1.00 86.31 698 THR A O 1
ATOM 5570 N N . GLY A 1 699 ? 41.532 -23.242 22.336 1.00 87.62 699 GLY A N 1
ATOM 5571 C CA . GLY A 1 699 ? 42.389 -23.546 21.185 1.00 87.62 699 GLY A CA 1
ATOM 5572 C C . GLY A 1 699 ? 41.889 -22.933 19.873 1.00 87.62 699 GLY A C 1
ATOM 5573 O O . GLY A 1 699 ? 41.317 -21.843 19.857 1.00 87.62 699 GLY A O 1
ATOM 5574 N N . ASN A 1 700 ? 42.052 -23.681 18.780 1.00 88.81 700 ASN A N 1
ATOM 5575 C CA . ASN A 1 700 ? 41.801 -23.231 17.407 1.00 88.81 700 ASN A CA 1
ATOM 5576 C C . ASN A 1 700 ? 40.411 -22.609 17.187 1.00 88.81 700 ASN A C 1
ATOM 5578 O O . ASN A 1 700 ? 40.281 -21.632 16.450 1.00 88.81 700 ASN A O 1
ATOM 5582 N N . LEU A 1 701 ? 39.364 -23.130 17.840 1.00 90.50 701 LEU A N 1
ATOM 5583 C CA . LEU A 1 701 ? 38.018 -22.558 17.741 1.00 90.50 701 LEU A CA 1
ATOM 5584 C C . LEU A 1 701 ? 37.931 -21.159 18.371 1.00 90.50 701 LEU A C 1
ATOM 5586 O O . LEU A 1 701 ? 37.329 -20.262 17.779 1.00 90.50 701 LEU A O 1
ATOM 5590 N N . LEU A 1 702 ? 38.515 -20.964 19.557 1.00 89.25 702 LEU A N 1
ATOM 5591 C CA . LEU A 1 702 ? 38.508 -19.668 20.240 1.00 89.25 702 LEU A CA 1
ATOM 5592 C C . LEU A 1 702 ? 39.339 -18.641 19.465 1.00 89.25 702 LEU A C 1
ATOM 5594 O O . LEU A 1 702 ? 38.898 -17.504 19.289 1.00 89.25 702 LEU A O 1
ATOM 5598 N N . ASP A 1 703 ? 40.496 -19.060 18.954 1.00 87.88 703 ASP A N 1
ATOM 5599 C CA . ASP A 1 703 ? 41.374 -18.217 18.143 1.00 87.88 703 ASP A CA 1
ATOM 5600 C C . ASP A 1 703 ? 40.691 -17.786 16.844 1.00 87.88 703 ASP A C 1
ATOM 5602 O O . ASP A 1 703 ? 40.693 -16.601 16.507 1.00 87.88 703 ASP A O 1
ATOM 5606 N N . TRP A 1 704 ? 39.990 -18.710 16.181 1.00 91.50 704 TRP A N 1
ATOM 5607 C CA . TRP A 1 704 ? 39.203 -18.398 14.993 1.00 91.50 704 TRP A CA 1
ATOM 5608 C C . TRP A 1 704 ? 38.048 -17.427 15.291 1.00 91.50 704 TRP A C 1
ATOM 5610 O O . TRP A 1 704 ? 37.834 -16.480 14.536 1.00 91.50 704 TRP A O 1
ATOM 5620 N N . ILE A 1 705 ? 37.308 -17.605 16.398 1.00 87.94 705 ILE A N 1
ATOM 5621 C CA . ILE A 1 705 ? 36.230 -16.676 16.797 1.00 87.94 705 ILE A CA 1
ATOM 5622 C C . ILE A 1 705 ? 36.802 -15.289 17.120 1.00 87.94 705 ILE A C 1
ATOM 5624 O O . ILE A 1 705 ? 36.211 -14.281 16.726 1.00 87.94 705 ILE A O 1
ATOM 5628 N N . ARG A 1 706 ? 37.963 -15.220 17.787 1.00 87.00 706 ARG A N 1
ATOM 5629 C CA . ARG A 1 706 ? 38.678 -13.963 18.049 1.00 87.00 706 ARG A CA 1
ATOM 5630 C C . ARG A 1 706 ? 39.032 -13.265 16.739 1.00 87.00 706 ARG A C 1
ATOM 5632 O O . ARG A 1 706 ? 38.657 -12.111 16.550 1.00 87.00 706 ARG A O 1
ATOM 5639 N N . ALA A 1 707 ? 39.645 -13.983 15.801 1.00 82.00 707 ALA A N 1
ATOM 5640 C CA . ALA A 1 707 ? 39.967 -13.453 14.481 1.00 82.00 707 ALA A CA 1
ATOM 5641 C C . ALA A 1 707 ? 38.719 -13.016 13.687 1.00 82.00 707 ALA A C 1
ATOM 5643 O O . ALA A 1 707 ? 38.767 -12.013 12.983 1.00 82.00 707 ALA A O 1
ATOM 5644 N N . PHE A 1 708 ? 37.585 -13.714 13.822 1.00 83.00 708 PHE A N 1
ATOM 5645 C CA . PHE A 1 708 ? 36.324 -13.363 13.154 1.00 83.00 708 PHE A CA 1
ATOM 5646 C C . PHE A 1 708 ? 35.666 -12.079 13.695 1.00 83.00 708 PHE A C 1
ATOM 5648 O O . PHE A 1 708 ? 34.939 -11.404 12.953 1.00 83.00 708 PHE A O 1
ATOM 5655 N N . LEU A 1 709 ? 35.872 -11.764 14.979 1.00 77.94 709 LEU A N 1
ATOM 5656 C CA . LEU A 1 709 ? 35.294 -10.602 15.671 1.00 77.94 709 LEU A CA 1
ATOM 5657 C C . LEU A 1 709 ? 36.203 -9.362 15.648 1.00 77.94 709 LEU A C 1
ATOM 5659 O O . LEU A 1 709 ? 35.711 -8.246 15.825 1.00 77.94 709 LEU A O 1
ATOM 5663 N N . SER A 1 710 ? 37.505 -9.541 15.432 1.00 72.94 710 SER A N 1
ATOM 5664 C CA . SER A 1 710 ? 38.492 -8.460 15.352 1.00 72.94 710 SER A CA 1
ATOM 5665 C C . SER A 1 710 ? 38.650 -7.921 13.925 1.00 72.94 710 SER A C 1
ATOM 5667 O O . SER A 1 710 ? 38.482 -8.650 12.952 1.00 72.94 710 SER A O 1
ATOM 5669 N N . ASN A 1 711 ? 39.007 -6.636 13.798 1.00 65.94 711 ASN A N 1
ATOM 5670 C CA . ASN A 1 711 ? 39.425 -5.996 12.538 1.00 65.94 711 ASN A CA 1
ATOM 5671 C C . ASN A 1 711 ? 38.449 -6.181 11.354 1.00 65.94 711 ASN A C 1
ATOM 5673 O O . ASN A 1 711 ? 38.861 -6.279 10.196 1.00 65.94 711 ASN A O 1
ATOM 5677 N N . ARG A 1 712 ? 37.140 -6.251 11.639 1.00 66.62 712 ARG A N 1
ATOM 5678 C CA . ARG A 1 712 ? 36.103 -6.330 10.606 1.00 66.62 712 ARG A CA 1
ATOM 5679 C C . ARG A 1 712 ? 35.885 -4.967 9.975 1.00 66.62 712 ARG A C 1
ATOM 5681 O O . ARG A 1 712 ? 35.535 -4.014 10.663 1.00 66.62 712 ARG A O 1
ATOM 5688 N N . ASN A 1 713 ? 35.944 -4.929 8.651 1.00 59.31 713 ASN A N 1
ATOM 5689 C CA . ASN A 1 713 ? 35.700 -3.711 7.893 1.00 59.31 713 ASN A CA 1
ATOM 5690 C C . ASN A 1 713 ? 34.404 -3.844 7.097 1.00 59.31 713 ASN A C 1
ATOM 5692 O O . ASN A 1 713 ? 34.095 -4.897 6.531 1.00 59.31 713 ASN A O 1
ATOM 5696 N N . TYR A 1 714 ? 33.645 -2.759 7.013 1.00 58.03 714 TYR A N 1
ATOM 5697 C CA . TYR A 1 714 ? 32.490 -2.691 6.136 1.00 58.03 714 TYR A CA 1
ATOM 5698 C C . TYR A 1 714 ? 32.522 -1.441 5.274 1.00 58.03 714 TYR A C 1
ATOM 5700 O O . TYR A 1 714 ? 33.148 -0.438 5.596 1.00 58.03 714 TYR A O 1
ATOM 5708 N N . CYS A 1 715 ? 31.797 -1.502 4.168 1.00 52.94 715 CYS A N 1
ATOM 5709 C CA . CYS A 1 715 ? 31.567 -0.374 3.283 1.00 52.94 715 CYS A CA 1
ATOM 5710 C C . CYS A 1 715 ? 30.066 -0.237 3.025 1.00 52.94 715 CYS A C 1
ATOM 5712 O O . CYS A 1 715 ? 29.368 -1.231 2.807 1.00 52.94 715 CYS A O 1
ATOM 5714 N N . VAL A 1 716 ? 29.537 0.985 3.046 1.00 54.66 716 VAL A N 1
ATOM 5715 C CA . VAL A 1 716 ? 28.124 1.227 2.734 1.00 54.66 716 VAL A CA 1
ATOM 5716 C C . VAL A 1 716 ? 27.967 1.426 1.234 1.00 54.66 716 VAL A C 1
ATOM 5718 O O . VAL A 1 716 ? 28.571 2.301 0.626 1.00 54.66 716 VAL A O 1
ATOM 5721 N N . LYS A 1 717 ? 27.122 0.604 0.617 1.00 55.69 717 LYS A N 1
ATOM 5722 C CA . LYS A 1 717 ? 26.798 0.683 -0.802 1.00 55.69 717 LYS A CA 1
ATOM 5723 C C . LYS A 1 717 ? 25.489 1.428 -1.008 1.00 55.69 717 LYS A C 1
ATOM 5725 O O . LYS A 1 717 ? 24.403 0.861 -0.863 1.00 55.69 717 LYS A O 1
ATOM 5730 N N . VAL A 1 718 ? 25.585 2.677 -1.443 1.00 52.16 718 VAL A N 1
ATOM 5731 C CA . VAL A 1 718 ? 24.432 3.450 -1.909 1.00 52.16 718 VAL A CA 1
ATOM 5732 C C . VAL A 1 718 ? 24.184 3.095 -3.375 1.00 52.16 718 VAL A C 1
ATOM 5734 O O . VAL A 1 718 ? 25.029 3.294 -4.242 1.00 52.16 718 VAL A O 1
ATOM 5737 N N . CYS A 1 719 ? 23.029 2.494 -3.674 1.00 44.28 719 CYS A N 1
ATOM 5738 C CA . CYS A 1 719 ? 22.681 2.130 -5.048 1.00 44.28 719 CYS A CA 1
ATOM 5739 C C . CYS A 1 719 ? 22.375 3.382 -5.880 1.00 44.28 719 CYS A C 1
ATOM 5741 O O . CYS A 1 719 ? 21.214 3.784 -5.997 1.00 44.28 719 CYS A O 1
ATOM 5743 N N . VAL A 1 720 ? 23.399 3.944 -6.518 1.00 40.00 720 VAL A N 1
ATOM 5744 C CA . VAL A 1 720 ? 23.229 4.925 -7.589 1.00 40.00 720 VAL A CA 1
ATOM 5745 C C . VAL A 1 720 ? 22.783 4.166 -8.833 1.00 40.00 720 VAL A C 1
ATOM 5747 O O . VAL A 1 720 ? 23.487 3.284 -9.324 1.00 40.00 720 VAL A O 1
ATOM 5750 N N . ARG A 1 721 ? 21.579 4.462 -9.330 1.00 34.75 721 ARG A N 1
ATOM 5751 C CA . ARG A 1 721 ? 21.265 4.216 -10.738 1.00 34.75 721 ARG A CA 1
ATOM 5752 C C . ARG A 1 721 ? 21.554 5.519 -11.452 1.00 34.75 721 ARG A C 1
ATOM 5754 O O . ARG A 1 721 ? 20.764 6.451 -11.344 1.00 34.75 721 ARG A O 1
ATOM 5761 N N . ASN A 1 722 ? 22.662 5.566 -12.181 1.00 32.16 722 ASN A N 1
ATOM 5762 C CA . ASN A 1 722 ? 22.877 6.626 -13.158 1.00 32.16 722 ASN A CA 1
ATOM 5763 C C . ASN A 1 722 ? 21.731 6.626 -14.193 1.00 32.16 722 ASN A C 1
ATOM 5765 O O . ASN A 1 722 ? 20.954 5.668 -14.284 1.00 32.16 722 ASN A O 1
ATOM 5769 N N . ALA A 1 723 ? 21.603 7.697 -14.982 1.00 31.86 723 ALA A N 1
ATOM 5770 C CA . ALA A 1 723 ? 20.534 7.866 -15.979 1.00 31.86 723 ALA A CA 1
ATOM 5771 C C . ALA A 1 723 ? 20.419 6.698 -16.996 1.00 31.86 723 ALA A C 1
ATOM 5773 O O . ALA A 1 723 ? 19.402 6.551 -17.673 1.00 31.86 723 ALA A O 1
ATOM 5774 N N . SER A 1 724 ? 21.431 5.826 -17.064 1.00 32.69 724 SER A N 1
ATOM 5775 C CA . SER A 1 724 ? 21.515 4.607 -17.877 1.00 32.69 724 SER A CA 1
ATOM 5776 C C . SER A 1 724 ? 21.196 3.292 -17.127 1.00 32.69 724 SER A C 1
ATOM 5778 O O . SER A 1 724 ? 21.108 2.233 -17.751 1.00 32.69 724 SER A O 1
ATOM 5780 N N . GLY A 1 725 ? 20.944 3.321 -15.814 1.00 30.53 725 GLY A N 1
ATOM 5781 C CA . GLY A 1 725 ? 20.489 2.169 -15.028 1.00 30.53 725 GLY A CA 1
ATOM 5782 C C . GLY A 1 725 ? 21.569 1.144 -14.649 1.00 30.53 725 GLY A C 1
ATOM 5783 O O . GLY A 1 725 ? 21.226 -0.031 -14.449 1.00 30.53 725 GLY A O 1
ATOM 5784 N N . LEU A 1 726 ? 22.838 1.553 -14.543 1.00 28.92 726 LEU A N 1
ATOM 5785 C CA . LEU A 1 726 ? 23.939 0.737 -14.013 1.00 28.92 726 LEU A CA 1
ATOM 5786 C C . LEU A 1 726 ? 24.201 1.024 -12.520 1.00 28.92 726 LEU A C 1
ATOM 5788 O O . LEU A 1 726 ? 23.845 2.086 -12.024 1.00 28.92 726 LEU A O 1
ATOM 5792 N N . LEU A 1 727 ? 24.785 0.045 -11.816 1.00 30.05 727 LEU A N 1
ATOM 5793 C CA . LEU A 1 727 ? 25.195 0.116 -10.406 1.00 30.05 727 LEU A CA 1
ATOM 5794 C C . LEU A 1 727 ? 26.678 0.526 -10.344 1.00 30.05 727 LEU A C 1
ATOM 5796 O O . LEU A 1 727 ? 27.487 -0.179 -10.945 1.00 30.05 727 LEU A O 1
ATOM 5800 N N . CYS A 1 728 ? 27.031 1.586 -9.613 1.00 29.20 728 CYS A N 1
ATOM 5801 C CA . CYS A 1 728 ? 28.430 1.906 -9.293 1.00 29.20 728 CYS A CA 1
ATOM 5802 C C . CYS A 1 728 ? 28.862 1.211 -7.984 1.00 29.20 728 CYS A C 1
ATOM 5804 O O . CYS A 1 728 ? 28.025 0.934 -7.116 1.00 29.20 728 CYS A O 1
ATOM 5806 N N . SER A 1 729 ? 30.144 0.875 -7.861 1.00 33.81 729 SER A N 1
ATOM 5807 C CA . SER A 1 729 ? 30.757 0.321 -6.649 1.00 33.81 729 SER A CA 1
ATOM 5808 C C . SER A 1 729 ? 32.182 0.837 -6.551 1.00 33.81 729 SER A C 1
ATOM 5810 O O . SER A 1 729 ? 32.992 0.442 -7.384 1.00 33.81 729 SER A O 1
ATOM 5812 N N . ASP A 1 730 ? 32.468 1.647 -5.538 1.00 30.06 730 ASP A N 1
ATOM 5813 C CA . ASP A 1 730 ? 33.835 1.835 -5.071 1.00 30.06 730 ASP A CA 1
ATOM 5814 C C . ASP A 1 730 ? 33.868 1.820 -3.539 1.00 30.06 730 ASP A C 1
ATOM 5816 O O . ASP A 1 730 ? 32.885 2.172 -2.875 1.00 30.06 730 ASP A O 1
ATOM 5820 N N . HIS A 1 731 ? 34.942 1.266 -2.989 1.00 35.75 731 HIS A N 1
ATOM 5821 C CA . HIS A 1 731 ? 35.115 0.916 -1.581 1.00 35.75 731 HIS A CA 1
ATOM 5822 C C . HIS A 1 731 ? 36.466 1.455 -1.077 1.00 35.75 731 HIS A C 1
ATOM 5824 O O . HIS A 1 731 ? 37.347 1.719 -1.882 1.00 35.75 731 HIS A O 1
ATOM 5830 N N . THR A 1 732 ? 36.600 1.549 0.255 1.00 30.59 732 THR A N 1
ATOM 5831 C CA . THR A 1 732 ? 37.843 1.653 1.060 1.00 30.59 732 THR A CA 1
ATOM 5832 C C . THR A 1 732 ? 38.553 3.004 1.237 1.00 30.59 732 THR A C 1
ATOM 5834 O O . THR A 1 732 ? 39.655 3.152 0.733 1.00 30.59 732 THR A O 1
ATOM 5837 N N . GLU A 1 733 ? 38.045 3.895 2.112 1.00 29.02 733 GLU A N 1
ATOM 5838 C CA . GLU A 1 733 ? 38.945 4.823 2.851 1.00 29.02 733 GLU A CA 1
ATOM 5839 C C . GLU A 1 733 ? 38.443 5.408 4.199 1.00 29.02 733 GLU A C 1
ATOM 5841 O O . GLU A 1 733 ? 38.996 6.381 4.697 1.00 29.02 733 GLU A O 1
ATOM 5846 N N . THR A 1 734 ? 37.421 4.847 4.859 1.00 30.88 734 THR A N 1
ATOM 5847 C CA . THR A 1 734 ? 36.827 5.497 6.061 1.00 30.88 734 THR A CA 1
ATOM 5848 C C . THR A 1 734 ? 36.565 4.517 7.207 1.00 30.88 734 THR A C 1
ATOM 5850 O O . THR A 1 734 ? 35.523 4.550 7.849 1.00 30.88 734 THR A O 1
ATOM 5853 N N . ALA A 1 735 ? 37.490 3.580 7.433 1.00 27.42 735 ALA A N 1
ATOM 5854 C CA . ALA A 1 735 ? 37.340 2.533 8.450 1.00 27.42 735 ALA A CA 1
ATOM 5855 C C . ALA A 1 735 ? 38.089 2.808 9.772 1.00 27.42 735 ALA A C 1
ATOM 5857 O O . ALA A 1 735 ? 37.852 2.097 10.740 1.00 27.42 735 ALA A O 1
ATOM 5858 N N . ASN A 1 736 ? 38.958 3.825 9.856 1.00 31.00 736 ASN A N 1
ATOM 5859 C CA . ASN A 1 736 ? 39.987 3.862 10.909 1.00 31.00 736 ASN A CA 1
ATOM 5860 C C . ASN A 1 736 ? 39.876 4.984 11.963 1.00 31.00 736 ASN A C 1
ATOM 5862 O O . ASN A 1 736 ? 40.766 5.072 12.800 1.00 31.00 736 ASN A O 1
ATOM 5866 N N . THR A 1 737 ? 38.840 5.834 11.978 1.00 27.88 737 THR A N 1
ATOM 5867 C CA . THR A 1 737 ? 38.928 7.109 12.740 1.00 27.88 737 THR A CA 1
ATOM 5868 C C . THR A 1 737 ? 37.898 7.321 13.862 1.00 27.88 737 THR A C 1
ATOM 5870 O O . THR A 1 737 ? 37.915 8.371 14.489 1.00 27.88 737 THR A O 1
ATOM 5873 N N . LEU A 1 738 ? 37.000 6.378 14.167 1.00 28.53 738 LEU A N 1
ATOM 5874 C CA . LEU A 1 738 ? 35.863 6.644 15.080 1.00 28.53 738 LEU A CA 1
ATOM 5875 C C . LEU A 1 738 ? 35.704 5.638 16.230 1.00 28.53 738 LEU A C 1
ATOM 5877 O O . LEU A 1 738 ? 34.601 5.450 16.738 1.00 28.53 738 LEU A O 1
ATOM 5881 N N . ALA A 1 739 ? 36.795 5.005 16.658 1.00 25.23 739 ALA A N 1
ATOM 5882 C CA . ALA A 1 739 ? 36.776 3.991 17.714 1.00 25.23 739 ALA A CA 1
ATOM 5883 C C . ALA A 1 739 ? 36.692 4.550 19.156 1.00 25.23 739 ALA A C 1
ATOM 5885 O O . ALA A 1 739 ? 36.386 3.790 20.067 1.00 25.23 739 ALA A O 1
ATOM 5886 N N . ASP A 1 740 ? 36.890 5.853 19.394 1.00 26.94 740 ASP A N 1
ATOM 5887 C CA . ASP A 1 740 ? 37.275 6.313 20.743 1.00 26.94 740 ASP A CA 1
ATOM 5888 C C . ASP A 1 740 ? 36.158 6.890 21.651 1.00 26.94 740 ASP A C 1
ATOM 5890 O O . ASP A 1 740 ? 36.389 7.099 22.842 1.00 26.94 740 ASP A O 1
ATOM 5894 N N . SER A 1 741 ? 34.927 7.149 21.187 1.00 25.45 741 SER A N 1
ATOM 5895 C CA . SER A 1 741 ? 34.094 8.192 21.839 1.00 25.45 741 SER A CA 1
ATOM 5896 C C . SER A 1 741 ? 32.854 7.799 22.685 1.00 25.45 741 SER A C 1
ATOM 5898 O O . SER A 1 741 ? 31.986 8.653 22.850 1.00 25.45 741 SER A O 1
ATOM 5900 N N . PHE A 1 742 ? 32.676 6.588 23.239 1.00 25.16 742 PHE A N 1
ATOM 5901 C CA . PHE A 1 742 ? 31.338 6.160 23.738 1.00 25.16 742 PHE A CA 1
ATOM 5902 C C . PHE A 1 742 ? 31.225 5.643 25.191 1.00 25.16 742 PHE A C 1
ATOM 5904 O O . PHE A 1 742 ? 30.684 4.565 25.433 1.00 25.16 742 PHE A O 1
ATOM 5911 N N . ALA A 1 743 ? 31.672 6.417 26.186 1.00 24.91 743 ALA A N 1
ATOM 5912 C CA . ALA A 1 743 ? 31.746 5.967 27.591 1.00 24.91 743 ALA A CA 1
ATOM 5913 C C . ALA A 1 743 ? 30.668 6.459 28.581 1.00 24.91 743 ALA A C 1
ATOM 5915 O O . ALA A 1 743 ? 30.822 6.203 29.770 1.00 24.91 743 ALA A O 1
ATOM 5916 N N . ALA A 1 744 ? 29.585 7.145 28.204 1.00 24.91 744 ALA A N 1
ATOM 5917 C CA . ALA A 1 744 ? 28.683 7.682 29.235 1.00 24.91 744 ALA A CA 1
ATOM 5918 C C . ALA A 1 744 ? 27.198 7.674 28.854 1.00 24.91 744 ALA A C 1
ATOM 5920 O O . ALA A 1 744 ? 26.847 8.160 27.781 1.00 24.91 744 ALA A O 1
ATOM 5921 N N . THR A 1 745 ? 26.348 7.268 29.818 1.00 22.61 745 THR A N 1
ATOM 5922 C CA . THR A 1 745 ? 25.066 7.930 30.195 1.00 22.61 745 THR A CA 1
ATOM 5923 C C . THR A 1 745 ? 23.790 7.045 30.212 1.00 22.61 745 THR A C 1
ATOM 5925 O O . THR A 1 745 ? 23.076 6.946 29.223 1.00 22.61 745 THR A O 1
ATOM 5928 N N . TYR A 1 746 ? 23.507 6.490 31.406 1.00 25.81 746 TYR A N 1
ATOM 5929 C CA . TYR A 1 746 ? 22.264 6.568 32.228 1.00 25.81 746 TYR A CA 1
ATOM 5930 C C . TYR A 1 746 ? 20.908 5.857 31.927 1.00 25.81 746 TYR A C 1
ATOM 5932 O O . TYR A 1 746 ? 20.579 5.447 30.820 1.00 25.81 746 TYR A O 1
ATOM 5940 N N . ASN A 1 747 ? 20.155 5.747 33.046 1.00 26.05 747 ASN A N 1
ATOM 5941 C CA . ASN A 1 747 ? 18.944 4.993 33.452 1.00 26.05 747 ASN A CA 1
ATOM 5942 C C . ASN A 1 747 ? 17.607 5.805 33.459 1.00 26.05 747 ASN A C 1
ATOM 5944 O O . ASN A 1 747 ? 17.682 7.025 33.572 1.00 26.05 747 ASN A O 1
ATOM 5948 N N . LEU A 1 748 ? 16.423 5.126 33.504 1.00 27.91 748 LEU A N 1
ATOM 5949 C CA . LEU A 1 748 ? 15.326 5.148 34.549 1.00 27.91 748 LEU A CA 1
ATOM 5950 C C . LEU A 1 748 ? 13.853 4.828 34.076 1.00 27.91 748 LEU A C 1
ATOM 5952 O O . LEU A 1 748 ? 13.536 4.963 32.899 1.00 27.91 748 LEU A O 1
ATOM 5956 N N . ASN A 1 749 ? 12.994 4.394 35.040 1.00 32.00 749 ASN A N 1
ATOM 5957 C CA . ASN A 1 749 ? 11.647 3.707 35.045 1.00 32.00 749 ASN A CA 1
ATOM 5958 C C . ASN A 1 749 ? 10.371 4.597 35.264 1.00 32.00 749 ASN A C 1
ATOM 5960 O O . ASN A 1 749 ? 10.572 5.762 35.575 1.00 32.00 749 ASN A O 1
ATOM 5964 N N . ILE A 1 750 ? 9.111 4.037 35.227 1.00 28.73 750 ILE A N 1
ATOM 5965 C CA . ILE A 1 750 ? 7.826 4.456 35.937 1.00 28.73 750 ILE A CA 1
ATOM 5966 C C . ILE A 1 750 ? 6.644 3.383 35.900 1.00 28.73 750 ILE A C 1
ATOM 5968 O O . ILE A 1 750 ? 6.650 2.521 35.025 1.00 28.73 750 ILE A O 1
ATOM 5972 N N . ASN A 1 751 ? 5.657 3.481 36.847 1.00 30.44 751 ASN A N 1
ATOM 5973 C CA . ASN A 1 751 ? 4.592 2.580 37.451 1.00 30.44 751 ASN A CA 1
ATOM 5974 C C . ASN A 1 751 ? 3.114 2.483 36.868 1.00 30.44 751 ASN A C 1
ATOM 5976 O O . ASN A 1 751 ? 2.770 3.228 35.956 1.00 30.44 751 ASN A O 1
ATOM 5980 N N . ASN A 1 752 ? 2.218 1.635 37.478 1.00 32.47 752 ASN A N 1
ATOM 5981 C CA . ASN A 1 752 ? 0.813 1.208 37.107 1.00 32.47 752 ASN A CA 1
ATOM 5982 C C . ASN A 1 752 ? -0.319 1.358 38.205 1.00 32.47 752 ASN A C 1
ATOM 5984 O O . ASN A 1 752 ? -0.007 1.205 39.380 1.00 32.47 752 ASN A O 1
ATOM 5988 N N . ASN A 1 753 ? -1.627 1.524 37.836 1.00 38.72 753 ASN A N 1
ATOM 5989 C CA . ASN A 1 753 ? -2.879 1.330 38.664 1.00 38.72 753 ASN A CA 1
ATOM 5990 C C . ASN A 1 753 ? -4.204 1.175 37.807 1.00 38.72 753 ASN A C 1
ATOM 5992 O O . ASN A 1 753 ? -4.289 1.810 36.757 1.00 38.72 753 ASN A O 1
ATOM 5996 N N . ILE A 1 754 ? -5.245 0.385 38.212 1.00 38.38 754 ILE A N 1
ATOM 5997 C CA . ILE A 1 754 ? -6.512 0.052 37.442 1.00 38.38 754 ILE A CA 1
ATOM 5998 C C . ILE A 1 754 ? -7.827 0.026 38.320 1.00 38.38 754 ILE A C 1
ATOM 6000 O O . ILE A 1 754 ? -7.748 -0.467 39.441 1.00 38.38 754 ILE A O 1
ATOM 6004 N N . PRO A 1 755 ? -9.037 0.452 37.833 1.00 40.25 755 PRO A N 1
ATOM 6005 C CA . PRO A 1 755 ? -10.349 0.468 38.562 1.00 40.25 755 PRO A CA 1
ATOM 6006 C C . PRO A 1 755 ? -11.368 -0.703 38.306 1.00 40.25 755 PRO A C 1
ATOM 6008 O O . PRO A 1 755 ? -11.218 -1.450 37.340 1.00 40.25 755 PRO A O 1
ATOM 6011 N N . SER A 1 756 ? -12.434 -0.835 39.138 1.00 37.75 756 SER A N 1
ATOM 6012 C CA . SER A 1 756 ? -13.444 -1.943 39.208 1.00 37.75 756 SER A CA 1
ATOM 6013 C C . SER A 1 756 ? -14.854 -1.659 38.596 1.00 37.75 756 SER A C 1
ATOM 6015 O O . SER A 1 756 ? -15.241 -0.500 38.442 1.00 37.75 756 SER A O 1
ATOM 6017 N N . PHE A 1 757 ? -15.647 -2.706 38.252 1.00 45.38 757 PHE A N 1
ATOM 6018 C CA . PHE A 1 757 ? -16.970 -2.627 37.565 1.00 45.38 757 PHE A CA 1
ATOM 6019 C C . PHE A 1 757 ? -18.077 -3.512 38.195 1.00 45.38 757 PHE A C 1
ATOM 6021 O O . PHE A 1 757 ? -17.776 -4.597 38.683 1.00 45.38 757 PHE A O 1
ATOM 6028 N N . MET A 1 758 ? -19.358 -3.095 38.120 1.00 43.44 758 MET A N 1
ATOM 6029 C CA . MET A 1 758 ? -20.537 -3.882 38.553 1.00 43.44 758 MET A CA 1
ATOM 6030 C C . MET A 1 758 ? -21.266 -4.588 37.377 1.00 43.44 758 MET A C 1
ATOM 6032 O O . MET A 1 758 ? -21.431 -3.975 36.318 1.00 43.44 758 MET A O 1
ATOM 6036 N N . PRO A 1 759 ? -21.734 -5.844 37.541 1.00 47.12 759 PRO A N 1
ATOM 6037 C CA . PRO A 1 759 ? -22.418 -6.622 36.499 1.00 47.12 759 PRO A CA 1
ATOM 6038 C C . PRO A 1 759 ? -23.882 -6.198 36.279 1.00 47.12 759 PRO A C 1
ATOM 6040 O O . PRO A 1 759 ? -24.563 -5.766 37.202 1.00 47.12 759 PRO A O 1
ATOM 6043 N N . THR A 1 760 ? -24.374 -6.340 35.041 1.00 53.81 760 THR A N 1
ATOM 6044 C CA . THR A 1 760 ? -25.649 -5.750 34.577 1.00 53.81 760 THR A CA 1
ATOM 6045 C C . THR A 1 760 ? -26.777 -6.754 34.270 1.00 53.81 760 THR A C 1
ATOM 6047 O O . THR A 1 760 ? -27.798 -6.334 33.735 1.00 53.81 760 THR A O 1
ATOM 6050 N N . SER A 1 761 ? -26.653 -8.065 34.524 1.00 51.41 761 SER A N 1
ATOM 6051 C CA . SER A 1 761 ? -27.517 -9.054 33.838 1.00 51.41 761 SER A CA 1
ATOM 6052 C C . SER A 1 761 ? -28.584 -9.785 34.679 1.00 51.41 761 SER A C 1
ATOM 6054 O O . SER A 1 761 ? -28.296 -10.436 35.677 1.00 51.41 761 SER A O 1
ATOM 6056 N N . THR A 1 762 ? -29.822 -9.741 34.157 1.00 49.00 762 THR A N 1
ATOM 6057 C CA . THR A 1 762 ? -31.016 -10.573 34.443 1.00 49.00 762 THR A CA 1
ATOM 6058 C C . THR A 1 762 ? -31.338 -11.560 33.294 1.00 49.00 762 THR A C 1
ATOM 6060 O O . THR A 1 762 ? -32.429 -12.124 33.240 1.00 49.00 762 THR A O 1
ATOM 6063 N N . PHE A 1 763 ? -30.411 -11.785 32.349 1.00 59.88 763 PHE A N 1
ATOM 6064 C CA . PHE A 1 763 ? -30.622 -12.577 31.120 1.00 59.88 763 PHE A CA 1
ATOM 6065 C C . PHE A 1 763 ? -29.699 -13.809 31.041 1.00 59.88 763 PHE A C 1
ATOM 6067 O O . PHE A 1 763 ? -28.601 -13.803 31.594 1.00 59.88 763 PHE A O 1
ATOM 6074 N N . SER A 1 764 ? -30.108 -14.857 30.307 1.00 63.44 764 SER A N 1
ATOM 6075 C CA . SER A 1 764 ? -29.298 -16.070 30.087 1.00 63.44 764 SER A CA 1
ATOM 6076 C C . SER A 1 764 ? -28.038 -15.761 29.264 1.00 63.44 764 SER A C 1
ATOM 6078 O O . SER A 1 764 ? -28.155 -15.374 28.098 1.00 63.44 764 SER A O 1
ATOM 6080 N N . GLY A 1 765 ? -26.853 -15.945 29.850 1.00 70.62 765 GLY A N 1
ATOM 6081 C CA . GLY A 1 765 ? -25.569 -15.608 29.225 1.00 70.62 765 GLY A CA 1
ATOM 6082 C C . GLY A 1 765 ? -25.179 -16.467 28.012 1.00 70.62 765 GLY A C 1
ATOM 6083 O O . GLY A 1 765 ? -25.646 -17.595 27.845 1.00 70.62 765 GLY A O 1
ATOM 6084 N N . LEU A 1 766 ? -24.295 -15.937 27.157 1.00 80.56 766 LEU A N 1
ATOM 6085 C CA . LEU A 1 766 ? -23.702 -16.663 26.027 1.00 80.56 766 LEU A CA 1
ATOM 6086 C C . LEU A 1 766 ? -22.395 -17.330 26.463 1.00 80.56 766 LEU A C 1
ATOM 6088 O O . LEU A 1 766 ? -21.364 -16.664 26.555 1.00 80.56 766 LEU A O 1
ATOM 6092 N N . SER A 1 767 ? -22.435 -18.646 26.671 1.00 79.00 767 SER A N 1
ATOM 6093 C CA . SER A 1 767 ? -21.273 -19.426 27.122 1.00 79.00 767 SER A CA 1
ATOM 6094 C C . SER A 1 767 ? -20.814 -20.517 26.151 1.00 79.00 767 SER A C 1
ATOM 6096 O O . SER A 1 767 ? -19.672 -20.972 26.245 1.00 79.00 767 SER A O 1
ATOM 6098 N N . TYR A 1 768 ? -21.657 -20.923 25.190 1.00 79.75 768 TYR A N 1
ATOM 6099 C CA . TYR A 1 768 ? -21.386 -22.064 24.310 1.00 79.75 768 TYR A CA 1
ATOM 6100 C C . TYR A 1 768 ? -21.648 -21.789 22.820 1.00 79.75 768 TYR A C 1
ATOM 6102 O O . TYR A 1 768 ? -22.653 -21.182 22.457 1.00 79.75 768 TYR A O 1
ATOM 6110 N N . ILE A 1 769 ? -20.750 -22.278 21.952 1.00 83.56 769 ILE A N 1
ATOM 6111 C CA . ILE A 1 769 ? -20.839 -22.214 20.484 1.00 83.56 769 ILE A CA 1
ATOM 6112 C C . ILE A 1 769 ? -20.515 -23.596 19.901 1.00 83.56 769 ILE A C 1
ATOM 6114 O O . ILE A 1 769 ? -19.481 -24.182 20.220 1.00 83.56 769 ILE A O 1
ATOM 6118 N N . ASN A 1 770 ? -21.371 -24.098 19.006 1.00 82.88 770 ASN A N 1
ATOM 6119 C CA . ASN A 1 770 ? -21.188 -25.398 18.357 1.00 82.88 770 ASN A CA 1
ATOM 6120 C C . ASN A 1 770 ? -20.509 -25.266 16.978 1.00 82.88 770 ASN A C 1
ATOM 6122 O O . ASN A 1 770 ? -21.040 -24.615 16.073 1.00 82.88 770 ASN A O 1
ATOM 6126 N N . PHE A 1 771 ? -19.362 -25.924 16.786 1.00 86.88 771 PHE A N 1
ATOM 6127 C CA . PHE A 1 771 ? -18.614 -25.923 15.524 1.00 86.88 771 PHE A CA 1
ATOM 6128 C C . PHE A 1 771 ? -18.882 -27.211 14.734 1.00 86.88 771 PHE A C 1
ATOM 6130 O O . PHE A 1 771 ? -18.141 -28.185 14.849 1.00 86.88 771 PHE A O 1
ATOM 6137 N N . THR A 1 772 ? -19.922 -27.229 13.893 1.00 88.81 772 THR A N 1
ATOM 6138 C CA . THR A 1 772 ? -20.234 -28.406 13.059 1.00 88.81 772 THR A CA 1
ATOM 6139 C C . THR A 1 772 ? -19.349 -28.488 11.802 1.00 88.81 772 THR A C 1
ATOM 6141 O O . THR A 1 772 ? -18.950 -27.451 11.254 1.00 88.81 772 THR A O 1
ATOM 6144 N N . PRO A 1 773 ? -19.056 -29.697 11.277 1.00 87.94 773 PRO A N 1
ATOM 6145 C CA . PRO A 1 773 ? -18.312 -29.857 10.026 1.00 87.94 773 PRO A CA 1
ATOM 6146 C C . PRO A 1 773 ? -18.936 -29.103 8.844 1.00 87.94 773 PRO A C 1
ATOM 6148 O O . PRO A 1 773 ? -18.207 -28.509 8.053 1.00 87.94 773 PRO A O 1
ATOM 6151 N N . ASP A 1 774 ? -20.264 -29.050 8.738 1.00 86.94 774 ASP A N 1
ATOM 6152 C CA . ASP A 1 774 ? -20.938 -28.319 7.657 1.00 86.94 774 ASP A CA 1
ATOM 6153 C C . ASP A 1 774 ? -20.764 -26.802 7.778 1.00 86.94 774 ASP A C 1
ATOM 6155 O O . ASP A 1 774 ? -20.485 -26.119 6.783 1.00 86.94 774 ASP A O 1
ATOM 6159 N N . LEU A 1 775 ? -20.826 -26.268 9.004 1.00 86.12 775 LEU A N 1
ATOM 6160 C CA . LEU A 1 775 ? -20.557 -24.858 9.270 1.00 86.12 775 LEU A CA 1
ATOM 6161 C C . LEU A 1 775 ? -19.124 -24.498 8.861 1.00 86.12 775 LEU A C 1
ATOM 6163 O O . LEU A 1 775 ? -18.920 -23.533 8.120 1.00 86.12 775 LEU A O 1
ATOM 6167 N N . VAL A 1 776 ? -18.135 -25.301 9.258 1.00 85.81 776 VAL A N 1
ATOM 6168 C CA . VAL A 1 776 ? -16.724 -25.083 8.902 1.00 85.81 776 VAL A CA 1
ATOM 6169 C C . VAL A 1 776 ? -16.492 -25.236 7.393 1.00 85.81 776 VAL A C 1
ATOM 6171 O O . VAL A 1 776 ? -15.806 -24.405 6.791 1.00 85.81 776 VAL A O 1
ATOM 6174 N N . LYS A 1 777 ? -17.116 -26.230 6.746 1.00 86.56 777 LYS A N 1
ATOM 6175 C CA . LYS A 1 777 ? -17.058 -26.438 5.288 1.00 86.56 777 LYS A CA 1
ATOM 6176 C C . LYS A 1 777 ? -17.562 -25.212 4.530 1.00 86.56 777 LYS A C 1
ATOM 6178 O O . LYS A 1 777 ? -16.893 -24.747 3.607 1.00 86.56 777 LYS A O 1
ATOM 6183 N N . SER A 1 778 ? -18.688 -24.637 4.961 1.00 87.69 778 SER A N 1
ATOM 6184 C CA . SER A 1 778 ? -19.242 -23.422 4.351 1.00 87.69 778 SER A CA 1
ATOM 6185 C C . SER A 1 778 ? -18.257 -22.244 4.417 1.00 87.69 778 SER A C 1
ATOM 6187 O O . SER A 1 778 ? -18.058 -21.536 3.424 1.00 87.69 778 SER A O 1
ATOM 6189 N N . GLN A 1 779 ? -17.563 -22.076 5.550 1.00 87.00 779 GLN A N 1
ATOM 6190 C CA . GLN A 1 779 ? -16.570 -21.017 5.729 1.00 87.00 779 GLN A CA 1
ATOM 6191 C C . GLN A 1 779 ? -15.309 -21.255 4.891 1.00 87.00 779 GLN A C 1
ATOM 6193 O O . GLN A 1 779 ? -14.793 -20.301 4.305 1.00 87.00 779 GLN A O 1
ATOM 6198 N N . LEU A 1 780 ? -14.845 -22.505 4.777 1.00 85.69 780 LEU A N 1
ATOM 6199 C CA . LEU A 1 780 ? -13.706 -22.893 3.933 1.00 85.69 780 LEU A CA 1
ATOM 6200 C C . LEU A 1 780 ? -13.981 -22.616 2.446 1.00 85.69 780 LEU A C 1
ATOM 6202 O O . LEU A 1 780 ? -13.142 -22.038 1.748 1.00 85.69 780 LEU A O 1
ATOM 6206 N N . CYS A 1 781 ? -15.182 -22.945 1.963 1.00 84.94 781 CYS A N 1
ATOM 6207 C CA . CYS A 1 781 ? -15.601 -22.667 0.587 1.00 84.94 781 CYS A CA 1
ATOM 6208 C C . CYS A 1 781 ? -15.665 -21.158 0.276 1.00 84.94 781 CYS A C 1
ATOM 6210 O O . CYS A 1 781 ? -15.412 -20.747 -0.861 1.00 84.94 781 CYS A O 1
ATOM 6212 N N . ALA A 1 782 ? -15.936 -20.321 1.282 1.00 81.50 782 ALA A N 1
ATOM 6213 C CA . ALA A 1 782 ? -16.031 -18.867 1.154 1.00 81.50 782 ALA A CA 1
ATOM 6214 C C . ALA A 1 782 ? -14.673 -18.126 1.198 1.00 81.50 782 ALA A C 1
ATOM 6216 O O . ALA A 1 782 ? -14.628 -16.896 1.069 1.00 81.50 782 ALA A O 1
ATOM 6217 N N . ILE A 1 783 ? -13.546 -18.831 1.366 1.00 81.25 783 ILE A N 1
ATOM 6218 C CA . ILE A 1 783 ? -12.210 -18.219 1.461 1.00 81.25 783 ILE A CA 1
ATOM 6219 C C . ILE A 1 783 ? -11.778 -17.561 0.135 1.00 81.25 783 ILE A C 1
ATOM 6221 O O . ILE A 1 783 ? -11.940 -18.104 -0.966 1.00 81.25 783 ILE A O 1
ATOM 6225 N N . LYS A 1 784 ? -11.163 -16.373 0.244 1.00 77.12 784 LYS A N 1
ATOM 6226 C CA . LYS A 1 784 ? -10.542 -15.652 -0.880 1.00 77.12 784 LYS A CA 1
ATOM 6227 C C . LYS A 1 784 ? -9.199 -16.300 -1.245 1.00 77.12 784 LYS A C 1
ATOM 6229 O O . LYS A 1 784 ? -8.301 -16.376 -0.421 1.00 77.12 784 LYS A O 1
ATOM 6234 N N . LEU A 1 785 ? -9.031 -16.694 -2.508 1.00 71.44 785 LEU A N 1
ATOM 6235 C CA . LEU A 1 785 ? -7.875 -17.484 -2.974 1.00 71.44 785 LEU A CA 1
ATOM 6236 C C . LEU A 1 785 ? -6.537 -16.720 -3.048 1.00 71.44 785 LEU A C 1
ATOM 6238 O O . LEU A 1 785 ? -5.483 -17.346 -3.058 1.00 71.44 785 LEU A O 1
ATOM 6242 N N . ASN A 1 786 ? -6.568 -15.386 -3.143 1.00 68.81 786 ASN A N 1
ATOM 6243 C CA . ASN A 1 786 ? -5.385 -14.549 -3.406 1.00 68.81 786 ASN A CA 1
ATOM 6244 C C . ASN A 1 786 ? -4.872 -13.786 -2.168 1.00 68.81 786 ASN A C 1
ATOM 6246 O O . ASN A 1 786 ? -4.147 -12.804 -2.322 1.00 68.81 786 ASN A O 1
ATOM 6250 N N . THR A 1 787 ? -5.276 -14.170 -0.956 1.00 63.28 787 THR A N 1
ATOM 6251 C CA . THR A 1 787 ? -4.767 -13.546 0.277 1.00 63.28 787 THR A CA 1
ATOM 6252 C C . THR A 1 787 ? -3.452 -14.188 0.710 1.00 63.28 787 THR A C 1
ATOM 6254 O O . THR A 1 787 ? -3.245 -15.382 0.500 1.00 63.28 787 THR A O 1
ATOM 6257 N N . ALA A 1 788 ? -2.560 -13.391 1.301 1.00 55.62 788 ALA A N 1
ATOM 6258 C CA . ALA A 1 788 ? -1.334 -13.910 1.896 1.00 55.62 788 ALA A CA 1
ATOM 6259 C C . ALA A 1 788 ? -1.679 -14.841 3.078 1.00 55.62 788 ALA A C 1
ATOM 6261 O O . ALA A 1 788 ? -2.623 -14.529 3.817 1.00 55.62 788 ALA A O 1
ATOM 6262 N N . PRO A 1 789 ? -0.973 -15.976 3.230 1.00 58.47 789 PRO A N 1
ATOM 6263 C CA . PRO A 1 789 ? -1.129 -16.842 4.392 1.00 58.47 789 PRO A CA 1
ATOM 6264 C C . PRO A 1 789 ? -0.638 -16.136 5.666 1.00 58.47 789 PRO A C 1
ATOM 6266 O O . PRO A 1 789 ? 0.071 -15.129 5.596 1.00 58.47 789 PRO A O 1
ATOM 6269 N N . GLY A 1 790 ? -1.073 -16.639 6.822 1.00 55.50 790 GLY A N 1
ATOM 6270 C CA . GLY A 1 790 ? -0.562 -16.196 8.114 1.00 55.50 790 GLY A CA 1
ATOM 6271 C C . GLY A 1 790 ? 0.791 -16.850 8.432 1.00 55.50 790 GLY A C 1
ATOM 6272 O O . GLY A 1 790 ? 1.412 -17.449 7.554 1.00 55.50 790 GLY A O 1
ATOM 6273 N N . PRO A 1 791 ? 1.254 -16.765 9.687 1.00 53.94 791 PRO A N 1
ATOM 6274 C CA . PRO A 1 791 ? 2.505 -17.378 10.142 1.00 53.94 791 PRO A CA 1
ATOM 6275 C C . PRO A 1 791 ? 2.548 -18.902 9.984 1.00 53.94 791 PRO A C 1
ATOM 6277 O O . PRO A 1 791 ? 3.627 -19.459 9.822 1.00 53.94 791 PRO A O 1
ATOM 6280 N N . ASP A 1 792 ? 1.377 -19.544 9.934 1.00 63.44 792 ASP A N 1
ATOM 6281 C CA . ASP A 1 792 ? 1.184 -20.962 9.608 1.00 63.44 792 ASP A CA 1
ATOM 6282 C C . ASP A 1 792 ? 1.566 -21.321 8.157 1.00 63.44 792 ASP A C 1
ATOM 6284 O O . ASP A 1 792 ? 1.675 -22.491 7.805 1.00 63.44 792 ASP A O 1
ATOM 6288 N N . GLN A 1 793 ? 1.754 -20.321 7.287 1.00 65.62 793 GLN A N 1
ATOM 6289 C CA . GLN A 1 793 ? 2.058 -20.458 5.860 1.00 65.62 793 GLN A CA 1
ATOM 6290 C C . GLN A 1 793 ? 1.054 -21.305 5.063 1.00 65.62 793 GLN A C 1
ATOM 6292 O O . GLN A 1 793 ? 1.297 -21.602 3.891 1.00 65.62 793 GLN A O 1
ATOM 6297 N N . ILE A 1 794 ? -0.107 -21.636 5.641 1.00 74.00 794 ILE A N 1
ATOM 6298 C CA . ILE A 1 794 ? -1.128 -22.460 4.995 1.00 74.00 794 ILE A CA 1
ATOM 6299 C C . ILE A 1 794 ? -1.828 -21.621 3.921 1.00 74.00 794 ILE A C 1
ATOM 6301 O O . ILE A 1 794 ? -2.537 -20.657 4.243 1.00 74.00 794 ILE A O 1
ATOM 6305 N N . PRO A 1 795 ? -1.692 -21.966 2.625 1.00 75.69 795 PRO A N 1
ATOM 6306 C CA . PRO A 1 795 ? -2.284 -21.164 1.572 1.00 75.69 795 PRO A CA 1
ATOM 6307 C C . PRO A 1 795 ? -3.819 -21.239 1.625 1.00 75.69 795 PRO A C 1
ATOM 6309 O O . PRO A 1 795 ? -4.381 -22.336 1.595 1.00 75.69 795 PRO A O 1
ATOM 6312 N N . PRO A 1 796 ? -4.530 -20.101 1.559 1.00 78.81 796 PRO A N 1
ATOM 6313 C CA . PRO A 1 796 ? -5.996 -20.060 1.479 1.00 78.81 796 PRO A CA 1
ATOM 6314 C C . PRO A 1 796 ? -6.582 -20.923 0.347 1.00 78.81 796 PRO A C 1
ATOM 6316 O O . PRO A 1 796 ? -7.684 -21.458 0.455 1.00 78.81 796 PRO A O 1
ATOM 6319 N N . LYS A 1 797 ? -5.819 -21.091 -0.744 1.00 78.12 797 LYS A N 1
ATOM 6320 C CA . LYS A 1 797 ? -6.159 -21.980 -1.862 1.00 78.12 797 LYS A CA 1
ATOM 6321 C C . LYS A 1 797 ? -6.224 -23.453 -1.447 1.00 78.12 797 LYS A C 1
ATOM 6323 O O . LYS A 1 797 ? -7.129 -24.146 -1.901 1.00 78.12 797 LYS A O 1
ATOM 6328 N N . LEU A 1 798 ? -5.300 -23.916 -0.605 1.00 81.06 798 LEU A N 1
ATOM 6329 C CA . LEU A 1 798 ? -5.259 -25.299 -0.129 1.00 81.06 798 LEU A CA 1
ATOM 6330 C C . LEU A 1 798 ? -6.497 -25.601 0.722 1.00 81.06 798 LEU A C 1
ATOM 6332 O O . LEU A 1 798 ? -7.240 -26.526 0.413 1.00 81.06 798 LEU A O 1
ATOM 6336 N N . LEU A 1 799 ? -6.777 -24.743 1.707 1.00 84.69 799 LEU A N 1
ATOM 6337 C CA . LEU A 1 799 ? -7.926 -24.879 2.609 1.00 84.69 799 LEU A CA 1
ATOM 6338 C C . LEU A 1 799 ? -9.263 -24.937 1.864 1.00 84.69 799 LEU A C 1
ATOM 6340 O O . LEU A 1 799 ? -10.119 -25.756 2.184 1.00 84.69 799 LEU A O 1
ATOM 6344 N N . ARG A 1 800 ? -9.435 -24.095 0.838 1.00 85.81 800 ARG A N 1
ATOM 6345 C CA . ARG A 1 800 ? -10.656 -24.087 0.026 1.00 85.81 800 ARG A CA 1
ATOM 6346 C C . ARG A 1 800 ? -10.769 -25.299 -0.901 1.00 85.81 800 ARG A C 1
ATOM 6348 O O . ARG A 1 800 ? -11.871 -25.801 -1.090 1.00 85.81 800 ARG A O 1
ATOM 6355 N N . THR A 1 801 ? -9.661 -25.746 -1.494 1.00 84.44 801 THR A N 1
ATOM 6356 C CA . THR A 1 801 ? -9.658 -26.904 -2.410 1.00 84.44 801 THR A CA 1
ATOM 6357 C C . THR A 1 801 ? -9.960 -28.193 -1.647 1.00 84.44 801 THR A C 1
ATOM 6359 O O . THR A 1 801 ? -10.744 -29.011 -2.110 1.00 84.44 801 THR A O 1
ATOM 6362 N N . CYS A 1 802 ? -9.419 -28.324 -0.435 1.00 83.25 802 CYS A N 1
ATOM 6363 C CA . CYS A 1 802 ? -9.603 -29.492 0.423 1.00 83.25 802 CYS A CA 1
ATOM 6364 C C . CYS A 1 802 ? -10.748 -29.314 1.441 1.00 83.25 802 CYS A C 1
ATOM 6366 O O . CYS A 1 802 ? -10.763 -29.989 2.468 1.00 83.25 802 CYS A O 1
ATOM 6368 N N . ALA A 1 803 ? -11.703 -28.408 1.193 1.00 88.50 803 ALA A N 1
ATOM 6369 C CA . ALA A 1 803 ? -12.718 -28.024 2.178 1.00 88.50 803 ALA A CA 1
ATOM 6370 C C . ALA A 1 803 ? -13.567 -29.203 2.682 1.00 88.50 803 ALA A C 1
ATOM 6372 O O . ALA A 1 803 ? -13.889 -29.255 3.864 1.00 88.50 803 ALA A O 1
ATOM 6373 N N . ALA A 1 804 ? -13.905 -30.154 1.802 1.00 84.31 804 ALA A N 1
ATOM 6374 C CA . ALA A 1 804 ? -14.685 -31.338 2.164 1.00 84.31 804 ALA A CA 1
ATOM 6375 C C . ALA A 1 804 ? -13.920 -32.290 3.100 1.00 84.31 804 ALA A C 1
ATOM 6377 O O . ALA A 1 804 ? -14.516 -32.851 4.011 1.00 84.31 804 ALA A O 1
ATOM 6378 N N . SER A 1 805 ? -12.609 -32.439 2.900 1.00 84.19 805 SER A N 1
ATOM 6379 C CA . SER A 1 805 ? -11.761 -33.330 3.702 1.00 84.19 805 SER A CA 1
ATOM 6380 C C . SER A 1 805 ? -11.292 -32.678 5.007 1.00 84.19 805 SER A C 1
ATOM 6382 O O . SER A 1 805 ? -11.092 -33.363 6.004 1.00 84.19 805 SER A O 1
ATOM 6384 N N . LEU A 1 806 ? -11.113 -31.352 5.017 1.00 86.19 806 LEU A N 1
ATOM 6385 C CA . LEU A 1 806 ? -10.586 -30.615 6.170 1.00 86.19 806 LEU A CA 1
ATOM 6386 C C . LEU A 1 806 ? -11.664 -30.152 7.156 1.00 86.19 806 LEU A C 1
ATOM 6388 O O . LEU A 1 806 ? -11.331 -29.839 8.299 1.00 86.19 806 LEU A O 1
ATOM 6392 N N . SER A 1 807 ? -12.937 -30.096 6.757 1.00 88.62 807 SER A N 1
ATOM 6393 C CA . SER A 1 807 ? -13.994 -29.543 7.608 1.00 88.62 807 SER A CA 1
ATOM 6394 C C . SER A 1 807 ? -14.238 -30.351 8.884 1.00 88.62 807 SER A C 1
ATOM 6396 O O . SER A 1 807 ? -14.396 -29.755 9.946 1.00 88.62 807 SER A O 1
ATOM 6398 N N . GLY A 1 808 ? -14.211 -31.685 8.809 1.00 86.19 808 GLY A N 1
ATOM 6399 C CA . GLY A 1 808 ? -14.365 -32.571 9.968 1.00 86.19 808 GLY A CA 1
ATOM 6400 C C . GLY A 1 808 ? -13.242 -32.410 11.004 1.00 86.19 808 GLY A C 1
ATOM 6401 O O . GLY A 1 808 ? -13.532 -32.107 12.164 1.00 86.19 808 GLY A O 1
ATOM 6402 N N . PRO A 1 809 ? -11.961 -32.556 10.612 1.00 87.31 809 PRO A N 1
ATOM 6403 C CA . PRO A 1 809 ? -10.828 -32.338 11.512 1.00 87.31 809 PRO A CA 1
ATOM 6404 C C . PRO A 1 809 ? -10.781 -30.924 12.109 1.00 87.31 809 PRO A C 1
ATOM 6406 O O . PRO A 1 809 ? -10.579 -30.773 13.314 1.00 87.31 809 PRO A O 1
ATOM 6409 N N . LEU A 1 810 ? -11.024 -29.884 11.300 1.00 86.06 810 LEU A N 1
ATOM 6410 C CA . LEU A 1 810 ? -11.010 -28.498 11.778 1.00 86.06 810 LEU A CA 1
ATOM 6411 C C . LEU A 1 810 ? -12.153 -28.205 12.756 1.00 86.06 810 LEU A C 1
ATOM 6413 O O . LEU A 1 810 ? -11.918 -27.533 13.755 1.00 86.06 810 LEU A O 1
ATOM 6417 N N . ALA A 1 811 ? -13.356 -28.734 12.520 1.00 87.69 811 ALA A N 1
ATOM 6418 C CA . ALA A 1 811 ? -14.491 -28.604 13.436 1.00 87.69 811 ALA A CA 1
ATOM 6419 C C . ALA A 1 811 ? -14.195 -29.209 14.818 1.00 87.69 811 ALA A C 1
ATOM 6421 O O . ALA A 1 811 ? -14.431 -28.564 15.843 1.00 87.69 811 ALA A O 1
ATOM 6422 N N . LYS A 1 812 ? -13.590 -30.405 14.859 1.00 86.75 812 LYS A N 1
ATOM 6423 C CA . LYS A 1 812 ? -13.154 -31.038 16.116 1.00 86.75 812 LYS A CA 1
ATOM 6424 C C . LYS A 1 812 ? -12.105 -30.194 16.840 1.00 86.75 812 LYS A C 1
ATOM 6426 O O . LYS A 1 812 ? -12.203 -29.997 18.048 1.00 86.75 812 LYS A O 1
ATOM 6431 N N . MET A 1 813 ? -11.131 -29.661 16.103 1.00 85.56 813 MET A N 1
ATOM 6432 C CA . MET A 1 813 ? -10.068 -28.835 16.676 1.00 85.56 813 MET A CA 1
ATOM 6433 C C . MET A 1 813 ? -10.594 -27.501 17.224 1.00 85.56 813 MET A C 1
ATOM 6435 O O . MET A 1 813 ? -10.210 -27.105 18.320 1.00 85.56 813 MET A O 1
ATOM 6439 N N . MET A 1 814 ? -11.511 -26.842 16.507 1.00 89.31 814 MET A N 1
ATOM 6440 C CA . MET A 1 814 ? -12.177 -25.618 16.969 1.00 89.31 814 MET A CA 1
ATOM 6441 C C . MET A 1 814 ? -13.043 -25.881 18.202 1.00 89.31 814 MET A C 1
ATOM 6443 O O . MET A 1 814 ? -12.972 -25.120 19.159 1.00 89.31 814 MET A O 1
ATOM 6447 N N . THR A 1 815 ? -13.794 -26.985 18.222 1.00 87.69 815 THR A N 1
ATOM 6448 C CA . THR A 1 815 ? -14.610 -27.376 19.385 1.00 87.69 815 THR A CA 1
ATOM 6449 C C . THR A 1 815 ? -13.739 -27.614 20.614 1.00 87.69 815 THR A C 1
ATOM 6451 O O . THR A 1 815 ? -14.041 -27.104 21.688 1.00 87.69 815 THR A O 1
ATOM 6454 N N . LYS A 1 816 ? -12.622 -28.335 20.454 1.00 86.44 816 LYS A N 1
ATOM 6455 C CA . LYS A 1 816 ? -11.680 -28.591 21.547 1.00 86.44 816 LYS A CA 1
ATOM 6456 C C . LYS A 1 816 ? -11.032 -27.298 22.053 1.00 86.44 816 LYS A C 1
ATOM 6458 O O . LYS A 1 816 ? -11.029 -27.066 23.253 1.00 86.44 816 LYS A O 1
ATOM 6463 N N . SER A 1 817 ? -10.565 -26.438 21.144 1.00 84.75 817 SER A N 1
ATOM 6464 C CA . SER A 1 817 ? -10.022 -25.112 21.475 1.00 84.75 817 SER A CA 1
ATOM 6465 C C . SER A 1 817 ? -11.033 -24.253 22.245 1.00 84.75 817 SER A C 1
ATOM 6467 O O . SER A 1 817 ? -10.696 -23.671 23.271 1.00 84.75 817 SER A O 1
ATOM 6469 N N . PHE A 1 818 ? -12.289 -24.216 21.792 1.00 86.56 818 PHE A N 1
ATOM 6470 C CA . PHE A 1 818 ? -13.357 -23.454 22.433 1.00 86.56 818 PHE A CA 1
ATOM 6471 C C . PHE A 1 818 ? -13.685 -23.976 23.836 1.00 86.56 818 PHE A C 1
ATOM 6473 O O . PHE A 1 818 ? -13.688 -23.200 24.783 1.00 86.56 818 PHE A O 1
ATOM 6480 N N . LEU A 1 819 ? -13.910 -25.287 23.984 1.00 84.19 819 LEU A N 1
ATOM 6481 C CA . LEU A 1 819 ? -14.249 -25.913 25.269 1.00 84.19 819 LEU A CA 1
ATOM 6482 C C . LEU A 1 819 ? -13.146 -25.772 26.319 1.00 84.19 819 LEU A C 1
ATOM 6484 O O . LEU A 1 819 ? -13.438 -25.736 27.506 1.00 84.19 819 LEU A O 1
ATOM 6488 N N . GLN A 1 820 ? -11.891 -25.724 25.878 1.00 82.38 820 GLN A N 1
ATOM 6489 C CA . GLN A 1 820 ? -10.736 -25.580 26.757 1.00 82.38 820 GLN A CA 1
ATOM 6490 C C . GLN A 1 820 ? -10.376 -24.114 27.028 1.00 82.38 820 GLN A C 1
ATOM 6492 O O . GLN A 1 820 ? -9.410 -23.874 27.743 1.00 82.38 820 GLN A O 1
ATOM 6497 N N . GLY A 1 821 ? -11.062 -23.142 26.412 1.00 73.62 821 GLY A N 1
ATOM 6498 C CA . GLY A 1 821 ? -10.709 -21.723 26.525 1.00 73.62 821 GLY A CA 1
ATOM 6499 C C . GLY A 1 821 ? -9.298 -21.389 26.020 1.00 73.62 821 GLY A C 1
ATOM 6500 O O . GLY A 1 821 ? -8.740 -20.365 26.391 1.00 73.62 821 GLY A O 1
ATOM 6501 N N . THR A 1 822 ? -8.690 -22.243 25.188 1.00 73.56 822 THR A N 1
ATOM 6502 C CA . THR A 1 822 ? -7.292 -22.115 24.740 1.00 73.56 822 THR A CA 1
ATOM 6503 C C . THR A 1 822 ? -7.190 -22.162 23.224 1.00 73.56 822 THR A C 1
ATOM 6505 O O . THR A 1 822 ? -7.993 -22.800 22.547 1.00 73.56 822 THR A O 1
ATOM 6508 N N . LEU A 1 823 ? -6.186 -21.493 22.654 1.00 74.38 823 LEU A N 1
ATOM 6509 C CA . LEU A 1 823 ? -5.941 -21.488 21.213 1.00 74.38 823 LEU A CA 1
ATOM 6510 C C . LEU A 1 823 ? -4.670 -22.258 20.855 1.00 74.38 823 LEU A C 1
ATOM 6512 O O . LEU A 1 823 ? -3.680 -22.168 21.584 1.00 74.38 823 LEU A O 1
ATOM 6516 N N . PRO A 1 824 ? -4.639 -22.939 19.692 1.00 73.94 824 PRO A N 1
ATOM 6517 C CA . PRO A 1 824 ? -3.391 -23.425 19.128 1.00 73.94 824 PRO A CA 1
ATOM 6518 C C . PRO A 1 824 ? -2.396 -22.276 19.017 1.00 73.94 824 PRO A C 1
ATOM 6520 O O . PRO A 1 824 ? -2.727 -21.201 18.518 1.00 73.94 824 PRO A O 1
ATOM 6523 N N . TYR A 1 825 ? -1.163 -22.502 19.446 1.00 65.31 825 TYR A N 1
ATOM 6524 C CA . TYR A 1 825 ? -0.176 -21.436 19.500 1.00 65.31 825 TYR A CA 1
ATOM 6525 C C . TYR A 1 825 ? 0.021 -20.732 18.131 1.00 65.31 825 TYR A C 1
ATOM 6527 O O . TYR A 1 825 ? 0.085 -19.504 18.048 1.00 65.31 825 TYR A O 1
ATOM 6535 N N . GLU A 1 826 ? 0.054 -21.485 17.025 1.00 60.38 826 GLU A N 1
ATOM 6536 C CA . GLU A 1 826 ? 0.185 -20.928 15.665 1.00 60.38 826 GLU A CA 1
ATOM 6537 C C . GLU A 1 826 ? -0.974 -19.986 15.297 1.00 60.38 826 GLU A C 1
ATOM 6539 O O . GLU A 1 826 ? -0.825 -19.056 14.500 1.00 60.38 826 GLU A O 1
ATOM 6544 N N . TRP A 1 827 ? -2.140 -20.192 15.914 1.00 66.12 827 TRP A N 1
ATOM 6545 C CA . TRP A 1 827 ? -3.328 -19.367 15.741 1.00 66.12 827 TRP A CA 1
ATOM 6546 C C . TRP A 1 827 ? -3.275 -18.068 16.534 1.00 66.12 827 TRP A C 1
ATOM 6548 O O . TRP A 1 827 ? -4.132 -17.228 16.267 1.00 66.12 827 TRP A O 1
ATOM 6558 N N . LEU A 1 828 ? -2.276 -17.873 17.413 1.00 56.69 828 LEU A N 1
ATOM 6559 C CA . LEU A 1 828 ? -1.971 -16.638 18.151 1.00 56.69 828 LEU A CA 1
ATOM 6560 C C . LEU A 1 828 ? -0.891 -15.771 17.475 1.00 56.69 828 LEU A C 1
ATOM 6562 O O . LEU A 1 828 ? -0.737 -14.597 17.804 1.00 56.69 828 LEU A O 1
ATOM 6566 N N . GLN A 1 829 ? -0.228 -16.252 16.426 1.00 53.34 829 GLN A N 1
ATOM 6567 C CA . GLN A 1 829 ? 0.776 -15.461 15.710 1.00 53.34 829 GLN A CA 1
ATOM 6568 C C . GLN A 1 829 ? 0.164 -14.545 14.635 1.00 53.34 829 GLN A C 1
ATOM 6570 O O . GLN A 1 829 ? -0.864 -14.867 14.029 1.00 53.34 829 GLN A O 1
ATOM 6575 N N . ALA A 1 830 ? 0.823 -13.416 14.348 1.00 50.12 830 ALA A N 1
ATOM 6576 C CA . ALA A 1 830 ? 0.491 -12.544 13.223 1.00 50.12 830 ALA A CA 1
ATOM 6577 C C . ALA A 1 830 ? 1.745 -11.988 12.534 1.00 50.12 830 ALA A C 1
ATOM 6579 O O . ALA A 1 830 ? 2.709 -11.610 13.193 1.00 50.12 830 ALA A O 1
ATOM 6580 N N . THR A 1 831 ? 1.724 -11.870 11.205 1.00 45.75 831 THR A N 1
ATOM 6581 C CA . THR A 1 831 ? 2.729 -11.086 10.468 1.00 45.75 831 THR A CA 1
ATOM 6582 C C . THR A 1 831 ? 2.222 -9.660 10.280 1.00 45.75 831 THR A C 1
ATOM 6584 O O . THR A 1 831 ? 1.230 -9.449 9.583 1.00 45.75 831 THR A O 1
ATOM 6587 N N . ILE A 1 832 ? 2.896 -8.676 10.879 1.00 44.34 832 ILE A N 1
ATOM 6588 C CA . ILE A 1 832 ? 2.505 -7.263 10.788 1.00 44.34 832 ILE A CA 1
ATOM 6589 C C . ILE A 1 832 ? 3.034 -6.659 9.484 1.00 44.34 832 ILE A C 1
ATOM 6591 O O . ILE A 1 832 ? 4.235 -6.645 9.225 1.00 44.34 832 ILE A O 1
ATOM 6595 N N . THR A 1 833 ? 2.127 -6.133 8.664 1.00 39.44 833 THR A N 1
ATOM 6596 C CA . THR A 1 833 ? 2.446 -5.383 7.445 1.00 39.44 833 THR A CA 1
ATOM 6597 C C . THR A 1 833 ? 2.002 -3.928 7.611 1.00 39.44 833 THR A C 1
ATOM 6599 O O . THR A 1 833 ? 0.802 -3.686 7.735 1.00 39.44 833 THR A O 1
ATOM 6602 N N . PRO A 1 834 ? 2.910 -2.939 7.598 1.00 38.28 834 PRO A N 1
ATOM 6603 C CA . PRO A 1 834 ? 2.527 -1.534 7.689 1.00 38.28 834 PRO A CA 1
ATOM 6604 C C . PRO A 1 834 ? 1.851 -1.069 6.389 1.00 38.28 834 PRO A C 1
ATOM 6606 O O . PRO A 1 834 ? 2.404 -1.190 5.295 1.00 38.28 834 PRO A O 1
ATOM 6609 N N . LEU A 1 835 ? 0.644 -0.515 6.506 1.00 39.81 835 LEU A N 1
ATOM 6610 C CA . LEU A 1 835 ? -0.144 0.045 5.412 1.00 39.81 835 LEU A CA 1
ATOM 6611 C C . LEU A 1 835 ? -0.300 1.554 5.604 1.00 39.81 835 LEU A C 1
ATOM 6613 O O . LEU A 1 835 ? -0.950 2.008 6.539 1.00 39.81 835 LEU A O 1
ATOM 6617 N N . TYR A 1 836 ? 0.254 2.342 4.692 1.00 43.03 836 TYR A N 1
ATOM 6618 C CA . TYR A 1 836 ? 0.150 3.801 4.743 1.00 43.03 836 TYR A CA 1
ATOM 6619 C C . TYR A 1 836 ? -1.313 4.287 4.664 1.00 43.03 836 TYR A C 1
ATOM 6621 O O . TYR A 1 836 ? -2.051 3.883 3.760 1.00 43.03 836 TYR A O 1
ATOM 6629 N N . LYS A 1 837 ? -1.719 5.161 5.599 1.00 43.53 837 LYS A N 1
ATOM 6630 C CA . LYS A 1 837 ? -3.078 5.722 5.715 1.00 43.53 837 LYS A CA 1
ATOM 6631 C C . LYS A 1 837 ? -3.209 7.050 4.950 1.00 43.53 837 LYS A C 1
ATOM 6633 O O . LYS A 1 837 ? -4.003 7.128 4.015 1.00 43.53 837 LYS A O 1
ATOM 6638 N N . SER A 1 838 ? -2.458 8.081 5.344 1.00 38.50 838 SER A N 1
ATOM 6639 C CA . SER A 1 838 ? -2.472 9.452 4.786 1.00 38.50 838 SER A CA 1
ATOM 6640 C C . SER A 1 838 ? -1.452 10.333 5.524 1.00 38.50 838 SER A C 1
ATOM 6642 O O . SER A 1 838 ? -0.979 9.914 6.568 1.00 38.50 838 SER A O 1
ATOM 6644 N N . GLY A 1 839 ? -1.175 11.556 5.057 1.00 42.75 839 GLY A N 1
ATOM 6645 C CA . GLY A 1 839 ? -0.264 12.488 5.745 1.00 42.75 839 GLY A CA 1
ATOM 6646 C C . GLY A 1 839 ? 1.197 12.285 5.353 1.00 42.75 839 GLY A C 1
ATOM 6647 O O . GLY A 1 839 ? 1.479 11.734 4.287 1.00 42.75 839 GLY A O 1
ATOM 6648 N N . ASP A 1 840 ? 2.133 12.725 6.181 1.00 35.88 840 ASP A N 1
ATOM 6649 C CA . ASP A 1 840 ? 3.544 12.527 5.882 1.00 35.88 840 ASP A CA 1
ATOM 6650 C C . ASP A 1 840 ? 3.901 11.028 5.908 1.00 35.88 840 ASP A C 1
ATOM 6652 O O . ASP A 1 840 ? 3.629 10.313 6.871 1.00 35.88 840 ASP A O 1
ATOM 6656 N N . LYS A 1 841 ? 4.507 10.529 4.828 1.00 35.22 841 LYS A N 1
ATOM 6657 C CA . LYS A 1 841 ? 4.957 9.129 4.717 1.00 35.22 841 LYS A CA 1
ATOM 6658 C C . LYS A 1 841 ? 6.157 8.827 5.609 1.00 35.22 841 LYS A C 1
ATOM 6660 O O . LYS A 1 841 ? 6.586 7.674 5.644 1.00 35.22 841 LYS A O 1
ATOM 6665 N N . LEU A 1 842 ? 6.692 9.847 6.261 1.00 32.19 842 LEU A N 1
ATOM 6666 C CA . LEU A 1 842 ? 7.868 9.790 7.106 1.00 32.19 842 LEU A CA 1
ATOM 6667 C C . LEU A 1 842 ? 7.516 9.665 8.592 1.00 32.19 842 LEU A C 1
ATOM 6669 O O . LEU A 1 842 ? 8.361 9.282 9.381 1.00 32.19 842 LEU A O 1
ATOM 6673 N N . ASP A 1 843 ? 6.260 9.883 8.973 1.00 37.81 843 ASP A N 1
ATOM 6674 C CA . ASP A 1 843 ? 5.793 9.655 10.338 1.00 37.81 843 ASP A CA 1
ATOM 6675 C C . ASP A 1 843 ? 5.252 8.212 10.473 1.00 37.81 843 ASP A C 1
ATOM 6677 O O . ASP A 1 843 ? 4.270 7.854 9.805 1.00 37.81 843 ASP A O 1
ATOM 6681 N N . PRO A 1 844 ? 5.853 7.348 11.317 1.00 35.12 844 PRO A N 1
ATOM 6682 C CA . PRO A 1 844 ? 5.344 6.003 11.585 1.00 35.12 844 PRO A CA 1
ATOM 6683 C C . PRO A 1 844 ? 3.885 5.981 12.069 1.00 35.12 844 PRO A C 1
ATOM 6685 O O . PRO A 1 844 ? 3.185 4.997 11.822 1.00 35.12 844 PRO A O 1
ATOM 6688 N N . ALA A 1 845 ? 3.383 7.060 12.685 1.00 40.59 845 ALA A N 1
ATOM 6689 C CA . ALA A 1 845 ? 1.984 7.192 13.092 1.00 40.59 845 ALA A CA 1
ATOM 6690 C C . ALA A 1 845 ? 1.004 7.276 11.903 1.00 40.59 845 ALA A C 1
ATOM 6692 O O . ALA A 1 845 ? -0.192 7.023 12.070 1.00 40.59 845 ALA A O 1
ATOM 6693 N N . ASN A 1 846 ? 1.500 7.550 10.690 1.00 41.06 846 ASN A N 1
ATOM 6694 C CA . ASN A 1 846 ? 0.714 7.577 9.454 1.00 41.06 846 ASN A CA 1
ATOM 6695 C C . ASN A 1 846 ? 0.598 6.205 8.762 1.00 41.06 846 ASN A C 1
ATOM 6697 O O . ASN A 1 846 ? -0.034 6.091 7.702 1.00 41.06 846 ASN A O 1
ATOM 6701 N N . TYR A 1 847 ? 1.149 5.144 9.361 1.00 42.88 847 TYR A N 1
ATOM 6702 C CA . TYR A 1 847 ? 1.005 3.760 8.907 1.00 42.88 847 TYR A CA 1
ATOM 6703 C C . TYR A 1 847 ? 0.107 2.968 9.858 1.00 42.88 847 TYR A C 1
ATOM 6705 O O . TYR A 1 847 ? 0.255 3.003 11.073 1.00 42.88 847 TYR A O 1
ATOM 6713 N N . ARG A 1 848 ? -0.828 2.209 9.288 1.00 43.59 848 ARG A N 1
ATOM 6714 C CA . ARG A 1 848 ? -1.654 1.236 10.003 1.00 43.59 848 ARG A CA 1
ATOM 6715 C C . ARG A 1 848 ? -0.949 -0.120 10.003 1.00 43.59 848 ARG A C 1
ATOM 6717 O O . ARG A 1 848 ? -0.719 -0.653 8.916 1.00 43.59 848 ARG A O 1
ATOM 6724 N N . PRO A 1 849 ? -0.624 -0.711 11.156 1.00 42.75 849 PRO A N 1
ATOM 6725 C CA . PRO A 1 849 ? -0.157 -2.090 11.196 1.00 42.75 849 PRO A CA 1
ATOM 6726 C C . PRO A 1 849 ? -1.305 -3.042 10.820 1.00 42.75 849 PRO A C 1
ATOM 6728 O O . PRO A 1 849 ? -2.393 -2.982 11.384 1.00 42.75 849 PRO A O 1
ATOM 6731 N N . VAL A 1 850 ? -1.094 -3.904 9.822 1.00 47.47 850 VAL A N 1
ATOM 6732 C CA . VAL A 1 850 ? -2.063 -4.924 9.394 1.00 47.47 850 VAL A CA 1
ATOM 6733 C C . VAL A 1 850 ? -1.537 -6.302 9.760 1.00 47.47 850 VAL A C 1
ATOM 6735 O O . VAL A 1 850 ? -0.549 -6.763 9.193 1.00 47.47 850 VAL A O 1
ATOM 6738 N N . SER A 1 851 ? -2.228 -6.975 10.672 1.00 55.03 851 SER A N 1
ATOM 6739 C CA . SER A 1 851 ? -1.894 -8.322 11.134 1.00 55.03 851 SER A CA 1
ATOM 6740 C C . SER A 1 851 ? -2.418 -9.397 10.182 1.00 55.03 851 SER A C 1
ATOM 6742 O O . SER A 1 851 ? -3.624 -9.570 9.997 1.00 55.03 851 SER A O 1
ATOM 6744 N N . LEU A 1 852 ? -1.516 -10.166 9.576 1.00 55.81 852 LEU A N 1
ATOM 6745 C CA . LEU A 1 852 ? -1.856 -11.393 8.861 1.00 55.81 852 LEU A CA 1
ATOM 6746 C C . LEU A 1 852 ? -1.873 -12.551 9.865 1.00 55.81 852 LEU A C 1
ATOM 6748 O O . LEU A 1 852 ? -0.813 -13.043 10.220 1.00 55.81 852 LEU A O 1
ATOM 6752 N N . THR A 1 853 ? -3.052 -12.969 10.331 1.00 67.00 853 THR A N 1
ATOM 6753 C CA . THR A 1 853 ? -3.235 -14.144 11.213 1.00 67.00 853 THR A CA 1
ATOM 6754 C C . THR A 1 853 ? -3.553 -15.422 10.422 1.00 67.00 853 THR A C 1
ATOM 6756 O O . THR A 1 853 ? -3.909 -15.344 9.234 1.00 67.00 853 THR A O 1
ATOM 6759 N N . SER A 1 854 ? -3.423 -16.588 11.074 1.00 78.12 854 SER A N 1
ATOM 6760 C CA . SER A 1 854 ? -3.764 -17.912 10.520 1.00 78.12 854 SER A CA 1
ATOM 6761 C C . SER A 1 854 ? -5.140 -17.917 9.851 1.00 78.12 854 SER A C 1
ATOM 6763 O O . SER A 1 854 ? -6.117 -17.377 10.378 1.00 78.12 854 SER A O 1
ATOM 6765 N N . THR A 1 855 ? -5.238 -18.554 8.682 1.00 80.12 855 THR A N 1
ATOM 6766 C CA . THR A 1 855 ? -6.519 -18.644 7.963 1.00 80.12 855 THR A CA 1
ATOM 6767 C C . THR A 1 855 ? -7.512 -19.539 8.703 1.00 80.12 855 THR A C 1
ATOM 6769 O O . THR A 1 855 ? -8.707 -19.256 8.673 1.00 80.12 855 THR A O 1
ATOM 6772 N N . CYS A 1 856 ? -7.035 -20.568 9.407 1.00 81.31 856 CYS A N 1
ATOM 6773 C CA . CYS A 1 856 ? -7.880 -21.441 10.216 1.00 81.31 856 CYS A CA 1
ATOM 6774 C C . CYS A 1 856 ? -8.418 -20.710 11.457 1.00 81.31 856 CYS A C 1
ATOM 6776 O O . CYS A 1 856 ? -9.613 -20.792 11.732 1.00 81.31 856 CYS A O 1
ATOM 6778 N N . CYS A 1 857 ? -7.585 -19.896 12.117 1.00 83.19 857 CYS A N 1
ATOM 6779 C CA . CYS A 1 857 ? -8.024 -19.023 13.212 1.00 83.19 857 CYS A CA 1
ATOM 6780 C C . CYS A 1 857 ? -9.093 -18.020 12.746 1.00 83.19 857 CYS A C 1
ATOM 6782 O O . CYS A 1 857 ? -10.167 -17.944 13.333 1.00 83.19 857 CYS A O 1
ATOM 6784 N N . LYS A 1 858 ? -8.893 -17.365 11.590 1.00 80.06 858 LYS A N 1
ATOM 6785 C CA . LYS A 1 858 ? -9.892 -16.457 10.985 1.00 80.06 858 LYS A CA 1
ATOM 6786 C C . LYS A 1 858 ? -11.248 -17.116 10.716 1.00 80.06 858 LYS A C 1
ATOM 6788 O O . LYS A 1 858 ? -12.256 -16.416 10.645 1.00 80.06 858 LYS A O 1
ATOM 6793 N N . ILE A 1 859 ? -11.292 -18.429 10.480 1.00 83.81 859 ILE A N 1
ATOM 6794 C CA . ILE A 1 859 ? -12.556 -19.162 10.311 1.00 83.81 859 ILE A CA 1
ATOM 6795 C C . ILE A 1 859 ? -13.266 -19.284 11.659 1.00 83.81 859 ILE A C 1
ATOM 6797 O O . ILE A 1 859 ? -14.455 -18.988 11.732 1.00 83.81 859 ILE A O 1
ATOM 6801 N N . MET A 1 860 ? -12.536 -19.655 12.712 1.00 86.88 860 MET A N 1
ATOM 6802 C CA . MET A 1 860 ? -13.074 -19.743 14.069 1.00 86.88 860 MET A CA 1
ATOM 6803 C C . MET A 1 860 ? -13.529 -18.369 14.581 1.00 86.88 860 MET A C 1
ATOM 6805 O O . MET A 1 860 ? -14.669 -18.239 15.018 1.00 86.88 860 MET A O 1
ATOM 6809 N N . GLU A 1 861 ? -12.704 -17.328 14.411 1.00 83.75 861 GLU A N 1
ATOM 6810 C CA . GLU A 1 861 ? -13.043 -15.930 14.717 1.00 83.75 861 GLU A CA 1
ATOM 6811 C C . GLU A 1 861 ? -14.357 -15.516 14.040 1.00 83.75 861 GLU A C 1
ATOM 6813 O O . GLU A 1 861 ? -15.236 -14.943 14.675 1.00 83.75 861 GLU A O 1
ATOM 6818 N N . LYS A 1 862 ? -14.536 -15.837 12.751 1.00 82.62 862 LYS A N 1
ATOM 6819 C CA . LYS A 1 862 ? -15.773 -15.518 12.020 1.00 82.62 862 LYS A CA 1
ATOM 6820 C C . LYS A 1 862 ? -17.002 -16.210 12.590 1.00 82.62 862 LYS A C 1
ATOM 6822 O O . LYS A 1 862 ? -18.069 -15.601 12.592 1.00 82.62 862 LYS A O 1
ATOM 6827 N N . VAL A 1 863 ? -16.870 -17.467 13.011 1.00 83.31 863 VAL A N 1
ATOM 6828 C CA . VAL A 1 863 ? -17.968 -18.211 13.636 1.00 83.31 863 VAL A CA 1
ATOM 6829 C C . VAL A 1 863 ? -18.306 -17.584 14.989 1.00 83.31 863 VAL A C 1
ATOM 6831 O O . VAL A 1 863 ? -19.461 -17.242 15.215 1.00 83.31 863 VAL A O 1
ATOM 6834 N N . ILE A 1 864 ? -17.302 -17.314 15.828 1.00 85.56 864 ILE A N 1
ATOM 6835 C CA . ILE A 1 864 ? -17.492 -16.703 17.152 1.00 85.56 864 ILE A CA 1
ATOM 6836 C C . ILE A 1 864 ? -18.109 -15.307 17.048 1.00 85.56 864 ILE A C 1
ATOM 6838 O O . ILE A 1 864 ? -19.104 -15.022 17.707 1.00 85.56 864 ILE A O 1
ATOM 6842 N N . VAL A 1 865 ? -17.581 -14.446 16.174 1.00 82.75 865 VAL A N 1
ATOM 6843 C CA . VAL A 1 865 ? -18.121 -13.097 15.947 1.00 82.75 865 VAL A CA 1
ATOM 6844 C C . VAL A 1 865 ? -19.561 -13.160 15.443 1.00 82.75 865 VAL A C 1
ATOM 6846 O O . VAL A 1 865 ? -20.381 -12.334 15.838 1.00 82.75 865 VAL A O 1
ATOM 6849 N N . LYS A 1 866 ? -19.899 -14.130 14.585 1.00 82.56 866 LYS A N 1
ATOM 6850 C CA . LYS A 1 866 ? -21.271 -14.299 14.094 1.00 82.56 866 LYS A CA 1
ATOM 6851 C C . LYS A 1 866 ? -22.236 -14.626 15.239 1.00 82.56 866 LYS A C 1
ATOM 6853 O O . LYS A 1 866 ? -23.285 -13.988 15.321 1.00 82.56 866 LYS A O 1
ATOM 6858 N N . GLU A 1 867 ? -21.890 -15.567 16.113 1.00 83.81 867 GLU A N 1
ATOM 6859 C CA . GLU A 1 867 ? -22.740 -15.949 17.250 1.00 83.81 867 GLU A CA 1
ATOM 6860 C C . GLU A 1 867 ? -22.812 -14.838 18.308 1.00 83.81 867 GLU A C 1
ATOM 6862 O O . GLU A 1 867 ? -23.905 -14.476 18.745 1.00 83.81 867 GLU A O 1
ATOM 6867 N N . LEU A 1 868 ? -21.683 -14.195 18.629 1.00 84.00 868 LEU A N 1
ATOM 6868 C CA . LEU A 1 868 ? -21.628 -13.068 19.566 1.00 84.00 868 LEU A CA 1
ATOM 6869 C C . LEU A 1 868 ? -22.499 -11.896 19.095 1.00 84.00 868 LEU A C 1
ATOM 6871 O O . LEU A 1 868 ? -23.307 -11.373 19.859 1.00 84.00 868 LEU A O 1
ATOM 6875 N N . LEU A 1 869 ? -22.402 -11.510 17.818 1.00 79.88 869 LEU A N 1
ATOM 6876 C CA . LEU A 1 869 ? -23.253 -10.459 17.252 1.00 79.88 869 LEU A CA 1
ATOM 6877 C C . LEU A 1 869 ? -24.734 -10.858 17.223 1.00 79.88 869 LEU A C 1
ATOM 6879 O O . LEU A 1 869 ? -25.595 -9.986 17.332 1.00 79.88 869 LEU A O 1
ATOM 6883 N N . THR A 1 870 ? -25.041 -12.147 17.068 1.00 82.12 870 THR A N 1
ATOM 6884 C CA . THR A 1 870 ? -26.421 -12.654 17.101 1.00 82.12 870 THR A CA 1
ATOM 6885 C C . THR A 1 870 ? -27.004 -12.531 18.510 1.00 82.12 870 THR A C 1
ATOM 6887 O O . THR A 1 870 ? -28.094 -11.981 18.665 1.00 82.12 870 THR A O 1
ATOM 6890 N N . TYR A 1 871 ? -26.251 -12.932 19.538 1.00 83.88 871 TYR A N 1
ATOM 6891 C CA . TYR A 1 871 ? -26.619 -12.755 20.947 1.00 83.88 871 TYR A CA 1
ATOM 6892 C C . TYR A 1 871 ? -26.776 -11.280 21.329 1.00 83.88 871 TYR A C 1
ATOM 6894 O O . TYR A 1 871 ? -27.817 -10.881 21.849 1.00 83.88 871 TYR A O 1
ATOM 6902 N N . MET A 1 872 ? -25.782 -10.445 21.011 1.00 81.31 872 MET A N 1
ATOM 6903 C CA . MET A 1 872 ? -25.815 -9.020 21.346 1.00 81.31 872 MET A CA 1
ATOM 6904 C C . MET A 1 872 ? -27.001 -8.298 20.697 1.00 81.31 872 MET A C 1
ATOM 6906 O O . MET A 1 872 ? -27.568 -7.391 21.298 1.00 81.31 872 MET A O 1
ATOM 6910 N N . ARG A 1 873 ? -27.409 -8.704 19.487 1.00 76.69 873 ARG A N 1
ATOM 6911 C CA . ARG A 1 873 ? -28.619 -8.181 18.832 1.00 76.69 873 ARG A CA 1
ATOM 6912 C C . ARG A 1 873 ? -29.901 -8.684 19.482 1.00 76.69 873 ARG A C 1
ATOM 6914 O O . ARG A 1 873 ? -30.808 -7.886 19.668 1.00 76.69 873 ARG A O 1
ATOM 6921 N N . LYS A 1 874 ? -29.978 -9.975 19.825 1.00 80.69 874 LYS A N 1
ATOM 6922 C CA . LYS A 1 874 ? -31.153 -10.563 20.491 1.00 80.69 874 LYS A CA 1
ATOM 6923 C C . LYS A 1 874 ? -31.449 -9.874 21.828 1.00 80.69 874 LYS A C 1
ATOM 6925 O O . LYS A 1 874 ? -32.613 -9.701 22.163 1.00 80.69 874 LYS A O 1
ATOM 6930 N N . ASN A 1 875 ? -30.403 -9.446 22.536 1.00 77.69 875 ASN A N 1
ATOM 6931 C CA . ASN A 1 875 ? -30.495 -8.789 23.841 1.00 77.69 875 ASN A CA 1
ATOM 6932 C C . ASN A 1 875 ? -30.346 -7.253 23.788 1.00 77.69 875 ASN A C 1
ATOM 6934 O O . ASN A 1 875 ? -30.139 -6.635 24.824 1.00 77.69 875 ASN A O 1
ATOM 6938 N N . ASN A 1 876 ? -30.421 -6.625 22.604 1.00 75.06 876 ASN A N 1
ATOM 6939 C CA . ASN A 1 876 ? -30.334 -5.163 22.423 1.00 75.06 876 ASN A CA 1
ATOM 6940 C C . ASN A 1 876 ? -29.076 -4.485 23.020 1.00 75.06 876 ASN A C 1
ATOM 6942 O O . ASN A 1 876 ? -29.102 -3.308 23.363 1.00 75.06 876 ASN A O 1
ATOM 6946 N N . LEU A 1 877 ? -27.947 -5.196 23.093 1.00 75.19 877 LEU A N 1
ATOM 6947 C CA . LEU A 1 877 ? -26.683 -4.704 23.670 1.00 75.19 877 LEU A CA 1
ATOM 6948 C C . LEU A 1 877 ? -25.848 -3.856 22.695 1.00 75.19 877 LEU A C 1
ATOM 6950 O O . LEU A 1 877 ? -24.848 -3.252 23.079 1.00 75.19 877 LEU A O 1
ATOM 6954 N N . ILE A 1 878 ? -26.220 -3.829 21.412 1.00 74.00 878 ILE A N 1
ATOM 6955 C CA . ILE A 1 878 ? -25.593 -2.973 20.398 1.00 74.00 878 ILE A CA 1
ATOM 6956 C C . ILE A 1 878 ? -26.580 -1.864 20.043 1.00 74.00 878 ILE A C 1
ATOM 6958 O O . ILE A 1 878 ? -27.662 -2.177 19.540 1.00 74.00 878 ILE A O 1
ATOM 6962 N N . PRO A 1 879 ? -26.203 -0.587 20.222 1.00 71.25 879 PRO A N 1
ATOM 6963 C CA . PRO A 1 879 ? -27.093 0.515 19.915 1.00 71.25 879 PRO A CA 1
ATOM 6964 C C . PRO A 1 879 ? -27.517 0.554 18.446 1.00 71.25 879 PRO A C 1
ATOM 6966 O O . PRO A 1 879 ? -26.735 0.267 17.528 1.00 71.25 879 PRO A O 1
ATOM 6969 N N . GLU A 1 880 ? -28.753 0.989 18.213 1.00 70.12 880 GLU A N 1
ATOM 6970 C CA . GLU A 1 880 ? -29.367 1.010 16.888 1.00 70.12 880 GLU A CA 1
ATOM 6971 C C . GLU A 1 880 ? -28.647 1.936 15.893 1.00 70.12 880 GLU A C 1
ATOM 6973 O O . GLU A 1 880 ? -28.722 1.691 14.690 1.00 70.12 880 GLU A O 1
ATOM 6978 N N . HIS A 1 881 ? -27.876 2.926 16.355 1.00 73.06 881 HIS A N 1
ATOM 6979 C CA . HIS A 1 881 ? -27.155 3.892 15.514 1.00 73.06 881 HIS A CA 1
ATOM 6980 C C . HIS A 1 881 ? -25.669 3.550 15.256 1.00 73.06 881 HIS A C 1
ATOM 6982 O O . HIS A 1 881 ? -24.953 4.330 14.625 1.00 73.06 881 HIS A O 1
ATOM 6988 N N . GLN A 1 882 ? -25.172 2.383 15.693 1.00 73.50 882 GLN A N 1
ATOM 6989 C CA . GLN A 1 882 ? -23.813 1.911 15.368 1.00 73.50 882 GLN A CA 1
ATOM 6990 C C . GLN A 1 882 ? -23.798 1.215 13.998 1.00 73.50 882 GLN A C 1
ATOM 6992 O O . GLN A 1 882 ? -24.505 0.239 13.802 1.00 73.50 882 GLN A O 1
ATOM 6997 N N . HIS A 1 883 ? -22.997 1.646 13.023 1.00 70.75 883 HIS A N 1
ATOM 6998 C CA . HIS A 1 883 ? -22.965 1.041 11.675 1.00 70.75 883 HIS A CA 1
ATOM 6999 C C . HIS A 1 883 ? -21.654 0.327 11.334 1.00 70.75 883 HIS A C 1
ATOM 7001 O O . HIS A 1 883 ? -21.628 -0.484 10.402 1.00 70.75 883 HIS A O 1
ATOM 7007 N N . GLY A 1 884 ? -20.568 0.631 12.047 1.00 70.75 884 GLY A N 1
ATOM 7008 C CA . GLY A 1 884 ? -19.251 0.063 11.763 1.00 70.75 884 GLY A CA 1
ATOM 7009 C C . GLY A 1 884 ? -19.202 -1.434 12.050 1.00 70.75 884 GLY A C 1
ATOM 7010 O O . GLY A 1 884 ? -19.710 -1.883 13.069 1.00 70.75 884 GLY A O 1
ATOM 7011 N N . PHE A 1 885 ? -18.587 -2.203 11.148 1.00 68.88 885 PHE A N 1
ATOM 7012 C CA . PHE A 1 885 ? -18.321 -3.647 11.288 1.00 68.88 885 PHE A CA 1
ATOM 7013 C C . PHE A 1 885 ? -19.534 -4.562 11.529 1.00 68.88 885 PHE A C 1
ATOM 7015 O O . PHE A 1 885 ? -19.355 -5.751 11.788 1.00 68.88 885 PHE A O 1
ATOM 7022 N N . LEU A 1 886 ? -20.762 -4.061 11.383 1.00 68.19 886 LEU A N 1
ATOM 7023 C CA . LEU A 1 886 ? -21.964 -4.863 11.578 1.00 68.19 886 LEU A CA 1
ATOM 7024 C C . LEU A 1 886 ? -22.450 -5.474 10.257 1.00 68.19 886 LEU A C 1
ATOM 7026 O O . LEU A 1 886 ? -22.505 -4.783 9.234 1.00 68.19 886 LEU A O 1
ATOM 7030 N N . PRO A 1 887 ? -22.831 -6.766 10.247 1.00 65.56 887 PRO A N 1
ATOM 7031 C CA . PRO A 1 887 ? -23.337 -7.414 9.049 1.00 65.56 887 PRO A CA 1
ATOM 7032 C C . PRO A 1 887 ? -24.636 -6.744 8.623 1.00 65.56 887 PRO A C 1
ATOM 7034 O O . PRO A 1 887 ? -25.514 -6.490 9.455 1.00 65.56 887 PRO A O 1
ATOM 7037 N N . GLY A 1 888 ? -24.721 -6.447 7.326 1.00 66.81 888 GLY A N 1
ATOM 7038 C CA . GLY A 1 888 ? -25.826 -5.672 6.792 1.00 66.81 888 GLY A CA 1
ATOM 7039 C C . GLY A 1 888 ? -25.833 -4.243 7.322 1.00 66.81 888 GLY A C 1
ATOM 7040 O O . GLY A 1 888 ? -26.898 -3.745 7.607 1.00 66.81 888 GLY A O 1
ATOM 7041 N N . ARG A 1 889 ? -24.678 -3.594 7.538 1.00 71.19 889 ARG A N 1
ATOM 7042 C CA . ARG A 1 889 ? -24.521 -2.139 7.735 1.00 71.19 889 ARG A CA 1
ATOM 7043 C C . ARG A 1 889 ? -23.267 -1.674 6.987 1.00 71.19 889 ARG A C 1
ATOM 7045 O O . ARG A 1 889 ? -22.371 -2.459 6.686 1.00 71.19 889 ARG A O 1
ATOM 7052 N N . SER A 1 890 ? -23.239 -0.415 6.565 1.00 76.06 890 SER A N 1
ATOM 7053 C CA . SER A 1 890 ? -22.160 0.147 5.742 1.00 76.06 890 SER A CA 1
ATOM 7054 C C . SER A 1 890 ? -21.997 1.651 5.948 1.00 76.06 890 SER A C 1
ATOM 7056 O O . SER A 1 890 ? -22.886 2.308 6.493 1.00 76.06 890 SER A O 1
ATOM 7058 N N . VAL A 1 891 ? -20.901 2.204 5.419 1.00 79.12 891 VAL A N 1
ATOM 7059 C CA . VAL A 1 891 ? -20.691 3.658 5.307 1.00 79.12 891 VAL A CA 1
ATOM 7060 C C . VAL A 1 891 ? -21.909 4.349 4.691 1.00 79.12 891 VAL A C 1
ATOM 7062 O O . VAL A 1 891 ? -22.386 5.346 5.217 1.00 79.12 891 VAL A O 1
ATOM 7065 N N . VAL A 1 892 ? -22.462 3.774 3.616 1.00 81.56 892 VAL A N 1
ATOM 7066 C CA . VAL A 1 892 ? -23.640 4.323 2.928 1.00 81.56 892 VAL A CA 1
ATOM 7067 C C . VAL A 1 892 ? -24.833 4.404 3.876 1.00 81.56 892 VAL A C 1
ATOM 7069 O O . VAL A 1 892 ? -25.505 5.423 3.912 1.00 81.56 892 VAL A O 1
ATOM 7072 N N . THR A 1 893 ? -25.077 3.375 4.688 1.00 77.31 893 THR A N 1
ATOM 7073 C CA . THR A 1 893 ? -26.216 3.390 5.621 1.00 77.31 893 THR A CA 1
ATOM 7074 C C . THR A 1 893 ? -26.036 4.328 6.800 1.00 77.31 893 THR A C 1
ATOM 7076 O O . THR A 1 893 ? -27.022 4.901 7.241 1.00 77.31 893 THR A O 1
ATOM 7079 N N . ASN A 1 894 ? -24.801 4.507 7.280 1.00 82.69 894 ASN A N 1
ATOM 7080 C CA . ASN A 1 894 ? -24.502 5.475 8.331 1.00 82.69 894 ASN A CA 1
ATOM 7081 C C . ASN A 1 894 ? -24.797 6.895 7.835 1.00 82.69 894 ASN A C 1
ATOM 7083 O O . ASN A 1 894 ? -25.596 7.616 8.427 1.00 82.69 894 ASN A O 1
ATOM 7087 N N . LEU A 1 895 ? -24.207 7.247 6.688 1.00 83.75 895 LEU A N 1
ATOM 7088 C CA . LEU A 1 895 ? -24.392 8.548 6.060 1.00 83.75 895 LEU A CA 1
ATOM 7089 C C . LEU A 1 895 ? -25.862 8.805 5.728 1.00 83.75 895 LEU A C 1
ATOM 7091 O O . LEU A 1 895 ? -26.356 9.894 6.003 1.00 83.75 895 LEU A O 1
ATOM 7095 N N . LEU A 1 896 ? -26.577 7.813 5.184 1.00 82.12 896 LEU A N 1
ATOM 7096 C CA . LEU A 1 896 ? -28.012 7.931 4.931 1.00 82.12 896 LEU A CA 1
ATOM 7097 C C . LEU A 1 896 ? -28.782 8.193 6.234 1.00 82.12 896 LEU A C 1
ATOM 7099 O O . LEU A 1 896 ? -29.489 9.189 6.319 1.00 82.12 896 LEU A O 1
ATOM 7103 N N . SER A 1 897 ? -28.606 7.380 7.278 1.00 77.56 897 SER A N 1
ATOM 7104 C CA . SER A 1 897 ? -29.341 7.563 8.538 1.00 77.56 897 SER A CA 1
ATOM 7105 C C . SER A 1 897 ? -29.194 8.982 9.107 1.00 77.56 897 SER A C 1
ATOM 7107 O O . SER A 1 897 ? -30.191 9.608 9.457 1.00 77.56 897 SER A O 1
ATOM 7109 N N . CYS A 1 898 ? -27.973 9.524 9.130 1.00 77.62 898 CYS A N 1
ATOM 7110 C CA . CYS A 1 898 ? -27.705 10.865 9.660 1.00 77.62 898 CYS A CA 1
ATOM 7111 C C . CYS A 1 898 ? -28.249 11.973 8.767 1.00 77.62 898 CYS A C 1
ATOM 7113 O O . CYS A 1 898 ? -28.995 12.835 9.221 1.00 77.62 898 CYS A O 1
ATOM 7115 N N . THR A 1 899 ? -27.918 11.926 7.476 1.00 82.31 899 THR A N 1
ATOM 7116 C CA . THR A 1 899 ? -28.358 12.953 6.523 1.00 82.31 899 THR A CA 1
ATOM 7117 C C . THR A 1 899 ? -29.878 12.989 6.387 1.00 82.31 899 THR A C 1
ATOM 7119 O O . THR A 1 899 ? -30.439 14.052 6.141 1.00 82.31 899 THR A O 1
ATOM 7122 N N . ASN A 1 900 ? -30.576 11.869 6.599 1.00 83.06 900 ASN A N 1
ATOM 7123 C CA . ASN A 1 900 ? -32.034 11.848 6.648 1.00 83.06 900 ASN A CA 1
ATOM 7124 C C . ASN A 1 900 ? -32.583 12.705 7.793 1.00 83.06 900 ASN A C 1
ATOM 7126 O O . ASN A 1 900 ? -33.500 13.486 7.558 1.00 83.06 900 ASN A O 1
ATOM 7130 N N . LEU A 1 901 ? -32.014 12.592 8.998 1.00 80.31 901 LEU A N 1
ATOM 7131 C CA . LEU A 1 901 ? -32.422 13.393 10.156 1.00 80.31 901 LEU A CA 1
ATOM 7132 C C . LEU A 1 901 ? -32.071 14.870 9.955 1.00 80.31 901 LEU A C 1
ATOM 7134 O O . LEU A 1 901 ? -32.948 15.723 10.066 1.00 80.31 901 LEU A O 1
ATOM 7138 N N . TRP A 1 902 ? -30.835 15.167 9.544 1.00 83.69 902 TRP A N 1
ATOM 7139 C CA . TRP A 1 902 ? -30.384 16.545 9.322 1.00 83.69 902 TRP A CA 1
ATOM 7140 C C . TRP A 1 902 ? -31.226 17.257 8.264 1.00 83.69 902 TRP A C 1
ATOM 7142 O O . TRP A 1 902 ? -31.675 18.381 8.467 1.00 83.69 902 TRP A O 1
ATOM 7152 N N . THR A 1 903 ? -31.504 16.585 7.141 1.00 83.12 903 THR A N 1
ATOM 7153 C CA . THR A 1 903 ? -32.342 17.169 6.087 1.00 83.12 903 THR A CA 1
ATOM 7154 C C . THR A 1 903 ? -33.790 17.351 6.524 1.00 83.12 903 THR A C 1
ATOM 7156 O O . THR A 1 903 ? -34.388 18.323 6.087 1.00 83.12 903 THR A O 1
ATOM 7159 N N . LYS A 1 904 ? -34.355 16.484 7.384 1.00 81.12 904 LYS A N 1
ATOM 7160 C CA . LYS A 1 904 ? -35.705 16.673 7.955 1.00 81.12 904 LYS A CA 1
ATOM 7161 C C . LYS A 1 904 ? -35.769 17.895 8.878 1.00 81.12 904 LYS A C 1
ATOM 7163 O O . LYS A 1 904 ? -36.679 18.700 8.724 1.00 81.12 904 LYS A O 1
ATOM 7168 N N . MET A 1 905 ? -34.792 18.067 9.770 1.00 80.12 905 MET A N 1
ATOM 7169 C CA . MET A 1 905 ? -34.724 19.225 10.677 1.00 80.12 905 MET A CA 1
ATOM 7170 C C . MET A 1 905 ? -34.625 20.544 9.901 1.00 80.12 905 MET A C 1
ATOM 7172 O O . MET A 1 905 ? -35.399 21.473 10.144 1.00 80.12 905 MET A O 1
ATOM 7176 N N . LEU A 1 906 ? -33.755 20.590 8.887 1.00 81.56 906 LEU A N 1
ATOM 7177 C CA . LEU A 1 906 ? -33.632 21.749 7.999 1.00 81.56 906 LEU A CA 1
ATOM 7178 C C . LEU A 1 906 ? -34.909 21.999 7.182 1.00 81.56 906 LEU A C 1
ATOM 7180 O O . LEU A 1 906 ? -35.270 23.151 6.958 1.00 81.56 906 LEU A O 1
ATOM 7184 N N . ASP A 1 907 ? -35.622 20.944 6.771 1.00 83.56 907 ASP A N 1
ATOM 7185 C CA . ASP A 1 907 ? -36.914 21.060 6.080 1.00 83.56 907 ASP A CA 1
ATOM 7186 C C . ASP A 1 907 ? -37.994 21.703 6.964 1.00 83.56 907 ASP A C 1
ATOM 7188 O O . ASP A 1 907 ? -38.877 22.400 6.468 1.00 83.56 907 ASP A O 1
ATOM 7192 N N . THR A 1 908 ? -37.885 21.525 8.283 1.00 81.75 908 THR A N 1
ATOM 7193 C CA . THR A 1 908 ? -38.718 22.185 9.301 1.00 81.75 908 THR A CA 1
ATOM 7194 C C . TH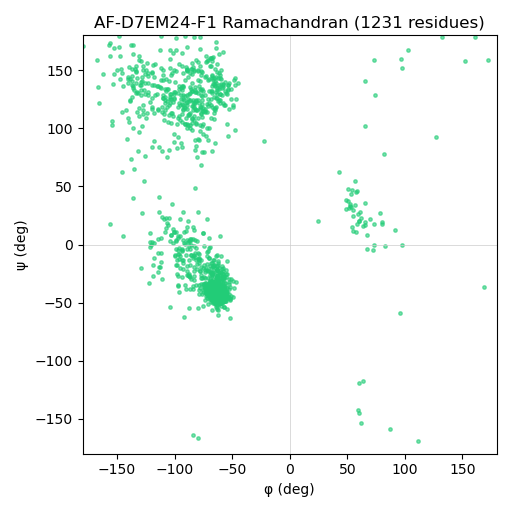R A 1 908 ? -38.154 23.522 9.802 1.00 81.75 908 THR A C 1
ATOM 7196 O O . THR A 1 908 ? -38.663 24.060 10.779 1.00 81.75 908 THR A O 1
ATOM 7199 N N . ASN A 1 909 ? -37.138 24.081 9.131 1.00 80.00 909 ASN A N 1
ATOM 7200 C CA . ASN A 1 909 ? -36.450 25.329 9.494 1.00 80.00 909 ASN A CA 1
ATOM 7201 C C . ASN A 1 909 ? -35.762 25.313 10.878 1.00 80.00 909 ASN A C 1
ATOM 7203 O O . ASN A 1 909 ? -35.602 26.354 11.513 1.00 80.00 909 ASN A O 1
ATOM 7207 N N . GLN A 1 910 ? -35.341 24.138 11.350 1.00 79.69 910 GLN A N 1
ATOM 7208 C CA . GLN A 1 910 ? -34.568 23.986 12.584 1.00 79.69 910 GLN A CA 1
ATOM 7209 C C . GLN A 1 910 ? -33.064 23.922 12.263 1.00 79.69 910 GLN A C 1
ATOM 7211 O O . GLN A 1 910 ? -32.685 23.198 11.335 1.00 79.69 910 GLN A O 1
ATOM 7216 N N . PRO A 1 911 ? -32.195 24.654 12.989 1.00 85.69 911 PRO A N 1
ATOM 7217 C CA . PRO A 1 911 ? -30.750 24.538 12.818 1.00 85.69 911 PRO A CA 1
ATOM 7218 C C . PRO A 1 911 ? -30.232 23.198 13.355 1.00 85.69 911 PRO A C 1
ATOM 7220 O O . PRO A 1 911 ? -30.877 22.552 14.182 1.00 85.69 911 PRO A O 1
ATOM 7223 N N . VAL A 1 912 ? -29.059 22.779 12.877 1.00 85.31 912 VAL A N 1
ATOM 7224 C CA . VAL A 1 912 ? -28.403 21.535 13.307 1.00 85.31 912 VAL A CA 1
ATOM 7225 C C . VAL A 1 912 ? -26.909 21.774 13.470 1.00 85.31 912 VAL A C 1
ATOM 7227 O O . VAL A 1 912 ? -26.250 22.149 12.501 1.00 85.31 912 VAL A O 1
ATOM 7230 N N . ASP A 1 913 ? -26.373 21.485 14.651 1.00 84.88 913 ASP A N 1
ATOM 7231 C CA . ASP A 1 913 ? -24.928 21.435 14.883 1.00 84.88 913 ASP A CA 1
ATOM 7232 C C . ASP A 1 913 ? -24.470 19.982 14.861 1.00 84.88 913 ASP A C 1
ATOM 7234 O O . ASP A 1 913 ? -25.096 19.124 15.476 1.00 84.88 913 ASP A O 1
ATOM 7238 N N . ILE A 1 914 ? -23.410 19.693 14.100 1.00 87.12 914 ILE A N 1
ATOM 7239 C CA . ILE A 1 914 ? -22.839 18.352 13.935 1.00 87.12 914 ILE A CA 1
ATOM 7240 C C . ILE A 1 914 ? -21.394 18.385 14.424 1.00 87.12 914 ILE A C 1
ATOM 7242 O O . ILE A 1 914 ? -20.556 19.077 13.843 1.00 87.12 914 ILE A O 1
ATOM 7246 N N . ILE A 1 915 ? -21.085 17.602 15.452 1.00 85.19 915 ILE A N 1
ATOM 7247 C CA . ILE A 1 915 ? -19.757 17.538 16.062 1.00 85.19 915 ILE A CA 1
ATOM 7248 C C . ILE A 1 915 ? -19.109 16.205 15.708 1.00 85.19 915 ILE A C 1
ATOM 7250 O O . ILE A 1 915 ? -19.593 15.146 16.101 1.00 85.19 915 ILE A O 1
ATOM 7254 N N . TYR A 1 916 ? -18.013 16.257 14.956 1.00 84.88 916 TYR A N 1
ATOM 7255 C CA . TYR A 1 916 ? -17.219 15.094 14.572 1.00 84.88 916 TYR A CA 1
ATOM 7256 C C . TYR A 1 916 ? -16.139 14.828 15.619 1.00 84.88 916 TYR A C 1
ATOM 7258 O O . TYR A 1 916 ? -15.360 15.726 15.947 1.00 84.88 916 TYR A O 1
ATOM 7266 N N . LEU A 1 917 ? -16.068 13.585 16.093 1.00 81.81 917 LEU A N 1
ATOM 7267 C CA . LEU A 1 917 ? -15.137 13.120 17.115 1.00 81.81 917 LEU A CA 1
ATOM 7268 C C . LEU A 1 917 ? -14.155 12.104 16.519 1.00 81.81 917 LEU A C 1
ATOM 7270 O O . LEU A 1 917 ? -14.563 11.199 15.792 1.00 81.81 917 LEU A O 1
ATOM 7274 N N . ASP A 1 918 ? -12.871 12.233 16.856 1.00 77.81 918 ASP A N 1
ATOM 7275 C CA . ASP A 1 918 ? -11.806 11.310 16.437 1.00 77.81 918 ASP A CA 1
ATOM 7276 C C . ASP A 1 918 ? -11.103 10.755 17.682 1.00 77.81 918 ASP A C 1
ATOM 7278 O O . ASP A 1 918 ? -10.721 11.512 18.575 1.00 77.81 918 ASP A O 1
ATOM 7282 N N . PHE A 1 919 ? -10.924 9.435 17.760 1.00 69.44 919 PHE A N 1
ATOM 7283 C CA . PHE A 1 919 ? -10.153 8.798 18.831 1.00 69.44 919 PHE A CA 1
ATOM 7284 C C . PHE A 1 919 ? -8.689 8.610 18.416 1.00 69.44 919 PHE A C 1
ATOM 7286 O O . PHE A 1 919 ? -8.366 8.121 17.330 1.00 69.44 919 PHE A O 1
ATOM 7293 N N . SER A 1 920 ? -7.767 8.912 19.327 1.00 63.44 920 SER A N 1
ATOM 7294 C CA . SER A 1 920 ? -6.332 8.743 19.113 1.00 63.44 920 SER A CA 1
ATOM 7295 C C . SER A 1 920 ? -5.947 7.261 19.112 1.00 63.44 920 SER A C 1
ATOM 7297 O O . SER A 1 920 ? -5.748 6.673 20.169 1.00 63.44 920 SER A O 1
ATOM 7299 N N . LYS A 1 921 ? -5.762 6.669 17.923 1.00 58.44 921 LYS A N 1
ATOM 7300 C CA . LYS A 1 921 ? -5.368 5.252 17.744 1.00 58.44 921 LYS A CA 1
ATOM 7301 C C . LYS A 1 921 ? -6.343 4.279 18.432 1.00 58.44 921 LYS A C 1
ATOM 7303 O O . LYS A 1 921 ? -5.946 3.423 19.217 1.00 58.44 921 LYS A O 1
ATOM 7308 N N . ALA A 1 922 ? -7.627 4.403 18.097 1.00 53.53 922 ALA A N 1
ATOM 7309 C CA . ALA A 1 922 ? -8.742 3.729 18.767 1.00 53.53 922 ALA A CA 1
ATOM 7310 C C . ALA A 1 922 ? -8.621 2.203 18.946 1.00 53.53 922 ALA A C 1
ATOM 7312 O O . ALA A 1 922 ? -9.189 1.685 19.895 1.00 53.53 922 ALA A O 1
ATOM 7313 N N . PHE A 1 923 ? -7.920 1.490 18.056 1.00 54.84 923 PHE A N 1
ATOM 7314 C CA . PHE A 1 923 ? -7.722 0.031 18.136 1.00 54.84 923 PHE A CA 1
ATOM 7315 C C . PHE A 1 923 ? -6.500 -0.365 18.976 1.00 54.84 923 PHE A C 1
ATOM 7317 O O . PHE A 1 923 ? -6.475 -1.466 19.522 1.00 54.84 923 PHE A O 1
ATOM 7324 N N . ASP A 1 924 ? -5.500 0.520 19.055 1.00 53.50 924 ASP A N 1
ATOM 7325 C CA . ASP A 1 924 ? -4.209 0.258 19.704 1.00 53.50 924 ASP A CA 1
ATOM 7326 C C . ASP A 1 924 ? -4.241 0.616 21.196 1.00 53.50 924 ASP A C 1
ATOM 7328 O O . ASP A 1 924 ? -3.422 0.125 21.964 1.00 53.50 924 ASP A O 1
ATOM 7332 N N . LYS A 1 925 ? -5.164 1.499 21.598 1.00 58.59 925 LYS A N 1
ATOM 7333 C CA . LYS A 1 925 ? -5.266 2.033 22.962 1.00 58.59 925 LYS A CA 1
ATOM 7334 C C . LYS A 1 925 ? -6.393 1.422 23.802 1.00 58.59 925 LYS A C 1
ATOM 7336 O O . LYS A 1 925 ? -6.667 1.943 24.871 1.00 58.59 925 LYS A O 1
ATOM 7341 N N . VAL A 1 926 ? -7.082 0.372 23.339 1.00 58.91 926 VAL A N 1
ATOM 7342 C CA . VAL A 1 926 ? -8.159 -0.259 24.133 1.00 58.91 926 VAL A CA 1
ATOM 7343 C C . VAL A 1 926 ? -7.555 -1.119 25.248 1.00 58.91 926 VAL A C 1
ATOM 7345 O O . VAL A 1 926 ? -6.870 -2.092 24.929 1.00 58.91 926 VAL A O 1
ATOM 7348 N N . PRO A 1 927 ? -7.852 -0.856 26.531 1.00 64.19 927 PRO A N 1
ATOM 7349 C CA . PRO A 1 927 ? -7.393 -1.718 27.616 1.00 64.19 927 PRO A CA 1
ATOM 7350 C C . PRO A 1 927 ? -8.148 -3.059 27.617 1.00 64.19 927 PRO A C 1
ATOM 7352 O O . PRO A 1 927 ? -9.379 -3.099 27.706 1.00 64.19 927 PRO A O 1
ATOM 7355 N N . HIS A 1 928 ? -7.426 -4.177 27.494 1.00 65.06 928 HIS A N 1
ATOM 7356 C CA . HIS A 1 928 ? -8.034 -5.513 27.372 1.00 65.06 928 HIS A CA 1
ATOM 7357 C C . HIS A 1 928 ? -8.761 -5.965 28.643 1.00 65.06 928 HIS A C 1
ATOM 7359 O O . HIS A 1 928 ? -9.800 -6.612 28.563 1.00 65.06 928 HIS A O 1
ATOM 7365 N N . ASN A 1 929 ? -8.247 -5.590 29.809 1.00 68.19 929 ASN A N 1
ATOM 7366 C CA . ASN A 1 929 ? -8.876 -5.811 31.110 1.00 68.19 929 ASN A CA 1
ATOM 7367 C C . ASN A 1 929 ? -10.259 -5.146 31.201 1.00 68.19 929 ASN A C 1
ATOM 7369 O O . ASN A 1 929 ? -11.229 -5.806 31.568 1.00 68.19 929 ASN A O 1
ATOM 7373 N N . LEU A 1 930 ? -10.375 -3.875 30.800 1.00 68.19 930 LEU A N 1
ATOM 7374 C CA . LEU A 1 930 ? -11.656 -3.163 30.826 1.00 68.19 930 LEU A CA 1
ATOM 7375 C C . LEU A 1 930 ? -12.633 -3.743 29.784 1.00 68.19 930 LEU A C 1
ATOM 7377 O O . LEU A 1 930 ? -13.832 -3.839 30.035 1.00 68.19 930 LEU A O 1
ATOM 7381 N N . LEU A 1 931 ? -12.133 -4.181 28.622 1.00 73.06 931 LEU A N 1
ATOM 7382 C CA . LEU A 1 931 ? -12.944 -4.854 27.602 1.00 73.06 931 LEU A CA 1
ATOM 7383 C C . LEU A 1 931 ? -13.516 -6.193 28.087 1.00 73.06 931 LEU A C 1
ATOM 7385 O O . LEU A 1 931 ? -14.685 -6.476 27.833 1.00 73.06 931 LEU A O 1
ATOM 7389 N N . LEU A 1 932 ? -12.704 -7.018 28.752 1.00 73.62 932 LEU A N 1
ATOM 7390 C CA . LEU A 1 932 ? -13.133 -8.315 29.277 1.00 73.62 932 LEU A CA 1
ATOM 7391 C C . LEU A 1 932 ? -14.184 -8.145 30.375 1.00 73.62 932 LEU A C 1
ATOM 7393 O O . LEU A 1 932 ? -15.224 -8.793 30.303 1.00 73.62 932 LEU A O 1
ATOM 7397 N N . ALA A 1 933 ? -13.967 -7.204 31.299 1.00 72.88 933 ALA A N 1
ATOM 7398 C CA . ALA A 1 933 ? -14.949 -6.851 32.323 1.00 72.88 933 ALA A CA 1
ATOM 7399 C C . ALA A 1 933 ? -16.287 -6.393 31.710 1.00 72.88 933 ALA A C 1
ATOM 7401 O O . ALA A 1 933 ? -17.360 -6.734 32.201 1.00 72.88 933 ALA A O 1
ATOM 7402 N N . LYS A 1 934 ? -16.238 -5.669 30.585 1.00 73.69 934 LYS A N 1
ATOM 7403 C CA . LYS A 1 934 ? -17.431 -5.229 29.851 1.00 73.69 934 LYS A CA 1
ATOM 7404 C C . LYS A 1 934 ? -18.156 -6.359 29.109 1.00 73.69 934 LYS A C 1
ATOM 7406 O O . LYS A 1 934 ? -19.378 -6.350 29.005 1.00 73.69 934 LYS A O 1
ATOM 7411 N N . LEU A 1 935 ? -17.430 -7.333 28.561 1.00 77.44 935 LEU A N 1
ATOM 7412 C CA . LEU A 1 935 ? -18.050 -8.517 27.951 1.00 77.44 935 LEU A CA 1
ATOM 7413 C C . LEU A 1 935 ? -18.744 -9.379 29.010 1.00 77.44 935 LEU A C 1
ATOM 7415 O O . LEU A 1 935 ? -19.863 -9.844 28.790 1.00 77.44 935 LEU A O 1
ATOM 7419 N N . GLU A 1 936 ? -18.106 -9.527 30.167 1.00 81.00 936 GLU A N 1
ATOM 7420 C CA . GLU A 1 936 ? -18.663 -10.222 31.322 1.00 81.00 936 GLU A CA 1
ATOM 7421 C C . GLU A 1 936 ? -19.923 -9.522 31.851 1.00 81.00 936 GLU A C 1
ATOM 7423 O O . GLU A 1 936 ? -20.947 -10.175 32.055 1.00 81.00 936 GLU A O 1
ATOM 7428 N N . SER A 1 937 ? -19.923 -8.184 31.946 1.00 77.06 937 SER A N 1
ATOM 7429 C CA . SER A 1 937 ? -21.114 -7.422 32.352 1.00 77.06 937 SER A CA 1
ATOM 7430 C C . SER A 1 937 ? -22.288 -7.571 31.371 1.00 77.06 937 SER A C 1
ATOM 7432 O O . SER A 1 937 ? -23.446 -7.509 31.782 1.00 77.06 937 SER A O 1
ATOM 7434 N N . TYR A 1 938 ? -22.006 -7.840 30.092 1.00 77.38 938 TYR A N 1
ATOM 7435 C CA . TYR A 1 938 ? -22.985 -8.146 29.038 1.00 77.38 938 TYR A CA 1
ATOM 7436 C C . TYR A 1 938 ? -23.463 -9.612 29.016 1.00 77.38 938 TYR A C 1
ATOM 7438 O O . TYR A 1 938 ? -24.240 -10.006 28.136 1.00 77.38 938 TYR A O 1
ATOM 7446 N N . GLY A 1 939 ? -23.024 -10.435 29.971 1.00 77.94 939 GLY A N 1
ATOM 7447 C CA . GLY A 1 939 ? -23.418 -11.839 30.085 1.00 77.94 939 GLY A CA 1
ATOM 7448 C C . GLY A 1 939 ? -22.664 -12.775 29.136 1.00 77.94 939 GLY A C 1
ATOM 7449 O O . GLY A 1 939 ? -23.140 -13.874 28.860 1.00 77.94 939 GLY A O 1
ATOM 7450 N N . VAL A 1 940 ? -21.506 -12.366 28.607 1.00 83.38 940 VAL A N 1
ATOM 7451 C CA . VAL A 1 940 ? -20.572 -13.286 27.939 1.00 83.38 940 VAL A CA 1
ATOM 7452 C C . VAL A 1 940 ? -19.734 -13.952 29.023 1.00 83.38 940 VAL A C 1
ATOM 7454 O O . VAL A 1 940 ? -18.923 -13.288 29.657 1.00 83.38 940 VAL A O 1
ATOM 7457 N N . THR A 1 941 ? -19.934 -15.248 29.256 1.00 83.00 941 THR A N 1
ATOM 7458 C CA . THR A 1 941 ? -19.352 -15.965 30.405 1.00 83.00 941 THR A CA 1
ATOM 7459 C C . THR A 1 941 ? -18.822 -17.349 30.011 1.00 83.00 941 THR A C 1
ATOM 7461 O O . THR A 1 941 ? -19.014 -17.806 28.882 1.00 83.00 941 THR A O 1
ATOM 7464 N N . GLY A 1 942 ? -18.119 -18.023 30.927 1.00 83.75 942 GLY A N 1
ATOM 7465 C CA . GLY A 1 942 ? -17.588 -19.379 30.730 1.00 83.75 942 GLY A CA 1
ATOM 7466 C C . GLY A 1 942 ? -16.604 -19.496 29.559 1.00 83.75 942 GLY A C 1
ATOM 7467 O O . GLY A 1 942 ? -15.883 -18.551 29.243 1.00 83.75 942 GLY A O 1
ATOM 7468 N N . ASN A 1 943 ? -16.634 -20.641 28.868 1.00 82.88 943 ASN A N 1
ATOM 7469 C CA . ASN A 1 943 ? -15.681 -21.004 27.810 1.00 82.88 943 ASN A CA 1
ATOM 7470 C C . ASN A 1 943 ? -15.522 -19.943 26.709 1.00 82.88 943 ASN A C 1
ATOM 7472 O O . ASN A 1 943 ? -14.429 -19.770 26.174 1.00 82.88 943 ASN A O 1
ATOM 7476 N N . LEU A 1 944 ? -16.587 -19.209 26.365 1.00 83.12 944 LEU A N 1
ATOM 7477 C CA . LEU A 1 944 ? -16.501 -18.121 25.390 1.00 83.12 944 LEU A CA 1
ATOM 7478 C C . LEU A 1 944 ? -15.687 -16.930 25.921 1.00 83.12 944 LEU A C 1
ATOM 7480 O O . LEU A 1 944 ? -14.849 -16.400 25.190 1.00 83.12 944 LEU A O 1
ATOM 7484 N N . LEU A 1 945 ? -15.916 -16.512 27.170 1.00 82.81 945 LEU A N 1
ATOM 7485 C CA . LEU A 1 945 ? -15.156 -15.428 27.799 1.00 82.81 945 LEU A CA 1
ATOM 7486 C C . LEU A 1 945 ? -13.693 -15.839 28.000 1.00 82.81 945 LEU A C 1
ATOM 7488 O O . LEU A 1 945 ? -12.795 -15.049 27.712 1.00 82.81 945 LEU A O 1
ATOM 7492 N N . ASP A 1 946 ? -13.455 -17.088 28.402 1.00 80.69 946 ASP A N 1
ATOM 7493 C CA . ASP A 1 946 ? -12.115 -17.652 28.574 1.00 80.69 946 ASP A CA 1
ATOM 7494 C C . ASP A 1 946 ? -11.363 -17.733 27.245 1.00 80.69 946 ASP A C 1
ATOM 7496 O O . ASP A 1 946 ? -10.209 -17.313 27.156 1.00 80.69 946 ASP A O 1
ATOM 7500 N N . TRP A 1 947 ? -12.040 -18.157 26.174 1.00 84.88 947 TRP A N 1
ATOM 7501 C CA . TRP A 1 947 ? -11.467 -18.169 24.832 1.00 84.88 947 TRP A CA 1
ATOM 7502 C C . TRP A 1 947 ? -11.159 -16.754 24.324 1.00 84.88 947 TRP A C 1
ATOM 7504 O O . TRP A 1 947 ? -10.095 -16.535 23.749 1.00 84.88 947 TRP A O 1
ATOM 7514 N N . ILE A 1 948 ? -12.043 -15.768 24.547 1.00 78.50 948 ILE A N 1
ATOM 7515 C CA . ILE A 1 948 ? -11.787 -14.361 24.178 1.00 78.50 948 ILE A CA 1
ATOM 7516 C C . ILE A 1 948 ? -10.618 -13.793 24.996 1.00 78.50 948 ILE A C 1
ATOM 7518 O O . ILE A 1 948 ? -9.761 -13.109 24.435 1.00 78.50 948 ILE A O 1
ATOM 7522 N N . ARG A 1 949 ? -10.533 -14.115 26.293 1.00 80.31 949 ARG A N 1
ATOM 7523 C CA . ARG A 1 949 ? -9.407 -13.747 27.163 1.00 80.31 949 ARG A CA 1
ATOM 7524 C C . ARG A 1 949 ? -8.100 -14.326 26.627 1.00 80.31 949 ARG A C 1
ATOM 7526 O O . ARG A 1 949 ? -7.150 -13.576 26.417 1.00 80.31 949 ARG A O 1
ATOM 7533 N N . ALA A 1 950 ? -8.074 -15.615 26.300 1.00 71.62 950 ALA A N 1
ATOM 7534 C CA . ALA A 1 950 ? -6.918 -16.272 25.697 1.00 71.62 950 ALA A CA 1
ATOM 7535 C C . ALA A 1 950 ? -6.569 -15.725 24.300 1.00 71.62 950 ALA A C 1
ATOM 7537 O O . ALA A 1 950 ? -5.396 -15.666 23.940 1.00 71.62 950 ALA A O 1
ATOM 7538 N N . PHE A 1 951 ? -7.563 -15.295 23.516 1.00 72.31 951 PHE A N 1
ATOM 7539 C CA . PHE A 1 951 ? -7.359 -14.692 22.196 1.00 72.31 951 PHE A CA 1
ATOM 7540 C C . PHE A 1 951 ? -6.734 -13.287 22.266 1.00 72.31 951 PHE A C 1
ATOM 7542 O O . PHE A 1 951 ? -5.973 -12.916 21.368 1.00 72.31 951 PHE A O 1
ATOM 7549 N N . LEU A 1 952 ? -7.060 -12.505 23.302 1.00 66.88 952 LEU A N 1
ATOM 7550 C CA . LEU A 1 952 ? -6.566 -11.137 23.516 1.00 66.88 952 LEU A CA 1
ATOM 7551 C C . LEU A 1 952 ? -5.232 -11.085 24.279 1.00 66.88 952 LEU A C 1
ATOM 7553 O O . LEU A 1 952 ? -4.462 -10.136 24.111 1.00 66.88 952 LEU A O 1
ATOM 7557 N N . SER A 1 953 ? -4.923 -12.099 25.089 1.00 57.59 953 SER A N 1
ATOM 7558 C CA . SER A 1 953 ? -3.613 -12.241 25.725 1.00 57.59 953 SER A CA 1
ATOM 7559 C C . SER A 1 953 ? -2.517 -12.434 24.663 1.00 57.59 953 SER A C 1
ATOM 7561 O O . SER A 1 953 ? -2.598 -13.325 23.821 1.00 57.59 953 SER A O 1
ATOM 7563 N N . ASN A 1 954 ? -1.470 -11.598 24.694 1.00 46.66 954 ASN A N 1
ATOM 7564 C CA . ASN A 1 954 ? -0.322 -11.605 23.764 1.00 46.66 954 ASN A CA 1
ATOM 7565 C C . ASN A 1 954 ? -0.599 -11.170 22.301 1.00 46.66 954 ASN A C 1
ATOM 7567 O O . ASN A 1 954 ? 0.196 -11.470 21.404 1.00 46.66 954 ASN A O 1
ATOM 7571 N N . ARG A 1 955 ? -1.676 -10.411 22.039 1.00 46.00 955 ARG A N 1
ATOM 7572 C CA . ARG A 1 955 ? -1.957 -9.746 20.746 1.00 46.00 955 ARG A CA 1
ATOM 7573 C C . ARG A 1 955 ? -2.471 -8.323 20.951 1.00 46.00 955 ARG A C 1
ATOM 7575 O O . ARG A 1 955 ? -3.488 -8.150 21.595 1.00 46.00 955 ARG A O 1
ATOM 7582 N N . ASN A 1 956 ? -1.872 -7.314 20.317 1.00 40.78 956 ASN A N 1
ATOM 7583 C CA . ASN A 1 956 ? -2.354 -5.927 20.427 1.00 40.78 956 ASN A CA 1
ATOM 7584 C C . ASN A 1 956 ? -3.235 -5.528 19.235 1.00 40.78 956 ASN A C 1
ATOM 7586 O O . ASN A 1 956 ? -2.663 -4.930 18.345 1.00 40.78 956 ASN A O 1
ATOM 7590 N N . TYR A 1 957 ? -4.547 -5.830 19.186 1.00 41.22 957 TYR A N 1
ATOM 7591 C CA . TYR A 1 957 ? -5.574 -5.100 18.386 1.00 41.22 957 TYR A CA 1
ATOM 7592 C C . TYR A 1 957 ? -7.004 -5.504 18.819 1.00 41.22 957 TYR A C 1
ATOM 7594 O O . TYR A 1 957 ? -7.298 -6.696 18.899 1.00 41.22 957 TYR A O 1
ATOM 7602 N N . CYS A 1 958 ? -7.924 -4.542 18.986 1.00 28.39 958 CYS A N 1
ATOM 7603 C CA . CYS A 1 958 ? -9.323 -4.782 19.396 1.00 28.39 958 CYS A CA 1
ATOM 7604 C C . CYS A 1 958 ? -10.346 -3.913 18.629 1.00 28.39 958 CYS A C 1
ATOM 7606 O O . CYS A 1 958 ? -10.091 -2.737 18.391 1.00 28.39 958 CYS A O 1
ATOM 7608 N N . VAL A 1 959 ? -11.535 -4.449 18.295 1.00 32.75 959 VAL A N 1
ATOM 7609 C CA . VAL A 1 959 ? -12.695 -3.656 17.829 1.00 32.75 959 VAL A CA 1
ATOM 7610 C C . VAL A 1 959 ? -13.462 -3.092 19.028 1.00 32.75 959 VAL A C 1
ATOM 7612 O O . VAL A 1 959 ? -14.039 -3.835 19.817 1.00 32.75 959 VAL A O 1
ATOM 7615 N N . LYS A 1 960 ? -13.534 -1.762 19.120 1.00 33.66 960 LYS A N 1
ATOM 7616 C CA . LYS A 1 960 ? -14.298 -1.047 20.148 1.00 33.66 960 LYS A CA 1
ATOM 7617 C C . LYS A 1 960 ? -15.810 -1.251 19.962 1.00 33.66 960 LYS A C 1
ATOM 7619 O O . LYS A 1 960 ? -16.379 -0.798 18.968 1.00 33.66 960 LYS A O 1
ATOM 7624 N N . VAL A 1 961 ? -16.483 -1.846 20.950 1.00 36.34 961 VAL A N 1
ATOM 7625 C CA . VAL A 1 961 ? -17.946 -1.751 21.108 1.00 36.34 961 VAL A CA 1
ATOM 7626 C C . VAL A 1 961 ? -18.227 -0.706 22.187 1.00 36.34 961 VAL A C 1
ATOM 7628 O O . VAL A 1 961 ? -18.176 -0.969 23.385 1.00 36.34 961 VAL A O 1
ATOM 7631 N N . CYS A 1 962 ? -18.476 0.530 21.755 1.00 41.41 962 CYS A N 1
ATOM 7632 C CA . CYS A 1 962 ? -18.667 1.694 22.626 1.00 41.41 962 CYS A CA 1
ATOM 7633 C C . CYS A 1 962 ? -20.085 1.777 23.230 1.00 41.41 962 CYS A C 1
ATOM 7635 O O . CYS A 1 962 ? -20.575 2.870 23.474 1.00 41.41 962 CYS A O 1
ATOM 7637 N N . ALA A 1 963 ? -20.762 0.644 23.423 1.00 48.41 963 ALA A N 1
ATOM 7638 C CA . ALA A 1 963 ? -22.209 0.601 23.632 1.00 48.41 963 ALA A CA 1
ATOM 7639 C C . ALA A 1 963 ? -22.687 1.412 24.858 1.00 48.41 963 ALA A C 1
ATOM 7641 O O . ALA A 1 963 ? -23.538 2.270 24.670 1.00 48.41 963 ALA A O 1
ATOM 7642 N N . ASP A 1 964 ? -22.070 1.271 26.041 1.00 54.06 964 ASP A N 1
ATOM 7643 C CA . ASP A 1 964 ? -22.481 2.031 27.249 1.00 54.06 964 ASP A CA 1
ATOM 7644 C C . ASP A 1 964 ? -22.538 3.559 27.080 1.00 54.06 964 ASP A C 1
ATOM 7646 O O . ASP A 1 964 ? -23.511 4.173 27.493 1.00 54.06 964 ASP A O 1
ATOM 7650 N N . LEU A 1 965 ? -21.524 4.178 26.454 1.00 60.19 965 LEU A N 1
ATOM 7651 C CA . LEU A 1 965 ? -21.527 5.627 26.191 1.00 60.19 965 LEU A CA 1
ATOM 7652 C C . LEU A 1 965 ? -22.623 6.004 25.202 1.00 60.19 965 LEU A C 1
ATOM 7654 O O . LEU A 1 965 ? -23.257 7.039 25.315 1.00 60.19 965 LEU A O 1
ATOM 7658 N N . LEU A 1 966 ? -22.807 5.170 24.185 1.00 55.00 966 LEU A N 1
ATOM 7659 C CA . LEU A 1 966 ? -23.739 5.447 23.107 1.00 55.00 966 LEU A CA 1
ATOM 7660 C C . LEU A 1 966 ? -25.198 5.335 23.572 1.00 55.00 966 LEU A C 1
ATOM 7662 O O . LEU A 1 966 ? -26.066 5.937 22.956 1.00 55.00 966 LEU A O 1
ATOM 7666 N N . PHE A 1 967 ? -25.488 4.604 24.649 1.00 59.09 967 PHE A N 1
ATOM 7667 C CA . PHE A 1 967 ? -26.828 4.582 25.240 1.00 59.09 967 PHE A CA 1
ATOM 7668 C C . PHE A 1 967 ? -27.155 5.829 26.074 1.00 59.09 967 PHE A C 1
ATOM 7670 O O . PHE A 1 967 ? -28.332 6.106 26.271 1.00 59.09 967 PHE A O 1
ATOM 7677 N N . SER A 1 968 ? -26.153 6.592 26.528 1.00 61.31 968 SER A N 1
ATOM 7678 C CA . SER A 1 968 ? -26.348 7.819 27.315 1.00 61.31 968 SER A CA 1
ATOM 7679 C C . SER A 1 968 ? -26.296 9.110 26.485 1.00 61.31 968 SER A C 1
ATOM 7681 O O . SER A 1 968 ? -26.230 10.191 27.058 1.00 61.31 968 SER A O 1
ATOM 7683 N N . LEU A 1 969 ? -26.242 9.016 25.152 1.00 64.31 969 LEU A N 1
ATOM 7684 C CA . LEU A 1 969 ? -26.200 10.165 24.240 1.00 64.31 969 LEU A CA 1
ATOM 7685 C C . LEU A 1 969 ? -27.546 10.347 23.533 1.00 64.31 969 LEU A C 1
ATOM 7687 O O . LEU A 1 969 ? -28.064 9.391 22.956 1.00 64.31 969 LEU A O 1
ATOM 7691 N N . ASP A 1 970 ? -28.057 11.580 23.485 1.00 63.28 970 ASP A N 1
ATOM 7692 C CA . ASP A 1 970 ? -29.413 11.844 22.975 1.00 63.28 970 ASP A CA 1
ATOM 7693 C C . ASP A 1 970 ? -29.518 11.763 21.446 1.00 63.28 970 ASP A C 1
ATOM 7695 O O . ASP A 1 970 ? -30.556 11.386 20.905 1.00 63.28 970 ASP A O 1
ATOM 7699 N N . SER A 1 971 ? -28.474 12.151 20.704 1.00 69.94 971 SER A N 1
ATOM 7700 C CA . SER A 1 971 ? -28.494 12.138 19.233 1.00 69.94 971 SER A CA 1
ATOM 7701 C C . SER A 1 971 ? -27.093 11.997 18.639 1.00 69.94 971 SER A C 1
ATOM 7703 O O . SER A 1 971 ? -26.279 12.921 18.630 1.00 69.94 971 SER A O 1
ATOM 7705 N N . TYR A 1 972 ? -26.803 10.802 18.122 1.00 76.12 972 TYR A N 1
ATOM 7706 C CA . TYR A 1 972 ? -25.480 10.453 17.615 1.00 76.12 972 TYR A CA 1
ATOM 7707 C C . TYR A 1 972 ? -25.535 9.456 16.457 1.00 76.12 972 TYR A C 1
ATOM 7709 O O . TYR A 1 972 ? -26.553 8.842 16.136 1.00 76.12 972 TYR A O 1
ATOM 7717 N N . SER A 1 973 ? -24.381 9.267 15.827 1.00 71.81 973 SER A N 1
ATOM 7718 C CA . SER A 1 973 ? -24.135 8.179 14.896 1.00 71.81 973 SER A CA 1
ATOM 7719 C C . SER A 1 973 ? -22.687 7.738 14.949 1.00 71.81 973 SER A C 1
ATOM 7721 O O . SER A 1 973 ? -21.783 8.562 15.079 1.00 71.81 973 SER A O 1
ATOM 7723 N N . ALA A 1 974 ? -22.462 6.433 14.826 1.00 70.50 974 ALA A N 1
ATOM 7724 C CA . ALA A 1 974 ? -21.131 5.856 14.903 1.00 70.50 974 ALA A CA 1
ATOM 7725 C C . ALA A 1 974 ? -20.850 4.934 13.713 1.00 70.50 974 ALA A C 1
ATOM 7727 O O . ALA A 1 974 ? -21.701 4.154 13.263 1.00 70.50 974 ALA A O 1
ATOM 7728 N N . TYR A 1 975 ? -19.627 5.007 13.201 1.00 65.38 975 TYR A N 1
ATOM 7729 C CA . TYR A 1 975 ? -19.057 4.016 12.308 1.00 65.38 975 TYR A CA 1
ATOM 7730 C C . TYR A 1 975 ? -17.669 3.650 12.825 1.00 65.38 975 TYR A C 1
ATOM 7732 O O . TYR A 1 975 ? -16.690 4.327 12.536 1.00 65.38 975 TYR A O 1
ATOM 7740 N N . ALA A 1 976 ? -17.592 2.550 13.576 1.00 67.50 976 ALA A N 1
ATOM 7741 C CA . ALA A 1 976 ? -16.369 2.159 14.271 1.00 67.50 976 ALA A CA 1
ATOM 7742 C C . ALA A 1 976 ? -15.933 3.247 15.270 1.00 67.50 976 ALA A C 1
ATOM 7744 O O . ALA A 1 976 ? -16.682 3.519 16.207 1.00 67.50 976 ALA A O 1
ATOM 7745 N N . ASP A 1 977 ? -14.743 3.821 15.086 1.00 63.25 977 ASP A N 1
ATOM 7746 C CA . ASP A 1 977 ? -14.179 4.919 15.869 1.00 63.25 977 ASP A CA 1
ATOM 7747 C C . ASP A 1 977 ? -14.659 6.307 15.426 1.00 63.25 977 ASP A C 1
ATOM 7749 O O . ASP A 1 977 ? -14.594 7.236 16.227 1.00 63.25 977 ASP A O 1
ATOM 7753 N N . ASP A 1 978 ? -15.187 6.442 14.206 1.00 68.56 978 ASP A N 1
ATOM 7754 C CA . ASP A 1 978 ? -15.748 7.699 13.710 1.00 68.56 978 ASP A CA 1
ATOM 7755 C C . ASP A 1 978 ? -17.131 7.922 14.355 1.00 68.56 978 ASP A C 1
ATOM 7757 O O . ASP A 1 978 ? -18.123 7.294 13.961 1.00 68.56 978 ASP A O 1
ATOM 7761 N N . ILE A 1 979 ? -17.201 8.800 15.360 1.00 77.06 979 ILE A N 1
ATOM 7762 C CA . ILE A 1 979 ? -18.447 9.174 16.047 1.00 77.06 979 ILE A CA 1
ATOM 7763 C C . ILE A 1 979 ? -18.810 10.612 15.685 1.00 77.06 979 ILE A C 1
ATOM 7765 O O . ILE A 1 979 ? -17.947 11.483 15.595 1.00 77.06 979 ILE A O 1
ATOM 7769 N N . LYS A 1 980 ? -20.103 10.867 15.499 1.00 83.69 980 LYS A N 1
ATOM 7770 C CA . LYS A 1 980 ? -20.644 12.218 15.362 1.00 83.69 980 LYS A CA 1
ATOM 7771 C C . LYS A 1 980 ? -21.865 12.420 16.242 1.00 83.69 980 LYS A C 1
ATOM 7773 O O . LYS A 1 980 ? -22.774 11.590 16.223 1.00 83.69 980 LYS A O 1
ATOM 7778 N N . LEU A 1 981 ? -21.866 13.521 16.980 1.00 82.88 981 LEU A N 1
ATOM 7779 C CA . LEU A 1 981 ? -23.033 14.038 17.689 1.00 82.88 981 LEU A CA 1
ATOM 7780 C C . LEU A 1 981 ? -23.754 15.031 16.796 1.00 82.88 981 LEU A C 1
ATOM 7782 O O . LEU A 1 981 ? -23.110 15.721 16.003 1.00 82.88 981 LEU A O 1
ATOM 7786 N N . PHE A 1 982 ? -25.073 15.107 16.910 1.00 81.81 982 PHE A N 1
ATOM 7787 C CA . PHE A 1 982 ? -25.823 16.145 16.222 1.00 81.81 982 PHE A CA 1
ATOM 7788 C C . PHE A 1 982 ? -27.116 16.467 16.950 1.00 81.81 982 PHE A C 1
ATOM 7790 O O . PHE A 1 982 ? -27.821 15.558 17.357 1.00 81.81 982 PHE A O 1
ATOM 7797 N N . ALA A 1 983 ? -27.466 17.741 17.066 1.00 83.81 983 ALA A N 1
ATOM 7798 C CA . ALA A 1 983 ? -28.740 18.145 17.653 1.00 83.81 983 ALA A CA 1
ATOM 7799 C C . ALA A 1 983 ? -29.162 19.528 17.155 1.00 83.81 983 ALA A C 1
ATOM 7801 O O . ALA A 1 983 ? -28.407 20.211 16.458 1.00 83.81 983 ALA A O 1
ATOM 7802 N N . ASN A 1 984 ? -30.379 19.933 17.521 1.00 80.44 984 ASN A N 1
ATOM 7803 C CA . ASN A 1 984 ? -30.789 21.323 17.395 1.00 80.44 984 ASN A CA 1
ATOM 7804 C C . ASN A 1 984 ? -30.145 22.110 18.549 1.00 80.44 984 ASN A C 1
ATOM 7806 O O . ASN A 1 984 ? -30.532 21.885 19.699 1.00 80.44 984 ASN A O 1
ATOM 7810 N N . PRO A 1 985 ? -29.207 23.035 18.273 1.00 78.50 985 PRO A N 1
ATOM 7811 C CA . PRO A 1 985 ? -28.509 23.779 19.320 1.00 78.50 985 PRO A CA 1
ATOM 7812 C C . PRO A 1 985 ? -29.441 24.665 20.159 1.00 78.50 985 PRO A C 1
ATOM 7814 O O . PRO A 1 985 ? -29.079 25.052 21.259 1.00 78.50 985 PRO A O 1
ATOM 7817 N N . LEU A 1 986 ? -30.643 24.984 19.665 1.00 74.56 986 LEU A N 1
ATOM 7818 C CA . LEU A 1 986 ? -31.636 25.771 20.405 1.00 74.56 986 LEU A CA 1
ATOM 7819 C C . LEU A 1 986 ? -32.402 24.950 21.455 1.00 74.56 986 LEU A C 1
ATOM 7821 O O . LEU A 1 986 ? -33.160 25.520 22.231 1.00 74.56 986 LEU A O 1
ATOM 7825 N N . VAL A 1 987 ? -32.272 23.621 21.426 1.00 72.12 987 VAL A N 1
ATOM 7826 C CA . VAL A 1 987 ? -33.068 22.693 22.247 1.00 72.12 987 VAL A CA 1
ATOM 7827 C C . VAL A 1 987 ? -32.182 21.813 23.125 1.00 72.12 987 VAL A C 1
ATOM 7829 O O . VAL A 1 987 ? -32.583 21.458 24.228 1.00 72.12 987 VAL A O 1
ATOM 7832 N N . THR A 1 988 ? -30.992 21.447 22.650 1.00 74.56 988 THR A N 1
ATOM 7833 C CA . THR A 1 988 ? -30.115 20.484 23.322 1.00 74.56 988 THR A CA 1
ATOM 7834 C C . THR A 1 988 ? -28.738 21.087 23.549 1.00 74.56 988 THR A C 1
ATOM 7836 O O . THR A 1 988 ? -28.108 21.558 22.598 1.00 74.56 988 THR A O 1
ATOM 7839 N N . ASP A 1 989 ? -28.242 21.005 24.786 1.00 79.31 989 ASP A N 1
ATOM 7840 C CA . ASP A 1 989 ? -26.870 21.387 25.105 1.00 79.31 989 ASP A CA 1
ATOM 7841 C C . ASP A 1 989 ? -25.884 20.284 24.683 1.00 79.31 989 ASP A C 1
ATOM 7843 O O . ASP A 1 989 ? -25.656 19.283 25.366 1.00 79.31 989 ASP A O 1
ATOM 7847 N N . LEU A 1 990 ? -25.291 20.466 23.502 1.00 80.06 990 LEU A N 1
ATOM 7848 C CA . LEU A 1 990 ? -24.264 19.564 22.984 1.00 80.06 990 LEU A CA 1
ATOM 7849 C C . LEU A 1 990 ? -22.939 19.646 23.768 1.00 80.06 990 LEU A C 1
ATOM 7851 O O . LEU A 1 990 ? -22.134 18.718 23.668 1.00 80.06 990 LEU A O 1
ATOM 7855 N N . GLN A 1 991 ? -22.687 20.711 24.539 1.00 89.19 991 GLN A N 1
ATOM 7856 C CA . GLN A 1 991 ? -21.468 20.853 25.340 1.00 89.19 991 GLN A CA 1
ATOM 7857 C C . GLN A 1 991 ? -21.454 19.862 26.510 1.00 89.19 991 GLN A C 1
ATOM 7859 O O . GLN A 1 991 ? -20.420 19.241 26.770 1.00 89.19 991 GLN A O 1
ATOM 7864 N N . ASP A 1 992 ? -22.597 19.630 27.152 1.00 82.56 992 ASP A N 1
ATOM 7865 C CA . ASP A 1 992 ? -22.723 18.634 28.220 1.00 82.56 992 ASP A CA 1
ATOM 7866 C C . ASP A 1 992 ? -22.483 17.210 27.710 1.00 82.56 992 ASP A C 1
ATOM 7868 O O . ASP A 1 992 ? -21.757 16.427 28.331 1.00 82.56 992 ASP A O 1
ATOM 7872 N N . GLN A 1 993 ? -22.985 16.889 26.515 1.00 79.75 993 GLN A N 1
ATOM 7873 C CA . GLN A 1 993 ? -22.697 15.606 25.872 1.00 79.75 993 GLN A CA 1
ATOM 7874 C C . GLN A 1 993 ? -21.207 15.446 25.543 1.00 79.75 993 GLN A C 1
ATOM 7876 O O . GLN A 1 993 ? -20.649 14.362 25.716 1.00 79.75 993 GLN A O 1
ATOM 7881 N N . LEU A 1 994 ? -20.529 16.512 25.105 1.00 83.38 994 LEU A N 1
ATOM 7882 C CA . LEU A 1 994 ? -19.078 16.487 24.892 1.00 83.38 994 LEU A CA 1
ATOM 7883 C C . LEU A 1 994 ? -18.304 16.252 26.189 1.00 83.38 994 LEU A C 1
ATOM 7885 O O . LEU A 1 994 ? -17.350 15.468 26.192 1.00 83.38 994 LEU A O 1
ATOM 7889 N N . ASN A 1 995 ? -18.730 16.883 27.283 1.00 84.88 995 ASN A N 1
ATOM 7890 C CA . ASN A 1 995 ? -18.134 16.696 28.602 1.00 84.88 995 ASN A CA 1
ATOM 7891 C C . ASN A 1 995 ? -18.277 15.236 29.060 1.00 84.88 995 ASN A C 1
ATOM 7893 O O . ASN A 1 995 ? -17.294 14.630 29.491 1.00 84.88 995 ASN A O 1
ATOM 7897 N N . LEU A 1 996 ? -19.456 14.633 28.867 1.00 80.00 996 LEU A N 1
ATOM 7898 C CA . LEU A 1 996 ? -19.710 13.222 29.167 1.00 80.00 996 LEU A CA 1
ATOM 7899 C C . LEU A 1 996 ? -18.812 12.284 28.343 1.00 80.00 996 LEU A C 1
ATOM 7901 O O . LEU A 1 996 ? -18.245 11.328 28.874 1.00 80.00 996 LEU A O 1
ATOM 7905 N N . ILE A 1 997 ? -18.631 12.566 27.049 1.00 77.44 997 ILE A N 1
ATOM 7906 C CA . ILE A 1 997 ? -17.742 11.778 26.181 1.00 77.44 997 ILE A CA 1
ATOM 7907 C C . ILE A 1 997 ? -16.285 11.906 26.615 1.00 77.44 997 ILE A C 1
ATOM 7909 O O . ILE A 1 997 ? -15.557 10.911 26.583 1.00 77.44 997 ILE A O 1
ATOM 7913 N N . PHE A 1 998 ? -15.846 13.100 27.015 1.00 80.19 998 PHE A N 1
ATOM 7914 C CA . PHE A 1 998 ? -14.489 13.311 27.509 1.00 80.19 998 PHE A CA 1
ATOM 7915 C C . PHE A 1 998 ? -14.246 12.548 28.819 1.00 80.19 998 PHE A C 1
ATOM 7917 O O . PHE A 1 998 ? -13.290 11.779 28.906 1.00 80.19 998 PHE A O 1
ATOM 7924 N N . GLN A 1 999 ? -15.160 12.648 29.788 1.00 77.56 999 GLN A N 1
ATOM 7925 C CA . GLN A 1 999 ? -15.098 11.879 31.037 1.00 77.56 999 GLN A CA 1
ATOM 7926 C C . GLN A 1 999 ? -15.101 10.365 30.782 1.00 77.56 999 GLN A C 1
ATOM 7928 O O . GLN A 1 999 ? -14.333 9.618 31.389 1.00 77.56 999 GLN A O 1
ATOM 7933 N N . TRP A 1 1000 ? -15.926 9.898 29.841 1.00 75.81 1000 TRP A N 1
ATOM 7934 C CA . TRP A 1 1000 ? -15.931 8.499 29.421 1.00 75.81 1000 TRP A CA 1
ATOM 7935 C C . TRP A 1 1000 ? -14.598 8.096 28.774 1.00 75.81 1000 TRP A C 1
ATOM 7937 O O . TRP A 1 1000 ? -14.061 7.034 29.079 1.00 75.81 1000 TRP A O 1
ATOM 7947 N N . SER A 1 1001 ? -14.039 8.939 27.904 1.00 71.25 1001 SER A N 1
ATOM 7948 C CA . SER A 1 1001 ? -12.738 8.720 27.258 1.00 71.25 1001 SER A CA 1
ATOM 7949 C C . SER A 1 1001 ? -11.629 8.522 28.293 1.00 71.25 1001 SER A C 1
ATOM 7951 O O . SER A 1 1001 ? -10.853 7.574 28.161 1.00 71.25 1001 SER A O 1
ATOM 7953 N N . GLU A 1 1002 ? -11.596 9.359 29.332 1.00 74.62 1002 GLU A N 1
ATOM 7954 C CA . GLU A 1 1002 ? -10.644 9.258 30.446 1.00 74.62 1002 GLU A CA 1
ATOM 7955 C C . GLU A 1 1002 ? -10.853 7.972 31.254 1.00 74.62 1002 GLU A C 1
ATOM 7957 O O . GLU A 1 1002 ? -9.922 7.183 31.418 1.00 74.62 1002 GLU A O 1
ATOM 7962 N N . LYS A 1 1003 ? -12.096 7.691 31.675 1.00 69.00 1003 LYS A N 1
ATOM 7963 C CA . LYS A 1 1003 ? -12.443 6.483 32.445 1.00 69.00 1003 LYS A CA 1
ATOM 7964 C C . LYS A 1 1003 ? -12.025 5.195 31.736 1.00 69.00 1003 LYS A C 1
ATOM 7966 O O . LYS A 1 1003 ? -11.551 4.259 32.375 1.00 69.00 1003 LYS A O 1
ATOM 7971 N N . TRP A 1 1004 ? -12.229 5.133 30.422 1.00 63.16 1004 TRP A N 1
ATOM 7972 C CA . TRP A 1 1004 ? -11.924 3.952 29.614 1.00 63.16 1004 TRP A CA 1
ATOM 7973 C C . TRP A 1 1004 ? -10.516 3.977 29.009 1.00 63.16 1004 TRP A C 1
ATOM 7975 O O . TRP A 1 1004 ? -10.152 3.028 28.317 1.00 63.16 1004 TRP A O 1
ATOM 7985 N N . GLN A 1 1005 ? -9.730 5.025 29.287 1.00 61.22 1005 GLN A N 1
ATOM 7986 C CA . GLN A 1 1005 ? -8.358 5.230 28.811 1.00 61.22 1005 GLN A CA 1
ATOM 7987 C C . GLN A 1 1005 ? -8.225 5.199 27.274 1.00 61.22 1005 GLN A C 1
ATOM 7989 O O . GLN A 1 1005 ? -7.214 4.762 26.725 1.00 61.22 1005 GLN A O 1
ATOM 7994 N N . ILE A 1 1006 ? -9.245 5.684 26.553 1.00 66.12 1006 ILE A N 1
ATOM 7995 C CA . ILE A 1 1006 ? -9.257 5.766 25.082 1.00 66.12 1006 ILE A CA 1
ATOM 7996 C C . ILE A 1 1006 ? -9.267 7.246 24.671 1.00 66.12 1006 ILE A C 1
ATOM 7998 O O . ILE A 1 1006 ? -10.340 7.774 24.378 1.00 66.12 1006 ILE A O 1
ATOM 8002 N N . PRO A 1 1007 ? -8.098 7.916 24.608 1.00 68.00 1007 PRO A N 1
ATOM 8003 C CA . PRO A 1 1007 ? -8.018 9.367 24.455 1.00 68.00 1007 PRO A CA 1
ATOM 8004 C C . PRO A 1 1007 ? -8.551 9.857 23.104 1.00 68.00 1007 PRO A C 1
ATOM 8006 O O . PRO A 1 1007 ? -8.310 9.242 22.059 1.00 68.00 1007 PRO A O 1
ATOM 8009 N N . LEU A 1 1008 ? -9.207 11.018 23.107 1.00 73.06 1008 LEU A N 1
ATOM 8010 C CA . LEU A 1 1008 ? -9.622 11.739 21.900 1.00 73.06 1008 LEU A CA 1
ATOM 8011 C C . LEU A 1 1008 ? -8.425 12.377 21.169 1.00 73.06 1008 LEU A C 1
ATOM 8013 O O . LEU A 1 1008 ? -7.357 12.609 21.734 1.00 73.06 1008 LEU A O 1
ATOM 8017 N N . ASN A 1 1009 ? -8.589 12.650 19.878 1.00 78.56 1009 ASN A N 1
ATOM 8018 C CA . ASN A 1 1009 ? -7.695 13.475 19.072 1.00 78.56 1009 ASN A CA 1
ATOM 8019 C C . ASN A 1 1009 ? -8.354 14.836 18.840 1.00 78.56 1009 ASN A C 1
ATOM 8021 O O . ASN A 1 1009 ? -8.951 15.086 17.793 1.00 78.56 1009 ASN A O 1
ATOM 8025 N N . ILE A 1 1010 ? -8.249 15.714 19.838 1.00 81.88 1010 ILE A N 1
ATOM 8026 C CA . ILE A 1 1010 ? -8.969 16.995 19.868 1.00 81.88 1010 ILE A CA 1
ATOM 8027 C C . ILE A 1 1010 ? -8.660 17.851 18.626 1.00 81.88 1010 ILE A C 1
ATOM 8029 O O . ILE A 1 1010 ? -9.568 18.445 18.056 1.00 81.88 1010 ILE A O 1
ATOM 8033 N N . ALA A 1 1011 ? -7.419 17.823 18.122 1.00 76.00 1011 ALA A N 1
ATOM 8034 C CA . ALA A 1 1011 ? -7.008 18.556 16.918 1.00 76.00 1011 ALA A CA 1
ATOM 8035 C C . ALA A 1 1011 ? -7.731 18.114 15.628 1.00 76.00 1011 ALA A C 1
ATOM 8037 O O . ALA A 1 1011 ? -7.765 18.855 14.644 1.00 76.00 1011 ALA A O 1
ATOM 8038 N N . LYS A 1 1012 ? -8.289 16.898 15.600 1.00 80.25 1012 LYS A N 1
ATOM 8039 C CA . LYS A 1 1012 ? -9.078 16.383 14.470 1.00 80.25 1012 LYS A CA 1
ATOM 8040 C C . LYS A 1 1012 ? -10.583 16.510 14.680 1.00 80.25 1012 LYS A C 1
ATOM 8042 O O . LYS A 1 1012 ? -11.316 16.454 13.689 1.00 80.25 1012 LYS A O 1
ATOM 8047 N N . CYS A 1 1013 ? -11.031 16.710 15.918 1.00 85.38 1013 CYS A N 1
ATOM 8048 C CA . CYS A 1 1013 ? -12.423 17.009 16.220 1.00 85.38 1013 CYS A CA 1
ATOM 8049 C C . CYS A 1 1013 ? -12.821 18.367 15.613 1.00 85.38 1013 CYS A C 1
ATOM 8051 O O . CYS A 1 1013 ? -12.037 19.320 15.580 1.00 85.38 1013 CYS A O 1
ATOM 8053 N N . CYS A 1 1014 ? -14.035 18.458 15.075 1.00 88.81 1014 CYS A N 1
ATOM 8054 C CA . CYS A 1 1014 ? -14.521 19.684 14.437 1.00 88.81 1014 CYS A CA 1
ATOM 8055 C C . CYS A 1 1014 ? -16.046 19.768 14.430 1.00 88.81 1014 CYS A C 1
ATOM 8057 O O . CYS A 1 1014 ? -16.726 18.755 14.588 1.00 88.81 1014 CYS A O 1
ATOM 8059 N N . VAL A 1 1015 ? -16.566 20.975 14.216 1.00 90.94 1015 VAL A N 1
ATOM 8060 C CA . VAL A 1 1015 ? -18.002 21.276 14.230 1.00 90.94 1015 VAL A CA 1
ATOM 8061 C C . VAL A 1 1015 ? -18.445 21.782 12.859 1.00 90.94 1015 VAL A C 1
ATOM 8063 O O . VAL A 1 1015 ? -17.755 22.586 12.231 1.00 90.94 1015 VAL A O 1
ATOM 8066 N N . LEU A 1 1016 ? -19.600 21.308 12.393 1.00 88.31 1016 LEU A N 1
ATOM 8067 C CA . LEU A 1 1016 ? -20.287 21.761 11.186 1.00 88.31 1016 LEU A CA 1
ATOM 8068 C C . LEU A 1 1016 ? -21.672 22.295 11.581 1.00 88.31 1016 LEU A C 1
ATOM 8070 O O . LEU A 1 1016 ? -22.503 21.536 12.075 1.00 88.31 1016 LEU A O 1
ATOM 8074 N N . GLN A 1 1017 ? -21.918 23.588 11.360 1.00 88.75 1017 GLN A N 1
ATOM 8075 C CA . GLN A 1 1017 ? -23.115 24.289 11.849 1.00 88.75 1017 GLN A CA 1
ATOM 8076 C C . GLN A 1 1017 ? -24.065 24.623 10.700 1.00 88.75 1017 GLN A C 1
ATOM 8078 O O . GLN A 1 1017 ? -23.796 25.530 9.907 1.00 88.75 1017 GLN A O 1
ATOM 8083 N N . CYS A 1 1018 ? -25.177 23.900 10.619 1.00 84.81 1018 CYS A N 1
ATOM 8084 C CA . CYS A 1 1018 ? -26.113 23.915 9.498 1.00 84.81 1018 CYS A CA 1
ATOM 8085 C C . CYS A 1 1018 ? -27.390 24.711 9.820 1.00 84.81 1018 CYS A C 1
ATOM 8087 O O . CYS A 1 1018 ? -27.848 24.756 10.965 1.00 84.81 1018 CYS A O 1
ATOM 8089 N N . GLY A 1 1019 ? -28.015 25.272 8.780 1.00 80.25 1019 GLY A N 1
ATOM 8090 C CA . GLY A 1 1019 ? -29.288 25.999 8.871 1.00 80.25 1019 GLY A CA 1
ATOM 8091 C C . GLY A 1 1019 ? -29.137 27.521 8.943 1.00 80.25 1019 GLY A C 1
ATOM 8092 O O . GLY A 1 1019 ? -28.124 28.041 9.402 1.00 80.25 1019 GLY A O 1
ATOM 8093 N N . HIS A 1 1020 ? -30.152 28.234 8.448 1.00 74.94 1020 HIS A N 1
ATOM 8094 C CA . HIS A 1 1020 ? -30.124 29.694 8.294 1.00 74.94 1020 HIS A CA 1
ATOM 8095 C C . HIS A 1 1020 ? -30.173 30.440 9.639 1.00 74.94 1020 HIS A C 1
ATOM 8097 O O . HIS A 1 1020 ? -29.493 31.443 9.807 1.00 74.94 1020 HIS A O 1
ATOM 8103 N N . ASN A 1 1021 ? -30.920 29.913 10.614 1.00 75.25 1021 ASN A N 1
ATOM 8104 C CA . ASN A 1 1021 ? -31.134 30.533 11.930 1.00 75.25 1021 ASN A CA 1
ATOM 8105 C C . ASN A 1 1021 ? -30.275 29.877 13.024 1.00 75.25 1021 ASN A C 1
ATOM 8107 O O . ASN A 1 1021 ? -30.725 29.666 14.147 1.00 75.25 1021 ASN A O 1
ATOM 8111 N N . ASN A 1 1022 ? -29.064 29.453 12.669 1.00 83.94 1022 ASN A N 1
ATOM 8112 C CA . ASN A 1 1022 ? -28.175 28.756 13.588 1.00 83.94 1022 ASN A CA 1
ATOM 8113 C C . ASN A 1 1022 ? -27.465 29.757 14.530 1.00 83.94 1022 ASN A C 1
ATOM 8115 O O . ASN A 1 1022 ? -26.889 30.717 14.019 1.00 83.94 1022 ASN A O 1
ATOM 8119 N N . PRO A 1 1023 ? -27.462 29.537 15.862 1.00 81.69 1023 PRO A N 1
ATOM 8120 C CA . PRO A 1 1023 ? -26.886 30.458 16.852 1.00 81.69 1023 PRO A CA 1
ATOM 8121 C C . PRO A 1 1023 ? -25.348 30.514 16.860 1.00 81.69 1023 PRO A C 1
ATOM 8123 O O . PRO A 1 1023 ? -24.783 31.397 17.495 1.00 81.69 1023 PRO A O 1
ATOM 8126 N N . LYS A 1 1024 ? -24.665 29.604 16.150 1.00 86.50 1024 LYS A N 1
ATOM 8127 C CA . LYS A 1 1024 ? -23.198 29.552 16.021 1.00 86.50 1024 LYS A CA 1
ATOM 8128 C C . LYS A 1 1024 ? -22.454 29.416 17.357 1.00 86.50 1024 LYS A C 1
ATOM 8130 O O . LYS A 1 1024 ? -21.448 30.084 17.583 1.00 86.50 1024 LYS A O 1
ATOM 8135 N N . TYR A 1 1025 ? -22.915 28.511 18.224 1.00 85.19 1025 TYR A N 1
ATOM 8136 C CA . TYR A 1 1025 ? -22.239 28.219 19.493 1.00 85.19 1025 TYR A CA 1
ATOM 8137 C C . TYR A 1 1025 ? -20.801 27.714 19.302 1.00 85.19 1025 TYR A C 1
ATOM 8139 O O . TYR A 1 1025 ? -20.466 27.074 18.302 1.00 85.19 1025 TYR A O 1
ATOM 8147 N N . LEU A 1 1026 ? -19.947 28.006 20.285 1.00 88.19 1026 LEU A N 1
ATOM 8148 C CA . LEU A 1 1026 ? -18.556 27.565 20.334 1.00 88.19 1026 LEU A CA 1
ATOM 8149 C C . LEU A 1 1026 ? -18.409 26.420 21.338 1.00 88.19 1026 LEU A C 1
ATOM 8151 O O . LEU A 1 1026 ? -18.748 26.570 22.509 1.00 88.19 1026 LEU A O 1
ATOM 8155 N N . TYR A 1 1027 ? -17.865 25.294 20.879 1.00 89.62 1027 TYR A N 1
ATOM 8156 C CA . TYR A 1 1027 ? -17.743 24.068 21.669 1.00 89.62 1027 TYR A CA 1
ATOM 8157 C C . TYR A 1 1027 ? -16.301 23.803 22.098 1.00 89.62 1027 TYR A C 1
ATOM 8159 O O . TYR A 1 1027 ? -15.370 24.000 21.314 1.00 89.62 1027 TYR A O 1
ATOM 8167 N N . HIS A 1 1028 ? -16.120 23.292 23.313 1.00 88.44 1028 HIS A N 1
ATOM 8168 C CA . HIS A 1 1028 ? -14.819 23.016 23.919 1.00 88.44 1028 HIS A CA 1
ATOM 8169 C C . HIS A 1 1028 ? -14.698 21.545 24.343 1.00 88.44 1028 HIS A C 1
ATOM 8171 O O . HIS A 1 1028 ? -15.668 20.923 24.762 1.00 88.44 1028 HIS A O 1
ATOM 8177 N N . ILE A 1 1029 ? -13.493 20.975 24.273 1.00 85.31 1029 ILE A N 1
ATOM 8178 C CA . ILE A 1 1029 ? -13.158 19.684 24.896 1.00 85.31 1029 ILE A CA 1
ATOM 8179 C C . ILE A 1 1029 ? -11.917 19.903 25.756 1.00 85.31 1029 ILE A C 1
ATOM 8181 O O . ILE A 1 1029 ? -10.877 20.298 25.233 1.00 85.31 1029 ILE A O 1
ATOM 8185 N N . ASN A 1 1030 ? -12.023 19.655 27.066 1.00 83.12 1030 ASN A N 1
ATOM 8186 C CA . ASN A 1 1030 ? -10.932 19.866 28.027 1.00 83.12 1030 ASN A CA 1
ATOM 8187 C C . ASN A 1 1030 ? -10.291 21.269 27.914 1.00 83.12 1030 ASN A C 1
ATOM 8189 O O . ASN A 1 1030 ? -9.081 21.407 27.749 1.00 83.12 1030 ASN A O 1
ATOM 8193 N N . GLY A 1 1031 ? -11.125 22.314 27.861 1.00 80.06 1031 GLY A N 1
ATOM 8194 C CA . GLY A 1 1031 ? -10.688 23.707 27.687 1.00 80.06 1031 GLY A CA 1
ATOM 8195 C C . GLY A 1 1031 ? -10.176 24.076 26.285 1.00 80.06 1031 GLY A C 1
ATOM 8196 O O . GLY A 1 1031 ? -9.917 25.245 26.024 1.00 80.06 1031 GLY A O 1
ATOM 8197 N N . THR A 1 1032 ? -10.059 23.122 25.355 1.00 86.69 1032 THR A N 1
ATOM 8198 C CA . THR A 1 1032 ? -9.606 23.378 23.978 1.00 86.69 1032 THR A CA 1
ATOM 8199 C C . THR A 1 1032 ? -10.795 23.633 23.052 1.00 86.69 1032 THR A C 1
ATOM 8201 O O . THR A 1 1032 ? -11.686 22.790 22.947 1.00 86.69 1032 THR A O 1
ATOM 8204 N N . LEU A 1 1033 ? -10.794 24.768 22.348 1.00 88.69 1033 LEU A N 1
ATOM 8205 C CA . LEU A 1 1033 ? -11.836 25.147 21.387 1.00 88.69 1033 LEU A CA 1
ATOM 8206 C C . LEU A 1 1033 ? -11.820 24.245 20.139 1.00 88.69 1033 LEU A C 1
ATOM 8208 O O . LEU A 1 1033 ? -10.773 24.031 19.522 1.00 88.69 1033 LEU A O 1
ATOM 8212 N N . LEU A 1 1034 ? -12.990 23.743 19.732 1.00 89.50 1034 LEU A N 1
ATOM 8213 C CA . LEU A 1 1034 ? -13.141 22.945 18.516 1.00 89.50 1034 LEU A CA 1
ATOM 8214 C C . LEU A 1 1034 ? -13.147 23.811 17.253 1.00 89.50 1034 LEU A C 1
ATOM 8216 O O . LEU A 1 1034 ? -13.775 24.865 17.188 1.00 89.50 1034 LEU A O 1
ATOM 8220 N N . SER A 1 1035 ? -12.500 23.313 16.195 1.00 88.25 1035 SER A N 1
ATOM 8221 C CA . SER A 1 1035 ? -12.491 24.000 14.899 1.00 88.25 1035 SER A CA 1
ATOM 8222 C C . SER A 1 1035 ? -13.870 23.961 14.223 1.00 88.25 1035 SER A C 1
ATOM 8224 O O . SER A 1 1035 ? -14.396 22.883 13.930 1.00 88.25 1035 SER A O 1
ATOM 8226 N N . VAL A 1 1036 ? -14.445 25.131 13.931 1.00 89.75 1036 VAL A N 1
ATOM 8227 C CA . VAL A 1 1036 ? -15.662 25.259 13.112 1.00 89.75 1036 VAL A CA 1
ATOM 8228 C C . VAL A 1 1036 ? -15.279 25.193 11.634 1.00 89.75 1036 VAL A C 1
ATOM 8230 O O . VAL A 1 1036 ? -14.350 25.867 11.189 1.00 89.75 1036 VAL A O 1
ATOM 8233 N N . LYS A 1 1037 ? -15.980 24.364 10.858 1.00 88.19 1037 LYS A N 1
ATOM 8234 C CA . LYS A 1 1037 ? -15.737 24.171 9.422 1.00 88.19 1037 LYS A CA 1
ATOM 8235 C C . LYS A 1 1037 ? -17.005 24.426 8.619 1.00 88.19 1037 LYS A C 1
ATOM 8237 O O . LYS A 1 1037 ? -18.104 24.163 9.091 1.00 88.19 1037 LYS A O 1
ATOM 8242 N N . THR A 1 1038 ? -16.842 24.882 7.379 1.00 86.25 1038 THR A N 1
ATOM 8243 C CA . THR A 1 1038 ? -17.929 24.996 6.386 1.00 86.25 1038 THR A CA 1
ATOM 8244 C C . THR A 1 1038 ? -18.122 23.704 5.595 1.00 86.25 1038 THR A C 1
ATOM 8246 O O . THR A 1 1038 ? -19.228 23.407 5.149 1.00 86.25 1038 THR A O 1
ATOM 8249 N N . SER A 1 1039 ? -17.067 22.897 5.455 1.00 88.00 1039 SER A N 1
ATOM 8250 C CA . SER A 1 1039 ? -17.147 21.540 4.924 1.00 88.00 1039 SER A CA 1
ATOM 8251 C C . SER A 1 1039 ? -16.132 20.603 5.574 1.00 88.00 1039 SER A C 1
ATOM 8253 O O . SER A 1 1039 ? -15.066 21.005 6.047 1.00 88.00 1039 SER A O 1
ATOM 8255 N N . THR A 1 1040 ? -16.482 19.322 5.644 1.00 87.56 1040 THR A N 1
ATOM 8256 C CA . THR A 1 1040 ? -15.629 18.276 6.212 1.00 87.56 1040 THR A CA 1
ATOM 8257 C C . THR A 1 1040 ? -15.847 16.944 5.505 1.00 87.56 1040 THR A C 1
ATOM 8259 O O . THR A 1 1040 ? -16.825 16.740 4.787 1.00 87.56 1040 THR A O 1
ATOM 8262 N N . LYS A 1 1041 ? -14.898 16.023 5.667 1.00 86.75 1041 LYS A N 1
ATOM 8263 C CA . LYS A 1 1041 ? -14.938 14.703 5.041 1.00 86.75 1041 LYS A CA 1
ATOM 8264 C C . LYS A 1 1041 ? -15.487 13.673 6.029 1.00 86.75 1041 LYS A C 1
ATOM 8266 O O . LYS A 1 1041 ? -14.766 13.251 6.924 1.00 86.75 1041 LYS A O 1
ATOM 8271 N N . ASP A 1 1042 ? -16.705 13.206 5.788 1.00 81.38 1042 ASP A N 1
ATOM 8272 C CA . ASP A 1 1042 ? -17.405 12.181 6.564 1.00 81.38 1042 ASP A CA 1
ATOM 8273 C C . ASP A 1 1042 ? -17.371 10.838 5.813 1.00 81.38 1042 ASP A C 1
ATOM 8275 O O . ASP A 1 1042 ? -17.894 10.702 4.703 1.00 81.38 1042 ASP A O 1
ATOM 8279 N N . LEU A 1 1043 ? -16.662 9.849 6.368 1.00 79.88 1043 LEU A N 1
ATOM 8280 C CA . LEU A 1 1043 ? -16.524 8.489 5.818 1.00 79.88 1043 LEU A CA 1
ATOM 8281 C C . LEU A 1 1043 ? -16.146 8.415 4.319 1.00 79.88 1043 LEU A C 1
ATOM 8283 O O . LEU A 1 1043 ? -16.483 7.469 3.604 1.00 79.88 1043 LEU A O 1
ATOM 8287 N N . GLY A 1 1044 ? -15.402 9.408 3.823 1.00 81.38 1044 GLY A N 1
ATOM 8288 C CA . GLY A 1 1044 ? -14.967 9.478 2.423 1.00 81.38 1044 GLY A CA 1
ATOM 8289 C C . GLY A 1 1044 ? -15.817 10.362 1.504 1.00 81.38 1044 GLY A C 1
ATOM 8290 O O . GLY A 1 1044 ? -15.459 10.491 0.329 1.00 81.38 1044 GLY A O 1
ATOM 8291 N N . VAL A 1 1045 ? -16.877 10.979 2.027 1.00 85.56 1045 VAL A N 1
ATOM 8292 C CA . VAL A 1 1045 ? -17.773 11.918 1.338 1.00 85.56 1045 VAL A CA 1
ATOM 8293 C C . VAL A 1 1045 ? -17.602 13.312 1.942 1.00 85.56 1045 VAL A C 1
ATOM 8295 O O . VAL A 1 1045 ? -17.514 13.449 3.154 1.00 85.56 1045 VAL A O 1
ATOM 8298 N N . ILE A 1 1046 ? -17.512 14.348 1.112 1.00 88.38 1046 ILE A N 1
ATOM 8299 C CA . ILE A 1 1046 ? -17.482 15.738 1.581 1.00 88.38 1046 ILE A CA 1
ATOM 8300 C C . ILE A 1 1046 ? -18.915 16.178 1.892 1.00 88.38 1046 ILE A C 1
ATOM 8302 O O . ILE A 1 1046 ? -19.786 16.086 1.026 1.00 88.38 1046 ILE A O 1
ATOM 8306 N N . VAL A 1 1047 ? -19.138 16.641 3.120 1.00 86.19 1047 VAL A N 1
ATOM 8307 C CA . VAL A 1 1047 ? -20.401 17.194 3.619 1.00 86.19 1047 VAL A CA 1
ATOM 8308 C C . VAL A 1 1047 ? -20.150 18.650 3.995 1.00 86.19 1047 VAL A C 1
ATOM 8310 O O . VAL A 1 1047 ? -19.194 18.938 4.716 1.00 86.19 1047 VAL A O 1
ATOM 8313 N N . ASN A 1 1048 ? -20.984 19.561 3.496 1.00 88.94 1048 ASN A N 1
ATOM 8314 C CA . ASN A 1 1048 ? -20.927 20.980 3.843 1.00 88.94 1048 ASN A CA 1
ATOM 8315 C C . ASN A 1 1048 ? -22.149 21.422 4.651 1.00 88.94 1048 ASN A C 1
ATOM 8317 O O . ASN A 1 1048 ? -23.136 20.697 4.753 1.00 88.94 1048 ASN A O 1
ATOM 8321 N N . ASP A 1 1049 ? -22.063 22.616 5.223 1.00 83.56 1049 ASP A N 1
ATOM 8322 C CA . ASP A 1 1049 ? -23.070 23.262 6.074 1.00 83.56 1049 ASP A CA 1
ATOM 8323 C C . ASP A 1 1049 ? -24.442 23.473 5.398 1.00 83.56 1049 ASP A C 1
ATOM 8325 O O . ASP A 1 1049 ? -25.464 23.635 6.067 1.00 83.56 1049 ASP A O 1
ATOM 8329 N N . LYS A 1 1050 ? -24.482 23.425 4.062 1.00 84.44 1050 LYS A N 1
ATOM 8330 C CA . LYS A 1 1050 ? -25.702 23.488 3.237 1.00 84.44 1050 LYS A CA 1
ATOM 8331 C C . LYS A 1 1050 ? -26.230 22.115 2.811 1.00 84.44 1050 LYS A C 1
ATOM 8333 O O . LYS A 1 1050 ? -27.250 22.049 2.125 1.00 84.44 1050 LYS A O 1
ATOM 8338 N N . LEU A 1 1051 ? -25.530 21.032 3.158 1.00 82.38 1051 LEU A N 1
ATOM 8339 C CA . LEU A 1 1051 ? -25.786 19.658 2.706 1.00 82.38 1051 LEU A CA 1
ATOM 8340 C C . LEU A 1 1051 ? -25.893 19.519 1.169 1.00 82.38 1051 LEU A C 1
ATOM 8342 O O . LEU A 1 1051 ? -26.621 18.671 0.649 1.00 82.38 1051 LEU A O 1
ATOM 8346 N N . GLY A 1 1052 ? -25.166 20.367 0.434 1.00 85.31 1052 GLY A N 1
ATOM 8347 C CA . GLY A 1 1052 ? -25.070 20.345 -1.025 1.00 85.31 1052 GLY A CA 1
ATOM 8348 C C . GLY A 1 1052 ? -23.875 19.523 -1.519 1.00 85.31 1052 GLY A C 1
ATOM 8349 O O . GLY A 1 1052 ? -22.854 19.409 -0.847 1.00 85.31 1052 GLY A O 1
ATOM 8350 N N . TRP A 1 1053 ? -23.967 18.978 -2.736 1.00 92.06 1053 TRP A N 1
ATOM 8351 C CA . TRP A 1 1053 ? -23.011 17.968 -3.226 1.00 92.06 1053 TRP A CA 1
ATOM 8352 C C . TRP A 1 1053 ? -21.968 18.468 -4.239 1.00 92.06 1053 TRP A C 1
ATOM 8354 O O . TRP A 1 1053 ? -21.156 17.673 -4.719 1.00 92.06 1053 TRP A O 1
ATOM 8364 N N . SER A 1 1054 ? -21.942 19.766 -4.557 1.00 92.31 1054 SER A N 1
ATOM 8365 C CA . SER A 1 1054 ? -21.050 20.338 -5.581 1.00 92.31 1054 SER A CA 1
ATOM 8366 C C . SER A 1 1054 ? -19.560 20.090 -5.286 1.00 92.31 1054 SER A C 1
ATOM 8368 O O . SER A 1 1054 ? -18.815 19.637 -6.156 1.00 92.31 1054 SER A O 1
ATOM 8370 N N . GLU A 1 1055 ? -19.117 20.325 -4.043 1.00 91.88 1055 GLU A N 1
ATOM 8371 C CA . GLU A 1 1055 ? -17.722 20.100 -3.615 1.00 91.88 1055 GLU A CA 1
ATOM 8372 C C . GLU A 1 1055 ? -17.317 18.624 -3.740 1.00 91.88 1055 GLU A C 1
ATOM 8374 O O . GLU A 1 1055 ? -16.242 18.298 -4.251 1.00 91.88 1055 GLU A O 1
ATOM 8379 N N . GLN A 1 1056 ? -18.212 17.713 -3.348 1.00 92.81 1056 GLN A N 1
ATOM 8380 C CA . GLN A 1 1056 ? -18.005 16.274 -3.486 1.00 92.81 1056 GLN A CA 1
ATOM 8381 C C . GLN A 1 1056 ? -17.916 15.844 -4.958 1.00 92.81 1056 GLN A C 1
ATOM 8383 O O . GLN A 1 1056 ? -17.090 14.986 -5.301 1.00 92.81 1056 GLN A O 1
ATOM 8388 N N . CYS A 1 1057 ? -18.730 16.435 -5.840 1.00 94.00 1057 CYS A N 1
ATOM 8389 C CA . CYS A 1 1057 ? -18.682 16.174 -7.279 1.00 94.00 1057 CYS A CA 1
ATOM 8390 C C . CYS A 1 1057 ? -17.334 16.605 -7.870 1.00 94.00 1057 CYS A C 1
ATOM 8392 O O . CYS A 1 1057 ? -16.671 15.804 -8.536 1.00 94.00 1057 CYS A O 1
ATOM 8394 N N . LEU A 1 1058 ? -16.873 17.820 -7.552 1.00 92.75 1058 LEU A N 1
ATOM 8395 C CA . LEU A 1 1058 ? -15.566 18.336 -7.973 1.00 92.75 1058 LEU A CA 1
ATOM 8396 C C . LEU A 1 1058 ? -14.413 17.446 -7.493 1.00 92.75 1058 LEU A C 1
ATOM 8398 O O . LEU A 1 1058 ? -13.567 17.040 -8.295 1.00 92.75 1058 LEU A O 1
ATOM 8402 N N . ALA A 1 1059 ? -14.400 17.071 -6.212 1.00 90.25 1059 ALA A N 1
ATOM 8403 C CA . ALA A 1 1059 ? -13.359 16.216 -5.644 1.00 90.25 1059 ALA A CA 1
ATOM 8404 C C . ALA A 1 1059 ? -13.341 14.807 -6.268 1.00 90.25 1059 ALA A C 1
ATOM 8406 O O . ALA A 1 1059 ? -12.279 14.216 -6.495 1.00 90.25 1059 ALA A O 1
ATOM 8407 N N . SER A 1 1060 ? -14.512 14.242 -6.566 1.00 90.12 1060 SER A N 1
ATOM 8408 C CA . SER A 1 1060 ? -14.646 12.927 -7.209 1.00 90.12 1060 SER A CA 1
ATOM 8409 C C . SER A 1 1060 ? -14.167 12.954 -8.662 1.00 90.12 1060 SER A C 1
ATOM 8411 O O . SER A 1 1060 ? -13.379 12.095 -9.071 1.00 90.12 1060 SER A O 1
ATOM 8413 N N . VAL A 1 1061 ? -14.527 13.999 -9.412 1.00 93.50 1061 VAL A N 1
ATOM 8414 C CA . VAL A 1 1061 ? -14.047 14.223 -10.782 1.00 93.50 1061 VAL A CA 1
ATOM 8415 C C . VAL A 1 1061 ? -12.546 14.482 -10.827 1.00 93.50 1061 VAL A C 1
ATOM 8417 O O . VAL A 1 1061 ? -11.864 13.903 -11.671 1.00 93.50 1061 VAL A O 1
ATOM 8420 N N . GLY A 1 1062 ? -11.998 15.275 -9.904 1.00 86.00 1062 GLY A N 1
ATOM 8421 C CA . GLY A 1 1062 ? -10.558 15.522 -9.816 1.00 86.00 1062 GLY A CA 1
ATOM 8422 C C . GLY A 1 1062 ? -9.758 14.228 -9.642 1.00 86.00 1062 GLY A C 1
ATOM 8423 O O . GLY A 1 1062 ? -8.800 13.978 -10.378 1.00 86.00 1062 GLY A O 1
ATOM 8424 N N . ARG A 1 1063 ? -10.202 13.344 -8.736 1.00 87.25 1063 ARG A N 1
ATOM 8425 C CA . ARG A 1 1063 ? -9.591 12.018 -8.527 1.00 87.25 1063 ARG A CA 1
ATOM 8426 C C . ARG A 1 1063 ? -9.685 11.138 -9.775 1.00 87.25 1063 ARG A C 1
ATOM 8428 O O . ARG A 1 1063 ? -8.678 10.563 -10.193 1.00 87.25 1063 ARG A O 1
ATOM 8435 N N . ALA A 1 1064 ? -10.863 11.071 -10.394 1.00 89.56 1064 ALA A N 1
ATOM 8436 C CA . ALA A 1 1064 ? -11.098 10.270 -11.592 1.00 89.56 1064 ALA A CA 1
ATOM 8437 C C . ALA A 1 1064 ? -10.269 10.755 -12.796 1.00 89.56 1064 ALA A C 1
ATOM 8439 O O . ALA A 1 1064 ? -9.618 9.951 -13.465 1.00 89.56 1064 ALA A O 1
ATOM 8440 N N . ARG A 1 1065 ? -10.229 12.070 -13.046 1.00 88.94 1065 ARG A N 1
ATOM 8441 C CA . ARG A 1 1065 ? -9.462 12.674 -14.145 1.00 88.94 1065 ARG A CA 1
ATOM 8442 C C . ARG A 1 1065 ? -7.961 12.523 -13.949 1.00 88.94 1065 ARG A C 1
ATOM 8444 O O . ARG A 1 1065 ? -7.272 12.183 -14.904 1.00 88.94 1065 ARG A O 1
ATOM 8451 N N . LYS A 1 1066 ? -7.448 12.705 -12.726 1.00 83.31 1066 LYS A N 1
ATOM 8452 C CA . LYS A 1 1066 ? -6.026 12.479 -12.420 1.00 83.31 1066 LYS A CA 1
ATOM 8453 C C . LYS A 1 1066 ? -5.605 11.050 -12.769 1.00 83.31 1066 LYS A C 1
ATOM 8455 O O . LYS A 1 1066 ? -4.579 10.851 -13.415 1.00 83.31 1066 LYS A O 1
ATOM 8460 N N . MET A 1 1067 ? -6.426 10.068 -12.395 1.00 83.62 1067 MET A N 1
ATOM 8461 C CA . MET A 1 1067 ? -6.198 8.668 -12.755 1.00 83.62 1067 MET A CA 1
ATOM 8462 C C . MET A 1 1067 ? -6.281 8.451 -14.273 1.00 83.62 1067 MET A C 1
ATOM 8464 O O . MET A 1 1067 ? -5.400 7.821 -14.854 1.00 83.62 1067 MET A O 1
ATOM 8468 N N . PHE A 1 1068 ? -7.297 9.014 -14.933 1.00 87.75 1068 PHE A N 1
ATOM 8469 C CA . PHE A 1 1068 ? -7.446 8.929 -16.386 1.00 87.75 1068 PHE A CA 1
ATOM 8470 C C . PHE A 1 1068 ? -6.237 9.492 -17.140 1.00 87.75 1068 PHE A C 1
ATOM 8472 O O . PHE A 1 1068 ? -5.720 8.811 -18.016 1.00 87.75 1068 PHE A O 1
ATOM 8479 N N . TYR A 1 1069 ? -5.754 10.693 -16.810 1.00 83.94 1069 TYR A N 1
ATOM 8480 C CA . TYR A 1 1069 ? -4.629 11.304 -17.526 1.00 83.94 1069 TYR A CA 1
ATOM 8481 C C . TYR A 1 1069 ? -3.325 10.536 -17.338 1.00 83.94 1069 TYR A C 1
ATOM 8483 O O . TYR A 1 1069 ? -2.573 10.373 -18.300 1.00 83.94 1069 TYR A O 1
ATOM 8491 N N . LEU A 1 1070 ? -3.095 9.988 -16.142 1.00 78.00 1070 LEU A N 1
ATOM 8492 C CA . LEU A 1 1070 ? -1.977 9.082 -15.906 1.00 78.00 1070 LEU A CA 1
ATOM 8493 C C . LEU A 1 1070 ? -2.067 7.856 -16.824 1.00 78.00 1070 LEU A C 1
ATOM 8495 O O . LEU A 1 1070 ? -1.103 7.504 -17.495 1.00 78.00 1070 LEU A O 1
ATOM 8499 N N . LEU A 1 1071 ? -3.242 7.233 -16.909 1.00 80.75 1071 LEU A N 1
ATOM 8500 C CA . LEU A 1 1071 ? -3.465 6.068 -17.763 1.00 80.75 1071 LEU A CA 1
ATOM 8501 C C . LEU A 1 1071 ? -3.379 6.415 -19.256 1.00 80.75 1071 LEU A C 1
ATOM 8503 O O . LEU A 1 1071 ? -2.780 5.658 -20.013 1.00 80.75 1071 LEU A O 1
ATOM 8507 N N . LYS A 1 1072 ? -3.898 7.571 -19.676 1.00 79.88 1072 LYS A N 1
ATOM 8508 C CA . LYS A 1 1072 ? -3.830 8.084 -21.052 1.00 79.88 1072 LYS A CA 1
ATOM 8509 C C . LYS A 1 1072 ? -2.395 8.309 -21.513 1.00 79.88 1072 LYS A C 1
ATOM 8511 O O . LYS A 1 1072 ? -2.069 7.990 -22.652 1.00 79.88 1072 LYS A O 1
ATOM 8516 N N . HIS A 1 1073 ? -1.540 8.814 -20.627 1.00 69.62 1073 HIS A N 1
ATOM 8517 C CA . HIS A 1 1073 ? -0.114 8.967 -20.902 1.00 69.62 1073 HIS A CA 1
ATOM 8518 C C . HIS A 1 1073 ? 0.571 7.608 -21.109 1.00 69.62 1073 HIS A C 1
ATOM 8520 O O . HIS A 1 1073 ? 1.420 7.444 -21.982 1.00 69.62 1073 HIS A O 1
ATOM 8526 N N . VAL A 1 1074 ? 0.185 6.608 -20.318 1.00 70.25 1074 VAL A N 1
ATOM 8527 C CA . VAL A 1 1074 ? 0.773 5.267 -20.386 1.00 70.25 1074 VAL A CA 1
ATOM 8528 C C . VAL A 1 1074 ? 0.279 4.486 -21.607 1.00 70.25 1074 VAL A C 1
ATOM 8530 O O . VAL A 1 1074 ? 1.076 3.820 -22.273 1.00 70.25 1074 VAL A O 1
ATOM 8533 N N . PHE A 1 1075 ? -1.011 4.586 -21.929 1.00 77.88 1075 PHE A N 1
ATOM 8534 C CA . PHE A 1 1075 ? -1.677 3.846 -23.002 1.00 77.88 1075 PHE A CA 1
ATOM 8535 C C . PHE A 1 1075 ? -2.231 4.826 -24.053 1.00 77.88 1075 PHE A C 1
ATOM 8537 O O . PHE A 1 1075 ? -3.377 5.265 -23.951 1.00 77.88 1075 PHE A O 1
ATOM 8544 N N . PRO A 1 1076 ? -1.438 5.201 -25.074 1.00 70.19 1076 PRO A N 1
ATOM 8545 C CA . PRO A 1 1076 ? -1.834 6.236 -26.028 1.00 70.19 1076 PRO A CA 1
ATOM 8546 C C . PRO A 1 1076 ? -2.984 5.810 -26.954 1.00 70.19 1076 PRO A C 1
ATOM 8548 O O . PRO A 1 1076 ? -3.799 6.652 -27.314 1.00 70.19 1076 PRO A O 1
ATOM 8551 N N . ASN A 1 1077 ? -3.081 4.519 -27.302 1.00 74.62 1077 ASN A N 1
ATOM 8552 C CA . ASN A 1 1077 ? -4.108 3.979 -28.204 1.00 74.62 1077 ASN A CA 1
ATOM 8553 C C . ASN A 1 1077 ? -4.649 2.635 -27.681 1.00 74.62 1077 ASN A C 1
ATOM 8555 O O . ASN A 1 1077 ? -4.278 1.585 -28.206 1.00 74.62 1077 ASN A O 1
ATOM 8559 N N . PRO A 1 1078 ? -5.475 2.637 -26.624 1.00 81.75 1078 PRO A N 1
ATOM 8560 C CA . PRO A 1 1078 ? -6.053 1.410 -26.090 1.00 81.75 1078 PRO A CA 1
ATOM 8561 C C . PRO A 1 1078 ? -7.149 0.846 -27.009 1.00 81.75 1078 PRO A C 1
ATOM 8563 O O . PRO A 1 1078 ? -7.787 1.571 -27.776 1.00 81.75 1078 PRO A O 1
ATOM 8566 N N . SER A 1 1079 ? -7.410 -0.456 -26.908 1.00 84.31 1079 SER A N 1
ATOM 8567 C CA . SER A 1 1079 ? -8.581 -1.076 -27.536 1.00 84.31 1079 SER A CA 1
ATOM 8568 C C . SER A 1 1079 ? -9.878 -0.706 -26.799 1.00 84.31 1079 SER A C 1
ATOM 8570 O O . SER A 1 1079 ? -9.858 -0.301 -25.634 1.00 84.31 1079 SER A O 1
ATOM 8572 N N . VAL A 1 1080 ? -11.025 -0.889 -27.461 1.00 86.12 1080 VAL A N 1
ATOM 8573 C CA . VAL A 1 1080 ? -12.366 -0.669 -26.878 1.00 86.12 1080 VAL A CA 1
ATOM 8574 C C . VAL A 1 1080 ? -12.551 -1.488 -25.592 1.00 86.12 1080 VAL A C 1
ATOM 8576 O O . VAL A 1 1080 ? -12.957 -0.960 -24.555 1.00 86.12 1080 VAL A O 1
ATOM 8579 N N . SER A 1 1081 ? -12.171 -2.768 -25.624 1.00 84.44 1081 SER A N 1
ATOM 8580 C CA . SER A 1 1081 ? -12.254 -3.672 -24.472 1.00 84.44 1081 SER A CA 1
ATOM 8581 C C . SER A 1 1081 ? -11.320 -3.254 -23.332 1.00 84.44 1081 SER A C 1
ATOM 8583 O O . SER A 1 1081 ? -11.694 -3.348 -22.159 1.00 84.44 1081 SER A O 1
ATOM 8585 N N . PHE A 1 1082 ? -10.132 -2.734 -23.657 1.00 85.00 1082 PHE A N 1
ATOM 8586 C CA . PHE A 1 1082 ? -9.196 -2.199 -22.670 1.00 85.00 1082 PHE A CA 1
ATOM 8587 C C . PHE A 1 1082 ? -9.751 -0.952 -21.975 1.00 85.00 1082 PHE A C 1
ATOM 8589 O O . PHE A 1 1082 ? -9.699 -0.880 -20.746 1.00 85.00 1082 PHE A O 1
ATOM 8596 N N . ILE A 1 1083 ? -10.340 -0.006 -22.723 1.00 88.38 1083 ILE A N 1
ATOM 8597 C CA . ILE A 1 1083 ? -10.977 1.189 -22.142 1.00 88.38 1083 ILE A CA 1
ATOM 8598 C C . ILE A 1 1083 ? -12.081 0.783 -21.178 1.00 88.38 1083 ILE A C 1
ATOM 8600 O O . ILE A 1 1083 ? -12.083 1.251 -20.041 1.00 88.38 1083 ILE A O 1
ATOM 8604 N N . SER A 1 1084 ? -12.992 -0.096 -21.607 1.00 89.25 1084 SER A N 1
ATOM 8605 C CA . SER A 1 1084 ? -14.116 -0.528 -20.773 1.00 89.25 1084 SER A CA 1
ATOM 8606 C C . SER A 1 1084 ? -13.623 -1.138 -19.456 1.00 89.25 1084 SER A C 1
ATOM 8608 O O . SER A 1 1084 ? -14.025 -0.715 -18.365 1.00 89.25 1084 SER A O 1
ATOM 8610 N N . LYS A 1 1085 ? -12.624 -2.031 -19.525 1.00 87.62 1085 LYS A N 1
ATOM 8611 C CA . LYS A 1 1085 ? -12.039 -2.649 -18.330 1.00 87.62 1085 LYS A CA 1
ATOM 8612 C C . LYS A 1 1085 ? -11.352 -1.635 -17.416 1.00 87.62 1085 LYS A C 1
ATOM 8614 O O . LYS A 1 1085 ? -11.535 -1.691 -16.198 1.00 87.62 1085 LYS A O 1
ATOM 8619 N N . VAL A 1 1086 ? -10.570 -0.714 -17.975 1.00 87.00 1086 VAL A N 1
ATOM 8620 C CA . VAL A 1 1086 ? -9.846 0.313 -17.214 1.00 87.00 1086 VAL A CA 1
ATOM 8621 C C . VAL A 1 1086 ? -10.803 1.315 -16.573 1.00 87.00 1086 VAL A C 1
ATOM 8623 O O . VAL A 1 1086 ? -10.638 1.627 -15.393 1.00 87.00 1086 VAL A O 1
ATOM 8626 N N . TYR A 1 1087 ? -11.823 1.771 -17.304 1.00 91.31 1087 TYR A N 1
ATOM 8627 C CA . TYR A 1 1087 ? -12.839 2.684 -16.790 1.00 91.31 1087 TYR A CA 1
ATOM 8628 C C . TYR A 1 1087 ? -13.532 2.088 -15.567 1.00 91.31 1087 TYR A C 1
ATOM 8630 O O . TYR A 1 1087 ? -13.505 2.693 -14.497 1.00 91.31 1087 TYR A O 1
ATOM 8638 N N . ILE A 1 1088 ? -14.058 0.866 -15.692 1.00 88.44 1088 ILE A N 1
ATOM 8639 C CA . ILE A 1 1088 ? -14.773 0.179 -14.610 1.00 88.44 1088 ILE A CA 1
ATOM 8640 C C . ILE A 1 1088 ? -13.853 -0.090 -13.407 1.00 88.44 1088 ILE A C 1
ATOM 8642 O O . ILE A 1 1088 ? -14.295 0.009 -12.265 1.00 88.44 1088 ILE A O 1
ATOM 8646 N N . THR A 1 1089 ? -12.577 -0.415 -13.643 1.00 87.12 1089 THR A N 1
ATOM 8647 C CA . THR A 1 1089 ? -11.660 -0.870 -12.580 1.00 87.12 1089 THR A CA 1
ATOM 8648 C C . THR A 1 1089 ? -10.960 0.275 -11.842 1.00 87.12 1089 THR A C 1
ATOM 8650 O O . THR A 1 1089 ? -10.757 0.174 -10.635 1.00 87.12 1089 THR A O 1
ATOM 8653 N N . TYR A 1 1090 ? -10.567 1.343 -12.542 1.00 87.12 1090 TYR A N 1
ATOM 8654 C CA . TYR A 1 1090 ? -9.696 2.391 -11.991 1.00 87.12 1090 TYR A CA 1
ATOM 8655 C C . TYR A 1 1090 ? -10.325 3.782 -11.946 1.00 87.12 1090 TYR A C 1
ATOM 8657 O O . TYR A 1 1090 ? -9.925 4.581 -11.107 1.00 87.12 1090 TYR A O 1
ATOM 8665 N N . ILE A 1 1091 ? -11.280 4.098 -12.826 1.00 90.69 1091 ILE A N 1
ATOM 8666 C CA . ILE A 1 1091 ? -11.806 5.467 -12.964 1.00 90.69 1091 ILE A CA 1
ATOM 8667 C C . ILE A 1 1091 ? -13.183 5.588 -12.301 1.00 90.69 1091 ILE A C 1
ATOM 8669 O O . ILE A 1 1091 ? -13.374 6.423 -11.418 1.00 90.69 1091 ILE A O 1
ATOM 8673 N N . ARG A 1 1092 ? -14.128 4.718 -12.669 1.00 92.12 1092 ARG A N 1
ATOM 8674 C CA . ARG A 1 1092 ? -15.512 4.698 -12.175 1.00 92.12 1092 ARG A CA 1
ATOM 8675 C C . ARG A 1 1092 ? -15.629 4.624 -10.642 1.00 92.12 1092 ARG A C 1
ATOM 8677 O O . ARG A 1 1092 ? -16.449 5.365 -10.102 1.00 92.12 1092 ARG A O 1
ATOM 8684 N N . PRO A 1 1093 ? -14.805 3.849 -9.901 1.00 91.88 1093 PRO A N 1
ATOM 8685 C CA . PRO A 1 1093 ? -14.887 3.823 -8.439 1.00 91.88 1093 PRO A CA 1
ATOM 8686 C C . PRO A 1 1093 ? -14.641 5.187 -7.779 1.00 91.88 1093 PRO A C 1
ATOM 8688 O O . PRO A 1 1093 ? -15.202 5.461 -6.722 1.00 91.88 1093 PRO A O 1
ATOM 8691 N N . HIS A 1 1094 ? -13.842 6.063 -8.402 1.00 89.44 1094 HIS A N 1
ATOM 8692 C CA . HIS A 1 1094 ? -13.631 7.426 -7.908 1.00 89.44 1094 HIS A CA 1
ATOM 8693 C C . HIS A 1 1094 ? -14.838 8.344 -8.136 1.00 89.44 1094 HIS A C 1
ATOM 8695 O O . HIS A 1 1094 ? -14.975 9.320 -7.404 1.00 89.44 1094 HIS A O 1
ATOM 8701 N N . LEU A 1 1095 ? -15.692 8.033 -9.117 1.00 90.31 1095 LEU A N 1
ATOM 8702 C CA . LEU A 1 1095 ? -16.889 8.805 -9.457 1.00 90.31 1095 LEU A CA 1
ATOM 8703 C C . LEU A 1 1095 ? -18.133 8.379 -8.670 1.00 90.31 1095 LEU A C 1
ATOM 8705 O O . LEU A 1 1095 ? -19.033 9.187 -8.508 1.00 90.31 1095 LEU A O 1
ATOM 8709 N N . GLU A 1 1096 ? -18.218 7.128 -8.213 1.00 87.62 1096 GLU A N 1
ATOM 8710 C CA . GLU A 1 1096 ? -19.481 6.561 -7.700 1.00 87.62 1096 GLU A CA 1
ATOM 8711 C C . GLU A 1 1096 ? -19.422 6.056 -6.253 1.00 87.62 1096 GLU A C 1
ATOM 8713 O O . GLU A 1 1096 ? -20.401 5.503 -5.744 1.00 87.62 1096 GLU A O 1
ATOM 8718 N N . PHE A 1 1097 ? -18.287 6.204 -5.567 1.00 88.56 1097 PHE A N 1
ATOM 8719 C CA . PHE A 1 1097 ? -18.182 5.784 -4.172 1.00 88.56 1097 PHE A CA 1
ATOM 8720 C C . PHE A 1 1097 ? -19.265 6.461 -3.315 1.00 88.56 1097 PHE A C 1
ATOM 8722 O O . PHE A 1 1097 ? -19.298 7.683 -3.227 1.00 88.56 1097 PHE A O 1
ATOM 8729 N N . ALA A 1 1098 ? -20.128 5.664 -2.673 1.00 85.38 1098 ALA A N 1
ATOM 8730 C CA . ALA A 1 1098 ? -21.250 6.112 -1.839 1.00 85.38 1098 ALA A CA 1
ATOM 8731 C C . ALA A 1 1098 ? -22.311 6.989 -2.546 1.00 85.38 1098 ALA A C 1
ATOM 8733 O O . ALA A 1 1098 ? -23.013 7.748 -1.881 1.00 85.38 1098 ALA A O 1
ATOM 8734 N N . ILE A 1 1099 ? -22.478 6.854 -3.870 1.00 89.00 1099 ILE A N 1
ATOM 8735 C CA . ILE A 1 1099 ? -23.409 7.682 -4.660 1.00 89.00 1099 ILE A CA 1
ATOM 8736 C C . ILE A 1 1099 ? -24.870 7.732 -4.151 1.00 89.00 1099 ILE A C 1
ATOM 8738 O O . ILE A 1 1099 ? -25.456 8.807 -4.261 1.00 89.00 1099 ILE A O 1
ATOM 8742 N N . PRO A 1 1100 ? -25.475 6.689 -3.524 1.00 88.94 1100 PRO A N 1
ATOM 8743 C CA . PRO A 1 1100 ? -26.837 6.810 -2.987 1.00 88.94 1100 PRO A CA 1
ATOM 8744 C C . PRO A 1 1100 ? -26.978 7.859 -1.872 1.00 88.94 1100 PRO A C 1
ATOM 8746 O O . PRO A 1 1100 ? -28.087 8.293 -1.583 1.00 88.94 1100 PRO A O 1
ATOM 8749 N N . VAL A 1 1101 ? -25.880 8.294 -1.249 1.00 86.62 1101 VAL A N 1
ATOM 8750 C CA . VAL A 1 1101 ? -25.891 9.392 -0.269 1.00 86.62 1101 VAL A CA 1
ATOM 8751 C C . VAL A 1 1101 ? -25.929 10.739 -0.988 1.00 86.62 1101 VAL A C 1
ATOM 8753 O O . VAL A 1 1101 ? -26.823 11.544 -0.752 1.00 86.62 1101 VAL A O 1
ATOM 8756 N N . TRP A 1 1102 ? -24.971 10.964 -1.889 1.00 89.19 1102 TRP A N 1
ATOM 8757 C CA . TRP A 1 1102 ? -24.644 12.290 -2.417 1.00 89.19 1102 TRP A CA 1
ATOM 8758 C C . TRP A 1 1102 ? -25.008 12.485 -3.891 1.00 89.19 1102 TRP A C 1
ATOM 8760 O O . TRP A 1 1102 ? -24.414 13.320 -4.566 1.00 89.19 1102 TRP A O 1
ATOM 8770 N N . ARG A 1 1103 ? -25.965 11.714 -4.426 1.00 91.06 1103 ARG A N 1
ATOM 8771 C CA . ARG A 1 1103 ? -26.398 11.837 -5.826 1.00 91.06 1103 ARG A CA 1
ATOM 8772 C C . ARG A 1 1103 ? -26.681 13.315 -6.164 1.00 91.06 1103 ARG A C 1
ATOM 8774 O O . ARG A 1 1103 ? -27.567 13.906 -5.539 1.00 91.06 1103 ARG A O 1
ATOM 8781 N N . PRO A 1 1104 ? -25.957 13.920 -7.125 1.00 91.31 1104 PRO A N 1
ATOM 8782 C CA . PRO A 1 1104 ? -26.181 15.315 -7.468 1.00 91.31 1104 PRO A CA 1
ATOM 8783 C C . PRO A 1 1104 ? -27.550 15.499 -8.116 1.00 91.31 1104 PRO A C 1
ATOM 8785 O O . PRO A 1 1104 ? -28.009 14.645 -8.874 1.00 91.31 1104 PRO A O 1
ATOM 8788 N N . TYR A 1 1105 ? -28.169 16.640 -7.829 1.00 89.19 1105 TYR A N 1
ATOM 8789 C CA . TYR A 1 1105 ? -29.463 17.049 -8.380 1.00 89.19 1105 TYR A CA 1
ATOM 8790 C C . TYR A 1 1105 ? -29.380 18.339 -9.206 1.00 89.19 1105 TYR A C 1
ATOM 8792 O O . TYR A 1 1105 ? -30.326 18.682 -9.908 1.00 89.19 1105 TYR A O 1
ATOM 8800 N N . LEU A 1 1106 ? -28.257 19.063 -9.141 1.00 91.19 1106 LEU A N 1
ATOM 8801 C CA . LEU A 1 1106 ? -28.012 20.223 -9.993 1.00 91.19 1106 LEU A CA 1
ATOM 8802 C C . LEU A 1 1106 ? -27.500 19.750 -11.354 1.00 91.19 1106 LEU A C 1
ATOM 8804 O O . LEU A 1 1106 ? -26.539 18.981 -11.418 1.00 91.19 1106 LEU A O 1
ATOM 8808 N N . LEU A 1 1107 ? -28.090 20.266 -12.437 1.00 91.94 1107 LEU A N 1
ATOM 8809 C CA . LEU A 1 1107 ? -27.694 19.924 -13.809 1.00 91.94 1107 LEU A CA 1
ATOM 8810 C C . LEU A 1 1107 ? -26.189 20.120 -14.036 1.00 91.94 1107 LEU A C 1
ATOM 8812 O O . LEU A 1 1107 ? -25.530 19.227 -14.555 1.00 91.94 1107 LEU A O 1
ATOM 8816 N N . LYS A 1 1108 ? -25.613 21.218 -13.524 1.00 93.12 1108 LYS A N 1
ATOM 8817 C CA . LYS A 1 1108 ? -24.169 21.495 -13.626 1.00 93.12 1108 LYS A CA 1
ATOM 8818 C C . LYS A 1 1108 ? -23.283 20.386 -13.039 1.00 93.12 1108 LYS A C 1
ATOM 8820 O O . LYS A 1 1108 ? -22.213 20.115 -13.577 1.00 93.12 1108 LYS A O 1
ATOM 8825 N N . ASP A 1 1109 ? -23.713 19.746 -11.951 1.00 94.06 1109 ASP A N 1
ATOM 8826 C CA . ASP A 1 1109 ? -22.935 18.719 -11.251 1.00 94.06 1109 ASP A CA 1
ATOM 8827 C C . ASP A 1 1109 ? -23.123 17.342 -11.903 1.00 94.06 1109 ASP A C 1
ATOM 8829 O O . ASP A 1 1109 ? -22.172 16.562 -12.009 1.00 94.06 1109 ASP A O 1
ATOM 8833 N N . ILE A 1 1110 ? -24.338 17.064 -12.391 1.00 94.25 1110 ILE A N 1
ATOM 8834 C CA . ILE A 1 1110 ? -24.648 15.886 -13.213 1.00 94.25 1110 ILE A CA 1
ATOM 8835 C C . ILE A 1 1110 ? -23.801 15.924 -14.491 1.00 94.25 1110 ILE A C 1
ATOM 8837 O O . ILE A 1 1110 ? -23.074 14.970 -14.778 1.00 94.25 1110 ILE A O 1
ATOM 8841 N N . ASP A 1 1111 ? -23.806 17.058 -15.192 1.00 92.75 1111 ASP A N 1
ATOM 8842 C CA . ASP A 1 1111 ? -22.992 17.290 -16.383 1.00 92.75 1111 ASP A CA 1
ATOM 8843 C C . ASP A 1 1111 ? -21.501 17.167 -16.078 1.00 92.75 1111 ASP A C 1
ATOM 8845 O O . ASP A 1 1111 ? -20.741 16.612 -16.869 1.00 92.75 1111 ASP A O 1
ATOM 8849 N N . LEU A 1 1112 ? -21.041 17.664 -14.928 1.00 92.88 1112 LEU A N 1
ATOM 8850 C CA . LEU A 1 1112 ? -19.636 17.583 -14.535 1.00 92.88 1112 LEU A CA 1
ATOM 8851 C C . LEU A 1 1112 ? -19.160 16.126 -14.387 1.00 92.88 1112 LEU A C 1
ATOM 8853 O O . LEU A 1 1112 ? -18.066 15.777 -14.861 1.00 92.88 1112 LEU A O 1
ATOM 8857 N N . LEU A 1 1113 ? -19.974 15.275 -13.754 1.00 93.44 1113 LEU A N 1
ATOM 8858 C CA . LEU A 1 1113 ? -19.709 13.840 -13.645 1.00 93.44 1113 LEU A CA 1
ATOM 8859 C C . LEU A 1 1113 ? -19.748 13.171 -15.022 1.00 93.44 1113 LEU A C 1
ATOM 8861 O O . LEU A 1 1113 ? -18.805 12.456 -15.377 1.00 93.44 1113 LEU A O 1
ATOM 8865 N N . GLU A 1 1114 ? -20.783 13.441 -15.817 1.00 94.81 1114 GLU A N 1
ATOM 8866 C CA . GLU A 1 1114 ? -20.986 12.768 -17.101 1.00 94.81 1114 GLU A CA 1
ATOM 8867 C C . GLU A 1 1114 ? -19.951 13.187 -18.152 1.00 94.81 1114 GLU A C 1
ATOM 8869 O O . GLU A 1 1114 ? -19.402 12.343 -18.864 1.00 94.81 1114 GLU A O 1
ATOM 8874 N N . ARG A 1 1115 ? -19.504 14.450 -18.144 1.00 92.75 1115 ARG A N 1
ATOM 8875 C CA . ARG A 1 1115 ? -18.368 14.927 -18.955 1.00 92.75 1115 ARG A CA 1
ATOM 8876 C C . ARG A 1 1115 ? -17.094 14.118 -18.723 1.00 92.75 1115 ARG A C 1
ATOM 8878 O O . ARG A 1 1115 ? -16.259 14.017 -19.621 1.00 92.75 1115 ARG A O 1
ATOM 8885 N N . THR A 1 1116 ? -16.916 13.534 -17.538 1.00 91.00 1116 THR A N 1
ATOM 8886 C CA . THR A 1 1116 ? -15.771 12.654 -17.272 1.00 91.00 1116 THR A CA 1
ATOM 8887 C C . THR A 1 1116 ? -15.921 11.311 -17.992 1.00 91.00 1116 THR A C 1
ATOM 8889 O O . THR A 1 1116 ? -14.940 10.826 -18.551 1.00 91.00 1116 THR A O 1
ATOM 8892 N N . GLN A 1 1117 ? -17.129 10.745 -18.079 1.00 93.69 1117 GLN A N 1
ATOM 8893 C CA . GLN A 1 1117 ? -17.395 9.567 -18.912 1.00 93.69 1117 GLN A CA 1
ATOM 8894 C C . GLN A 1 1117 ? -17.266 9.903 -20.409 1.00 93.69 1117 GLN A C 1
ATOM 8896 O O . GLN A 1 1117 ? -16.582 9.179 -21.133 1.00 93.69 1117 GLN A O 1
ATOM 8901 N N . HIS A 1 1118 ? -17.787 11.045 -20.875 1.00 92.75 1118 HIS A N 1
ATOM 8902 C CA . HIS A 1 1118 ? -17.548 11.527 -22.247 1.00 92.75 1118 HIS A CA 1
ATOM 8903 C C . HIS A 1 1118 ? -16.051 11.625 -22.571 1.00 92.75 1118 HIS A C 1
ATOM 8905 O O . HIS A 1 1118 ? -15.605 11.175 -23.626 1.00 92.75 1118 HIS A O 1
ATOM 8911 N N . LEU A 1 1119 ? -15.256 12.186 -21.657 1.00 91.69 1119 LEU A N 1
ATOM 8912 C CA . LEU A 1 1119 ? -13.812 12.322 -21.830 1.00 91.69 1119 LEU A CA 1
ATOM 8913 C C . LEU A 1 1119 ? -13.124 10.957 -21.993 1.00 91.69 1119 LEU A C 1
ATOM 8915 O O . LEU A 1 1119 ? -12.290 10.792 -22.884 1.00 91.69 1119 LEU A O 1
ATOM 8919 N N . VAL A 1 1120 ? -13.474 9.983 -21.149 1.00 91.19 1120 VAL A N 1
ATOM 8920 C CA . VAL A 1 1120 ? -12.862 8.645 -21.164 1.00 91.19 1120 VAL A CA 1
ATOM 8921 C C . VAL A 1 1120 ? -13.299 7.839 -22.387 1.00 91.19 1120 VAL A C 1
ATOM 8923 O O . VAL A 1 1120 ? -12.475 7.179 -23.014 1.00 91.19 1120 VAL A O 1
ATOM 8926 N N . THR A 1 1121 ? -14.574 7.913 -22.770 1.00 92.19 1121 THR A N 1
ATOM 8927 C CA . THR A 1 1121 ? -15.116 7.167 -23.921 1.00 92.19 1121 THR A CA 1
ATOM 8928 C C . THR A 1 1121 ? -14.520 7.645 -25.256 1.00 92.19 1121 THR A C 1
ATOM 8930 O O . THR A 1 1121 ? -14.423 6.865 -26.198 1.00 92.19 1121 THR A O 1
ATOM 8933 N N . ARG A 1 1122 ? -14.017 8.889 -25.330 1.00 90.50 1122 ARG A N 1
ATOM 8934 C CA . ARG A 1 1122 ? -13.300 9.451 -26.497 1.00 90.50 1122 ARG A CA 1
ATOM 8935 C C . ARG A 1 1122 ? -11.801 9.123 -26.549 1.00 90.50 1122 ARG A C 1
ATOM 8937 O O . ARG A 1 1122 ? -11.089 9.652 -27.410 1.00 90.50 1122 ARG A O 1
ATOM 8944 N N . TRP A 1 1123 ? -11.291 8.304 -25.626 1.00 89.81 1123 TRP A N 1
ATOM 8945 C CA . TRP A 1 1123 ? -9.857 8.017 -25.528 1.00 89.81 1123 TRP A CA 1
ATOM 8946 C C . TRP A 1 1123 ? -9.304 7.433 -26.839 1.00 89.81 1123 TRP A C 1
ATOM 8948 O O . TRP A 1 1123 ? -8.323 7.968 -27.367 1.00 89.81 1123 TRP A O 1
ATOM 8958 N N . THR A 1 1124 ? -9.974 6.440 -27.428 1.00 82.19 1124 THR A N 1
ATOM 8959 C CA . THR A 1 1124 ? -9.570 5.859 -28.721 1.00 82.19 1124 THR A CA 1
ATOM 8960 C C . THR A 1 1124 ? -10.115 6.659 -29.898 1.00 82.19 1124 THR A C 1
ATOM 8962 O O . THR A 1 1124 ? -11.270 7.078 -29.906 1.00 82.19 1124 THR A O 1
ATOM 8965 N N . HIS A 1 1125 ? -9.277 6.846 -30.924 1.00 79.25 1125 HIS A N 1
ATOM 8966 C CA . HIS A 1 1125 ? -9.601 7.648 -32.106 1.00 79.25 1125 HIS A CA 1
ATOM 8967 C C . HIS A 1 1125 ? -10.888 7.202 -32.818 1.00 79.25 1125 HIS A C 1
ATOM 8969 O O . HIS A 1 1125 ? -11.698 8.055 -33.168 1.00 79.25 1125 HIS A O 1
ATOM 8975 N N . CYS A 1 1126 ? -11.112 5.891 -32.973 1.00 81.44 1126 CYS A N 1
ATOM 8976 C CA . CYS A 1 1126 ? -12.299 5.350 -33.649 1.00 81.44 1126 CYS A CA 1
ATOM 8977 C C . CYS A 1 1126 ? -13.626 5.719 -32.969 1.00 81.44 1126 CYS A C 1
ATOM 8979 O O . CYS A 1 1126 ? -14.656 5.704 -33.623 1.00 81.44 1126 CYS A O 1
ATOM 8981 N N . LEU A 1 1127 ? -13.605 6.099 -31.689 1.00 85.75 1127 LEU A N 1
ATOM 8982 C CA . LEU A 1 1127 ? -14.800 6.491 -30.942 1.00 85.75 1127 LEU A CA 1
ATOM 8983 C C . LEU A 1 1127 ? -15.025 8.012 -30.930 1.00 85.75 1127 LEU A C 1
ATOM 8985 O O . LEU A 1 1127 ? -16.071 8.480 -30.491 1.00 85.75 1127 LEU A O 1
ATOM 8989 N N . ARG A 1 1128 ? -14.066 8.824 -31.398 1.00 86.38 1128 ARG A N 1
ATOM 8990 C CA . ARG A 1 1128 ? -14.148 10.293 -31.282 1.00 86.38 1128 ARG A CA 1
ATOM 8991 C C . ARG A 1 1128 ? -15.253 10.921 -32.125 1.00 86.38 1128 ARG A C 1
ATOM 8993 O O . ARG A 1 1128 ? -15.751 11.960 -31.703 1.00 86.38 1128 ARG A O 1
ATOM 9000 N N . GLN A 1 1129 ? -15.560 10.304 -33.267 1.00 85.25 1129 GLN A N 1
ATOM 9001 C CA . GLN A 1 1129 ? -16.574 10.747 -34.235 1.00 85.25 1129 GLN A CA 1
ATOM 9002 C C . GLN A 1 1129 ? -17.919 10.032 -34.064 1.00 85.25 1129 GLN A C 1
ATOM 9004 O O . GLN A 1 1129 ? -18.903 10.399 -34.688 1.00 85.25 1129 GLN A O 1
ATOM 9009 N N . VAL A 1 1130 ? -17.955 9.008 -33.214 1.00 90.56 1130 VAL A N 1
ATOM 9010 C CA . VAL A 1 1130 ? -19.168 8.268 -32.858 1.00 90.56 1130 VAL A CA 1
ATOM 9011 C C . VAL A 1 1130 ? -19.971 9.109 -31.862 1.00 90.56 1130 VAL A C 1
ATOM 9013 O O . VAL A 1 1130 ? -19.363 9.811 -31.043 1.00 90.56 1130 VAL A O 1
ATOM 9016 N N . SER A 1 1131 ? -21.307 9.063 -31.901 1.00 93.12 1131 SER A N 1
ATOM 9017 C CA . SER A 1 1131 ? -22.129 9.789 -30.918 1.00 93.12 1131 SER A CA 1
ATOM 9018 C C . SER A 1 1131 ? -21.854 9.283 -29.495 1.00 93.12 1131 SER A C 1
ATOM 9020 O O . SER A 1 1131 ? -21.226 8.239 -29.300 1.00 93.12 1131 SER A O 1
ATOM 9022 N N . TYR A 1 1132 ? -22.249 10.030 -28.462 1.00 93.19 1132 TYR A N 1
ATOM 9023 C CA . TYR A 1 1132 ? -22.002 9.559 -27.098 1.00 93.19 1132 TYR A CA 1
ATOM 9024 C C . TYR A 1 1132 ? -22.756 8.261 -26.798 1.00 93.19 1132 TYR A C 1
ATOM 9026 O O . TYR A 1 1132 ? -22.163 7.331 -26.263 1.00 93.19 1132 TYR A O 1
ATOM 9034 N N . GLU A 1 1133 ? -24.001 8.181 -27.238 1.00 92.50 1133 GLU A N 1
ATOM 9035 C CA . GLU A 1 1133 ? -24.929 7.067 -27.069 1.00 92.50 1133 GLU A CA 1
ATOM 9036 C C . GLU A 1 1133 ? -24.357 5.804 -27.729 1.00 92.50 1133 GLU A C 1
ATOM 9038 O O . GLU A 1 1133 ? -24.150 4.785 -27.072 1.00 92.50 1133 GLU A O 1
ATOM 9043 N N . GLN A 1 1134 ? -23.922 5.918 -28.985 1.00 92.25 1134 GLN A N 1
ATOM 9044 C CA . GLN A 1 1134 ? -23.269 4.826 -29.709 1.00 92.25 1134 GLN A CA 1
ATOM 9045 C C . GLN A 1 1134 ? -21.939 4.403 -29.058 1.00 92.25 1134 GLN A C 1
ATOM 9047 O O . GLN A 1 1134 ? -21.594 3.220 -29.026 1.00 92.25 1134 GLN A O 1
ATOM 9052 N N . ARG A 1 1135 ? -21.161 5.343 -28.490 1.00 94.44 1135 ARG A N 1
ATOM 9053 C CA . ARG A 1 1135 ? -19.941 4.983 -27.741 1.00 94.44 1135 ARG A CA 1
ATOM 9054 C C . ARG A 1 1135 ? -20.263 4.120 -26.522 1.00 94.44 1135 ARG A C 1
ATOM 9056 O O . ARG A 1 1135 ? -19.473 3.228 -26.206 1.00 94.44 1135 ARG A O 1
ATOM 9063 N N . LEU A 1 1136 ? -21.358 4.409 -25.821 1.00 92.75 1136 LEU A N 1
ATOM 9064 C CA . LEU A 1 1136 ? -21.786 3.655 -24.643 1.00 92.75 1136 LEU A CA 1
ATOM 9065 C C . LEU A 1 1136 ? -22.172 2.221 -25.003 1.00 92.75 1136 LEU A C 1
ATOM 9067 O O . LEU A 1 1136 ? -21.724 1.296 -24.321 1.00 92.75 1136 LEU A O 1
ATOM 9071 N N . GLU A 1 1137 ? -22.887 2.031 -26.112 1.00 91.56 1137 GLU A N 1
ATOM 9072 C CA . GLU A 1 1137 ? -23.220 0.710 -26.658 1.00 91.56 1137 GLU A CA 1
ATOM 9073 C C . GLU A 1 1137 ? -21.961 -0.090 -27.018 1.00 91.56 1137 GLU A C 1
ATOM 9075 O O . GLU A 1 1137 ? -21.770 -1.213 -26.544 1.00 91.56 1137 GLU A O 1
ATOM 9080 N N . ILE A 1 1138 ? -21.037 0.517 -27.774 1.00 91.19 1138 ILE A N 1
ATOM 9081 C CA . ILE A 1 1138 ? -19.784 -0.129 -28.201 1.00 91.19 1138 ILE A CA 1
ATOM 9082 C C . ILE A 1 1138 ? -18.921 -0.532 -26.996 1.00 91.19 1138 ILE A C 1
ATOM 9084 O O . ILE A 1 1138 ? -18.338 -1.619 -26.963 1.00 91.19 1138 ILE A O 1
ATOM 9088 N N . LEU A 1 1139 ? -18.814 0.343 -25.993 1.00 89.88 1139 LEU A N 1
ATOM 9089 C CA . LEU A 1 1139 ? -18.026 0.083 -24.786 1.00 89.88 1139 LEU A CA 1
ATOM 9090 C C . LEU A 1 1139 ? -18.754 -0.809 -23.769 1.00 89.88 1139 LEU A C 1
ATOM 9092 O O . LEU A 1 1139 ? -18.107 -1.287 -22.827 1.00 89.88 1139 LEU A O 1
ATOM 9096 N N . LYS A 1 1140 ? -20.062 -1.034 -23.957 1.00 90.88 1140 LYS A N 1
ATOM 9097 C CA . LYS A 1 1140 ? -20.970 -1.705 -23.017 1.00 90.88 1140 LYS A CA 1
ATOM 9098 C C . LYS A 1 1140 ? -20.940 -1.053 -21.632 1.00 90.88 1140 LYS A C 1
ATOM 9100 O O . LYS A 1 1140 ? -20.764 -1.725 -20.614 1.00 90.88 1140 LYS A O 1
ATOM 9105 N N . ILE A 1 1141 ? -21.030 0.278 -21.597 1.00 90.38 1141 ILE A N 1
ATOM 9106 C CA . ILE A 1 1141 ? -21.016 1.074 -20.363 1.00 90.38 1141 ILE A CA 1
ATOM 9107 C C . ILE A 1 1141 ? -22.317 1.883 -20.292 1.00 90.38 1141 ILE A C 1
ATOM 9109 O O . ILE A 1 1141 ? -22.542 2.689 -21.182 1.00 90.38 1141 ILE A O 1
ATOM 9113 N N . PRO A 1 1142 ? -23.136 1.744 -19.237 1.00 90.94 1142 PRO A N 1
ATOM 9114 C CA . PRO A 1 1142 ? -24.346 2.553 -19.077 1.00 90.94 1142 PRO A CA 1
ATOM 9115 C C . PRO A 1 1142 ? -24.041 4.036 -18.794 1.00 90.94 1142 PRO A C 1
ATOM 9117 O O . PRO A 1 1142 ? -22.998 4.374 -18.217 1.00 90.94 1142 PRO A O 1
ATOM 9120 N N . ASP A 1 1143 ? -24.969 4.927 -19.151 1.00 92.06 1143 ASP A N 1
ATOM 9121 C CA . ASP A 1 1143 ? -24.892 6.361 -18.836 1.00 92.06 1143 ASP A CA 1
ATOM 9122 C C . ASP A 1 1143 ? -24.952 6.629 -17.315 1.00 92.06 1143 ASP A C 1
ATOM 9124 O O . ASP A 1 1143 ? -25.191 5.727 -16.502 1.00 92.06 1143 ASP A O 1
ATOM 9128 N N . LEU A 1 1144 ? -24.671 7.861 -16.875 1.00 91.69 1144 LEU A N 1
ATOM 9129 C CA . LEU A 1 1144 ? -24.731 8.200 -15.444 1.00 91.69 1144 LEU A CA 1
ATOM 9130 C C . LEU A 1 1144 ? -26.108 7.994 -14.815 1.00 91.69 1144 LEU A C 1
ATOM 9132 O O . LEU A 1 1144 ? -26.177 7.534 -13.673 1.00 91.69 1144 LEU A O 1
ATOM 9136 N N . ARG A 1 1145 ? -27.191 8.322 -15.518 1.00 89.75 1145 ARG A N 1
ATOM 9137 C CA . ARG A 1 1145 ? -28.547 8.262 -14.968 1.00 89.75 1145 ARG A CA 1
ATOM 9138 C C . ARG A 1 1145 ? -28.971 6.818 -14.723 1.00 89.75 1145 ARG A C 1
ATOM 9140 O O . ARG A 1 1145 ? -29.424 6.515 -13.620 1.00 89.75 1145 ARG A O 1
ATOM 9147 N N . ALA A 1 1146 ? -28.752 5.927 -15.685 1.00 90.25 1146 ALA A N 1
ATOM 9148 C CA . ALA A 1 1146 ? -28.982 4.493 -15.561 1.00 90.25 1146 ALA A CA 1
ATOM 9149 C C . ALA A 1 1146 ? -28.178 3.909 -14.392 1.00 90.25 1146 ALA A C 1
ATOM 9151 O O . 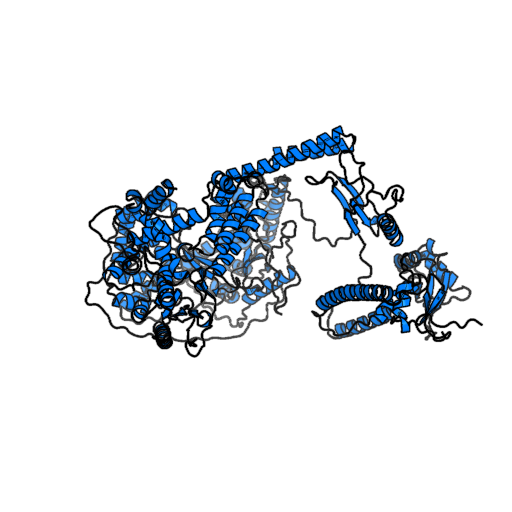ALA A 1 1146 ? -28.732 3.228 -13.525 1.00 90.25 1146 ALA A O 1
ATOM 9152 N N . ARG A 1 1147 ? -26.889 4.265 -14.280 1.00 91.31 1147 ARG A N 1
ATOM 9153 C CA . ARG A 1 1147 ? -26.022 3.823 -13.170 1.00 91.31 1147 ARG A CA 1
ATOM 9154 C C . ARG A 1 1147 ? -26.509 4.300 -11.804 1.00 91.31 1147 ARG A C 1
ATOM 9156 O O . ARG A 1 1147 ? -26.482 3.522 -10.850 1.00 91.31 1147 ARG A O 1
ATOM 9163 N N . GLN A 1 1148 ? -26.939 5.556 -11.695 1.00 90.69 1148 GLN A N 1
ATOM 9164 C CA . GLN A 1 1148 ? -27.455 6.126 -10.451 1.00 90.69 1148 GLN A CA 1
ATOM 9165 C C . GLN A 1 1148 ? -28.811 5.533 -10.063 1.00 90.69 1148 GLN A C 1
ATOM 9167 O O . GLN A 1 1148 ? -28.995 5.174 -8.905 1.00 90.69 1148 GLN A O 1
ATOM 9172 N N . ASN A 1 1149 ? -29.729 5.371 -11.021 1.00 91.06 1149 ASN A N 1
ATOM 9173 C CA . ASN A 1 1149 ? -31.028 4.732 -10.794 1.00 91.06 1149 ASN A CA 1
ATOM 9174 C C . ASN A 1 1149 ? -30.845 3.296 -10.302 1.00 91.06 1149 ASN A C 1
ATOM 9176 O O . ASN A 1 1149 ? -31.417 2.910 -9.288 1.00 91.06 1149 ASN A O 1
ATOM 9180 N N . ARG A 1 1150 ? -29.950 2.544 -10.949 1.00 91.44 1150 ARG A N 1
ATOM 9181 C CA . ARG A 1 1150 ? -29.557 1.204 -10.516 1.00 91.44 1150 ARG A CA 1
ATOM 9182 C C . ARG A 1 1150 ? -28.987 1.201 -9.095 1.00 91.44 1150 ARG A C 1
ATOM 9184 O O . ARG A 1 1150 ? -29.302 0.315 -8.306 1.00 91.44 1150 ARG A O 1
ATOM 9191 N N . ALA A 1 1151 ? -28.137 2.171 -8.748 1.00 90.38 1151 ALA A N 1
ATOM 9192 C CA . ALA A 1 1151 ? -27.560 2.279 -7.408 1.00 90.38 1151 ALA A CA 1
ATOM 9193 C C . ALA A 1 1151 ? -28.616 2.593 -6.333 1.00 90.38 1151 ALA A C 1
ATOM 9195 O O . ALA A 1 1151 ? -28.592 1.966 -5.272 1.00 90.38 1151 ALA A O 1
ATOM 9196 N N . ASP A 1 1152 ? -29.543 3.512 -6.618 1.00 91.31 1152 ASP A N 1
ATOM 9197 C CA . ASP A 1 1152 ? -30.664 3.853 -5.736 1.00 91.31 1152 ASP A CA 1
ATOM 9198 C C . ASP A 1 1152 ? -31.613 2.650 -5.573 1.00 91.31 1152 ASP A C 1
ATOM 9200 O O . ASP A 1 1152 ? -31.918 2.276 -4.443 1.00 91.31 1152 ASP A O 1
ATOM 9204 N N . ALA A 1 1153 ? -31.989 1.963 -6.659 1.00 90.19 1153 ALA A N 1
ATOM 9205 C CA . ALA A 1 1153 ? -32.850 0.776 -6.623 1.00 90.19 1153 ALA A CA 1
ATOM 9206 C C . ALA A 1 1153 ? -32.242 -0.367 -5.791 1.00 90.19 1153 ALA A C 1
ATOM 9208 O O . ALA A 1 1153 ? -32.910 -0.940 -4.934 1.00 90.19 1153 ALA A O 1
ATOM 9209 N N . ILE A 1 1154 ? -30.942 -0.647 -5.961 1.00 89.12 1154 ILE A N 1
ATOM 9210 C CA . ILE A 1 1154 ? -30.218 -1.618 -5.122 1.00 89.12 1154 ILE A CA 1
ATOM 9211 C C . ILE A 1 1154 ? -30.227 -1.185 -3.653 1.00 89.12 1154 ILE A C 1
ATOM 9213 O O . ILE A 1 1154 ? -30.287 -2.032 -2.760 1.00 89.12 1154 ILE A O 1
ATOM 9217 N N . GLN A 1 1155 ? -30.110 0.116 -3.378 1.00 86.75 1155 GLN A N 1
ATOM 9218 C CA . GLN A 1 1155 ? -30.098 0.619 -2.011 1.00 86.75 1155 GLN A CA 1
ATOM 9219 C C . GLN A 1 1155 ? -31.478 0.507 -1.355 1.00 86.75 1155 GLN A C 1
ATOM 9221 O O . GLN A 1 1155 ? -31.538 0.082 -0.202 1.00 86.75 1155 GLN A O 1
ATOM 9226 N N . ILE A 1 1156 ? -32.560 0.811 -2.078 1.00 86.56 1156 ILE A N 1
ATOM 9227 C CA . ILE A 1 1156 ? -33.930 0.614 -1.593 1.00 86.56 1156 ILE A CA 1
ATOM 9228 C C . ILE A 1 1156 ? -34.224 -0.870 -1.380 1.00 86.56 1156 ILE A C 1
ATOM 9230 O O . ILE A 1 1156 ? -34.673 -1.216 -0.295 1.00 86.56 1156 ILE A O 1
ATOM 9234 N N . PHE A 1 1157 ? -33.873 -1.750 -2.327 1.00 86.44 1157 PHE A N 1
ATOM 9235 C CA . PHE A 1 1157 ? -34.026 -3.203 -2.170 1.00 86.44 1157 PHE A CA 1
ATOM 9236 C C . PHE A 1 1157 ? -33.401 -3.703 -0.871 1.00 86.44 1157 PHE A C 1
ATOM 9238 O O . PHE A 1 1157 ? -34.010 -4.442 -0.099 1.00 86.44 1157 PHE A O 1
ATOM 9245 N N . ARG A 1 1158 ? -32.174 -3.256 -0.588 1.00 81.88 1158 ARG A N 1
ATOM 9246 C CA . ARG A 1 1158 ? -31.491 -3.653 0.640 1.00 81.88 1158 ARG A CA 1
ATOM 9247 C C . ARG A 1 1158 ? -32.165 -3.111 1.899 1.00 81.88 1158 ARG A C 1
ATOM 9249 O O . ARG A 1 1158 ? -32.105 -3.775 2.927 1.00 81.88 1158 ARG A O 1
ATOM 9256 N N . LEU A 1 1159 ? -32.758 -1.919 1.841 1.00 77.44 1159 LEU A N 1
ATOM 9257 C CA . LEU A 1 1159 ? -33.532 -1.372 2.953 1.00 77.44 1159 LEU A CA 1
ATOM 9258 C C . LEU A 1 1159 ? -34.809 -2.201 3.150 1.00 77.44 1159 LEU A C 1
ATOM 9260 O O . LEU A 1 1159 ? -34.970 -2.779 4.213 1.00 77.44 1159 LEU A O 1
ATOM 9264 N N . THR A 1 1160 ? -35.651 -2.362 2.131 1.00 76.19 1160 THR A N 1
ATOM 9265 C CA . THR A 1 1160 ? -36.963 -3.030 2.240 1.00 76.19 1160 THR A CA 1
ATOM 9266 C C . THR A 1 1160 ? -36.896 -4.502 2.651 1.00 76.19 1160 THR A C 1
ATOM 9268 O O . THR A 1 1160 ? -37.758 -4.961 3.391 1.00 76.19 1160 THR A O 1
ATOM 9271 N N . HIS A 1 1161 ? -35.853 -5.234 2.253 1.00 75.06 1161 HIS A N 1
ATOM 9272 C CA . HIS A 1 1161 ? -35.719 -6.674 2.522 1.00 75.06 1161 HIS A CA 1
ATOM 9273 C C . HIS A 1 1161 ? -35.041 -6.997 3.861 1.00 75.06 1161 HIS A C 1
ATOM 9275 O O . HIS A 1 1161 ? -34.475 -8.075 4.036 1.00 75.06 1161 HIS A O 1
ATOM 9281 N N . GLY A 1 1162 ? -35.026 -6.047 4.802 1.00 60.31 1162 GLY A N 1
ATOM 9282 C CA . GLY A 1 1162 ? -34.491 -6.279 6.145 1.00 60.31 1162 GLY A CA 1
ATOM 9283 C C . GLY A 1 1162 ? -32.995 -6.608 6.175 1.00 60.31 1162 GLY A C 1
ATOM 9284 O O . GLY A 1 1162 ? -32.479 -7.040 7.204 1.00 60.31 1162 GLY A O 1
ATOM 9285 N N . LEU A 1 1163 ? -32.258 -6.350 5.082 1.00 58.12 1163 LEU A N 1
ATOM 9286 C CA . LEU A 1 1163 ? -30.800 -6.514 5.045 1.00 58.12 1163 LEU A CA 1
ATOM 9287 C C . LEU A 1 1163 ? -30.083 -5.468 5.924 1.00 58.12 1163 LEU A C 1
ATOM 9289 O O . LEU A 1 1163 ? -28.860 -5.530 6.041 1.00 58.12 1163 LEU A O 1
ATOM 9293 N N . PHE A 1 1164 ? -30.836 -4.550 6.553 1.00 59.59 1164 PHE A N 1
ATOM 9294 C CA . PHE A 1 1164 ? -30.405 -3.573 7.559 1.00 59.59 1164 PHE A CA 1
ATOM 9295 C C . PHE A 1 1164 ? -31.345 -3.570 8.791 1.00 59.59 1164 PHE A C 1
ATOM 9297 O O . PHE A 1 1164 ? -32.196 -2.683 8.889 1.00 59.59 1164 PHE A O 1
ATOM 9304 N N . PRO A 1 1165 ? -31.215 -4.513 9.746 1.00 48.50 1165 PRO A N 1
ATOM 9305 C CA . PRO A 1 1165 ? -32.060 -4.551 10.947 1.00 48.50 1165 PRO A CA 1
ATOM 9306 C C . PRO A 1 1165 ? -31.905 -3.278 11.804 1.00 48.50 1165 PRO A C 1
ATOM 9308 O O . PRO A 1 1165 ? -30.774 -2.833 12.040 1.00 48.50 1165 PRO A O 1
ATOM 9311 N N . GLY A 1 1166 ? -33.022 -2.694 12.258 1.00 50.78 1166 GLY A N 1
ATOM 9312 C CA . GLY A 1 1166 ? -33.102 -1.453 13.054 1.00 50.78 1166 GLY A CA 1
ATOM 9313 C C . GLY A 1 1166 ? -33.357 -0.202 12.202 1.00 50.78 1166 GLY A C 1
ATOM 9314 O O . GLY A 1 1166 ? -34.421 0.400 12.251 1.00 50.78 1166 GLY A O 1
ATOM 9315 N N . VAL A 1 1167 ? -32.465 0.096 11.254 1.00 50.56 1167 VAL A N 1
ATOM 9316 C CA . VAL A 1 1167 ? -32.551 1.306 10.402 1.00 50.56 1167 VAL A CA 1
ATOM 9317 C C . VAL A 1 1167 ? -33.866 1.394 9.602 1.00 50.56 1167 VAL A C 1
ATOM 9319 O O . VAL A 1 1167 ? -34.300 2.475 9.221 1.00 50.56 1167 VAL A O 1
ATOM 9322 N N . THR A 1 1168 ? -34.521 0.266 9.326 1.00 50.81 1168 THR A N 1
ATOM 9323 C CA . THR A 1 1168 ? -35.656 0.184 8.401 1.00 50.81 1168 THR A CA 1
ATOM 9324 C C . THR A 1 1168 ? -36.969 0.759 8.922 1.00 50.81 1168 THR A C 1
ATOM 9326 O O . THR A 1 1168 ? -37.684 1.370 8.131 1.00 50.81 1168 THR A O 1
ATOM 9329 N N . ARG A 1 1169 ? -37.302 0.583 10.212 1.00 49.03 1169 ARG A N 1
ATOM 9330 C CA . ARG A 1 1169 ? -38.652 0.906 10.724 1.00 49.03 1169 ARG A CA 1
ATOM 9331 C C . ARG A 1 1169 ? -38.967 2.408 10.699 1.00 49.03 1169 ARG A C 1
ATOM 9333 O O . ARG A 1 1169 ? -40.123 2.764 10.515 1.00 49.03 1169 ARG A O 1
ATOM 9340 N N . ASN A 1 1170 ? -37.942 3.263 10.777 1.00 52.31 1170 ASN A N 1
ATOM 9341 C CA . ASN A 1 1170 ? -38.092 4.726 10.825 1.00 52.31 1170 ASN A CA 1
ATOM 9342 C C . ASN A 1 1170 ? -37.576 5.457 9.564 1.00 52.31 1170 ASN A C 1
ATOM 9344 O O . ASN A 1 1170 ? -37.755 6.671 9.436 1.00 52.31 1170 ASN A O 1
ATOM 9348 N N . PHE A 1 1171 ? -36.914 4.754 8.633 1.00 67.25 1171 PHE A N 1
ATOM 9349 C CA . PHE A 1 1171 ? -36.275 5.365 7.454 1.00 67.25 1171 PHE A CA 1
ATOM 9350 C C . PHE A 1 1171 ? -37.136 5.310 6.183 1.00 67.25 1171 PHE A C 1
ATOM 9352 O O . PHE A 1 1171 ? -37.096 6.249 5.393 1.00 67.25 1171 PHE A O 1
ATOM 9359 N N . LEU A 1 1172 ? -37.914 4.239 5.976 1.00 70.94 1172 LEU A N 1
ATOM 9360 C CA . LEU A 1 1172 ? -38.852 4.094 4.854 1.00 70.94 1172 LEU A CA 1
ATOM 9361 C C . LEU A 1 1172 ? -40.260 3.828 5.389 1.00 70.94 1172 LEU A C 1
ATOM 9363 O O . LEU A 1 1172 ? -40.457 2.902 6.169 1.00 70.94 1172 LEU A O 1
ATOM 9367 N N . GLN A 1 1173 ? -41.249 4.597 4.933 1.00 68.19 1173 GLN A N 1
ATOM 9368 C CA . GLN A 1 1173 ? -42.656 4.306 5.212 1.00 68.19 1173 GLN A CA 1
ATOM 9369 C C . GLN A 1 1173 ? -43.170 3.307 4.168 1.00 68.19 1173 GLN A C 1
ATOM 9371 O O . GLN A 1 1173 ? -43.377 3.679 3.013 1.00 68.19 1173 GLN A O 1
ATOM 9376 N N . ILE A 1 1174 ? -43.329 2.039 4.556 1.00 70.19 1174 ILE A N 1
ATOM 9377 C CA . ILE A 1 1174 ? -43.926 0.998 3.704 1.00 70.19 1174 ILE A CA 1
ATOM 9378 C C . ILE A 1 1174 ? -45.448 1.109 3.795 1.00 70.19 1174 ILE A C 1
ATOM 9380 O O . ILE A 1 1174 ? -46.007 1.243 4.883 1.00 70.19 1174 ILE A O 1
ATOM 9384 N N . GLN A 1 1175 ? -46.113 1.072 2.646 1.00 68.25 1175 GLN A N 1
ATOM 9385 C CA . GLN A 1 1175 ? -47.564 1.119 2.557 1.00 68.25 1175 GLN A CA 1
ATOM 9386 C C . GLN A 1 1175 ? -48.128 -0.306 2.647 1.00 68.25 1175 GLN A C 1
ATOM 9388 O O . GLN A 1 1175 ? -48.069 -1.059 1.679 1.00 68.25 1175 GLN A O 1
ATOM 9393 N N . TYR A 1 1176 ? -48.669 -0.677 3.810 1.00 59.00 1176 TYR A N 1
ATOM 9394 C CA . TYR A 1 1176 ? -49.395 -1.936 3.995 1.00 59.00 1176 TYR A CA 1
ATOM 9395 C C . TYR A 1 1176 ? -50.858 -1.729 3.577 1.00 59.00 1176 TYR A C 1
ATOM 9397 O O . TYR A 1 1176 ? -51.604 -1.028 4.262 1.00 59.00 1176 TYR A O 1
ATOM 9405 N N . HIS A 1 1177 ? -51.269 -2.288 2.439 1.00 59.34 1177 HIS A N 1
ATOM 9406 C CA . HIS A 1 1177 ? -52.673 -2.308 2.019 1.00 59.34 1177 HIS A CA 1
ATOM 9407 C C . HIS A 1 1177 ? -53.066 -3.690 1.502 1.00 59.34 1177 HIS A C 1
ATOM 9409 O O . HIS A 1 1177 ? -52.400 -4.232 0.625 1.00 59.34 1177 HIS A O 1
ATOM 9415 N N . ASP A 1 1178 ? -54.209 -4.190 1.975 1.00 48.12 1178 ASP A N 1
ATOM 9416 C CA . ASP A 1 1178 ? -54.799 -5.472 1.564 1.00 48.12 1178 ASP A CA 1
ATOM 9417 C C . ASP A 1 1178 ? -55.582 -5.401 0.238 1.00 48.12 1178 ASP A C 1
ATOM 9419 O O . ASP A 1 1178 ? -56.195 -6.383 -0.177 1.00 48.12 1178 ASP A O 1
ATOM 9423 N N . ARG A 1 1179 ? -55.614 -4.249 -0.456 1.00 51.28 1179 ARG A N 1
ATOM 9424 C CA . ARG A 1 1179 ? -56.426 -4.076 -1.676 1.00 51.28 1179 ARG A CA 1
ATOM 9425 C C . ARG A 1 1179 ? -55.718 -3.283 -2.795 1.00 51.28 1179 ARG A C 1
ATOM 9427 O O . ARG A 1 1179 ? -55.653 -2.062 -2.767 1.00 51.28 1179 ARG A O 1
ATOM 9434 N N . LEU A 1 1180 ? -55.301 -4.061 -3.805 1.00 49.75 1180 LEU A N 1
ATOM 9435 C CA . LEU A 1 1180 ? -55.208 -3.830 -5.264 1.00 49.75 1180 LEU A CA 1
ATOM 9436 C C . LEU A 1 1180 ? -54.114 -2.921 -5.899 1.00 49.75 1180 LEU A C 1
ATOM 9438 O O . LEU A 1 1180 ? -53.970 -1.737 -5.619 1.00 49.75 1180 LEU A O 1
ATOM 9442 N N . ARG A 1 1181 ? -53.455 -3.542 -6.905 1.00 61.97 1181 ARG A N 1
ATOM 9443 C CA . ARG A 1 1181 ? -52.459 -3.107 -7.920 1.00 61.97 1181 ARG A CA 1
ATOM 9444 C C . ARG A 1 1181 ? -51.075 -2.656 -7.422 1.00 61.97 1181 ARG A C 1
ATOM 9446 O O . ARG A 1 1181 ? -50.849 -1.501 -7.060 1.00 61.97 1181 ARG A O 1
ATOM 9453 N N . GLY A 1 1182 ? -50.095 -3.554 -7.559 1.00 64.19 1182 GLY A N 1
ATOM 9454 C CA . GLY A 1 1182 ? -48.660 -3.311 -7.362 1.00 64.19 1182 GLY A CA 1
ATOM 9455 C C . GLY A 1 1182 ? -47.996 -4.371 -6.481 1.00 64.19 1182 GLY A C 1
ATOM 9456 O O . GLY A 1 1182 ? -48.673 -5.272 -6.001 1.00 64.19 1182 GLY A O 1
ATOM 9457 N N . HIS A 1 1183 ? -46.683 -4.257 -6.275 1.00 80.81 1183 HIS A N 1
ATOM 9458 C CA . HIS A 1 1183 ? -45.918 -5.170 -5.419 1.00 80.81 1183 HIS A CA 1
ATOM 9459 C C . HIS A 1 1183 ? -46.070 -4.831 -3.922 1.00 80.81 1183 HIS A C 1
ATOM 9461 O O . HIS A 1 1183 ? -46.335 -3.685 -3.552 1.00 80.81 1183 HIS A O 1
ATOM 9467 N N . SER A 1 1184 ? -45.837 -5.812 -3.049 1.00 74.19 1184 SER A N 1
ATOM 9468 C CA . SER A 1 1184 ? -46.068 -5.745 -1.587 1.00 74.19 1184 SER A CA 1
ATOM 9469 C C . SER A 1 1184 ? -45.108 -4.838 -0.794 1.00 74.19 1184 SER A C 1
ATOM 9471 O O . SER A 1 1184 ? -45.279 -4.639 0.405 1.00 74.19 1184 SER A O 1
ATOM 9473 N N . TYR A 1 1185 ? -44.115 -4.243 -1.459 1.00 79.88 1185 TYR A N 1
ATOM 9474 C CA . TYR A 1 1185 ? -43.071 -3.398 -0.853 1.00 79.88 1185 TYR A CA 1
ATOM 9475 C C . TYR A 1 1185 ? -43.151 -1.927 -1.287 1.00 79.88 1185 TYR A C 1
ATOM 9477 O O . TYR A 1 1185 ? -42.123 -1.244 -1.368 1.00 79.88 1185 TYR A O 1
ATOM 9485 N N . LYS A 1 1186 ? -44.345 -1.432 -1.629 1.00 83.69 1186 LYS A N 1
ATOM 9486 C CA . LYS A 1 1186 ? -44.532 -0.032 -2.030 1.00 83.69 1186 LYS A CA 1
ATOM 9487 C C . LYS A 1 1186 ? -44.155 0.934 -0.908 1.00 83.69 1186 LYS A C 1
ATOM 9489 O O . LYS A 1 1186 ? -44.489 0.739 0.260 1.00 83.69 1186 LYS A O 1
ATOM 9494 N N . LEU A 1 1187 ? -43.464 2.001 -1.287 1.00 84.00 1187 LEU A N 1
ATOM 9495 C CA . LEU A 1 1187 ? -43.100 3.103 -0.403 1.00 84.00 1187 LEU A CA 1
ATOM 9496 C C . LEU A 1 1187 ? -44.189 4.175 -0.420 1.00 84.00 1187 LEU A C 1
ATOM 9498 O O . LEU A 1 1187 ? -44.857 4.348 -1.438 1.00 84.00 1187 LEU A O 1
ATOM 9502 N N . LYS A 1 1188 ? -44.313 4.931 0.673 1.00 82.38 1188 LYS A N 1
ATOM 9503 C CA . LYS A 1 1188 ? -45.081 6.178 0.773 1.00 82.38 1188 LYS A CA 1
ATOM 9504 C C . LYS A 1 1188 ? -44.152 7.380 0.574 1.00 82.38 1188 LYS A C 1
ATOM 9506 O O . LYS A 1 1188 ? -43.048 7.412 1.115 1.00 82.38 1188 LYS A O 1
ATOM 9511 N N . LYS A 1 1189 ? -44.597 8.366 -0.212 1.00 81.19 1189 LYS A N 1
ATOM 9512 C CA . LYS A 1 1189 ? -43.832 9.588 -0.504 1.00 81.19 1189 LYS A CA 1
ATOM 9513 C C . LYS A 1 1189 ? -43.906 10.532 0.694 1.00 81.19 1189 LYS A C 1
ATOM 9515 O O . LYS A 1 1189 ? -44.993 10.752 1.226 1.00 81.19 1189 LYS A O 1
ATOM 9520 N N . GLU A 1 1190 ? -42.772 11.081 1.118 1.00 80.38 1190 GLU A N 1
ATOM 9521 C CA . GLU A 1 1190 ? -42.726 12.025 2.237 1.00 80.38 1190 GLU A CA 1
ATOM 9522 C C . GLU A 1 1190 ? -42.935 13.467 1.733 1.00 80.38 1190 GLU A C 1
ATOM 9524 O O . GLU A 1 1190 ? -42.455 13.816 0.648 1.00 80.38 1190 GLU A O 1
ATOM 9529 N N . PRO A 1 1191 ? -43.618 14.337 2.500 1.00 78.38 1191 PRO A N 1
ATOM 9530 C CA . PRO A 1 1191 ? -43.671 15.761 2.184 1.00 78.38 1191 PRO A CA 1
ATOM 9531 C C . PRO A 1 1191 ? -42.275 16.397 2.310 1.00 78.38 1191 PRO A C 1
ATOM 9533 O O . PRO A 1 1191 ? -41.434 15.934 3.084 1.00 78.38 1191 PRO A O 1
ATOM 9536 N N . PHE A 1 1192 ? -42.024 17.455 1.537 1.00 84.62 1192 PHE A N 1
ATOM 9537 C CA . PHE A 1 1192 ? -40.761 18.198 1.548 1.00 84.62 1192 PHE A CA 1
ATOM 9538 C C . PHE A 1 1192 ? -40.994 19.694 1.287 1.00 84.62 1192 PHE A C 1
ATOM 9540 O O . PHE A 1 1192 ? -41.883 20.055 0.516 1.00 84.62 1192 PHE A O 1
ATOM 9547 N N . LYS A 1 1193 ? -40.161 20.558 1.875 1.00 82.31 1193 LYS A N 1
ATOM 9548 C CA . LYS A 1 1193 ? -40.136 22.019 1.657 1.00 82.31 1193 LYS A CA 1
ATOM 9549 C C . LYS A 1 1193 ? -38.848 22.502 0.980 1.00 82.31 1193 LYS A C 1
ATOM 9551 O O . LYS A 1 1193 ? -38.836 23.540 0.328 1.00 82.31 1193 LYS A O 1
ATOM 9556 N N . THR A 1 1194 ? -37.765 21.739 1.093 1.00 80.44 1194 THR A N 1
ATOM 9557 C CA . THR A 1 1194 ? -36.427 22.089 0.604 1.00 80.44 1194 THR A CA 1
ATOM 9558 C C . THR A 1 1194 ? -36.008 21.236 -0.593 1.00 80.44 1194 THR A C 1
ATOM 9560 O O . THR A 1 1194 ? -36.348 20.056 -0.720 1.00 80.44 1194 THR A O 1
ATOM 9563 N N . THR A 1 1195 ? -35.178 21.810 -1.470 1.00 83.19 1195 THR A N 1
ATOM 9564 C CA . THR A 1 1195 ? -34.598 21.098 -2.623 1.00 83.19 1195 THR A CA 1
ATOM 9565 C C . THR A 1 1195 ? -33.733 19.911 -2.197 1.00 83.19 1195 THR A C 1
ATOM 9567 O O . THR A 1 1195 ? -33.712 18.886 -2.881 1.00 83.19 1195 THR A O 1
ATOM 9570 N N . VAL A 1 1196 ? -33.039 20.023 -1.060 1.00 82.25 1196 VAL A N 1
ATOM 9571 C CA . VAL A 1 1196 ? -32.211 18.939 -0.516 1.00 82.25 1196 VAL A CA 1
ATOM 9572 C C . VAL A 1 1196 ? -33.093 17.761 -0.092 1.00 82.25 1196 VAL A C 1
ATOM 9574 O O . VAL A 1 1196 ? -32.803 16.626 -0.471 1.00 82.25 1196 VAL A O 1
ATOM 9577 N N . ARG A 1 1197 ? -34.217 18.011 0.601 1.00 85.81 1197 ARG A N 1
ATOM 9578 C CA . ARG A 1 1197 ? -35.162 16.961 1.014 1.00 85.81 1197 ARG A CA 1
ATOM 9579 C C . ARG A 1 1197 ? -35.902 16.331 -0.165 1.00 85.81 1197 ARG A C 1
ATOM 9581 O O . ARG A 1 1197 ? -36.041 15.107 -0.206 1.00 85.81 1197 ARG A O 1
ATOM 9588 N N . LYS A 1 1198 ? -36.312 17.131 -1.156 1.00 86.19 1198 LYS A N 1
ATOM 9589 C CA . LYS A 1 1198 ? -36.923 16.645 -2.409 1.00 86.19 1198 LYS A CA 1
ATOM 9590 C C . LYS A 1 1198 ? -36.044 15.610 -3.116 1.00 86.19 1198 LYS A C 1
ATOM 9592 O O . LYS A 1 1198 ? -36.541 14.603 -3.607 1.00 86.19 1198 LYS A O 1
ATOM 9597 N N . ASN A 1 1199 ? -34.736 15.863 -3.167 1.00 87.62 1199 ASN A N 1
ATOM 9598 C CA . ASN A 1 1199 ? -33.763 15.018 -3.866 1.00 87.62 1199 ASN A CA 1
ATOM 9599 C C . ASN A 1 1199 ? -33.069 13.995 -2.951 1.00 87.62 1199 ASN A C 1
ATOM 9601 O O . ASN A 1 1199 ? -32.133 13.304 -3.372 1.00 87.62 1199 ASN A O 1
ATOM 9605 N N . TYR A 1 1200 ? -33.513 13.875 -1.702 1.00 86.62 1200 TYR A N 1
ATOM 9606 C CA . TYR A 1 1200 ? -33.025 12.857 -0.785 1.00 86.62 1200 TYR A CA 1
ATOM 9607 C C . TYR A 1 1200 ? -33.490 11.456 -1.216 1.00 86.62 1200 TYR A C 1
ATOM 9609 O O . TYR A 1 1200 ? -34.513 11.325 -1.889 1.00 86.62 1200 TYR A O 1
ATOM 9617 N N . LEU A 1 1201 ? -32.746 10.401 -0.848 1.00 87.31 1201 LEU A N 1
ATOM 9618 C CA . LEU A 1 1201 ? -32.974 9.027 -1.328 1.00 87.31 1201 LEU A CA 1
ATOM 9619 C C . LEU A 1 1201 ? -34.435 8.569 -1.164 1.00 87.31 1201 LEU A C 1
ATOM 9621 O O . LEU A 1 1201 ? -34.991 8.008 -2.106 1.00 87.31 1201 LEU A O 1
ATOM 9625 N N . THR A 1 1202 ? -35.050 8.841 -0.007 1.00 81.00 1202 THR A N 1
ATOM 9626 C CA . THR A 1 1202 ? -36.428 8.418 0.313 1.00 81.00 1202 THR A CA 1
ATOM 9627 C C . THR A 1 1202 ? -37.476 9.033 -0.618 1.00 81.00 1202 THR A C 1
ATOM 9629 O O . THR A 1 1202 ? -38.487 8.396 -0.892 1.00 81.00 1202 THR A O 1
ATOM 9632 N N . ASN A 1 1203 ? -37.212 10.222 -1.168 1.00 83.69 1203 ASN A N 1
ATOM 9633 C CA . ASN A 1 1203 ? -38.115 10.917 -2.085 1.00 83.69 1203 ASN A CA 1
ATOM 9634 C C . ASN A 1 1203 ? -37.772 10.682 -3.559 1.00 83.69 1203 ASN A C 1
ATOM 9636 O O . ASN A 1 1203 ? -38.673 10.468 -4.367 1.00 83.69 1203 ASN A O 1
ATOM 9640 N N . ARG A 1 1204 ? -36.485 10.687 -3.935 1.00 90.31 1204 ARG A N 1
ATOM 9641 C CA . ARG A 1 1204 ? -36.081 10.573 -5.350 1.00 90.31 1204 ARG A CA 1
ATOM 9642 C C . ARG A 1 1204 ? -36.173 9.155 -5.912 1.00 90.31 1204 ARG A C 1
ATOM 9644 O O . ARG A 1 1204 ? -36.320 8.991 -7.117 1.00 90.31 1204 ARG A O 1
ATOM 9651 N N . ALA A 1 1205 ? -36.021 8.135 -5.064 1.00 87.94 1205 ALA A N 1
ATOM 9652 C CA . ALA A 1 1205 ? -36.066 6.739 -5.498 1.00 87.94 1205 ALA A CA 1
ATOM 9653 C C . ALA A 1 1205 ? -37.500 6.188 -5.539 1.00 87.94 1205 ALA A C 1
ATOM 9655 O O . ALA A 1 1205 ? -37.706 5.096 -6.062 1.00 87.94 1205 ALA A O 1
ATOM 9656 N N . PHE A 1 1206 ? -38.471 6.946 -5.015 1.00 87.19 1206 PHE A N 1
ATOM 9657 C CA . PHE A 1 1206 ? -39.871 6.550 -4.872 1.00 87.19 1206 PHE A CA 1
ATOM 9658 C C . PHE A 1 1206 ? -40.489 6.086 -6.196 1.00 87.19 1206 PHE A C 1
ATOM 9660 O O . PHE A 1 1206 ? -40.967 4.957 -6.275 1.00 87.19 1206 PHE A O 1
ATOM 9667 N N . ASP A 1 1207 ? -40.436 6.926 -7.237 1.00 86.44 1207 ASP A N 1
ATOM 9668 C CA . ASP A 1 1207 ? -41.115 6.645 -8.511 1.00 86.44 1207 ASP A CA 1
ATOM 9669 C C . ASP A 1 1207 ? -40.486 5.430 -9.217 1.00 86.44 1207 ASP A C 1
ATOM 9671 O O . ASP A 1 1207 ? -41.191 4.586 -9.762 1.00 86.44 1207 ASP A O 1
ATOM 9675 N N . ILE A 1 1208 ? -39.154 5.301 -9.143 1.00 88.19 1208 ILE A N 1
ATOM 9676 C CA . ILE A 1 1208 ? -38.415 4.169 -9.724 1.00 88.19 1208 ILE A CA 1
ATOM 9677 C C . ILE A 1 1208 ? -38.771 2.875 -8.996 1.00 88.19 1208 ILE A C 1
ATOM 9679 O O . ILE A 1 1208 ? -39.052 1.879 -9.647 1.00 88.19 1208 ILE A O 1
ATOM 9683 N N . TRP A 1 1209 ? -38.744 2.880 -7.661 1.00 89.94 1209 TRP A N 1
ATOM 9684 C CA . TRP A 1 1209 ? -38.982 1.683 -6.859 1.00 89.94 1209 TRP A CA 1
ATOM 9685 C C . TRP A 1 1209 ? -40.418 1.181 -6.988 1.00 89.94 1209 TRP A C 1
ATOM 9687 O O . TRP A 1 1209 ? -40.619 0.012 -7.292 1.00 89.94 1209 TRP A O 1
ATOM 9697 N N . ASN A 1 1210 ? -41.404 2.066 -6.818 1.00 89.62 1210 ASN A N 1
ATOM 9698 C CA . ASN A 1 1210 ? -42.820 1.696 -6.878 1.00 89.62 1210 ASN A CA 1
ATOM 9699 C C . ASN A 1 1210 ? -43.284 1.295 -8.289 1.00 89.62 1210 ASN A C 1
ATOM 9701 O O . ASN A 1 1210 ? -44.360 0.710 -8.429 1.00 89.62 1210 ASN A O 1
ATOM 9705 N N . GLY A 1 1211 ? -42.503 1.634 -9.320 1.00 88.06 1211 GLY A N 1
ATOM 9706 C CA . GLY A 1 1211 ? -42.716 1.205 -10.700 1.00 88.06 1211 GLY A CA 1
ATOM 9707 C C . GLY A 1 1211 ? -42.082 -0.146 -11.051 1.00 88.06 1211 GLY A C 1
ATOM 9708 O O . GLY A 1 1211 ? -42.265 -0.608 -12.175 1.00 88.06 1211 GLY A O 1
ATOM 9709 N N . LEU A 1 1212 ? -41.332 -0.784 -10.140 1.00 90.44 1212 LEU A N 1
ATOM 9710 C CA . LEU A 1 1212 ? -40.702 -2.074 -10.423 1.00 90.44 1212 LEU A CA 1
ATOM 9711 C C . LEU A 1 1212 ? -41.727 -3.226 -10.432 1.00 90.44 1212 LEU A C 1
ATOM 9713 O O . LEU A 1 1212 ? -42.643 -3.248 -9.608 1.00 90.44 1212 LEU A O 1
ATOM 9717 N N . PRO A 1 1213 ? -41.554 -4.223 -11.319 1.00 89.38 1213 PRO A N 1
ATOM 9718 C CA . PRO A 1 1213 ? -42.347 -5.448 -11.301 1.00 89.38 1213 PRO A CA 1
ATOM 9719 C C . PRO A 1 1213 ? -42.185 -6.251 -10.003 1.00 89.38 1213 PRO A C 1
ATOM 9721 O O . PRO A 1 1213 ? -41.096 -6.305 -9.424 1.00 89.38 1213 PRO A O 1
ATOM 9724 N N . ASP A 1 1214 ? -43.248 -6.945 -9.590 1.00 85.12 1214 ASP A N 1
ATOM 9725 C CA . ASP A 1 1214 ? -43.270 -7.732 -8.348 1.00 85.12 1214 ASP A CA 1
ATOM 9726 C C . ASP A 1 1214 ? -42.204 -8.836 -8.325 1.00 85.12 1214 ASP A C 1
ATOM 9728 O O . ASP A 1 1214 ? -41.498 -8.984 -7.334 1.00 85.12 1214 ASP A O 1
ATOM 9732 N N . ASN A 1 1215 ? -41.972 -9.518 -9.452 1.00 86.50 1215 ASN A N 1
ATOM 9733 C CA . ASN A 1 1215 ? -40.935 -10.548 -9.559 1.00 86.50 1215 ASN A CA 1
ATOM 9734 C C . ASN A 1 1215 ? -39.513 -10.006 -9.329 1.00 86.50 1215 ASN A C 1
ATOM 9736 O O . ASN A 1 1215 ? -38.668 -10.743 -8.825 1.00 86.50 1215 ASN A O 1
ATOM 9740 N N . VAL A 1 1216 ? -39.249 -8.741 -9.686 1.00 89.06 1216 VAL A N 1
ATOM 9741 C CA . VAL A 1 1216 ? -37.952 -8.086 -9.451 1.00 89.06 1216 VAL A CA 1
ATOM 9742 C C . VAL A 1 1216 ? -37.834 -7.642 -8.005 1.00 89.06 1216 VAL A C 1
ATOM 9744 O O . VAL A 1 1216 ? -36.788 -7.832 -7.386 1.00 89.06 1216 VAL A O 1
ATOM 9747 N N . VAL A 1 1217 ? -38.900 -7.072 -7.444 1.00 87.19 1217 VAL A N 1
ATOM 9748 C CA . VAL A 1 1217 ? -38.895 -6.614 -6.055 1.00 87.19 1217 VAL A CA 1
ATOM 9749 C C . VAL A 1 1217 ? -38.813 -7.788 -5.084 1.00 87.19 1217 VAL A C 1
ATOM 9751 O O . VAL A 1 1217 ? -38.034 -7.698 -4.147 1.00 87.19 1217 VAL A O 1
ATOM 9754 N N . ALA A 1 1218 ? -39.506 -8.897 -5.346 1.00 84.81 1218 ALA A N 1
ATOM 9755 C CA . ALA A 1 1218 ? -39.520 -10.108 -4.521 1.00 84.81 1218 ALA A CA 1
ATOM 9756 C C . ALA A 1 1218 ? -38.249 -10.980 -4.640 1.00 84.81 1218 ALA A C 1
ATOM 9758 O O . ALA A 1 1218 ? -38.213 -12.116 -4.161 1.00 84.81 1218 ALA A O 1
ATOM 9759 N N . ALA A 1 1219 ? -37.191 -10.490 -5.295 1.00 86.88 1219 ALA A N 1
ATOM 9760 C CA . ALA A 1 1219 ? -35.946 -11.230 -5.450 1.00 86.88 1219 ALA A CA 1
ATOM 9761 C C . ALA A 1 1219 ? -35.334 -11.631 -4.091 1.00 86.88 1219 ALA A C 1
ATOM 9763 O O . ALA A 1 1219 ? -35.178 -10.820 -3.186 1.00 86.88 1219 ALA A O 1
ATOM 9764 N N . VAL A 1 1220 ? -34.871 -12.879 -3.975 1.00 81.50 1220 VAL A N 1
ATOM 9765 C CA . VAL A 1 1220 ? -34.366 -13.431 -2.697 1.00 81.50 1220 VAL A CA 1
ATOM 9766 C C . VAL A 1 1220 ? -32.991 -12.869 -2.305 1.00 81.50 1220 VAL A C 1
ATOM 9768 O O . VAL A 1 1220 ? -32.636 -12.793 -1.131 1.00 81.50 1220 VAL A O 1
ATOM 9771 N N . THR A 1 1221 ? -32.168 -12.480 -3.284 1.00 83.25 1221 THR A N 1
ATOM 9772 C CA . THR A 1 1221 ? -30.800 -11.999 -3.037 1.00 83.25 1221 THR A CA 1
ATOM 9773 C C . THR A 1 1221 ? -30.496 -10.731 -3.818 1.00 83.25 1221 THR A C 1
ATOM 9775 O O . THR A 1 1221 ? -30.997 -10.531 -4.920 1.00 83.25 1221 THR A O 1
ATOM 9778 N N . VAL A 1 1222 ? -29.563 -9.914 -3.311 1.00 83.62 1222 VAL A N 1
ATOM 9779 C CA . VAL A 1 1222 ? -29.078 -8.709 -4.015 1.00 83.62 1222 VAL A CA 1
ATOM 9780 C C . VAL A 1 1222 ? -28.526 -9.044 -5.407 1.00 83.62 1222 VAL A C 1
ATOM 9782 O O . VAL A 1 1222 ? -28.616 -8.224 -6.314 1.00 83.62 1222 VAL A O 1
ATOM 9785 N N . SER A 1 1223 ? -27.916 -10.219 -5.586 1.00 85.62 1223 SER A N 1
ATOM 9786 C CA . SER A 1 1223 ? -27.400 -10.654 -6.890 1.00 85.62 1223 SER A CA 1
ATOM 9787 C C . SER A 1 1223 ? -28.533 -10.997 -7.856 1.00 85.62 1223 SER A C 1
ATOM 9789 O O . SER A 1 1223 ? -28.484 -10.565 -9.003 1.00 85.62 1223 SER A O 1
ATOM 9791 N N . SER A 1 1224 ? -29.563 -11.705 -7.381 1.00 88.50 1224 SER A N 1
ATOM 9792 C CA . SER A 1 1224 ? -30.770 -11.987 -8.167 1.00 88.50 1224 SER A CA 1
ATOM 9793 C C . SER A 1 1224 ? -31.486 -10.695 -8.553 1.00 88.50 1224 SER A C 1
ATOM 9795 O O . SER A 1 1224 ? -31.757 -10.489 -9.730 1.00 88.50 1224 SER A O 1
ATOM 9797 N N . PHE A 1 1225 ? -31.679 -9.786 -7.590 1.00 91.38 1225 PHE A N 1
ATOM 9798 C CA . PHE A 1 1225 ? -32.264 -8.465 -7.819 1.00 91.38 1225 PHE A CA 1
ATOM 9799 C C . PHE A 1 1225 ? -31.498 -7.694 -8.893 1.00 91.38 1225 PHE A C 1
ATOM 9801 O O . PHE A 1 1225 ? -32.089 -7.177 -9.827 1.00 91.38 1225 PHE A O 1
ATOM 9808 N N . LYS A 1 1226 ? -30.163 -7.642 -8.793 1.00 90.56 1226 LYS A N 1
ATOM 9809 C CA . LYS A 1 1226 ? -29.321 -6.960 -9.784 1.00 90.56 1226 LYS A CA 1
ATOM 9810 C C . LYS A 1 1226 ? -29.509 -7.527 -11.181 1.00 90.56 1226 LYS A C 1
ATOM 9812 O O . LYS A 1 1226 ? -29.642 -6.742 -12.101 1.00 90.56 1226 LYS A O 1
ATOM 9817 N N . ASN A 1 1227 ? -29.495 -8.848 -11.331 1.00 90.19 1227 ASN A N 1
ATOM 9818 C CA . ASN A 1 1227 ? -29.631 -9.474 -12.641 1.00 90.19 1227 ASN A CA 1
ATOM 9819 C C . ASN A 1 1227 ? -31.017 -9.204 -13.239 1.00 90.19 1227 ASN A C 1
ATOM 9821 O O . ASN A 1 1227 ? -31.105 -8.841 -14.402 1.00 90.19 1227 ASN A O 1
ATOM 9825 N N . GLN A 1 1228 ? -32.074 -9.324 -12.433 1.00 90.88 1228 GLN A N 1
ATOM 9826 C CA . GLN A 1 1228 ? -33.451 -9.078 -12.868 1.00 90.88 1228 GLN A CA 1
ATOM 9827 C C . GLN A 1 1228 ? -33.717 -7.593 -13.163 1.00 90.88 1228 GLN A C 1
ATOM 9829 O O . GLN A 1 1228 ? -34.375 -7.263 -14.142 1.00 90.88 1228 GLN A O 1
ATOM 9834 N N . TYR A 1 1229 ? -33.165 -6.683 -12.359 1.00 90.88 1229 TYR A N 1
ATOM 9835 C CA . TYR A 1 1229 ? -33.211 -5.246 -12.629 1.00 90.88 1229 TYR A CA 1
ATOM 9836 C C . TYR A 1 1229 ? -32.449 -4.905 -13.916 1.00 90.88 1229 TYR A C 1
ATOM 9838 O O . TYR A 1 1229 ? -32.929 -4.118 -14.722 1.00 90.88 1229 TYR A O 1
ATOM 9846 N N . ASP A 1 1230 ? -31.281 -5.518 -14.129 1.00 87.94 1230 ASP A N 1
ATOM 9847 C CA . ASP A 1 1230 ? -30.460 -5.292 -15.321 1.00 87.94 1230 ASP A CA 1
ATOM 9848 C C . ASP A 1 1230 ? -31.122 -5.838 -16.594 1.00 87.94 1230 ASP A C 1
ATOM 9850 O O . ASP A 1 1230 ? -30.825 -5.334 -17.664 1.00 87.94 1230 ASP A O 1
ATOM 9854 N N . THR A 1 1231 ? -32.023 -6.824 -16.500 1.00 87.12 1231 THR A N 1
ATOM 9855 C CA . THR A 1 1231 ? -32.827 -7.294 -17.646 1.00 87.12 1231 THR A CA 1
ATOM 9856 C C . THR A 1 1231 ? -34.020 -6.397 -17.984 1.00 87.12 1231 THR A C 1
ATOM 9858 O O . THR A 1 1231 ? -34.618 -6.577 -19.039 1.00 87.12 1231 THR A O 1
ATOM 9861 N N . LEU A 1 1232 ? -34.390 -5.461 -17.101 1.00 82.25 1232 LEU A N 1
ATOM 9862 C CA . LEU A 1 1232 ? -35.432 -4.458 -17.367 1.00 82.25 1232 LEU A CA 1
ATOM 9863 C C . LEU A 1 1232 ? -34.883 -3.191 -18.043 1.00 82.25 1232 LEU A C 1
ATOM 9865 O O . LEU A 1 1232 ? -35.674 -2.348 -18.466 1.00 82.25 1232 LEU A O 1
ATOM 9869 N N . GLN A 1 1233 ? -33.557 -3.024 -18.059 1.00 65.12 1233 GLN A N 1
ATOM 9870 C CA . GLN A 1 1233 ? -32.850 -1.892 -18.664 1.00 65.12 1233 GLN A CA 1
ATOM 9871 C C . GLN A 1 1233 ? -32.262 -2.290 -20.009 1.00 65.12 1233 GLN A C 1
ATOM 9873 O O . GLN A 1 1233 ? -32.223 -1.397 -20.881 1.00 65.12 1233 GLN A O 1
#

Mean predicted aligned error: 22.52 Å

Sequence (1233 aa):
MAEFNCCHCFKSVSRDTPIVVCDGCSLNIHCRCLKISENEIAFISQSRSPNIKLFCNRCNVTITAISEIKKLVNDIKTSFDERLSKLESLIINNNTSQAINREEIIAESVNRSARACNVIMYNVKPVANKQDVDVVNDVLEVIDPSLVIGPENVFRVGKTVGDKPRLLKLQFKTQQMARLCLKKKSSLLQHPQFAHITISDDKTPGQLKHLNNLRDELKRRLDVGEKDLTIKYVNHYPNLIIMGDFNFPCIDWSAKNTTGQTIIEKQFSELLLENNLSQIVTEPTRFRSQQRPSLLDLVILSDVNLVSSLNVSNPVGTSDHSKIEIELQIMIYSEPNARIKTTSIVDYTRIDESLLTYDWNGLDSLNAEEQWKHFKSILQTCIPTNSRLFTNRLRKDKPWINQHMLDKIKYKAKLWKKFKRKPTEDNFSAYKRFSNQLKSDLQIARCNYENSILNKPKLFYSHVRKFISSRVSVPLVRNASGLLCSDHTETANTLADSFAATYNLNINNNIPSFMPTSTFSGLSYINFTPDLVKSQLCAIKLNTAPGPDQIPPKLLRTCAASLSGPLAKMMTKSFLQGTLPYEWLQATITPLYKSGDKLDPANYRPVSLTSTCCKIMEKVIVKELLTYMRKNNLIPEHQHGFLPGRSVVTNLLSCTNLWTKMLDTNQPVDIIYLDFSKAFDKVPHNLLLAKLESYGVTGNLLDWIRAFLSNRNYCVKVCVRNASGLLCSDHTETANTLADSFAATYNLNINNNIPSFMPTSTFSGLSYINFTPDLVKSQLCAIKLNTAPGPDQIPPKLLRTCAASLSGPLAKMMTKSFLQGTLPYEWLQATITPLYKSGDKLDPANYRPVSLTSTCCKIMEKVIVKELLTYMRKNNLIPEHQHGFLPGRSVVTNLLSCTNLWTKMLDTNQPVDIIYLDFSKAFDKVPHNLLLAKLESYGVTGNLLDWIRAFLSNRNYCVKVCADLLFSLDSYSAYADDIKLFANPLVTDLQDQLNLIFQWSEKWQIPLNIAKCCVLQCGHNNPKYLYHINGTLLSVKTSTKDLGVIVNDKLGWSEQCLASVGRARKMFYLLKHVFPNPSVSFISKVYITYIRPHLEFAIPVWRPYLLKDIDLLERTQHLVTRWTHCLRQVSYEQRLEILKIPDLRARQNRADAIQIFRLTHGLFPGVTRNFLQIQYHDRLRGHSYKLKKEPFKTTVRKNYLTNRAFDIWNGLPDNVVAAVTVSSFKNQYDTLQ

Solvent-accessible surface area (backbone atoms only — not comparable to full-atom values): 71648 Å² total; per-residue (Å²): 141,78,83,62,36,16,78,84,77,69,46,77,62,56,96,87,55,68,61,48,61,15,72,65,70,66,51,43,31,47,30,77,82,72,72,55,57,72,69,60,50,56,52,57,66,70,62,70,60,99,80,78,76,66,40,44,96,77,67,78,71,86,58,62,63,61,48,50,55,50,46,49,56,46,50,51,48,47,57,46,46,56,51,47,50,52,48,43,67,66,41,68,81,54,93,70,98,69,88,82,61,70,66,60,54,56,57,49,55,56,50,50,63,75,30,49,24,30,32,34,38,36,62,58,66,89,52,93,96,56,56,72,60,57,59,47,29,61,54,29,39,64,44,39,65,85,45,47,86,36,59,77,44,72,47,73,50,83,78,88,62,80,95,54,53,56,32,34,39,35,33,28,83,40,46,65,58,31,48,50,53,67,71,34,48,67,50,29,67,78,33,93,87,44,44,78,48,46,78,46,74,50,72,48,71,68,56,50,52,52,52,48,55,52,49,53,51,49,50,56,44,45,76,73,64,59,88,78,86,83,86,82,79,86,86,65,83,75,86,47,74,48,72,48,77,68,77,45,74,49,56,35,82,88,78,75,44,65,83,57,94,54,65,66,60,52,51,51,54,48,52,30,59,77,65,57,36,44,73,71,68,87,66,64,29,32,60,52,91,100,50,81,64,32,57,28,59,45,39,34,21,56,54,71,78,39,48,77,45,76,44,82,43,73,41,63,85,86,49,55,43,40,35,78,45,75,42,68,63,65,94,67,90,68,73,80,74,85,71,75,68,59,47,61,54,62,43,57,67,61,38,28,55,54,47,61,71,53,82,67,72,81,44,75,87,49,55,40,51,54,36,48,50,51,54,49,48,51,52,64,50,43,49,61,76,39,32,49,79,36,75,68,79,74,61,85,89,45,82,53,65,43,72,71,55,50,52,52,54,51,48,48,53,50,35,45,53,49,17,73,75,47,84,41,73,68,37,48,49,51,30,53,54,48,47,54,49,51,52,51,50,55,52,49,36,41,44,53,49,56,57,68,27,66,88,33,62,73,56,37,54,50,57,55,45,68,76,72,55,88,86,76,63,83,60,59,20,38,38,98,87,70,47,68,33,92,41,67,64,54,30,20,49,45,40,42,51,57,55,49,70,52,52,56,67,54,71,74,90,76,73,77,87,68,75,63,62,90,83,66,90,55,56,38,80,81,87,56,45,36,69,62,43,24,56,52,29,62,68,52,62,62,89,53,83,48,19,70,70,64,57,50,40,45,54,51,34,70,24,16,81,44,46,14,51,62,50,17,53,42,52,40,44,16,39,71,67,20,43,72,38,72,57,54,43,28,26,40,22,40,71,41,78,74,59,35,48,75,39,41,48,87,26,40,41,81,42,71,31,44,21,66,70,47,53,49,52,51,52,53,51,50,52,52,50,53,50,52,33,57,77,68,60,74,56,64,89,85,65,20,80,99,38,91,100,42,34,75,65,54,35,51,51,55,52,51,54,51,52,51,54,38,45,74,70,74,41,88,83,89,86,85,88,82,81,65,79,60,61,78,54,58,61,59,63,70,62,50,51,53,51,40,43,27,72,28,34,35,65,31,47,40,41,27,51,48,48,65,72,45,93,60,48,72,41,52,53,57,66,47,62,51,101,84,68,51,78,69,86,87,79,88,89,84,85,86,85,79,86,83,83,40,72,81,86,92,89,93,91,92,94,91,92,90,92,91,87,82,75,71,71,95,66,90,56,56,40,83,82,87,54,46,36,68,61,42,25,54,52,29,62,68,51,62,63,86,54,80,46,15,73,67,61,55,48,39,47,55,51,34,74,42,15,84,75,45,13,54,61,50,15,53,52,51,40,52,28,41,71,67,20,41,72,62,70,59,53,66,38,58,46,74,45,78,41,79,72,60,80,61,86,35,45,69,87,28,37,44,77,41,69,32,44,19,64,68,40,54,49,52,51,50,52,52,52,53,53,51,54,50,50,34,56,76,69,62,61,56,56,79,53,62,21,42,97,39,86,56,49,38,70,53,54,43,52,39,59,52,50,54,52,55,40,49,40,44,48,72,75,37,28,38,38,35,39,41,45,39,49,51,56,58,40,77,40,61,50,64,69,62,51,50,55,52,40,43,28,72,27,34,34,63,34,47,38,40,28,51,50,50,64,49,57,92,47,92,72,52,86,76,80,64,34,77,65,60,74,76,52,96,43,62,43,29,44,64,65,48,35,34,41,44,46,40,68,92,79,44,72,62,56,61,55,44,50,53,53,52,53,49,23,60,76,59,54,45,48,68,30,64,93,72,22,31,33,35,67,18,48,93,82,47,89,77,83,88,49,57,58,95,88,41,76,48,49,77,41,64,59,48,73,58,94,88,41,52,46,34,38,80,70,56,41,62,68,38,47,53,55,22,45,51,53,20,50,55,50,46,53,57,48,44,71,74,47,73,69,55,51,65,70,53,48,38,52,46,39,64,69,66,27,45,57,45,68,49,70,58,37,66,63,57,58,64,84,50,67,74,46,46,50,54,54,43,52,51,54,56,55,58,62,40,60,31,73,88,37,59,84,46,55,72,68,59,41,27,62,76,42,72,46,81,56,65,64,61,52,49,52,53,47,37,47,55,50,49,52,40,43,78,69,57,48,28,81,68,60,37,80,83,65,52,56,68,54,87,73,98,74,86,90,80,45,90,79,29,69,52,81,68,89,69,80,36,75,65,43,49,60,29,56,68,44,57,41,41,68,63,55,63,66,48,56,46,77,43,70,68,39,92,40,75,67,54,26,49,55,48,52,58,72,77,106

Organism: Tribolium castaneum (NCBI:txid7070)

Nearest PDB structures (foldseek):
  8c8j-assembly1_A  TM=7.329E-01  e=1.387E-15  Homo sapiens
  8sxu-assembly1_A  TM=7.581E-01  e=6.427E-14  Homo sapiens
  8uw3-assembly1_A  TM=4.458E-01  e=1.254E-18  Homo sapiens
  8gh6-assembly1_A  TM=6.966E-01  e=3.067E-13  Bombyx mori
  2yko-assembly1_A  TM=5.315E-01  e=9.290E-04  Homo sapiens

Secondary structure (DSSP, 8-state):
----B-TTT--B--TTS-EEEPTTT--EEEHHHHT--HHHHHHHHHT--TT---S-SSS--TTHHHHHHHHHHHHHHHHHHHHHHHHHHHHTTS-------HHHHHHHHHHHHHHTTEEEEES----TT--HHHHHHHHHHHH-GGGTT-EEEEEEES---TTSPPEEEEEESSHHHHHHHHHHGGGGGG-TTTTT-EEEE---HHHHHHHHHHHHHHHHHHHTT----------SPPPPEEEEE---TTEETTTTEE-S--HHHHHHHHHHHHTT-EE---S--B--TTS--B--EEEEES-GGGEEEEEEEPPSTT-SBPEEEEEE-----PPP-----EEEEE-HHHHHHHHHSS--GGGTTS-HHHHHHHHHHHHHHHHHHTEEEEE--S-TT-TT--HHHHHHHHHHHHHHHHHHHS--HHHHHHHHHHHHHHHHHHHHHHHHHHHHHHT-HHHHHHHHHHHHS----PPPPB-TTSPBPSSHHHHHHHHHHHHHHHH-----S--------TTS--B------HHHHHHHHHTS-TTPPP-TT---HHHHHHTHHHHHHHHHHHHHHHHHHT---GGGSEEEEEEEE-SS-TT-GGGEEEEEEE-HHHHHHHHHHHHHHHHHHHHTT-S-TT--TT-TT--HHHHHHHHHHHHHHHHHTT----------TTTTTT--HHHHHHHHHHTTB-THHHHHHHHHHSS-EEEE----B-TT-PBP----S-SSS-SS----------------------S--B------HHHHHHHHHT--TTSPP-TT---HHHHHHTHHHHHHHHHHHHHHHHHTT---GGGG-EEEEEEE-SS-TT-GGGEEEEEEE-HHHHHHHHHHHHHHHHHHHHTT-S-TTB-TT-TT--HHHHHHHHHHHHHHHHHTT--EEEEEE-BTTTTTS--HHHHHHHHHHTTB-HHHHHHHHHHHTT--------HHHHHT-SSEEEETTEEEEEE-TTT--HHHHHHHHHHHHHHTT--B-GGG-EEEEESTT------EETTEEPEEESEEEETTEEEETT---HHHHHHHHHHHHHHHHHHHHH-SS--HHHHHHHIIIIIHHHHHTTHHHH---SHHHHHHHHHHHHHHHTSSGGGSSS-HHHHHHHHT---HHHHHHHHHHHHHHHHHTTSSTTTHHHH--B---SSSSS-TTPBPPPP-SSHHHHTSHHHHSHHHHHTS-HHHHT-SSHHHHHHHHHT--